Protein AF-A0A9P6R2A9-F1 (afdb_monomer)

Nearest PDB structures (foldseek):
  6p2r-assembly1_A  TM=7.981E-01  e=2.083E-37  Saccharomyces cerevisiae W303
  6p25-assembly1_B  TM=7.859E-01  e=9.606E-36  Saccharomyces cerevisiae W303
  6zqq-assembly4_D  TM=8.516E-01  e=1.144E-12  Saccharomyces cerevisiae
  6p28-assembly1_A  TM=8.627E-01  e=7.766E-12  Saccharomyces cerevisiae

Secondary structure (DSSP, 8-state):
---------------------------------------------------------------------------------------------------------------------S-TTS------------PPPP---------SHHHHHHHHHHHHHHHHHHHHHHHHHSS--HHHHHHHHHHHHHHHHHHTTTTTTS--B--HHHHHHHHHHHHHHHT-----SS-SHHHHHHHHHHHHHH---S-----STT-B-TTT--HHHHHHHHHHHHHHHHHHHHHHHHHTT--HHHHHHHHHHHHT-HHHHHHHTSS-THHHHHHHHHHHHHHHHHHHTTTTSTTSHHHHHHHHHHHHHHHHHHTT-GGGHHHHHHHHHHHHHHHHHHHT-TTS-----------------SS---HHHHTTS--TTTTTT----BSB-BTT-EEEEEESSSS--EEE--S-B-SSSS-SEE-EEESS--GGGEEEEEEP--GGGSS-----TT----SS-SS--B-BTT-EEEEEETTT-PEEEEEEEE-SSS---TTEEEEEEE-BTTTTB---GGG-EEEEEEETTTTEEPPTT-TT-B-BTTT--EEEEESSS--EEEEEEEEPPTTSTT-TT-EEEEEETT--S-GGG-EEEEEEE-TTS-TTPPBP------HHHHHHHHHHHHHH-TTTT--S-HHHHTT-----GGGGGS---GGGSEEEEEPPP--EETTTEE---EEEE---HHHHHHHHHHHHHHHHHHHHHHHHHHTT----HHHHHIIIIIIHHHHHHHHHHHHTTHHHHHHTT-TT----GGGGHHHHHHHHHHHHHHHHHHHHHTT--HHHHHHHHHHHHHHHHHHHHHHHHHHHT----HHHHHHHHHHH-TT-PPPS--S-PPTT----S----EE--

Foldseek 3Di:
DDDDDDDDDDDDDDDDDDDDDDDDDDDDDDDDDDDDDDDDDDDDDDDDDDDDDDDDDDDDDDDDDDDDDDDDDDDDDDDDDDYDDDDDDDDDDYDDDDDDDDDDDDDDDDDDDDDDDDDDPPDDDDDDDDDDDDDDDDDDDDDDDDDDCPVVVVVVVVVVVVVVVVVVLVVVLLDQDPVNVVLLVVLLVVLLCLLLPPLPPPDLWAWDVRLVLLQLLLCLLQLNDDFALFFCLLSVVLNVQQCVPQVQRSPDNSHDGFHGPPDRTVQSRLLSVLSSLLSVLLSLQLLLCSLLVFDNLLSSLLSLLSSLWLLSSQQSSGSHLLSQLSSLLSQLSSLVSQLVSCVVPPPDPSNVVSVVSNVVSLVSNCNRGVLSVLSVVLSVVVVVVVVVVVVPDPVDDPPDDDDDDDDDDDDDFDPDQWPLNVLLRDRPPPVPPDPFFFWWFWQFKKFWKWFRDVVIWTWFFPQAFWPDWPSATDIFTFNDDDLRRIKGWAADDPPPPDDDDDDDLPCPDDSDDPDTDTDAAFGKTWIARPPQRFTWFWDQIADPDPPGDSQWTAIHTDFDVVVVTNDDQRRIWTWFWADPVVLDTDDPPPPPHTATAQAIKTWIAGDPLRFTWFFPPDQDDPVTDVRPRTTGITGGHPDGSDSRRMIGTNHIDDPPDDPPGDTDGHDNDDPVNVVCSSVSNSVHQNPPPPPDPPLVVLQQPQDQLVCLLAFDFFSQKHWTHKHDFDDADPQQWTFMFTAISGTQNLLSVLLSVLVVVLCVLVVVVVVCVVVPPPDDPLNVCLVVRLSVQLVSLVSSLCSQRVVSNVVVPPPSDRHGSSSSVSSSSSSSSNSSSNVSSVCVSVVPDPVVVVVVSVVSSVSSVVSSVLCVCNSRRDDDAPVSLQVSNCVRYVPDRDDPDDPDDDRPDDDGPTDHTDHDD

Mean predicted aligned error: 18.13 Å

InterPro domains:
  IPR003342 ArnT-like, N-terminal domain [PF02366] (186-401)
  IPR016093 MIR motif [PF02815] (460-623)
  IPR016093 MIR motif [PS50919] (516-578)
  IPR027005 O-mannosyl-transferase-like [PTHR10050] (149-398)
  IPR032421 Protein O-mannosyl-transferase, C-terminal four TM domain [PF16192] (671-884)
  IPR036300 Mir domain superfamily [SSF82109] (440-638)

pLDDT: mean 70.04, std 25.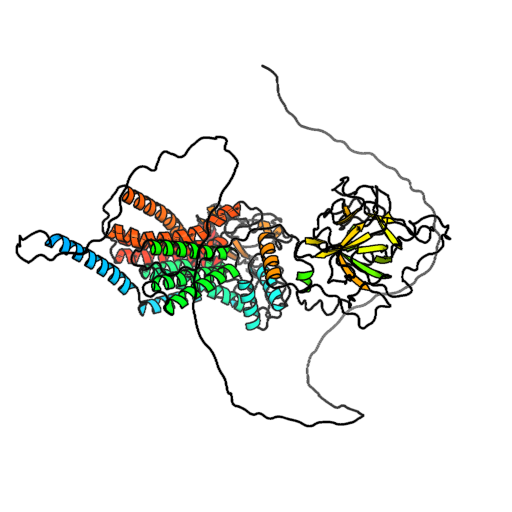09, range [23.3, 97.88]

Sequence (917 aa):
MTKKNNSSKKTKQKTGDNNHIVSVTNPALFSPKDNSAPPQIKTNENTSTDSMPRSTSSASSHASLSSLADLDHKPTPSPSAEVKHLPSSSEKNKKSSPGTIARQSRQFQSRETEGDDLWSWITATHTSVSPRSSLPPTVDPKHQQPGQDVNSTQEEEKMRAKSSWHETQRQDALRFRGRDWVTLSSLTVATMSVRLWRMDASPGEVVLDEAHVGKYVNGYLNNEFTYDIHPPLGKMLLAGISSLARDYDGSFAFDEVGDAYGDKVPFVAMRTAMAVMGALCAPMAYITLRNKGQSAPTAILASLLIALDSALVANNRFMSLEAPLMFFTALSFMSWTMFTKQSQRPFGLKWWLWLLMTGLAASGAMSTKLPGVLTVLTIGILAGWDLWGLITDQTVSTTNQPYYATSVQGDYDLTLLTPTFRHSLRSPYAEDQQEPIWSDIVYGSVIQLQSESQPPMYVHSPFKHWPKGSEQIQVAAYEYPDLSNHWIIVRANMSHTQEGKGVEENEVFSEIPERLQYLHHGDWIRLRHVAHRYCMHSHDVRTMGRINNKRHCEISAYGFAADDFDGDNDDWWRVEVVNTDTMRTVSKKVEGLRVKALDTAFRLRQYSQGCHLHLTGDLLDDSVSGGEGRVELSCLKDAAVLTSSIWRFSMNDHDYLPAETELASYPKVSFWKKFKEIHNLIRKEPRAFDMNNEAVDDRIKSSSPLGWLLLPTGSSTVLTWRSKVTEFDEGNKGHVRQISLVPNPASWVIRTVGLVLFFGFHFLSVLRYQRGYFDGQDVITFRQHHLSNAGMFFTAWALHFFPFIFLESFPSIRLNYRDYFPALYFSVLLSCTLLSGIMHLSTMPRLTRAGMYLSLTAITISAFILLSPLTYGTLMSPDQCTSLATRINPAKIPDPGYAGVAKGTYIPLIQPTLKLD

Radius of gyration: 40.99 Å; Cα contacts (8 Å, |Δi|>4): 1264; chains: 1; bounding box: 98×125×128 Å

Structure (mmCIF, N/CA/C/O backbone):
data_AF-A0A9P6R2A9-F1
#
_entry.id   AF-A0A9P6R2A9-F1
#
loop_
_atom_site.group_PDB
_atom_site.id
_atom_site.type_symbol
_atom_site.label_atom_id
_atom_site.label_alt_id
_atom_site.label_comp_id
_atom_site.label_asym_id
_atom_site.label_entity_id
_atom_site.label_seq_id
_atom_site.pdbx_PDB_ins_code
_atom_site.Cartn_x
_atom_site.Cartn_y
_atom_site.Cartn_z
_atom_site.occupancy
_atom_site.B_iso_or_equiv
_atom_site.auth_seq_id
_atom_site.auth_comp_id
_atom_site.auth_asym_id
_atom_site.auth_atom_id
_atom_site.pdbx_PDB_model_num
ATOM 1 N N . MET A 1 1 ? 45.514 38.338 24.040 1.00 31.12 1 MET A N 1
ATOM 2 C CA . MET A 1 1 ? 46.335 38.649 22.846 1.00 31.12 1 MET A CA 1
ATOM 3 C C . MET A 1 1 ? 45.426 38.470 21.628 1.00 31.12 1 MET A C 1
ATOM 5 O O . MET A 1 1 ? 44.896 37.387 21.469 1.00 31.12 1 MET A O 1
ATOM 9 N N . THR A 1 2 ? 44.897 39.556 21.041 1.00 33.00 2 THR A N 1
ATOM 10 C CA . THR A 1 2 ? 45.363 40.182 19.768 1.00 33.00 2 THR A CA 1
ATOM 11 C C . THR A 1 2 ? 45.194 39.263 18.545 1.00 33.00 2 THR A C 1
ATOM 13 O O . THR A 1 2 ? 45.832 38.222 18.517 1.00 33.00 2 THR A O 1
ATOM 16 N N . LYS A 1 3 ? 44.426 39.589 17.490 1.00 32.97 3 LYS A N 1
ATOM 17 C CA . LYS A 1 3 ? 43.924 40.887 16.956 1.00 32.97 3 LYS A CA 1
ATOM 18 C C . LYS A 1 3 ? 42.485 40.738 16.377 1.00 32.97 3 LYS A C 1
ATOM 20 O O . LYS A 1 3 ? 42.047 39.609 16.228 1.00 32.97 3 LYS A O 1
ATOM 25 N N . LYS A 1 4 ? 41.762 41.764 15.886 1.00 33.47 4 LYS A N 1
ATOM 26 C CA . LYS A 1 4 ? 41.495 43.159 16.337 1.00 33.47 4 LYS A CA 1
ATOM 27 C C . LYS A 1 4 ? 40.516 43.838 15.339 1.00 33.47 4 LYS A C 1
ATOM 29 O O . LYS A 1 4 ? 40.908 44.053 14.202 1.00 33.47 4 LYS A O 1
ATOM 34 N N . ASN A 1 5 ? 39.357 44.304 15.822 1.00 31.86 5 ASN A N 1
ATOM 35 C CA . ASN A 1 5 ? 38.430 45.286 15.207 1.00 31.86 5 ASN A CA 1
ATOM 36 C C . ASN A 1 5 ? 37.726 44.958 13.858 1.00 31.86 5 ASN A C 1
ATOM 38 O O . ASN A 1 5 ? 38.120 44.029 13.172 1.00 31.86 5 ASN A O 1
ATOM 42 N N . ASN A 1 6 ? 36.763 45.764 13.359 1.00 31.30 6 ASN A N 1
ATOM 43 C CA . ASN A 1 6 ? 35.536 46.365 13.955 1.00 31.30 6 ASN A CA 1
ATOM 44 C C . ASN A 1 6 ? 34.781 47.207 12.883 1.00 31.30 6 ASN A C 1
ATOM 46 O O . ASN A 1 6 ? 35.419 48.068 12.282 1.00 31.30 6 ASN A O 1
ATOM 50 N N . SER A 1 7 ? 33.440 47.120 12.788 1.00 28.56 7 SER A N 1
ATOM 51 C CA . SER A 1 7 ? 32.527 48.127 12.162 1.00 28.56 7 SER A CA 1
ATOM 52 C C . SER A 1 7 ? 32.688 48.428 10.638 1.00 28.56 7 SER A C 1
ATOM 54 O O . SER A 1 7 ? 33.669 48.017 10.041 1.00 28.56 7 SER A O 1
ATOM 56 N N . SER A 1 8 ? 31.823 49.184 9.929 1.00 26.77 8 SER A N 1
ATOM 57 C CA . SER A 1 8 ? 30.337 49.255 9.897 1.00 26.77 8 SER A CA 1
ATOM 58 C C . SER A 1 8 ? 29.821 50.148 8.731 1.00 26.77 8 SER A C 1
ATOM 60 O O . SER A 1 8 ? 30.559 51.009 8.269 1.00 26.77 8 SER A O 1
ATOM 62 N N . LYS A 1 9 ? 28.504 50.069 8.441 1.00 29.00 9 LYS A N 1
ATOM 63 C CA . LYS A 1 9 ? 27.590 51.167 7.997 1.00 29.00 9 LYS A CA 1
ATOM 64 C C . LYS A 1 9 ? 27.579 51.708 6.542 1.00 29.00 9 LYS A C 1
ATOM 66 O O . LYS A 1 9 ? 28.597 52.099 5.998 1.00 29.00 9 LYS A O 1
ATOM 71 N N . LYS A 1 10 ? 26.326 51.986 6.112 1.00 26.00 10 LYS A N 1
ATOM 72 C CA . LYS A 1 10 ? 25.819 52.942 5.083 1.00 26.00 10 LYS A CA 1
ATOM 73 C C . LYS A 1 10 ? 26.120 52.602 3.608 1.00 26.00 10 LYS A C 1
ATOM 75 O O . LYS A 1 10 ? 27.246 52.273 3.295 1.00 26.00 10 LYS A O 1
ATOM 80 N N . THR A 1 11 ? 25.194 52.569 2.634 1.00 26.08 11 THR A N 1
ATOM 81 C CA . THR A 1 11 ? 23.896 53.232 2.299 1.00 26.08 11 THR A CA 1
ATOM 82 C C . THR A 1 11 ? 23.955 54.575 1.553 1.00 26.08 11 THR A C 1
ATOM 84 O O . THR A 1 11 ? 24.485 55.539 2.099 1.00 26.08 11 THR A O 1
ATOM 87 N N . LYS A 1 12 ? 23.129 54.634 0.486 1.00 26.86 12 LYS A N 1
ATOM 88 C CA . LYS A 1 12 ? 22.332 55.761 -0.070 1.00 26.86 12 LYS A CA 1
ATOM 89 C C . LYS A 1 12 ? 22.904 56.681 -1.171 1.00 26.86 12 LYS A C 1
ATOM 91 O O . LYS A 1 12 ? 23.730 57.533 -0.882 1.00 26.86 12 LYS A O 1
ATOM 96 N N . GLN A 1 13 ? 22.144 56.691 -2.284 1.00 25.33 13 GLN A N 1
ATOM 97 C CA . GLN A 1 13 ? 21.761 57.858 -3.119 1.00 25.33 13 GLN A CA 1
ATOM 98 C C . GLN A 1 13 ? 22.903 58.512 -3.947 1.00 25.33 13 GLN A C 1
ATOM 100 O O . GLN A 1 13 ? 24.066 58.267 -3.671 1.00 25.33 13 GLN A O 1
ATOM 105 N N . LYS A 1 14 ? 22.658 59.300 -5.012 1.00 26.53 14 LYS A N 1
ATOM 106 C CA . LYS A 1 14 ? 21.436 59.950 -5.562 1.00 26.53 14 LYS A CA 1
ATOM 107 C C . LYS A 1 14 ? 21.652 60.287 -7.065 1.00 26.53 14 LYS A C 1
ATOM 109 O O . LYS A 1 14 ? 22.807 60.295 -7.463 1.00 26.53 14 LYS A O 1
ATOM 114 N N . THR A 1 15 ? 20.588 60.690 -7.793 1.00 26.58 15 THR A N 1
ATOM 115 C CA . THR A 1 15 ? 20.576 61.472 -9.080 1.00 26.58 15 THR A CA 1
ATOM 116 C C . THR A 1 15 ? 21.336 60.896 -10.303 1.00 26.58 15 THR A C 1
ATOM 118 O O . THR A 1 15 ? 22.387 60.299 -10.146 1.00 26.58 15 THR A O 1
ATOM 121 N N . GLY A 1 16 ? 20.908 61.026 -11.567 1.00 25.31 16 GLY A N 1
ATOM 122 C CA . GLY A 1 16 ? 19.682 61.591 -12.159 1.00 25.31 16 GLY A CA 1
ATOM 123 C C . GLY A 1 16 ? 19.934 62.816 -13.052 1.00 25.31 16 GLY A C 1
ATOM 124 O O . GLY A 1 16 ? 20.333 63.830 -12.499 1.00 25.31 16 GLY A O 1
ATOM 125 N N . ASP A 1 17 ? 19.674 62.709 -14.368 1.00 25.94 17 ASP A N 1
ATOM 126 C CA . ASP A 1 17 ? 19.247 63.792 -15.290 1.00 25.94 17 ASP A CA 1
ATOM 127 C C . ASP A 1 17 ? 18.932 63.249 -16.715 1.00 25.94 17 ASP A C 1
ATOM 129 O O . ASP A 1 17 ? 19.084 62.051 -16.962 1.00 25.94 17 ASP A O 1
ATOM 133 N N . ASN A 1 18 ? 18.425 64.103 -17.622 1.00 29.06 18 ASN A N 1
ATOM 134 C CA . ASN A 1 18 ? 17.776 63.751 -18.906 1.00 29.06 18 ASN A CA 1
ATOM 135 C C . ASN A 1 18 ? 18.459 64.336 -20.173 1.00 29.06 18 ASN A C 1
ATOM 137 O O . ASN A 1 18 ? 19.169 65.331 -20.093 1.00 29.06 18 ASN A O 1
ATOM 141 N N . ASN A 1 19 ? 18.049 63.810 -21.345 1.00 28.47 19 ASN A N 1
ATOM 142 C CA . ASN A 1 19 ? 18.082 64.398 -22.708 1.00 28.47 19 ASN A CA 1
ATOM 143 C C . ASN A 1 19 ? 19.424 64.570 -23.461 1.00 28.47 19 ASN A C 1
ATOM 145 O O . ASN A 1 19 ? 20.326 65.249 -22.991 1.00 28.47 19 ASN A O 1
ATOM 149 N N . HIS A 1 20 ? 19.474 64.073 -24.713 1.00 27.92 20 HIS A N 1
ATOM 150 C CA . HIS A 1 20 ? 19.604 64.841 -25.984 1.00 27.92 20 HIS A CA 1
ATOM 151 C C . HIS A 1 20 ? 19.729 63.856 -27.188 1.00 27.92 20 HIS A C 1
ATOM 153 O O . HIS A 1 20 ? 20.499 62.910 -27.123 1.00 27.92 20 HIS A O 1
ATOM 159 N N . ILE A 1 21 ? 18.800 63.840 -28.161 1.00 26.45 21 ILE A N 1
ATOM 160 C CA . ILE A 1 21 ? 18.721 64.590 -29.449 1.00 26.45 21 ILE A CA 1
ATOM 161 C C . ILE A 1 21 ? 19.431 63.937 -30.677 1.00 26.45 21 ILE A C 1
ATOM 163 O O . ILE A 1 21 ? 20.646 63.936 -30.789 1.00 26.45 21 ILE A O 1
ATOM 167 N N . VAL A 1 22 ? 18.589 63.479 -31.625 1.00 25.44 22 VAL A N 1
ATOM 168 C CA . VAL A 1 22 ? 18.665 63.500 -33.117 1.00 25.44 22 VAL A CA 1
ATOM 169 C C . VAL A 1 22 ? 19.915 63.008 -33.887 1.00 25.44 22 VAL A C 1
ATOM 171 O O . VAL A 1 22 ? 20.934 63.683 -33.972 1.00 25.44 22 VAL A O 1
ATOM 174 N N . SER A 1 23 ? 19.722 61.940 -34.675 1.00 23.83 23 SER A N 1
ATOM 175 C CA . SER A 1 23 ? 20.036 61.802 -36.128 1.00 23.83 23 SER A CA 1
ATOM 176 C C . SER A 1 23 ? 19.453 60.448 -36.604 1.00 23.83 23 SER A C 1
ATOM 178 O O . SER A 1 23 ? 19.370 59.527 -35.802 1.00 23.83 23 SER A O 1
ATOM 180 N N . VAL A 1 24 ? 18.865 60.222 -37.789 1.00 25.83 24 VAL A N 1
ATOM 181 C CA . VAL A 1 24 ? 18.961 60.793 -39.153 1.00 25.83 24 VAL A CA 1
ATOM 182 C C . VAL A 1 24 ? 20.201 60.344 -39.934 1.00 25.83 24 VAL A C 1
ATOM 184 O O . VAL A 1 24 ? 21.161 61.093 -40.070 1.00 25.83 24 VAL A O 1
ATOM 187 N N . THR A 1 25 ? 20.139 59.150 -40.535 1.00 26.45 25 THR A N 1
ATOM 188 C CA . THR A 1 25 ? 20.311 58.957 -41.995 1.00 26.45 25 THR A CA 1
ATOM 189 C C . THR A 1 25 ? 19.983 57.521 -42.418 1.00 26.45 25 THR A C 1
ATOM 191 O O . THR A 1 25 ? 20.245 56.569 -41.695 1.00 26.45 25 THR A O 1
ATOM 194 N N . ASN A 1 26 ? 19.424 57.388 -43.620 1.00 25.33 26 ASN A N 1
ATOM 195 C CA . ASN A 1 26 ? 19.392 56.150 -44.401 1.00 25.33 26 ASN A CA 1
ATOM 196 C C . ASN A 1 26 ? 20.402 56.332 -45.553 1.00 25.33 26 ASN A C 1
ATOM 198 O O . ASN A 1 26 ? 20.640 57.475 -45.959 1.00 25.33 26 ASN A O 1
ATOM 202 N N . PRO A 1 27 ? 20.924 55.254 -46.150 1.00 35.50 27 PRO A N 1
ATOM 203 C CA . PRO A 1 27 ? 20.837 55.207 -47.609 1.00 35.50 27 PRO A CA 1
ATOM 204 C C . PRO A 1 27 ? 20.276 53.880 -48.134 1.00 35.50 27 PRO A C 1
ATOM 206 O O . PRO A 1 27 ? 20.378 52.828 -47.511 1.00 35.50 27 PRO A O 1
ATOM 209 N N . ALA A 1 28 ? 19.676 53.961 -49.320 1.00 27.94 28 ALA A N 1
ATOM 210 C CA . ALA A 1 28 ? 19.261 52.816 -50.129 1.00 27.94 28 ALA A CA 1
ATOM 211 C C . ALA A 1 28 ? 20.505 52.208 -50.855 1.00 27.94 28 ALA A C 1
ATOM 213 O O . ALA A 1 28 ? 21.629 52.604 -50.561 1.00 27.94 28 ALA A O 1
ATOM 214 N N . LEU A 1 29 ? 20.442 51.277 -51.816 1.00 27.55 29 LEU A N 1
ATOM 215 C CA . LEU A 1 29 ? 19.436 51.055 -52.862 1.00 27.55 29 LEU A CA 1
ATOM 216 C C . LEU A 1 29 ? 19.760 49.734 -53.595 1.00 27.55 29 LEU A C 1
ATOM 218 O O . LEU A 1 29 ? 20.932 49.509 -53.874 1.00 27.55 29 LEU A O 1
ATOM 222 N N . PHE A 1 30 ? 18.760 48.898 -53.916 1.00 25.61 30 PHE A N 1
ATOM 223 C CA . PHE A 1 30 ? 18.490 48.320 -55.257 1.00 25.61 30 PHE A CA 1
ATOM 224 C C . PHE A 1 30 ? 17.587 47.073 -55.236 1.00 25.61 30 PHE A C 1
ATOM 226 O O . PHE A 1 30 ? 17.796 46.125 -54.488 1.00 25.61 30 PHE A O 1
ATOM 233 N N . SER A 1 31 ? 16.607 47.074 -56.143 1.00 30.36 31 SER A N 1
ATOM 234 C CA . SER A 1 31 ? 15.839 45.918 -56.616 1.00 30.36 31 SER A CA 1
ATOM 235 C C . SER A 1 31 ? 15.268 46.257 -58.000 1.00 30.36 31 SER A C 1
ATOM 237 O O . SER A 1 31 ? 14.933 47.420 -58.249 1.00 30.36 31 SER A O 1
ATOM 239 N N . PRO A 1 32 ? 15.179 45.274 -58.908 1.00 44.41 32 PRO A N 1
ATOM 240 C CA . PRO A 1 32 ? 14.058 45.201 -59.851 1.00 44.41 32 PRO A CA 1
ATOM 241 C C . PRO A 1 32 ? 13.393 43.799 -59.830 1.00 44.41 32 PRO A C 1
ATOM 243 O O . PRO A 1 32 ? 14.101 42.799 -59.819 1.00 44.41 32 PRO A O 1
ATOM 246 N N . LYS A 1 33 ? 12.062 43.686 -59.657 1.00 32.78 33 LYS A N 1
ATOM 247 C CA . LYS A 1 33 ? 10.997 43.683 -60.707 1.00 32.78 33 LYS A CA 1
ATOM 248 C C . LYS A 1 33 ? 10.873 42.347 -61.473 1.00 32.78 33 LYS A C 1
ATOM 250 O O . LYS A 1 33 ? 11.884 41.720 -61.742 1.00 32.78 33 LYS A O 1
ATOM 255 N N . ASP A 1 34 ? 9.707 41.869 -61.925 1.00 33.66 34 ASP A N 1
ATOM 256 C CA . ASP A 1 34 ? 8.277 42.233 -61.758 1.00 33.66 34 ASP A CA 1
ATOM 257 C C . ASP A 1 34 ? 7.417 41.021 -62.212 1.00 33.66 34 ASP A C 1
ATOM 259 O O . ASP A 1 34 ? 7.842 40.323 -63.134 1.00 33.66 34 ASP A O 1
ATOM 263 N N . ASN A 1 35 ? 6.196 40.820 -61.674 1.00 29.06 35 ASN A N 1
ATOM 264 C CA . ASN A 1 35 ? 4.926 40.923 -62.445 1.00 29.06 35 ASN A CA 1
ATOM 265 C C . ASN A 1 35 ? 3.652 40.325 -61.787 1.00 29.06 35 ASN A C 1
ATOM 267 O O . ASN A 1 35 ? 3.629 39.197 -61.309 1.00 29.06 35 ASN A O 1
ATOM 271 N N . SER A 1 36 ? 2.570 41.112 -61.878 1.00 27.84 36 SER A N 1
ATOM 272 C CA . SER A 1 36 ? 1.139 40.754 -62.028 1.00 27.84 36 SER A CA 1
ATOM 273 C C . SER A 1 36 ? 0.504 39.550 -61.289 1.00 27.84 36 SER A C 1
ATOM 275 O O . SER A 1 36 ? 0.571 38.411 -61.747 1.00 27.84 36 SER A O 1
ATOM 277 N N . ALA A 1 37 ? -0.351 39.862 -60.303 1.00 30.94 37 ALA A N 1
ATOM 278 C CA . ALA A 1 37 ? -1.688 39.239 -60.170 1.00 30.94 37 ALA A CA 1
ATOM 279 C C . ALA A 1 37 ? -2.667 39.885 -61.207 1.00 30.94 37 ALA A C 1
ATOM 281 O O . ALA A 1 37 ? -2.175 40.731 -61.967 1.00 30.94 37 ALA A O 1
ATOM 282 N N . PRO A 1 38 ? -4.004 39.607 -61.294 1.00 44.06 38 PRO A N 1
ATOM 283 C CA . PRO A 1 38 ? -4.987 39.932 -60.231 1.00 44.06 38 PRO A CA 1
ATOM 284 C C . PRO A 1 38 ? -6.254 38.974 -60.211 1.00 44.06 38 PRO A C 1
ATOM 286 O O . PRO A 1 38 ? -6.045 37.782 -60.402 1.00 44.06 38 PRO A O 1
ATOM 289 N N . PRO A 1 39 ? -7.530 39.372 -59.928 1.00 50.09 39 PRO A N 1
ATOM 290 C CA . PRO A 1 39 ? -8.124 39.441 -58.564 1.00 50.09 39 PRO A CA 1
ATOM 291 C C . PRO A 1 39 ? -9.632 38.997 -58.404 1.00 50.09 39 PRO A C 1
ATOM 293 O O . PRO A 1 39 ? -10.248 38.552 -59.363 1.00 50.09 39 PRO A O 1
ATOM 296 N N . GLN A 1 40 ? -10.244 39.308 -57.229 1.00 28.39 40 GLN A N 1
ATOM 297 C CA . GLN A 1 40 ? -11.702 39.553 -56.920 1.00 28.39 40 GLN A CA 1
ATOM 298 C C . GLN A 1 40 ? -12.608 38.371 -56.468 1.00 28.39 40 GLN A C 1
ATOM 300 O O . GLN A 1 40 ? -12.371 37.240 -56.865 1.00 28.39 40 GLN A O 1
ATOM 305 N N . ILE A 1 41 ? -13.711 38.566 -55.701 1.00 28.20 41 ILE A N 1
ATOM 306 C CA . ILE A 1 41 ? -13.978 39.448 -54.523 1.00 28.20 41 ILE A CA 1
ATOM 307 C C . ILE A 1 41 ? -15.185 38.914 -53.679 1.00 28.20 41 ILE A C 1
ATOM 309 O O . ILE A 1 41 ? -15.752 37.875 -53.994 1.00 28.20 41 ILE A O 1
ATOM 313 N N . LYS A 1 42 ? -15.508 39.606 -52.572 1.00 27.41 42 LYS A N 1
ATOM 314 C CA . LYS A 1 42 ? -16.464 39.328 -51.462 1.00 27.41 42 LYS A CA 1
ATOM 315 C C . LYS A 1 42 ? -17.989 39.273 -51.802 1.00 27.41 42 LYS A C 1
ATOM 317 O O . LYS A 1 42 ? -18.380 39.585 -52.917 1.00 27.41 42 LYS A O 1
ATOM 322 N N . THR A 1 43 ? -18.793 39.069 -50.730 1.00 28.56 43 THR A N 1
ATOM 323 C CA . THR A 1 43 ? -20.242 39.382 -50.477 1.00 28.56 43 THR A CA 1
ATOM 324 C C . THR A 1 43 ? -21.306 38.368 -50.961 1.00 28.56 43 THR A C 1
ATOM 326 O O . THR A 1 43 ? -21.096 37.760 -51.999 1.00 28.56 43 THR A O 1
ATOM 329 N N . ASN A 1 44 ? -22.464 38.145 -50.298 1.00 28.34 44 ASN A N 1
ATOM 330 C CA . ASN A 1 44 ? -22.995 38.665 -49.012 1.00 28.34 44 ASN A CA 1
ATOM 331 C C . ASN A 1 44 ? -24.098 37.761 -48.377 1.00 28.34 44 ASN A C 1
ATOM 333 O O . ASN A 1 44 ? -24.724 36.973 -49.071 1.00 28.34 44 ASN A O 1
ATOM 337 N N . GLU A 1 45 ? -24.334 37.965 -47.072 1.00 29.39 45 GLU A N 1
ATOM 338 C CA . GLU A 1 45 ? -25.627 38.027 -46.333 1.00 29.39 45 GLU A CA 1
ATOM 339 C C . GLU A 1 45 ? -26.788 36.988 -46.435 1.00 29.39 45 GLU A C 1
ATOM 341 O O . GLU A 1 45 ? -27.424 36.821 -47.465 1.00 29.39 45 GLU A O 1
ATOM 346 N N . ASN A 1 46 ? -27.211 36.555 -45.229 1.00 27.72 46 ASN A N 1
ATOM 347 C CA . ASN A 1 46 ? -28.584 36.553 -44.662 1.00 27.72 46 ASN A CA 1
ATOM 348 C C . ASN A 1 46 ? -29.696 35.548 -45.071 1.00 27.72 46 ASN A C 1
ATOM 350 O O . ASN A 1 46 ? -30.044 35.382 -46.232 1.00 27.72 46 ASN A O 1
ATOM 354 N N . THR A 1 47 ? -30.419 35.108 -44.016 1.00 27.58 47 THR A N 1
ATOM 355 C CA . THR A 1 47 ? -31.850 34.684 -43.944 1.00 27.58 47 THR A CA 1
ATOM 356 C C . THR A 1 47 ? -32.315 33.428 -44.716 1.00 27.58 47 THR A C 1
ATOM 358 O O . THR A 1 47 ? -31.840 33.157 -45.806 1.00 27.58 47 THR A O 1
ATOM 361 N N . SER A 1 48 ? -33.290 32.630 -44.247 1.00 26.38 48 SER A N 1
ATOM 362 C CA . SER A 1 48 ? -33.879 32.426 -42.899 1.00 26.38 48 SER A CA 1
ATOM 363 C C . SER A 1 48 ? -34.797 31.177 -42.886 1.00 26.38 48 SER A C 1
ATOM 365 O O . SER A 1 48 ? -35.095 30.626 -43.938 1.00 26.38 48 SER A O 1
ATOM 367 N N . THR A 1 49 ? -35.329 30.828 -41.702 1.00 26.72 49 THR A N 1
ATOM 368 C CA . THR A 1 49 ? -36.653 30.184 -41.468 1.00 26.72 49 THR A CA 1
ATOM 369 C C . THR A 1 49 ? -36.980 28.784 -42.037 1.00 26.72 49 THR A C 1
ATOM 371 O O . THR A 1 49 ? -37.228 28.611 -43.223 1.00 26.72 49 THR A O 1
ATOM 374 N N . ASP A 1 50 ? -37.215 27.873 -41.081 1.00 27.17 50 ASP A N 1
ATOM 375 C CA . ASP A 1 50 ? -38.432 27.044 -40.925 1.00 27.17 50 ASP A CA 1
ATOM 376 C C . ASP A 1 50 ? -38.553 25.573 -41.382 1.00 27.17 50 ASP A C 1
ATOM 378 O O . ASP A 1 50 ? -38.209 25.142 -42.477 1.00 27.17 50 ASP A O 1
ATOM 382 N N . SER A 1 51 ? -39.271 24.854 -40.504 1.00 26.81 51 SER A N 1
ATOM 383 C CA . SER A 1 51 ? -40.103 23.657 -40.721 1.00 26.81 51 SER A CA 1
ATOM 384 C C . SER A 1 51 ? -39.456 22.263 -40.884 1.00 26.81 51 SER A C 1
ATOM 386 O O . SER A 1 51 ? -39.165 21.766 -41.965 1.00 26.81 51 SER A O 1
ATOM 388 N N . MET A 1 52 ? -39.436 21.539 -39.755 1.00 27.89 52 MET A N 1
ATOM 389 C CA . MET A 1 52 ? -39.870 20.127 -39.675 1.00 27.89 52 MET A CA 1
ATOM 390 C C . MET A 1 52 ? -41.305 19.945 -40.260 1.00 27.89 52 MET A C 1
ATOM 392 O O . MET A 1 52 ? -42.012 20.953 -40.309 1.00 27.89 52 MET A O 1
ATOM 396 N N . PRO A 1 53 ? -41.831 18.723 -40.574 1.00 47.66 53 PRO A N 1
ATOM 397 C CA . PRO A 1 53 ? -41.433 17.419 -40.007 1.00 47.66 53 PRO A CA 1
ATOM 398 C C . PRO A 1 53 ? -41.501 16.159 -40.925 1.00 47.66 53 PRO A C 1
ATOM 400 O O . PRO A 1 53 ? -42.006 16.179 -42.037 1.00 47.66 53 PRO A O 1
ATOM 403 N N . ARG A 1 54 ? -41.168 15.006 -40.309 1.00 27.55 54 ARG A N 1
ATOM 404 C CA . ARG A 1 54 ? -41.800 13.669 -40.484 1.00 27.55 54 ARG A CA 1
ATOM 405 C C . ARG A 1 54 ? -41.586 12.846 -41.781 1.00 27.55 54 ARG A C 1
ATOM 407 O O . ARG A 1 54 ? -42.223 13.058 -42.800 1.00 27.55 54 ARG A O 1
ATOM 414 N N . SER A 1 55 ? -40.984 11.670 -41.553 1.00 26.22 55 SER A N 1
ATOM 415 C CA . SER A 1 55 ? -41.655 10.342 -41.546 1.00 26.22 55 SER A CA 1
ATOM 416 C C . SER A 1 55 ? -41.253 9.258 -42.568 1.00 26.22 55 SER A C 1
ATOM 418 O O . SER A 1 55 ? -41.344 9.420 -43.775 1.00 26.22 55 SER A O 1
ATOM 420 N N . THR A 1 56 ? -40.939 8.091 -41.982 1.00 26.06 56 THR A N 1
ATOM 421 C CA . THR A 1 56 ? -41.261 6.713 -42.418 1.00 26.06 56 THR A CA 1
ATOM 422 C C . THR A 1 56 ? -40.713 6.135 -43.732 1.00 26.06 56 THR A C 1
ATOM 424 O O . THR A 1 56 ? -41.263 6.334 -44.805 1.00 26.06 56 THR A O 1
ATOM 427 N N . SER A 1 57 ? -39.765 5.206 -43.542 1.00 27.14 57 SER A N 1
ATOM 428 C CA . SER A 1 57 ? -39.743 3.833 -44.089 1.00 27.14 57 SER A CA 1
ATOM 429 C C . SER A 1 57 ? -39.808 3.577 -45.602 1.00 27.14 57 SER A C 1
ATOM 431 O O . SER A 1 57 ? -40.848 3.722 -46.235 1.00 27.14 57 SER A O 1
ATOM 433 N N . SER A 1 58 ? -38.796 2.861 -46.091 1.00 27.16 58 SER A N 1
ATOM 434 C CA . SER A 1 58 ? -39.013 1.566 -46.757 1.00 27.16 58 SER A CA 1
ATOM 435 C C . SER A 1 58 ? -37.764 0.687 -46.604 1.00 27.16 58 SER A C 1
ATOM 437 O O . SER A 1 58 ? -36.671 1.201 -46.373 1.00 27.16 58 SER A O 1
ATOM 439 N N . ALA A 1 59 ? -37.930 -0.636 -46.665 1.00 31.17 59 ALA A N 1
ATOM 440 C CA . ALA A 1 59 ? -36.831 -1.598 -46.627 1.00 31.17 59 ALA A CA 1
ATOM 441 C C . ALA A 1 59 ? -37.003 -2.611 -47.762 1.00 31.17 59 ALA A C 1
ATOM 443 O O . ALA A 1 59 ? -38.045 -3.255 -47.867 1.00 31.17 59 ALA A O 1
ATOM 444 N N . SER A 1 60 ? -35.974 -2.738 -48.598 1.00 25.27 60 SER A N 1
ATOM 445 C CA . SER A 1 60 ? -35.899 -3.677 -49.721 1.00 25.27 60 SER A CA 1
ATOM 446 C C . SER A 1 60 ? -34.478 -3.664 -50.299 1.00 25.27 60 SER A C 1
ATOM 448 O O . SER A 1 60 ? -33.912 -2.580 -50.401 1.00 25.27 60 SER A O 1
ATOM 450 N N . SER A 1 61 ? -33.863 -4.729 -50.816 1.00 27.19 61 SER A N 1
ATOM 451 C CA . SER A 1 61 ? -33.937 -6.193 -50.613 1.00 27.19 61 SER A CA 1
ATOM 452 C C . SER A 1 61 ? -33.251 -6.830 -51.830 1.00 27.19 61 SER A C 1
ATOM 454 O O . SER A 1 61 ? -33.507 -6.378 -52.942 1.00 27.19 61 SER A O 1
ATOM 456 N N . HIS A 1 62 ? -32.512 -7.926 -51.636 1.00 28.80 62 HIS A N 1
ATOM 457 C CA . HIS A 1 62 ? -31.811 -8.706 -52.676 1.00 28.80 62 HIS A CA 1
ATOM 458 C C . HIS A 1 62 ? -30.621 -8.008 -53.384 1.00 28.80 62 HIS A C 1
ATOM 460 O O . HIS A 1 62 ? -30.581 -6.787 -53.474 1.00 28.80 62 HIS A O 1
ATOM 466 N N . ALA A 1 63 ? -29.676 -8.709 -54.029 1.00 26.83 63 ALA A N 1
ATOM 467 C CA . ALA A 1 63 ? -28.857 -9.893 -53.679 1.00 26.83 63 ALA A CA 1
ATOM 468 C C . ALA A 1 63 ? -28.303 -10.583 -54.953 1.00 26.83 63 ALA A C 1
ATOM 470 O O . ALA A 1 63 ? -28.986 -10.658 -55.967 1.00 26.83 63 ALA A O 1
ATOM 471 N N . SER A 1 64 ? -27.112 -11.184 -54.810 1.00 28.70 64 SER A N 1
ATOM 472 C CA . SER A 1 64 ? -26.626 -12.421 -55.467 1.00 28.70 64 SER A CA 1
ATOM 473 C C . SER A 1 64 ? -26.580 -12.575 -57.003 1.00 28.70 64 SER A C 1
ATOM 475 O O . SER A 1 64 ? -27.609 -12.788 -57.634 1.00 28.70 64 SER A O 1
ATOM 477 N N . LEU A 1 65 ? -25.354 -12.740 -57.526 1.00 24.67 65 LEU A N 1
ATOM 478 C CA . LEU A 1 65 ? -24.857 -13.903 -58.307 1.00 24.67 65 LEU A CA 1
ATOM 479 C C . LEU A 1 65 ? -23.355 -14.071 -57.919 1.00 24.67 65 LEU A C 1
ATOM 481 O O . LEU A 1 65 ? -22.709 -13.047 -57.720 1.00 24.67 65 LEU A O 1
ATOM 485 N N . SER A 1 66 ? -22.726 -15.222 -57.604 1.00 29.16 66 SER A N 1
ATOM 486 C CA . SER A 1 66 ? -22.726 -16.623 -58.108 1.00 29.16 66 SER A CA 1
ATOM 487 C C . SER A 1 66 ? -22.040 -16.791 -59.476 1.00 29.16 66 SER A C 1
ATOM 489 O O . SER A 1 66 ? -22.302 -15.977 -60.352 1.00 29.16 66 SER A O 1
ATOM 491 N N . SER A 1 67 ? -21.230 -17.816 -59.784 1.00 28.52 67 SER A N 1
ATOM 492 C CA . SER A 1 67 ? -20.794 -19.062 -59.086 1.00 28.52 67 SER A CA 1
ATOM 493 C C . SER A 1 67 ? -19.271 -19.280 -59.357 1.00 28.52 67 SER A C 1
ATOM 495 O O . SER A 1 67 ? -18.645 -18.312 -59.778 1.00 28.52 67 SER A O 1
ATOM 497 N N . LEU A 1 68 ? -18.527 -20.382 -59.143 1.00 27.00 68 LEU A N 1
ATOM 498 C CA . LEU A 1 68 ? -18.709 -21.844 -58.933 1.00 27.00 68 LEU A CA 1
ATOM 499 C C . LEU A 1 68 ? -18.089 -22.278 -57.564 1.00 27.00 68 LEU A C 1
ATOM 501 O O . LEU A 1 68 ? -17.590 -21.405 -56.859 1.00 27.00 68 LEU A O 1
ATOM 505 N N . ALA A 1 69 ? -18.151 -23.502 -57.002 1.00 31.09 69 ALA A N 1
ATOM 506 C CA . ALA A 1 69 ? -18.295 -24.916 -57.435 1.00 31.09 69 ALA A CA 1
ATOM 507 C C . ALA A 1 69 ? -16.993 -25.604 -57.947 1.00 31.09 69 ALA A C 1
ATOM 509 O O . ALA A 1 69 ? -16.272 -25.029 -58.756 1.00 31.09 69 ALA A O 1
ATOM 510 N N . ASP A 1 70 ? -16.617 -26.830 -57.544 1.00 30.62 70 ASP A N 1
ATOM 511 C CA . ASP A 1 70 ? -17.111 -27.735 -56.475 1.00 30.62 70 ASP A CA 1
ATOM 512 C C . ASP A 1 70 ? -16.063 -28.839 -56.170 1.00 30.62 70 ASP A C 1
ATOM 514 O O . ASP A 1 70 ? -15.236 -29.112 -57.042 1.00 30.62 70 ASP A O 1
ATOM 518 N N . LEU A 1 71 ? -16.120 -29.492 -54.988 1.00 28.42 71 LEU A N 1
ATOM 519 C CA . LEU A 1 71 ? -16.015 -30.967 -54.789 1.00 28.42 71 LEU A CA 1
ATOM 520 C C . LEU A 1 71 ? -15.886 -31.422 -53.312 1.00 28.42 71 LEU A C 1
ATOM 522 O O . LEU A 1 71 ? -15.292 -30.758 -52.464 1.00 28.42 71 LEU A O 1
ATOM 526 N N . ASP A 1 72 ? -16.456 -32.598 -53.034 1.00 30.64 72 ASP A N 1
ATOM 527 C CA . ASP A 1 72 ? -16.734 -33.186 -51.714 1.00 30.64 72 ASP A CA 1
ATOM 528 C C . ASP A 1 72 ? -15.539 -33.745 -50.909 1.00 30.64 72 ASP A C 1
ATOM 530 O O . ASP A 1 72 ? -14.647 -34.391 -51.454 1.00 30.64 72 ASP A O 1
ATOM 534 N N . HIS A 1 73 ? -15.640 -33.688 -49.567 1.00 29.55 73 HIS A N 1
ATOM 535 C CA . HIS A 1 73 ? -15.967 -34.902 -48.786 1.00 29.55 73 HIS A CA 1
ATOM 536 C C . HIS A 1 73 ? -16.348 -34.647 -47.310 1.00 29.55 73 HIS A C 1
ATOM 538 O O . HIS A 1 73 ? -15.779 -33.813 -46.607 1.00 29.55 73 HIS A O 1
ATOM 544 N N . LYS A 1 74 ? -17.298 -35.455 -46.817 1.00 30.02 74 LYS A N 1
ATOM 545 C CA . LYS A 1 74 ? -17.681 -35.656 -45.402 1.00 30.02 74 LYS A CA 1
ATOM 546 C C . LYS A 1 74 ? -18.078 -37.136 -45.223 1.00 30.02 74 LYS A C 1
ATOM 548 O O . LYS A 1 74 ? -18.452 -37.755 -46.222 1.00 30.02 74 LYS A O 1
ATOM 553 N N . PRO A 1 75 ? -17.977 -37.730 -44.015 1.00 39.22 75 PRO A N 1
ATOM 554 C CA . PRO A 1 75 ? -19.121 -37.706 -43.087 1.00 39.22 75 PRO A CA 1
ATOM 555 C C . PRO A 1 75 ? -18.727 -37.610 -41.588 1.00 39.22 75 PRO A C 1
ATOM 557 O O . PRO A 1 75 ? -17.629 -37.180 -41.248 1.00 39.22 75 PRO A O 1
ATOM 560 N N . THR A 1 76 ? -19.675 -37.911 -40.689 1.00 29.64 76 THR A N 1
ATOM 561 C CA . THR A 1 76 ? -19.650 -37.621 -39.237 1.00 29.64 76 THR A CA 1
ATOM 562 C C . THR A 1 76 ? -19.624 -38.917 -38.356 1.00 29.64 76 THR A C 1
ATOM 564 O O . THR A 1 76 ? -18.908 -39.833 -38.747 1.00 29.64 76 THR A O 1
ATOM 567 N N . PRO A 1 77 ? -20.205 -39.031 -37.131 1.00 45.38 77 PRO A N 1
ATOM 568 C CA . PRO A 1 77 ? -19.420 -38.903 -35.887 1.00 45.38 77 PRO A CA 1
ATOM 569 C C . PRO A 1 77 ? -19.600 -40.009 -34.802 1.00 45.38 77 PRO A C 1
ATOM 571 O O . PRO A 1 77 ? -20.649 -40.644 -34.719 1.00 45.38 77 PRO A O 1
ATOM 574 N N . SER A 1 78 ? -18.674 -40.059 -33.819 1.00 31.77 78 SER A N 1
ATOM 575 C CA . SER A 1 78 ? -18.810 -40.732 -32.485 1.00 31.77 78 SER A CA 1
ATOM 576 C C . SER A 1 78 ? -18.911 -42.292 -32.534 1.00 31.77 78 SER A C 1
ATOM 578 O O . SER A 1 78 ? -18.898 -42.800 -33.654 1.00 31.77 78 SER A O 1
ATOM 580 N N . PRO A 1 79 ? -18.946 -43.103 -31.431 1.00 43.59 79 PRO A N 1
ATOM 581 C CA . PRO A 1 79 ? -19.313 -42.840 -30.023 1.00 43.59 79 PRO A CA 1
ATOM 582 C C . PRO A 1 79 ? -18.311 -43.409 -28.964 1.00 43.59 79 PRO A C 1
ATOM 584 O O . PRO A 1 79 ? -17.104 -43.394 -29.179 1.00 43.59 79 PRO A O 1
ATOM 587 N N . SER A 1 80 ? -18.803 -43.853 -27.794 1.00 28.12 80 SER A N 1
ATOM 588 C CA . SER A 1 80 ? -18.064 -44.089 -26.531 1.00 28.12 80 SER A CA 1
ATOM 589 C C . SER A 1 80 ? -18.233 -45.491 -25.894 1.00 28.12 80 SER A C 1
ATOM 591 O O . SER A 1 80 ? -19.341 -46.020 -25.915 1.00 28.12 80 SER A O 1
ATOM 593 N N . ALA A 1 81 ? -17.187 -46.013 -25.226 1.00 27.47 81 ALA A N 1
ATOM 594 C CA . ALA A 1 81 ? -17.166 -47.065 -24.171 1.00 27.47 81 ALA A CA 1
ATOM 595 C C . ALA A 1 81 ? -15.741 -47.071 -23.537 1.00 27.47 81 ALA A C 1
ATOM 597 O O . ALA A 1 81 ? -14.784 -46.801 -24.255 1.00 27.47 81 ALA A O 1
ATOM 598 N N . GLU A 1 82 ? -15.464 -47.147 -22.228 1.00 28.03 82 GLU A N 1
ATOM 599 C CA . GLU A 1 82 ? -15.790 -48.099 -21.137 1.00 28.03 82 GLU A CA 1
ATOM 600 C C . GLU A 1 82 ? -14.909 -49.383 -21.019 1.00 28.03 82 GLU A C 1
ATOM 602 O O . GLU A 1 82 ? -15.177 -50.401 -21.642 1.00 28.03 82 GLU A O 1
ATOM 607 N N . VAL A 1 83 ? -13.971 -49.344 -20.045 1.00 29.48 83 VAL A N 1
ATOM 608 C CA . VAL A 1 83 ? -13.819 -50.322 -18.925 1.00 29.48 83 VAL A CA 1
ATOM 609 C C . VAL A 1 83 ? -12.995 -51.649 -19.073 1.00 29.48 83 VAL A C 1
ATOM 611 O O . VAL A 1 83 ? -13.302 -52.509 -19.886 1.00 29.48 83 VAL A O 1
ATOM 614 N N . LYS A 1 84 ? -12.078 -51.858 -18.082 1.00 27.27 84 LYS A N 1
ATOM 615 C CA . LYS A 1 84 ? -11.617 -53.105 -17.363 1.00 27.27 84 LYS A CA 1
ATOM 616 C C . LYS A 1 84 ? -10.217 -53.783 -17.549 1.00 27.27 84 LYS A C 1
ATOM 618 O O . LYS A 1 84 ? -9.821 -54.190 -18.628 1.00 27.27 84 LYS A O 1
ATOM 623 N N . HIS A 1 85 ? -9.633 -54.080 -16.366 1.00 27.89 85 HIS A N 1
ATOM 624 C CA . HIS A 1 85 ? -8.785 -55.222 -15.909 1.00 27.89 85 HIS A CA 1
ATOM 625 C C . HIS A 1 85 ? -7.237 -55.334 -16.107 1.00 27.89 85 HIS A C 1
ATOM 627 O O . HIS A 1 85 ? -6.734 -55.749 -17.141 1.00 27.89 85 HIS A O 1
ATOM 633 N N . LEU A 1 86 ? -6.523 -55.096 -14.984 1.00 28.00 86 LEU A N 1
ATOM 634 C CA . LEU A 1 86 ? -5.503 -55.921 -14.261 1.00 28.00 86 LEU A CA 1
ATOM 635 C C . LEU A 1 86 ? -5.203 -57.369 -14.752 1.00 28.00 86 LEU A C 1
ATOM 637 O O . LEU A 1 86 ? -6.142 -58.032 -15.194 1.00 28.00 86 LEU A O 1
ATOM 641 N N . PRO A 1 87 ? -3.967 -57.924 -14.563 1.00 40.66 87 PRO A N 1
ATOM 642 C CA . PRO A 1 87 ? -3.482 -58.380 -13.231 1.00 40.66 87 PRO A CA 1
ATOM 643 C C . PRO A 1 87 ? -1.954 -58.217 -12.930 1.00 40.66 87 PRO A C 1
ATOM 645 O O . PRO A 1 87 ? -1.295 -57.354 -13.499 1.00 40.66 87 PRO A O 1
ATOM 648 N N . SER A 1 88 ? -1.414 -58.975 -11.952 1.00 25.89 88 SER A N 1
ATOM 649 C CA . SER A 1 88 ? -0.220 -58.653 -11.126 1.00 25.89 88 SER A CA 1
ATOM 650 C C . SER A 1 88 ? 0.723 -59.830 -10.770 1.00 25.89 88 SER A C 1
ATOM 652 O O . SER A 1 88 ? 0.237 -60.942 -10.583 1.00 25.89 88 SER A O 1
ATOM 654 N N . SER A 1 89 ? 2.008 -59.550 -10.473 1.00 25.28 89 SER A N 1
ATOM 655 C CA . SER A 1 89 ? 2.969 -60.408 -9.714 1.00 25.28 89 SER A CA 1
ATOM 656 C C . SER A 1 89 ? 4.213 -59.573 -9.298 1.00 25.28 89 SER A C 1
ATOM 658 O O . SER A 1 89 ? 4.758 -58.905 -10.169 1.00 25.28 89 SER A O 1
ATOM 660 N N . SER A 1 90 ? 4.639 -59.369 -8.033 1.00 26.91 90 SER A N 1
ATOM 661 C CA . SER A 1 90 ? 5.153 -60.281 -6.969 1.00 26.91 90 SER A CA 1
ATOM 662 C C . SER A 1 90 ? 6.557 -60.854 -7.270 1.00 26.91 90 SER A C 1
ATOM 664 O O . SER A 1 90 ? 6.723 -61.434 -8.334 1.00 26.91 90 SER A O 1
ATOM 666 N N . GLU A 1 91 ? 7.603 -60.798 -6.425 1.00 28.66 91 GLU A N 1
ATOM 667 C CA . GLU A 1 91 ? 7.772 -60.488 -4.974 1.00 28.66 91 GLU A CA 1
ATOM 668 C C . GLU A 1 91 ? 8.999 -59.521 -4.729 1.00 28.66 91 GLU A C 1
ATOM 670 O O . GLU A 1 91 ? 9.250 -58.716 -5.615 1.00 28.66 91 GLU A O 1
ATOM 675 N N . LYS A 1 92 ? 9.821 -59.428 -3.644 1.00 27.03 92 LYS A N 1
ATOM 676 C CA . LYS A 1 92 ? 10.048 -60.202 -2.383 1.00 27.03 92 LYS A CA 1
ATOM 677 C C . LYS A 1 92 ? 10.566 -59.360 -1.178 1.00 27.03 92 LYS A C 1
ATOM 679 O O . LYS A 1 92 ? 10.106 -58.246 -0.976 1.00 27.03 92 LYS A O 1
ATOM 684 N N . ASN A 1 93 ? 11.380 -59.930 -0.274 1.00 28.12 93 ASN A N 1
ATOM 685 C CA . ASN A 1 93 ? 11.469 -59.596 1.168 1.00 28.12 93 ASN A CA 1
ATOM 686 C C . ASN A 1 93 ? 12.914 -59.544 1.765 1.00 28.12 93 ASN A C 1
ATOM 688 O O . ASN A 1 93 ? 13.719 -60.407 1.437 1.00 28.12 93 ASN A O 1
ATOM 692 N N . LYS A 1 94 ? 13.110 -58.701 2.810 1.00 27.59 94 LYS A N 1
ATOM 693 C CA . LYS A 1 94 ? 13.928 -58.886 4.063 1.00 27.59 94 LYS A CA 1
ATOM 694 C C . LYS A 1 94 ? 15.465 -58.612 4.187 1.00 27.59 94 LYS A C 1
ATOM 696 O O . LYS A 1 94 ? 16.282 -59.449 3.839 1.00 27.59 94 LYS A O 1
ATOM 701 N N . LYS A 1 95 ? 15.750 -57.613 5.058 1.00 27.47 95 LYS A N 1
ATOM 702 C CA . LYS A 1 95 ? 16.537 -57.634 6.340 1.00 27.47 95 LYS A CA 1
ATOM 703 C C . LYS A 1 95 ? 18.086 -57.458 6.442 1.00 27.47 95 LYS A C 1
ATOM 705 O O . LYS A 1 95 ? 18.868 -58.198 5.870 1.00 27.47 95 LYS A O 1
ATOM 710 N N . SER A 1 96 ? 18.424 -56.618 7.444 1.00 25.36 96 SER A N 1
ATOM 711 C CA . SER A 1 96 ? 19.497 -56.672 8.484 1.00 25.36 96 SER A CA 1
ATOM 712 C C . SER A 1 96 ? 20.979 -56.316 8.218 1.00 25.36 96 SER A C 1
ATOM 714 O O . SER A 1 96 ? 21.696 -57.005 7.506 1.00 25.36 96 SER A O 1
ATOM 716 N N . SER A 1 97 ? 21.428 -55.303 8.978 1.00 26.45 97 SER A N 1
ATOM 717 C CA . SER A 1 97 ? 22.795 -54.928 9.427 1.00 26.45 97 SER A CA 1
ATOM 718 C C . SER A 1 97 ? 23.321 -55.876 10.556 1.00 26.45 97 SER A C 1
ATOM 720 O O . SER A 1 97 ? 22.590 -56.830 10.841 1.00 26.45 97 SER A O 1
ATOM 722 N N . PRO A 1 98 ? 24.453 -55.644 11.297 1.00 44.41 98 PRO A N 1
ATOM 723 C CA . PRO A 1 98 ? 25.411 -54.504 11.302 1.00 44.41 98 PRO A CA 1
ATOM 724 C C . PRO A 1 98 ? 26.939 -54.807 11.486 1.00 44.41 98 PRO A C 1
ATOM 726 O O . PRO A 1 98 ? 27.325 -55.865 11.967 1.00 44.41 98 PRO A O 1
ATOM 729 N N . GLY A 1 99 ? 27.789 -53.771 11.322 1.00 25.56 99 GLY A N 1
ATOM 730 C CA . GLY A 1 99 ? 28.771 -53.393 12.371 1.00 25.56 99 GLY A CA 1
ATOM 731 C C . GLY A 1 99 ? 30.295 -53.367 12.086 1.00 25.56 99 GLY A C 1
ATOM 732 O O . GLY A 1 99 ? 30.815 -54.195 11.349 1.00 25.56 99 GLY A O 1
ATOM 733 N N . THR A 1 100 ? 30.989 -52.483 12.841 1.00 25.48 100 THR A N 1
ATOM 734 C CA . THR A 1 100 ? 32.278 -52.730 13.566 1.00 25.48 100 THR A CA 1
ATOM 735 C C . THR A 1 100 ? 33.581 -51.985 13.145 1.00 25.48 100 THR A C 1
ATOM 737 O O . THR A 1 100 ? 34.306 -52.422 12.266 1.00 25.48 100 THR A O 1
ATOM 740 N N . ILE A 1 101 ? 33.926 -50.947 13.941 1.00 26.77 101 ILE A N 1
ATOM 741 C CA . ILE A 1 101 ? 35.269 -50.462 14.399 1.00 26.77 101 ILE A CA 1
ATOM 742 C C . ILE A 1 101 ? 36.338 -49.945 13.396 1.00 26.77 101 ILE A C 1
ATOM 744 O O . ILE A 1 101 ? 36.960 -50.723 12.687 1.00 26.77 101 ILE A O 1
ATOM 748 N N . ALA A 1 102 ? 36.693 -48.651 13.540 1.00 25.36 102 ALA A N 1
ATOM 749 C CA . ALA A 1 102 ? 38.045 -48.059 13.768 1.00 25.36 102 ALA A CA 1
ATOM 750 C C . ALA A 1 102 ? 37.978 -46.541 13.443 1.00 25.36 102 ALA A C 1
ATOM 752 O O . ALA A 1 102 ? 37.492 -46.198 12.375 1.00 25.36 102 ALA A O 1
ATOM 753 N N . ARG A 1 103 ? 38.308 -45.516 14.249 1.00 24.17 103 ARG A N 1
ATOM 754 C CA . ARG A 1 103 ? 39.137 -45.226 15.447 1.00 24.17 103 ARG A CA 1
ATOM 755 C C . ARG A 1 103 ? 40.381 -44.379 15.099 1.00 24.17 103 ARG A C 1
ATOM 757 O O . ARG A 1 103 ? 41.242 -44.812 14.352 1.00 24.17 103 ARG A O 1
ATOM 764 N N . GLN A 1 104 ? 40.496 -43.263 15.833 1.00 24.59 104 GLN A N 1
ATOM 765 C CA . GLN A 1 104 ? 41.675 -42.412 16.081 1.00 24.59 104 GLN A CA 1
ATOM 766 C C . GLN A 1 104 ? 42.004 -41.256 15.119 1.00 24.59 104 GLN A C 1
ATOM 768 O O . GLN A 1 104 ? 41.581 -41.200 13.973 1.00 24.59 104 GLN A O 1
ATOM 773 N N . SER A 1 105 ? 42.651 -40.251 15.716 1.00 26.33 105 SER A N 1
ATOM 774 C CA . SER A 1 105 ? 42.741 -38.848 15.295 1.00 26.33 105 SER A CA 1
ATOM 775 C C . SER A 1 105 ? 44.046 -38.217 15.817 1.00 26.33 105 SER A C 1
ATOM 777 O O . SER A 1 105 ? 44.820 -38.908 16.485 1.00 26.33 105 SER A O 1
ATOM 779 N N . ARG A 1 106 ? 44.211 -36.893 15.610 1.00 27.72 106 ARG A N 1
ATOM 780 C CA . ARG A 1 106 ? 45.392 -36.029 15.885 1.00 27.72 106 ARG A CA 1
ATOM 781 C C . ARG A 1 106 ? 46.377 -35.972 14.684 1.00 27.72 106 ARG A C 1
ATOM 783 O O . ARG A 1 106 ? 46.366 -36.882 13.869 1.00 27.72 106 ARG A O 1
ATOM 790 N N . GLN A 1 107 ? 47.196 -34.924 14.490 1.00 25.27 107 GLN A N 1
ATOM 791 C CA . GLN A 1 107 ? 47.602 -33.856 15.426 1.00 25.27 107 GLN A CA 1
ATOM 792 C C . GLN A 1 107 ? 48.129 -32.564 14.731 1.00 25.27 107 GLN A C 1
ATOM 794 O O . GLN A 1 107 ? 48.459 -32.608 13.555 1.00 25.27 107 GLN A O 1
ATOM 799 N N . PHE A 1 108 ? 48.310 -31.491 15.528 1.00 23.30 108 PHE A N 1
ATOM 800 C CA . PHE A 1 108 ? 49.029 -30.213 15.273 1.00 23.30 108 PHE A CA 1
ATOM 801 C C . PHE A 1 108 ? 48.417 -29.203 14.264 1.00 23.30 108 PHE A C 1
ATOM 803 O O . PHE A 1 108 ? 47.769 -29.610 13.311 1.00 23.30 108 PHE A O 1
ATOM 810 N N . GLN A 1 109 ? 48.631 -27.874 14.363 1.00 24.52 109 GLN A N 1
ATOM 811 C CA . GLN A 1 109 ? 48.820 -26.944 15.513 1.00 24.52 109 GLN A CA 1
ATOM 812 C C . GLN A 1 109 ? 48.878 -25.480 15.010 1.00 24.52 109 GLN A C 1
ATOM 814 O O . GLN A 1 109 ? 49.571 -25.198 14.040 1.00 24.52 109 GLN A O 1
ATOM 819 N N . SER A 1 110 ? 48.286 -24.538 15.751 1.00 24.88 110 SER A N 1
ATOM 820 C CA . SER A 1 110 ? 48.726 -23.129 15.829 1.00 24.88 110 SER A CA 1
ATOM 821 C C . SER A 1 110 ? 48.442 -22.584 17.243 1.00 24.88 110 SER A C 1
ATOM 823 O O . SER A 1 110 ? 47.844 -23.299 18.049 1.00 24.88 110 SER A O 1
ATOM 825 N N . ARG A 1 111 ? 48.955 -21.396 17.597 1.00 24.97 111 ARG A N 1
ATOM 826 C CA . ARG A 1 111 ? 49.195 -20.966 18.996 1.00 24.97 111 ARG A CA 1
ATOM 827 C C . ARG A 1 111 ? 48.575 -19.595 19.319 1.00 24.97 111 ARG A C 1
ATOM 829 O O . ARG A 1 111 ? 48.307 -18.833 18.395 1.00 24.97 111 ARG A O 1
ATOM 836 N N . GLU A 1 112 ? 48.346 -19.308 20.602 1.00 28.31 112 GLU A N 1
ATOM 837 C CA . GLU A 1 112 ? 47.694 -18.077 21.089 1.00 28.31 112 GLU A CA 1
ATOM 838 C C . GLU A 1 112 ? 48.617 -16.845 21.172 1.00 28.31 112 GLU A C 1
ATOM 840 O O . GLU A 1 112 ? 49.832 -16.992 21.307 1.00 28.31 112 GLU A O 1
ATOM 845 N N . THR A 1 113 ? 48.000 -15.653 21.242 1.00 26.98 113 THR A N 1
ATOM 846 C CA . THR A 1 113 ? 48.470 -14.488 22.025 1.00 26.98 113 THR A CA 1
ATOM 847 C C . THR A 1 113 ? 47.271 -13.692 22.585 1.00 26.98 113 THR A C 1
ATOM 849 O O . THR A 1 113 ? 46.512 -13.128 21.804 1.00 26.98 113 THR A O 1
ATOM 852 N N . GLU A 1 114 ? 47.125 -13.729 23.916 1.00 29.59 114 GLU A N 1
ATOM 853 C CA . GLU A 1 114 ? 46.606 -12.760 24.925 1.00 29.59 114 GLU A CA 1
ATOM 854 C C . GLU A 1 114 ? 45.722 -11.540 24.526 1.00 29.59 114 GLU A C 1
ATOM 856 O O . GLU A 1 114 ? 45.937 -10.908 23.495 1.00 29.59 114 GLU A O 1
ATOM 861 N N . GLY A 1 115 ? 44.765 -11.143 25.398 1.00 26.86 115 GLY A N 1
ATOM 862 C CA . GLY A 1 115 ? 43.906 -9.956 25.161 1.00 26.86 115 GLY A CA 1
ATOM 863 C C . GLY A 1 115 ? 42.691 -9.670 26.084 1.00 26.86 115 GLY A C 1
ATOM 864 O O . GLY A 1 115 ? 41.701 -9.156 25.581 1.00 26.86 115 GLY A O 1
ATOM 865 N N . ASP A 1 116 ? 42.758 -10.010 27.376 1.00 31.45 116 ASP A N 1
ATOM 866 C CA . ASP A 1 116 ? 41.990 -9.530 28.558 1.00 31.45 116 ASP A CA 1
ATOM 867 C C . ASP A 1 116 ? 40.443 -9.296 28.594 1.00 31.45 116 ASP A C 1
ATOM 869 O O . ASP A 1 116 ? 39.819 -8.580 27.815 1.00 31.45 116 ASP A O 1
ATOM 873 N N . ASP A 1 117 ? 39.875 -9.855 29.674 1.00 33.06 117 ASP A N 1
ATOM 874 C CA . ASP A 1 117 ? 38.531 -9.797 30.286 1.00 33.06 117 ASP A CA 1
ATOM 875 C C . ASP A 1 117 ? 37.688 -8.496 30.274 1.00 33.06 117 ASP A C 1
ATOM 877 O O . ASP A 1 117 ? 38.193 -7.400 30.514 1.00 33.06 117 ASP A O 1
ATOM 881 N N . LEU A 1 118 ? 36.342 -8.663 30.274 1.00 26.64 118 LEU A N 1
ATOM 882 C CA . LEU A 1 118 ? 35.412 -7.735 30.970 1.00 26.64 118 LEU A CA 1
ATOM 883 C C . LEU A 1 118 ? 33.996 -8.277 31.357 1.00 26.64 118 LEU A C 1
ATOM 885 O O . LEU A 1 118 ? 33.047 -7.494 31.384 1.00 26.64 118 LEU A O 1
ATOM 889 N N . TRP A 1 119 ? 33.780 -9.573 31.658 1.00 30.11 119 TRP A N 1
ATOM 890 C CA . TRP A 1 119 ? 32.407 -10.085 31.956 1.00 30.11 119 TRP A CA 1
ATOM 891 C C . TRP A 1 119 ? 32.237 -11.084 33.124 1.00 30.11 119 TRP A C 1
ATOM 893 O O . TRP A 1 119 ? 31.137 -11.582 33.364 1.00 30.11 119 TRP A O 1
ATOM 903 N N . SER A 1 120 ? 33.277 -11.369 33.904 1.00 28.64 120 SER A N 1
ATOM 904 C CA . SER A 1 120 ? 33.350 -12.533 34.810 1.00 28.64 120 SER A CA 1
ATOM 905 C C . SER A 1 120 ? 32.667 -12.413 36.196 1.00 28.64 120 SER A C 1
ATOM 907 O O . SER A 1 120 ? 32.994 -13.189 37.090 1.00 28.64 120 SER A O 1
ATOM 909 N N . TRP A 1 121 ? 31.720 -11.483 36.419 1.00 28.91 121 TRP A N 1
ATOM 910 C CA . TRP A 1 121 ? 31.292 -11.089 37.787 1.00 28.91 121 TRP A CA 1
ATOM 911 C C . TRP A 1 121 ? 29.825 -11.316 38.225 1.00 28.91 121 TRP A C 1
ATOM 913 O O . TRP A 1 121 ? 29.504 -10.989 39.366 1.00 28.91 121 TRP A O 1
ATOM 923 N N . ILE A 1 122 ? 28.924 -11.904 37.415 1.00 29.45 122 ILE A N 1
ATOM 924 C CA . ILE A 1 122 ? 27.550 -12.253 37.879 1.00 29.45 122 ILE A CA 1
ATOM 925 C C . ILE A 1 122 ? 27.057 -13.631 37.380 1.00 29.45 122 ILE A C 1
ATOM 927 O O . ILE A 1 122 ? 26.077 -13.722 36.648 1.00 29.45 122 ILE A O 1
ATOM 931 N N . THR A 1 123 ? 27.691 -14.730 37.809 1.00 29.53 123 THR A N 1
ATOM 932 C CA . THR A 1 123 ? 27.090 -16.091 37.778 1.00 29.53 123 THR A CA 1
ATOM 933 C C . THR A 1 123 ? 27.612 -16.973 38.925 1.00 29.53 123 THR A C 1
ATOM 935 O O . THR A 1 123 ? 28.426 -17.868 38.726 1.00 29.53 123 THR A O 1
ATOM 938 N N . ALA A 1 124 ? 27.144 -16.738 40.159 1.00 26.27 124 ALA A N 1
ATOM 939 C CA . ALA A 1 124 ? 27.568 -17.535 41.318 1.00 26.27 124 ALA A CA 1
ATOM 940 C C . ALA A 1 124 ? 26.490 -17.683 42.412 1.00 26.27 124 ALA A C 1
ATOM 942 O O . ALA A 1 124 ? 26.622 -17.123 43.498 1.00 26.27 124 ALA A O 1
ATOM 943 N N . THR A 1 125 ? 25.428 -18.460 42.159 1.00 26.33 125 THR A N 1
ATOM 944 C CA . THR A 1 125 ? 24.721 -19.253 43.197 1.00 26.33 125 THR A CA 1
ATOM 945 C C . THR A 1 125 ? 23.702 -20.225 42.585 1.00 26.33 125 THR A C 1
ATOM 947 O O . THR A 1 125 ? 23.036 -19.888 41.615 1.00 26.33 125 THR A O 1
ATOM 950 N N . HIS A 1 126 ? 23.560 -21.393 43.231 1.00 28.88 126 HIS A N 1
ATOM 951 C CA . HIS A 1 126 ? 22.636 -22.524 42.995 1.00 28.88 126 HIS A CA 1
ATOM 952 C C . HIS A 1 126 ? 23.170 -23.738 42.218 1.00 28.88 126 HIS A C 1
ATOM 954 O O . HIS A 1 126 ? 22.944 -23.924 41.026 1.00 28.88 126 HIS A O 1
ATOM 960 N N . THR A 1 127 ? 23.793 -24.645 42.976 1.00 26.94 127 THR A N 1
ATOM 961 C CA . THR A 1 127 ? 24.128 -26.019 42.588 1.00 26.94 127 THR A CA 1
ATOM 962 C C . THR A 1 127 ? 23.153 -27.029 43.208 1.00 26.94 127 THR A C 1
ATOM 964 O O . THR A 1 127 ? 22.992 -27.097 44.422 1.00 26.94 127 THR A O 1
ATOM 967 N N . SER A 1 128 ? 22.537 -27.865 42.370 1.00 26.02 128 SER A N 1
ATOM 968 C CA . SER A 1 128 ? 21.909 -29.147 42.745 1.00 26.02 128 SER A CA 1
ATOM 969 C C . SER A 1 128 ? 21.906 -30.022 41.482 1.00 26.02 128 SER A C 1
ATOM 971 O O . SER A 1 128 ? 21.372 -29.610 40.460 1.00 26.02 128 SER A O 1
ATOM 973 N N . VAL A 1 129 ? 22.746 -31.056 41.366 1.00 29.20 129 VAL A N 1
ATOM 974 C CA . VAL A 1 129 ? 22.708 -32.360 42.065 1.00 29.20 129 VAL A CA 1
ATOM 975 C C . VAL A 1 129 ? 21.450 -33.149 41.691 1.00 29.20 129 VAL A C 1
ATOM 977 O O . VAL A 1 129 ? 20.333 -32.759 42.012 1.00 29.20 129 VAL A O 1
ATOM 980 N N . SER A 1 130 ? 21.657 -34.264 40.988 1.00 28.48 130 SER A N 1
ATOM 981 C CA . SER A 1 130 ? 20.616 -35.112 40.408 1.00 28.48 130 SER A CA 1
ATOM 982 C C . SER A 1 130 ? 20.171 -36.249 41.345 1.00 28.48 130 SER A C 1
ATOM 984 O O . SER A 1 130 ? 20.996 -36.810 42.069 1.00 28.48 130 SER A O 1
ATOM 986 N N . PRO A 1 131 ? 18.887 -36.656 41.307 1.00 32.53 131 PRO A N 1
ATOM 987 C CA . PRO A 1 131 ? 18.413 -37.849 41.999 1.00 32.53 131 PRO A CA 1
ATOM 988 C C . PRO A 1 131 ? 18.689 -39.124 41.185 1.00 32.53 131 PRO A C 1
ATOM 990 O O . PRO A 1 131 ? 18.651 -39.122 39.953 1.00 32.53 131 PRO A O 1
ATOM 993 N N . ARG A 1 132 ? 18.913 -40.244 41.883 1.00 25.78 132 ARG A N 1
ATOM 994 C CA . ARG A 1 132 ? 19.023 -41.594 41.303 1.00 25.78 132 ARG A CA 1
ATOM 995 C C . ARG A 1 132 ? 17.892 -42.477 41.842 1.00 25.78 132 ARG A C 1
ATOM 997 O O . ARG A 1 132 ? 17.400 -42.253 42.941 1.00 25.78 132 ARG A O 1
ATOM 1004 N N . SER A 1 133 ? 17.476 -43.464 41.056 1.00 30.50 133 SER A N 1
ATOM 1005 C CA . SER A 1 133 ? 16.303 -44.313 41.302 1.00 30.50 133 SER A CA 1
ATOM 1006 C C . SER A 1 133 ? 16.398 -45.223 42.535 1.00 30.50 133 SER A C 1
ATOM 1008 O O . SER A 1 133 ? 17.402 -45.917 42.706 1.00 30.50 133 SER A O 1
ATOM 1010 N N . SER A 1 134 ? 15.286 -45.372 43.257 1.00 28.83 134 SER A N 1
ATOM 1011 C CA . SER A 1 134 ? 14.966 -46.552 44.075 1.00 28.83 134 SER A CA 1
ATOM 1012 C C . SER A 1 134 ? 13.449 -46.814 44.086 1.00 28.83 134 SER A C 1
ATOM 1014 O O . SER A 1 134 ? 12.653 -45.909 43.837 1.00 28.83 134 SER A O 1
ATOM 1016 N N . LEU A 1 135 ? 13.055 -48.072 44.313 1.00 29.89 135 LEU A N 1
ATOM 1017 C CA . LEU A 1 135 ? 11.661 -48.531 44.440 1.00 29.89 135 LEU A CA 1
ATOM 1018 C C . LEU A 1 135 ? 11.304 -48.762 45.928 1.00 29.89 135 LEU A C 1
ATOM 1020 O O . LEU A 1 135 ? 12.218 -48.908 46.744 1.00 29.89 135 LEU A O 1
ATOM 1024 N N . PRO A 1 136 ? 10.010 -48.768 46.307 1.00 40.47 136 PRO A N 1
ATOM 1025 C CA . PRO A 1 136 ? 9.593 -48.644 47.705 1.00 40.47 136 PRO A CA 1
ATOM 1026 C C . PRO A 1 136 ? 9.466 -49.984 48.455 1.00 40.47 136 PRO A C 1
ATOM 1028 O O . PRO A 1 136 ? 9.092 -50.993 47.855 1.00 40.47 136 PRO A O 1
ATOM 1031 N N . PRO A 1 137 ? 9.645 -49.980 49.788 1.00 30.23 137 PRO A N 1
ATOM 1032 C CA . PRO A 1 137 ? 9.040 -50.944 50.700 1.00 30.23 137 PRO A CA 1
ATOM 1033 C C . PRO A 1 137 ? 7.718 -50.420 51.305 1.00 30.23 137 PRO A C 1
ATOM 1035 O O . PRO A 1 137 ? 7.497 -49.217 51.442 1.00 30.23 137 PRO A O 1
ATOM 1038 N N . THR A 1 138 ? 6.842 -51.347 51.684 1.00 37.69 138 THR A N 1
ATOM 1039 C CA . THR A 1 138 ? 5.533 -51.120 52.326 1.00 37.69 138 THR A CA 1
ATOM 1040 C C . THR A 1 138 ? 5.636 -50.754 53.812 1.00 37.69 138 THR A C 1
ATOM 1042 O O . THR A 1 138 ? 6.536 -51.238 54.494 1.00 37.69 138 THR A O 1
ATOM 1045 N N . VAL A 1 139 ? 4.655 -50.010 54.344 1.00 30.80 139 VAL A N 1
ATOM 1046 C CA . VAL A 1 139 ? 4.455 -49.801 55.795 1.00 30.80 139 VAL A CA 1
ATOM 1047 C C . VAL A 1 139 ? 2.968 -49.945 56.152 1.00 30.80 139 VAL A C 1
ATOM 1049 O O . VAL A 1 139 ? 2.106 -49.462 55.420 1.00 30.80 139 VAL A O 1
ATOM 1052 N N . ASP A 1 140 ? 2.683 -50.621 57.269 1.00 26.94 140 ASP A N 1
ATOM 1053 C CA . ASP A 1 140 ? 1.336 -50.900 57.791 1.00 26.94 140 ASP A CA 1
ATOM 1054 C C . ASP A 1 140 ? 0.640 -49.679 58.438 1.00 26.94 140 ASP A C 1
ATOM 1056 O O . ASP A 1 140 ? 1.302 -48.763 58.936 1.00 26.94 140 ASP A O 1
ATOM 1060 N N . PRO A 1 141 ? -0.707 -49.663 58.520 1.00 39.06 141 PRO A N 1
ATOM 1061 C CA . PRO A 1 141 ? -1.454 -48.550 59.093 1.00 39.06 141 PRO A CA 1
ATOM 1062 C C . PRO A 1 141 ? -1.634 -48.677 60.616 1.00 39.06 141 PRO A C 1
ATOM 1064 O O . PRO A 1 141 ? -2.474 -49.453 61.076 1.00 39.06 141 PRO A O 1
ATOM 1067 N N . LYS A 1 142 ? -0.926 -47.847 61.403 1.00 34.12 142 LYS A N 1
ATOM 1068 C CA . LYS A 1 142 ? -1.355 -47.387 62.750 1.00 34.12 142 LYS A CA 1
ATOM 1069 C C . LYS A 1 142 ? -0.463 -46.278 63.332 1.00 34.12 142 LYS A C 1
ATOM 1071 O O . LYS A 1 142 ? 0.475 -46.550 64.069 1.00 34.12 142 LYS A O 1
ATOM 1076 N N . HIS A 1 143 ? -0.835 -45.025 63.077 1.00 30.42 143 HIS A N 1
ATOM 1077 C CA . HIS A 1 143 ? -1.009 -44.010 64.128 1.00 30.42 143 HIS A CA 1
ATOM 1078 C C . HIS A 1 143 ? -1.672 -42.759 63.537 1.00 30.42 143 HIS A C 1
ATOM 1080 O O . HIS A 1 143 ? -1.090 -42.077 62.701 1.00 30.42 143 HIS A O 1
ATOM 1086 N N . GLN A 1 144 ? -2.886 -42.439 63.990 1.00 31.38 144 GLN A N 1
ATOM 1087 C CA . GLN A 1 144 ? -3.469 -41.113 63.786 1.00 31.38 144 GLN A CA 1
ATOM 1088 C C . GLN A 1 144 ? -3.071 -40.207 64.955 1.00 31.38 144 GLN A C 1
ATOM 1090 O O . GLN A 1 144 ? -3.255 -40.577 66.115 1.00 31.38 144 GLN A O 1
ATOM 1095 N N . GLN A 1 145 ? -2.612 -38.997 64.644 1.00 27.84 145 GLN A N 1
ATOM 1096 C CA . GLN A 1 145 ? -2.826 -37.821 65.485 1.00 27.84 145 GLN A CA 1
ATOM 1097 C C . GLN A 1 145 ? -3.606 -36.798 64.643 1.00 27.84 145 GLN A C 1
ATOM 1099 O O . GLN A 1 145 ? -3.250 -36.594 63.482 1.00 27.84 145 GLN A O 1
ATOM 1104 N N . PRO A 1 146 ? -4.704 -36.211 65.151 1.00 38.31 146 PRO A N 1
ATOM 1105 C CA . PRO A 1 146 ? -5.564 -35.351 64.346 1.00 38.31 146 PRO A CA 1
ATOM 1106 C C . PRO A 1 146 ? -5.120 -33.881 64.377 1.00 38.31 146 PRO A C 1
ATOM 1108 O O . PRO A 1 146 ? -4.864 -33.338 65.449 1.00 38.31 146 PRO A O 1
ATOM 1111 N N . GLY A 1 147 ? -5.164 -33.209 63.219 1.00 39.50 147 GLY A N 1
ATOM 1112 C CA . GLY A 1 147 ? -5.287 -31.745 63.161 1.00 39.50 147 GLY A CA 1
ATOM 1113 C C . GLY A 1 147 ? -4.187 -30.967 62.434 1.00 39.50 147 GLY A C 1
ATOM 1114 O O . GLY A 1 147 ? -3.572 -30.100 63.046 1.00 39.50 147 GLY A O 1
ATOM 1115 N N . GLN A 1 148 ? -4.009 -31.177 61.121 1.00 33.47 148 GLN A N 1
ATOM 1116 C CA . GLN A 1 148 ? -3.326 -30.184 60.266 1.00 33.47 148 GLN A CA 1
ATOM 1117 C C . GLN A 1 148 ? -3.892 -30.052 58.832 1.00 33.47 148 GLN A C 1
ATOM 1119 O O . GLN A 1 148 ? -3.928 -28.94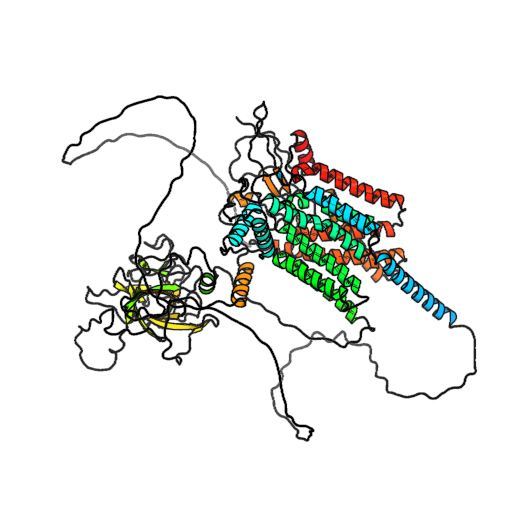2 58.305 1.00 33.47 148 GLN A O 1
ATOM 1124 N N . ASP A 1 149 ? -4.447 -31.114 58.234 1.00 40.62 149 ASP A N 1
ATOM 1125 C CA . ASP A 1 149 ? -4.831 -31.144 56.801 1.00 40.62 149 ASP A CA 1
ATOM 1126 C C . ASP A 1 149 ? -6.099 -30.354 56.402 1.00 40.62 149 ASP A C 1
ATOM 1128 O O . ASP A 1 149 ? -6.434 -30.244 55.220 1.00 40.62 149 ASP A O 1
ATOM 1132 N N . VAL A 1 150 ? -6.844 -29.798 57.363 1.00 45.09 150 VAL A N 1
ATOM 1133 C CA . VAL A 1 150 ? -8.123 -29.106 57.086 1.00 45.09 150 VAL A CA 1
ATOM 1134 C C . VAL A 1 150 ? -7.908 -27.740 56.419 1.00 45.09 150 VAL A C 1
ATOM 1136 O O . VAL A 1 150 ? -8.735 -27.302 55.620 1.00 45.09 150 VAL A O 1
ATOM 1139 N N . ASN A 1 151 ? -6.795 -27.057 56.707 1.00 43.16 151 ASN A N 1
ATOM 1140 C CA . ASN A 1 151 ? -6.528 -25.739 56.121 1.00 43.16 151 ASN A CA 1
ATOM 1141 C C . ASN A 1 151 ? -6.024 -25.836 54.677 1.00 43.16 151 ASN A C 1
ATOM 1143 O O . ASN A 1 151 ? -6.503 -25.086 53.830 1.00 43.16 151 ASN A O 1
ATOM 1147 N N . SER A 1 152 ? -5.122 -26.777 54.377 1.00 43.31 152 SER A N 1
ATOM 1148 C CA . SER A 1 152 ? -4.625 -27.009 53.013 1.00 43.31 152 SER A CA 1
ATOM 1149 C C . SER A 1 152 ? -5.757 -27.423 52.075 1.00 43.31 152 SER A C 1
ATOM 1151 O O . SER A 1 152 ? -5.927 -26.814 51.022 1.00 43.31 152 SER A O 1
ATOM 1153 N N . THR A 1 153 ? -6.604 -28.369 52.493 1.00 42.19 153 THR A N 1
ATOM 1154 C CA . THR A 1 153 ? -7.789 -28.769 51.716 1.00 42.19 153 THR A CA 1
ATOM 1155 C C . THR A 1 153 ? -8.777 -27.614 51.516 1.00 42.19 153 THR A C 1
ATOM 1157 O O . THR A 1 153 ? -9.274 -27.442 50.406 1.00 42.19 153 THR A O 1
ATOM 1160 N N . GLN A 1 154 ? -9.003 -26.747 52.513 1.00 44.16 154 GLN A N 1
ATOM 1161 C CA . GLN A 1 154 ? -9.820 -25.542 52.314 1.00 44.16 154 GLN A CA 1
ATOM 1162 C C . GLN A 1 154 ? -9.186 -24.496 51.386 1.00 44.16 154 GLN A C 1
ATOM 1164 O O . GLN A 1 154 ? -9.922 -23.773 50.713 1.00 44.16 154 GLN A O 1
ATOM 1169 N N . GLU A 1 155 ? -7.862 -24.343 51.360 1.00 47.84 155 GLU A N 1
ATOM 1170 C CA . GLU A 1 155 ? -7.198 -23.431 50.420 1.00 47.84 155 GLU A CA 1
ATOM 1171 C C . GLU A 1 155 ? -7.195 -23.994 48.997 1.00 47.84 155 GLU A C 1
ATOM 1173 O O . GLU A 1 155 ? -7.496 -23.251 48.062 1.00 47.84 155 GLU A O 1
ATOM 1178 N N . GLU A 1 156 ? -6.991 -25.301 48.822 1.00 46.19 156 GLU A N 1
ATOM 1179 C CA . GLU A 1 156 ? -7.178 -25.973 47.534 1.00 46.19 156 GLU A CA 1
ATOM 1180 C C . GLU A 1 156 ? -8.631 -25.889 47.053 1.00 46.19 156 GLU A C 1
ATOM 1182 O O . GLU A 1 156 ? -8.860 -25.534 45.898 1.00 46.19 156 GLU A O 1
ATOM 1187 N N . GLU A 1 157 ? -9.631 -26.114 47.913 1.00 48.97 157 GLU A N 1
ATOM 1188 C CA . GLU A 1 157 ? -11.040 -25.918 47.553 1.00 48.97 157 GLU A CA 1
ATOM 1189 C C . GLU A 1 157 ? -11.353 -24.458 47.214 1.00 48.97 157 GLU A C 1
ATOM 1191 O O . GLU A 1 157 ? -12.029 -24.209 46.218 1.00 48.97 157 GLU A O 1
ATOM 1196 N N . LYS A 1 158 ? -10.824 -23.473 47.953 1.00 48.31 158 LYS A N 1
ATOM 1197 C CA . LYS A 1 158 ? -10.987 -22.045 47.614 1.00 48.31 158 LYS A CA 1
ATOM 1198 C C . LYS A 1 158 ? -10.316 -21.702 46.284 1.00 48.31 158 LYS A C 1
ATOM 1200 O O . LYS A 1 158 ? -10.906 -20.974 45.488 1.00 48.31 158 LYS A O 1
ATOM 1205 N N . MET A 1 159 ? -9.132 -22.240 45.998 1.00 46.25 159 MET A N 1
ATOM 1206 C CA . MET A 1 159 ? -8.420 -22.036 44.731 1.00 46.25 159 MET A CA 1
ATOM 1207 C C . MET A 1 159 ? -9.120 -22.733 43.558 1.00 46.25 159 MET A C 1
ATOM 1209 O O . MET A 1 159 ? -9.242 -22.145 42.484 1.00 46.25 159 MET A O 1
ATOM 1213 N N . ARG A 1 160 ? -9.660 -23.938 43.770 1.00 42.97 160 ARG A N 1
ATOM 1214 C CA . ARG A 1 160 ? -10.427 -24.723 42.789 1.00 42.97 160 ARG A CA 1
ATOM 1215 C C . ARG A 1 160 ? -11.818 -24.139 42.541 1.00 42.97 160 ARG A C 1
ATOM 1217 O O . ARG A 1 160 ? -12.276 -24.115 41.403 1.00 42.97 160 ARG A O 1
ATOM 1224 N N . ALA A 1 161 ? -12.465 -23.595 43.569 1.00 40.91 161 ALA A N 1
ATOM 1225 C CA . ALA A 1 161 ? -13.689 -22.813 43.441 1.00 40.91 161 ALA A CA 1
ATOM 1226 C C . ALA A 1 161 ? -13.418 -21.486 42.721 1.00 40.91 161 ALA A C 1
ATOM 1228 O O . ALA A 1 161 ? -14.194 -21.100 41.853 1.00 40.91 161 ALA A O 1
ATOM 1229 N N . LYS A 1 162 ? -12.297 -20.809 43.005 1.00 40.88 162 LYS A N 1
ATOM 1230 C CA . LYS A 1 162 ? -11.906 -19.563 42.330 1.00 40.88 162 LYS A CA 1
ATOM 1231 C C . LYS A 1 162 ? -11.551 -19.791 40.858 1.00 40.88 162 LYS A C 1
ATOM 1233 O O . LYS A 1 162 ? -12.004 -19.020 40.014 1.00 40.88 162 LYS A O 1
ATOM 1238 N N . SER A 1 163 ? -10.820 -20.857 40.520 1.00 39.66 163 SER A N 1
ATOM 1239 C CA . SER A 1 163 ? -10.553 -21.225 39.123 1.00 39.66 163 SER A CA 1
ATOM 1240 C C . SER A 1 163 ? -11.829 -21.670 38.403 1.00 39.66 163 SER A C 1
ATOM 1242 O O . SER A 1 163 ? -12.095 -21.181 37.308 1.00 39.66 163 SER A O 1
ATOM 1244 N N . SER A 1 164 ? -12.683 -22.473 39.049 1.00 27.84 164 SER A N 1
ATOM 1245 C CA . SER A 1 164 ? -14.024 -22.823 38.556 1.00 27.84 164 SER A CA 1
ATOM 1246 C C . SER A 1 164 ? -14.894 -21.586 38.302 1.00 27.84 164 SER A C 1
ATOM 1248 O O . SER A 1 164 ? -15.549 -21.494 37.266 1.00 27.84 164 SER A O 1
ATOM 1250 N N . TRP A 1 165 ? -14.860 -20.581 39.183 1.00 36.81 165 TRP A N 1
ATOM 1251 C CA . TRP A 1 165 ? -15.625 -19.343 39.017 1.00 36.81 165 TRP A CA 1
ATOM 1252 C C . TRP A 1 165 ? -15.076 -18.474 37.878 1.00 36.81 165 TRP A C 1
ATOM 1254 O O . TRP A 1 165 ? -15.856 -17.948 37.087 1.00 36.81 165 TRP A O 1
ATOM 1264 N N . HIS A 1 166 ? -13.751 -18.374 37.722 1.00 42.84 166 HIS A N 1
ATOM 1265 C CA . HIS A 1 166 ? -13.131 -17.707 36.569 1.00 42.84 166 HIS A CA 1
ATOM 1266 C C . HIS A 1 166 ? -13.408 -18.438 35.241 1.00 42.84 166 HIS A C 1
ATOM 1268 O O . HIS A 1 166 ? -13.663 -17.785 34.227 1.00 42.84 166 HIS A O 1
ATOM 1274 N N . GLU A 1 167 ? -13.427 -19.772 35.233 1.00 39.53 167 GLU A N 1
ATOM 1275 C CA . GLU A 1 167 ? -13.760 -20.572 34.049 1.00 39.53 167 GLU A CA 1
ATOM 1276 C C . GLU A 1 167 ? -15.271 -20.536 33.739 1.00 39.53 167 GLU A C 1
ATOM 1278 O O . GLU A 1 167 ? -15.665 -20.472 32.577 1.00 39.53 167 GLU A O 1
ATOM 1283 N N . THR A 1 168 ? -16.132 -20.437 34.755 1.00 33.88 168 THR A N 1
ATOM 1284 C CA . THR A 1 168 ? -17.580 -20.218 34.587 1.00 33.88 168 THR A CA 1
ATOM 1285 C C . THR A 1 168 ? -17.864 -18.812 34.047 1.00 33.88 168 THR A C 1
ATOM 1287 O O . THR A 1 168 ? -18.606 -18.675 33.078 1.00 33.88 168 THR A O 1
ATOM 1290 N N . GLN A 1 169 ? -17.209 -17.767 34.574 1.00 44.09 169 GLN A N 1
ATOM 1291 C CA . GLN A 1 169 ? -17.276 -16.398 34.033 1.00 44.09 169 GLN A CA 1
ATOM 1292 C C . GLN A 1 169 ? -16.798 -16.327 32.573 1.00 44.09 169 GLN A C 1
ATOM 1294 O O . GLN A 1 169 ? -17.413 -15.637 31.757 1.00 44.09 169 GLN A O 1
ATOM 1299 N N . ARG A 1 170 ? -15.749 -17.084 32.207 1.00 45.91 170 ARG A N 1
ATOM 1300 C CA . ARG A 1 170 ? -15.382 -17.299 30.797 1.00 45.91 170 ARG A CA 1
ATOM 1301 C C . ARG A 1 170 ? -16.549 -17.925 30.027 1.00 45.91 170 ARG A C 1
ATOM 1303 O O . ARG A 1 170 ? -16.990 -17.353 29.033 1.00 45.91 170 ARG A O 1
ATOM 1310 N N . GLN A 1 171 ? -17.074 -19.069 30.465 1.00 39.34 171 GLN A N 1
ATOM 1311 C CA . GLN A 1 171 ? -18.091 -19.819 29.716 1.00 39.34 171 GLN A CA 1
ATOM 1312 C C . GLN A 1 171 ? -19.429 -19.076 29.551 1.00 39.34 171 GLN A C 1
ATOM 1314 O O . GLN A 1 171 ? -20.001 -19.117 28.457 1.00 39.34 171 GLN A O 1
ATOM 1319 N N . ASP A 1 172 ? -19.882 -18.311 30.545 1.00 40.81 172 ASP A N 1
ATOM 1320 C CA . ASP A 1 172 ? -21.112 -17.508 30.454 1.00 40.81 172 ASP A CA 1
ATOM 1321 C C . ASP A 1 172 ? -20.987 -16.312 29.484 1.00 40.81 172 ASP A C 1
ATOM 1323 O O . ASP A 1 172 ? -21.966 -15.906 28.843 1.00 40.81 172 ASP A O 1
ATOM 1327 N N . ALA A 1 173 ? -19.775 -15.774 29.312 1.00 46.06 173 ALA A N 1
ATOM 1328 C CA . ALA A 1 173 ? -19.474 -14.729 28.332 1.00 46.06 173 ALA A CA 1
ATOM 1329 C C . ALA A 1 173 ? -19.274 -15.266 26.896 1.00 46.06 173 ALA A C 1
ATOM 1331 O O . ALA A 1 173 ? -19.299 -14.494 25.934 1.00 46.06 173 ALA A O 1
ATOM 1332 N N . LEU A 1 174 ? -19.061 -16.576 26.715 1.00 50.56 174 LEU A N 1
ATOM 1333 C CA . LEU A 1 174 ? -18.501 -17.118 25.469 1.00 50.56 174 LEU A CA 1
ATOM 1334 C C . LEU A 1 174 ? -19.494 -17.291 24.302 1.00 50.56 174 LEU A C 1
ATOM 1336 O O . LEU A 1 174 ? -19.045 -17.366 23.152 1.00 50.56 174 LEU A O 1
ATOM 1340 N N . ARG A 1 175 ? -20.817 -17.293 24.531 1.00 59.09 175 ARG A N 1
ATOM 1341 C CA . ARG A 1 175 ? -21.838 -17.398 23.462 1.00 59.09 175 ARG A CA 1
ATOM 1342 C C . ARG A 1 175 ? -22.532 -16.059 23.188 1.00 59.09 175 ARG A C 1
ATOM 1344 O O . ARG A 1 175 ? -23.120 -15.477 24.095 1.00 59.09 175 ARG A O 1
ATOM 1351 N N . PHE A 1 176 ? -22.536 -15.628 21.921 1.00 69.50 176 PHE A N 1
ATOM 1352 C CA . PHE A 1 176 ? -23.412 -14.552 21.432 1.00 69.50 176 PHE A CA 1
ATOM 1353 C C . PHE A 1 176 ? -24.874 -14.939 21.705 1.00 69.50 176 PHE A C 1
ATOM 1355 O O . PHE A 1 176 ? -25.367 -15.931 21.165 1.00 69.50 176 PHE A O 1
ATOM 1362 N N . ARG A 1 177 ? -25.559 -14.179 22.563 1.00 76.75 177 ARG A N 1
ATOM 1363 C CA . ARG A 1 177 ? -26.975 -14.396 22.902 1.00 76.75 177 ARG A CA 1
ATOM 1364 C C . ARG A 1 177 ? -27.852 -13.769 21.807 1.00 76.75 177 ARG A C 1
ATOM 1366 O O . ARG A 1 177 ? -27.388 -12.903 21.073 1.00 76.75 177 ARG A O 1
ATOM 1373 N N . GLY A 1 178 ? -29.133 -14.139 21.695 1.00 83.56 178 GLY A N 1
ATOM 1374 C CA . GLY A 1 178 ? -30.023 -13.581 20.651 1.00 83.56 178 GLY A CA 1
ATOM 1375 C C . GLY A 1 178 ? -30.078 -12.042 20.643 1.00 83.56 178 GLY A C 1
ATOM 1376 O O . GLY A 1 178 ? -30.037 -11.416 19.590 1.00 83.56 178 GLY A O 1
ATOM 1377 N N . ARG A 1 179 ? -30.032 -11.422 21.831 1.00 87.44 179 ARG A N 1
ATOM 1378 C CA . ARG A 1 179 ? -29.919 -9.961 22.006 1.00 87.44 179 ARG A CA 1
ATOM 1379 C C . ARG A 1 179 ? -28.641 -9.367 21.405 1.00 87.44 179 ARG A C 1
ATOM 1381 O O . ARG A 1 179 ? -28.662 -8.222 20.966 1.00 87.44 179 ARG A O 1
ATOM 1388 N N . ASP A 1 180 ? -27.545 -10.120 21.384 1.00 89.38 180 ASP A N 1
ATOM 1389 C CA . ASP A 1 180 ? -26.261 -9.669 20.843 1.00 89.38 180 ASP A CA 1
ATOM 1390 C C . ASP A 1 180 ? -26.287 -9.652 19.314 1.00 89.38 180 ASP A C 1
ATOM 1392 O O . ASP A 1 180 ? -25.757 -8.717 18.722 1.00 89.38 180 ASP A O 1
ATOM 1396 N N . TRP A 1 181 ? -26.958 -10.633 18.697 1.00 91.12 181 TRP A N 1
ATOM 1397 C CA . TRP A 1 181 ? -27.235 -10.656 17.258 1.00 91.12 181 TRP A CA 1
ATOM 1398 C C . TRP A 1 181 ? -28.165 -9.517 16.840 1.00 91.12 181 TRP A C 1
ATOM 1400 O O . TRP A 1 181 ? -27.826 -8.791 15.916 1.00 91.12 181 TRP A O 1
ATOM 1410 N N . VAL A 1 182 ? -29.264 -9.281 17.568 1.00 93.69 182 VAL A N 1
ATOM 1411 C CA . VAL A 1 182 ? -30.145 -8.123 17.315 1.00 93.69 182 VAL A CA 1
ATOM 1412 C C . VAL A 1 182 ? -29.369 -6.806 17.432 1.00 93.69 182 VAL A C 1
ATOM 1414 O O . VAL A 1 182 ? -29.454 -5.967 16.544 1.00 93.69 182 VAL A O 1
ATOM 1417 N N . THR A 1 183 ? -28.554 -6.640 18.481 1.00 93.88 183 THR A N 1
ATOM 1418 C CA . THR A 1 183 ? -27.719 -5.43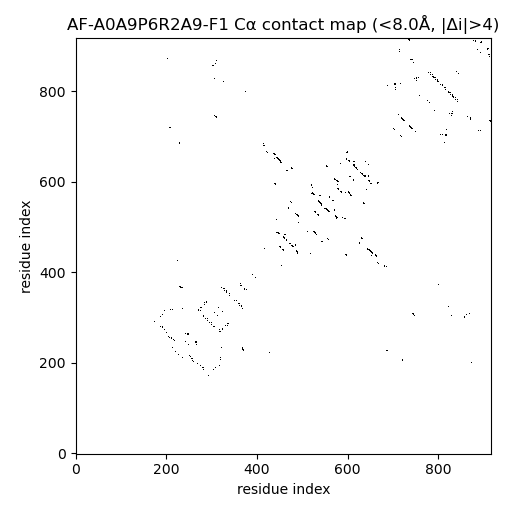6 18.666 1.00 93.88 183 THR A CA 1
ATOM 1419 C C . THR A 1 183 ? -26.736 -5.249 17.505 1.00 93.88 183 THR A C 1
ATOM 1421 O O . THR A 1 183 ? -26.613 -4.145 16.981 1.00 93.88 183 THR A O 1
ATOM 1424 N N . LEU A 1 184 ? -26.066 -6.324 17.074 1.00 94.75 184 LEU A N 1
ATOM 1425 C CA . LEU A 1 184 ? -25.140 -6.320 15.942 1.00 94.75 184 LEU A CA 1
ATOM 1426 C C . LEU A 1 184 ? -25.845 -5.952 14.626 1.00 94.75 184 LEU A C 1
ATOM 1428 O O . LEU A 1 184 ? -25.329 -5.129 13.870 1.00 94.75 184 LEU A O 1
ATOM 1432 N N . SER A 1 185 ? -27.032 -6.507 14.369 1.00 94.75 185 SER A N 1
ATOM 1433 C CA . SER A 1 185 ? -27.851 -6.179 13.199 1.00 94.75 185 SER A CA 1
ATOM 1434 C C . SER A 1 185 ? -28.275 -4.709 13.206 1.00 94.75 185 SER A C 1
ATOM 1436 O O . SER A 1 185 ? -28.051 -4.017 12.217 1.00 94.75 185 SER A O 1
ATOM 1438 N N . SER A 1 186 ? -28.792 -4.198 14.329 1.00 95.56 186 SER A N 1
ATOM 1439 C CA . SER A 1 186 ? -29.177 -2.786 14.468 1.00 95.56 186 SER A CA 1
ATOM 1440 C C . SER A 1 186 ? -27.994 -1.831 14.282 1.00 95.56 186 SER A C 1
ATOM 1442 O O . SER A 1 186 ? -28.134 -0.825 13.593 1.00 95.56 186 SER A O 1
ATOM 1444 N N . LEU A 1 187 ? -26.818 -2.148 14.842 1.00 95.94 187 LEU A N 1
ATOM 1445 C CA . LEU A 1 187 ? -25.591 -1.362 14.640 1.00 95.94 187 LEU A CA 1
ATOM 1446 C C . LEU A 1 187 ? -25.111 -1.401 13.183 1.00 95.94 187 LEU A C 1
ATOM 1448 O O . LEU A 1 187 ? -24.661 -0.381 12.664 1.00 95.94 187 LEU A O 1
ATOM 1452 N N . THR A 1 188 ? -25.230 -2.551 12.515 1.00 96.44 188 THR A N 1
ATOM 1453 C CA . THR A 1 188 ? -24.867 -2.699 11.097 1.00 96.44 188 THR A CA 1
ATOM 1454 C C . THR A 1 188 ? -25.788 -1.855 10.219 1.00 96.44 188 THR A C 1
ATOM 1456 O O . THR A 1 188 ? -25.294 -1.044 9.444 1.00 96.44 188 THR A O 1
ATOM 1459 N N . VAL A 1 189 ? -27.111 -1.964 10.393 1.00 96.56 189 VAL A N 1
ATOM 1460 C CA . VAL A 1 189 ? -28.097 -1.156 9.653 1.00 96.56 189 VAL A CA 1
ATOM 1461 C C . VAL A 1 189 ? -27.893 0.336 9.922 1.00 96.56 189 VAL A C 1
ATOM 1463 O O . VAL A 1 189 ? -27.794 1.107 8.975 1.00 96.56 189 VAL A O 1
ATOM 1466 N N . ALA A 1 190 ? -27.744 0.753 11.184 1.00 95.12 190 ALA A N 1
ATOM 1467 C CA . ALA A 1 190 ? -27.506 2.156 11.525 1.00 95.12 190 ALA A CA 1
ATOM 1468 C C . ALA A 1 190 ? -26.210 2.705 10.900 1.00 95.12 190 ALA A C 1
ATOM 1470 O O . ALA A 1 190 ? -26.206 3.818 10.378 1.00 95.12 190 ALA A O 1
ATOM 1471 N N . THR A 1 191 ? -25.125 1.921 10.901 1.00 96.19 191 THR A N 1
ATOM 1472 C CA . THR A 1 191 ? -23.859 2.339 10.280 1.00 96.19 191 THR A CA 1
ATOM 1473 C C . THR A 1 191 ? -23.982 2.407 8.758 1.00 96.19 191 THR A C 1
ATOM 1475 O O . THR A 1 191 ? -23.517 3.377 8.167 1.00 96.19 191 THR A O 1
ATOM 1478 N N . MET A 1 192 ? -24.650 1.442 8.117 1.00 95.50 192 MET A N 1
ATOM 1479 C CA . MET A 1 192 ? -24.914 1.479 6.673 1.00 95.50 192 MET A CA 1
ATOM 1480 C C . MET A 1 192 ? -25.750 2.705 6.288 1.00 95.50 192 MET A C 1
ATOM 1482 O O . MET A 1 192 ? -25.367 3.423 5.371 1.00 95.50 192 MET A O 1
ATOM 1486 N N . SER A 1 193 ? -26.819 3.017 7.028 1.00 94.19 193 SER A N 1
ATOM 1487 C CA . SER A 1 193 ? -27.654 4.202 6.777 1.00 94.19 193 SER A CA 1
ATOM 1488 C C . SER A 1 193 ? -26.898 5.527 6.914 1.00 94.19 193 SER A C 1
ATOM 1490 O O . SER A 1 193 ? -27.212 6.471 6.198 1.00 94.19 193 SER A O 1
ATOM 1492 N N . VAL A 1 194 ? -25.901 5.610 7.803 1.00 94.06 194 VAL A N 1
ATOM 1493 C CA . VAL A 1 194 ? -24.997 6.772 7.910 1.00 94.06 194 VAL A CA 1
ATOM 1494 C C . VAL A 1 194 ? -24.019 6.807 6.730 1.00 94.06 194 VAL A C 1
ATOM 1496 O O . VAL A 1 194 ? -23.857 7.832 6.078 1.00 94.06 194 VAL A O 1
ATOM 1499 N N . ARG A 1 195 ? -23.367 5.683 6.418 1.00 93.00 195 ARG A N 1
ATOM 1500 C CA . ARG A 1 195 ? -22.292 5.625 5.412 1.00 93.00 195 ARG A CA 1
ATOM 1501 C C . ARG A 1 195 ? -22.792 5.732 3.969 1.00 93.00 195 ARG A C 1
ATOM 1503 O O . ARG A 1 195 ? -22.072 6.268 3.136 1.00 93.00 195 ARG A O 1
ATOM 1510 N N . LEU A 1 196 ? -24.012 5.271 3.694 1.00 92.88 196 LEU A N 1
ATOM 1511 C CA . LEU A 1 196 ? -24.646 5.259 2.370 1.00 92.88 196 LEU A CA 1
ATOM 1512 C C . LEU A 1 196 ? -25.676 6.389 2.174 1.00 92.88 196 LEU A C 1
ATOM 1514 O O . LEU A 1 196 ? -26.470 6.356 1.234 1.00 92.88 196 LEU A O 1
ATOM 1518 N N . TRP A 1 197 ? -25.697 7.400 3.048 1.00 90.69 197 TRP A N 1
ATOM 1519 C CA . TRP A 1 197 ? -26.652 8.502 2.930 1.00 90.69 197 TRP A CA 1
ATOM 1520 C C . TRP A 1 197 ? -26.369 9.364 1.689 1.00 90.69 197 TRP A C 1
ATOM 1522 O O . TRP A 1 197 ? -25.312 9.990 1.588 1.00 90.69 197 TRP A O 1
ATOM 1532 N N . ARG A 1 198 ? -27.323 9.425 0.750 1.00 83.00 198 ARG A N 1
ATOM 1533 C CA . ARG A 1 198 ? -27.265 10.252 -0.474 1.00 83.00 198 ARG A CA 1
ATOM 1534 C C . ARG A 1 198 ? -26.021 10.027 -1.356 1.00 83.00 198 ARG A C 1
ATOM 1536 O O . ARG A 1 198 ? -25.399 10.996 -1.787 1.00 83.00 198 ARG A O 1
ATOM 1543 N N . MET A 1 199 ? -25.604 8.777 -1.584 1.00 81.38 199 MET A N 1
ATOM 1544 C CA . MET A 1 199 ? -24.443 8.443 -2.448 1.00 81.38 199 MET A CA 1
ATOM 1545 C C . MET A 1 199 ? -24.610 8.896 -3.910 1.00 81.38 199 MET A C 1
ATOM 1547 O O . MET A 1 199 ? -23.629 9.131 -4.610 1.00 81.38 199 MET A O 1
ATOM 1551 N N . ASP A 1 200 ? -25.862 9.002 -4.339 1.00 68.94 200 ASP A N 1
ATOM 1552 C CA . ASP A 1 200 ? -26.362 9.469 -5.628 1.00 68.94 200 ASP A CA 1
ATOM 1553 C C . ASP A 1 200 ? -26.259 10.994 -5.810 1.00 68.94 200 ASP A C 1
ATOM 1555 O O . ASP A 1 200 ? -25.969 11.467 -6.905 1.00 68.94 200 ASP A O 1
ATOM 1559 N N . ALA A 1 201 ? -26.495 11.767 -4.745 1.00 60.81 201 ALA A N 1
ATOM 1560 C CA . ALA A 1 201 ? -26.808 13.193 -4.857 1.00 60.81 201 ALA A CA 1
ATOM 1561 C C . ALA A 1 201 ? -25.685 14.169 -4.444 1.00 60.81 201 ALA A C 1
ATOM 1563 O O . ALA A 1 201 ? -25.880 15.381 -4.566 1.00 60.81 201 ALA A O 1
ATOM 1564 N N . SER A 1 202 ? -24.534 13.702 -3.935 1.00 59.97 202 SER A N 1
ATOM 1565 C CA . SER A 1 202 ? -23.371 14.580 -3.687 1.00 59.97 202 SER A CA 1
ATOM 1566 C C . SER A 1 202 ? -22.012 13.858 -3.559 1.00 59.97 202 SER A C 1
ATOM 1568 O O . SER A 1 202 ? -21.888 12.933 -2.748 1.00 59.97 202 SER A O 1
ATOM 1570 N N . PRO A 1 203 ? -20.940 14.332 -4.229 1.00 72.94 203 PRO A N 1
ATOM 1571 C CA . PRO A 1 203 ? -20.897 15.138 -5.456 1.00 72.94 203 PRO A CA 1
ATOM 1572 C C . PRO A 1 203 ? -20.931 14.244 -6.713 1.00 72.94 203 PRO A C 1
ATOM 1574 O O . PRO A 1 203 ? -20.398 13.136 -6.691 1.00 72.94 203 PRO A O 1
ATOM 1577 N N . GLY A 1 204 ? -21.483 14.728 -7.829 1.00 80.44 204 GLY A N 1
ATOM 1578 C CA . GLY A 1 204 ? -21.421 14.047 -9.142 1.00 80.44 204 GLY A CA 1
ATOM 1579 C C . GLY A 1 204 ? -20.068 14.190 -9.861 1.00 80.44 204 GLY A C 1
ATOM 1580 O O . GLY A 1 204 ? -19.985 14.022 -11.076 1.00 80.44 204 GLY A O 1
ATOM 1581 N N . GLU A 1 205 ? -19.029 14.549 -9.110 1.00 84.38 205 GLU A N 1
ATOM 1582 C CA . GLU A 1 205 ? -17.719 14.983 -9.591 1.00 84.38 205 GLU A CA 1
ATOM 1583 C C . GLU A 1 205 ? -16.596 14.132 -8.981 1.00 84.38 205 GLU A C 1
ATOM 1585 O O . GLU A 1 205 ? -16.764 13.563 -7.893 1.00 84.38 205 GLU A O 1
ATOM 1590 N N . VAL A 1 206 ? -15.447 14.096 -9.661 1.00 83.44 206 VAL A N 1
ATOM 1591 C CA . VAL A 1 206 ? -14.189 13.486 -9.211 1.00 83.44 206 VAL A CA 1
ATOM 1592 C C . VAL A 1 206 ? -13.667 14.187 -7.955 1.00 83.44 206 VAL A C 1
ATOM 1594 O O . VAL A 1 206 ? -13.548 15.413 -7.898 1.00 83.44 206 VAL A O 1
ATOM 1597 N N . VAL A 1 207 ? -13.328 13.392 -6.942 1.00 82.00 207 VAL A N 1
ATOM 1598 C CA . VAL A 1 207 ? -12.800 13.834 -5.640 1.00 82.00 207 VAL A CA 1
ATOM 1599 C C . VAL A 1 207 ? -11.300 13.505 -5.535 1.00 82.00 207 VAL A C 1
ATOM 1601 O O . VAL A 1 207 ? -10.819 12.634 -6.251 1.00 82.00 207 VAL A O 1
ATOM 1604 N N . LEU A 1 208 ? -10.549 14.196 -4.664 1.00 72.50 208 LEU A N 1
ATOM 1605 C CA . LEU A 1 208 ? -9.069 14.206 -4.606 1.00 72.50 208 LEU A CA 1
ATOM 1606 C C . LEU A 1 208 ? -8.356 12.855 -4.852 1.00 72.50 208 LEU A C 1
ATOM 1608 O O . LEU A 1 208 ? -7.451 12.772 -5.683 1.00 72.50 208 LEU A O 1
ATOM 1612 N N . ASP A 1 209 ? -8.751 11.799 -4.138 1.00 74.12 209 ASP A N 1
ATOM 1613 C CA . ASP A 1 209 ? -8.129 10.470 -4.267 1.00 74.12 209 ASP A CA 1
ATOM 1614 C C . ASP A 1 209 ? -8.661 9.693 -5.487 1.00 74.12 209 ASP A C 1
ATOM 1616 O O . ASP A 1 209 ? -7.982 8.815 -6.017 1.00 74.12 209 ASP A O 1
ATOM 1620 N N . GLU A 1 210 ? -9.878 10.007 -5.936 1.00 84.94 210 GLU A N 1
ATOM 1621 C CA . GLU A 1 210 ? -10.578 9.283 -7.000 1.00 84.94 210 GLU A CA 1
ATOM 1622 C C . GLU A 1 210 ? -9.973 9.545 -8.377 1.00 84.94 210 GLU A C 1
ATOM 1624 O O . GLU A 1 210 ? -9.999 8.643 -9.205 1.00 84.94 210 GLU A O 1
ATOM 1629 N N . ALA A 1 211 ? -9.378 10.723 -8.605 1.00 79.25 211 ALA A N 1
ATOM 1630 C CA . ALA A 1 211 ? -8.621 11.006 -9.827 1.00 79.25 211 ALA A CA 1
ATOM 1631 C C . ALA A 1 211 ? -7.500 9.963 -10.028 1.00 79.25 211 ALA A C 1
ATOM 1633 O O . ALA A 1 211 ? -7.427 9.268 -11.038 1.00 79.25 211 ALA A O 1
ATOM 1634 N N . HIS A 1 212 ? -6.683 9.771 -8.993 1.00 78.25 212 HIS A N 1
ATOM 1635 C CA . HIS A 1 212 ? -5.551 8.847 -9.001 1.00 78.25 212 HIS A CA 1
ATOM 1636 C C . HIS A 1 212 ? -6.001 7.379 -9.058 1.00 78.25 212 HIS A C 1
ATOM 1638 O O . HIS A 1 212 ? -5.517 6.601 -9.879 1.00 78.25 212 HIS A O 1
ATOM 1644 N N . VAL A 1 213 ? -6.964 6.989 -8.214 1.00 84.62 213 VAL A N 1
ATOM 1645 C CA . VAL A 1 213 ? -7.473 5.606 -8.180 1.00 84.62 213 VAL A CA 1
ATOM 1646 C C . VAL A 1 213 ? -8.233 5.249 -9.464 1.00 84.62 213 VAL A C 1
ATOM 1648 O O . VAL A 1 213 ? -8.160 4.106 -9.913 1.00 84.62 213 VAL A O 1
ATOM 1651 N N . GLY A 1 214 ? -8.907 6.216 -10.087 1.00 84.31 214 GLY A N 1
ATOM 1652 C CA . GLY A 1 214 ? -9.633 6.057 -11.342 1.00 84.31 214 GLY A CA 1
ATOM 1653 C C . GLY A 1 214 ? -8.741 5.733 -12.538 1.00 84.31 214 GLY A C 1
ATOM 1654 O O . GLY A 1 214 ? -9.024 4.771 -13.252 1.00 84.31 214 GLY A O 1
ATOM 1655 N N . LYS A 1 215 ? -7.612 6.439 -12.707 1.00 82.31 215 LYS A N 1
ATOM 1656 C CA . LYS A 1 215 ? -6.632 6.127 -13.769 1.00 82.31 215 LYS A CA 1
ATOM 1657 C C . LYS A 1 215 ? -6.121 4.688 -13.672 1.00 82.31 215 LYS A C 1
ATOM 1659 O O . LYS A 1 215 ? -6.056 3.984 -14.676 1.00 82.31 215 LYS A O 1
ATOM 1664 N N . TYR A 1 216 ? -5.855 4.207 -12.457 1.00 81.56 216 TYR A N 1
ATOM 1665 C CA . TYR A 1 216 ? -5.499 2.804 -12.245 1.00 81.56 216 TYR A CA 1
ATOM 1666 C C . TYR A 1 216 ? -6.653 1.839 -12.552 1.00 81.56 216 TYR A C 1
ATOM 1668 O O . TYR A 1 216 ? -6.415 0.789 -13.141 1.00 81.56 216 TYR A O 1
ATOM 1676 N N . VAL A 1 217 ? -7.896 2.171 -12.180 1.00 83.62 217 VAL A N 1
ATOM 1677 C CA . VAL A 1 217 ? -9.082 1.361 -12.523 1.00 83.62 217 VAL A CA 1
ATOM 1678 C C . VAL A 1 217 ? -9.232 1.211 -14.039 1.00 83.62 217 VAL A C 1
ATOM 1680 O O . VAL A 1 217 ? -9.461 0.092 -14.491 1.00 83.62 217 VAL A O 1
ATOM 1683 N N . ASN A 1 218 ? -9.030 2.279 -14.817 1.00 83.12 218 ASN A N 1
ATOM 1684 C CA . ASN 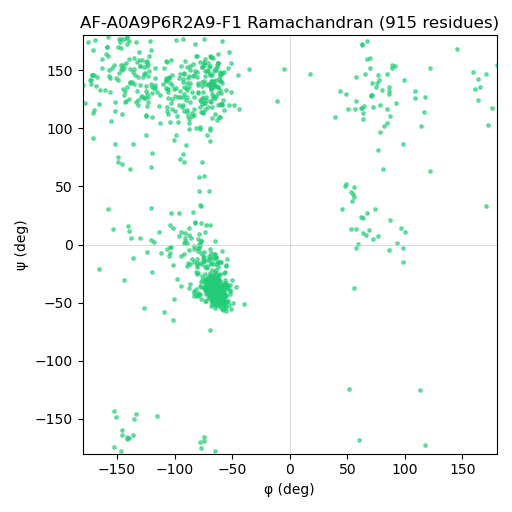A 1 218 ? -9.012 2.201 -16.281 1.00 83.12 218 ASN A CA 1
ATOM 1685 C C . ASN A 1 218 ? -7.905 1.263 -16.779 1.00 83.12 218 ASN A C 1
ATOM 1687 O O . ASN A 1 218 ? -8.181 0.383 -17.585 1.00 83.12 218 ASN A O 1
ATOM 1691 N N . GLY A 1 219 ? -6.683 1.371 -16.242 1.00 73.81 219 GLY A N 1
ATOM 1692 C CA . GLY A 1 219 ? -5.576 0.480 -16.608 1.00 73.81 219 GLY A CA 1
ATOM 1693 C C . GLY A 1 219 ? -5.907 -1.008 -16.428 1.00 73.81 219 GLY A C 1
ATOM 1694 O O . GLY A 1 219 ? -5.693 -1.809 -17.338 1.00 73.81 219 GLY A O 1
ATOM 1695 N N . TYR A 1 220 ? -6.533 -1.380 -15.303 1.00 80.75 220 TYR A N 1
ATOM 1696 C CA . TYR A 1 220 ? -6.992 -2.759 -15.070 1.00 80.75 220 TYR A CA 1
ATOM 1697 C C . TYR A 1 220 ? -8.117 -3.217 -16.015 1.00 80.75 220 TYR A C 1
ATOM 1699 O O . TYR A 1 220 ? -8.229 -4.419 -16.248 1.00 80.75 220 TYR A O 1
ATOM 1707 N N . LEU A 1 221 ? -8.939 -2.307 -16.547 1.00 79.00 221 LEU A N 1
ATOM 1708 C CA . LEU A 1 221 ? -9.999 -2.623 -17.517 1.00 79.00 221 LEU A CA 1
ATOM 1709 C C . LEU A 1 221 ? -9.432 -2.759 -18.939 1.00 79.00 221 LEU A C 1
ATOM 1711 O O . LEU A 1 221 ? -9.729 -3.729 -19.635 1.00 79.00 221 LEU A O 1
ATOM 1715 N N . ASN A 1 222 ? -8.552 -1.838 -19.332 1.00 73.88 222 ASN A N 1
ATOM 1716 C CA . ASN A 1 222 ? -7.905 -1.800 -20.645 1.00 73.88 222 ASN A CA 1
ATOM 1717 C C . ASN A 1 222 ? -6.804 -2.869 -20.805 1.00 73.88 222 ASN A C 1
ATOM 1719 O O . ASN A 1 222 ? -6.325 -3.103 -21.911 1.00 73.88 222 ASN A O 1
ATOM 1723 N N . ASN A 1 223 ? -6.412 -3.541 -19.713 1.00 69.38 223 ASN A N 1
ATOM 1724 C CA . ASN A 1 223 ? -5.237 -4.422 -19.608 1.00 69.38 223 ASN A CA 1
ATOM 1725 C C . ASN A 1 223 ? -3.891 -3.689 -19.804 1.00 69.38 223 ASN A C 1
ATOM 1727 O O . ASN A 1 223 ? -2.868 -4.305 -20.107 1.00 69.38 223 ASN A O 1
ATOM 1731 N N . GLU A 1 224 ? -3.875 -2.375 -19.580 1.00 63.97 224 GLU A N 1
ATOM 1732 C CA . GLU A 1 224 ? -2.675 -1.542 -19.616 1.00 63.97 224 GLU A CA 1
ATOM 1733 C C . GLU A 1 224 ? -1.880 -1.681 -18.307 1.00 63.97 224 GLU A C 1
ATOM 1735 O O . GLU A 1 224 ? -2.432 -1.689 -17.202 1.00 63.97 224 GLU A O 1
ATOM 1740 N N . PHE A 1 225 ? -0.552 -1.785 -18.403 1.00 67.50 225 PHE A N 1
ATOM 1741 C CA . PHE A 1 225 ? 0.298 -1.911 -17.219 1.00 67.50 225 PHE A CA 1
ATOM 1742 C C . PHE A 1 225 ? 0.500 -0.557 -16.529 1.00 67.50 225 PHE A C 1
ATOM 1744 O O . PHE A 1 225 ? 1.355 0.236 -16.919 1.00 67.50 225 PHE A O 1
ATOM 1751 N N . THR A 1 226 ? -0.243 -0.326 -15.448 1.00 64.06 226 THR A N 1
ATOM 1752 C CA . THR A 1 226 ? -0.026 0.813 -14.548 1.00 64.06 226 THR A CA 1
ATOM 1753 C C . THR A 1 226 ? 0.800 0.404 -13.328 1.00 64.06 226 THR A C 1
ATOM 1755 O O . THR A 1 226 ? 0.412 -0.516 -12.601 1.00 64.06 226 THR A O 1
ATOM 1758 N N . TYR A 1 227 ? 1.892 1.116 -13.045 1.00 72.19 227 TYR A N 1
ATOM 1759 C CA . TYR A 1 227 ? 2.583 1.019 -11.756 1.00 72.19 227 TYR A CA 1
ATOM 1760 C C . TYR A 1 227 ? 1.883 1.866 -10.679 1.00 72.19 227 TYR A C 1
ATOM 1762 O O . TYR A 1 227 ? 1.422 2.963 -10.971 1.00 72.19 227 TYR A O 1
ATOM 1770 N N . ASP A 1 228 ? 1.867 1.385 -9.431 1.00 71.81 228 ASP A N 1
ATOM 1771 C CA . ASP A 1 228 ? 1.587 2.197 -8.244 1.00 71.81 228 ASP A CA 1
ATOM 1772 C C . ASP A 1 228 ? 2.389 1.716 -7.019 1.00 71.81 228 ASP A C 1
ATOM 1774 O O . ASP A 1 228 ? 2.641 0.519 -6.858 1.00 71.81 228 ASP A O 1
ATOM 1778 N N . ILE A 1 229 ? 2.704 2.641 -6.106 1.00 74.38 229 ILE A N 1
ATOM 1779 C CA . ILE A 1 229 ? 3.347 2.361 -4.810 1.00 74.38 229 ILE A CA 1
ATOM 1780 C C . ILE A 1 229 ? 2.488 1.454 -3.909 1.00 74.38 229 ILE A C 1
ATOM 1782 O O . ILE A 1 229 ? 3.014 0.693 -3.091 1.00 74.38 229 ILE A O 1
ATOM 1786 N N . HIS A 1 230 ? 1.158 1.519 -3.995 1.00 82.50 230 HIS A N 1
ATOM 1787 C CA . HIS A 1 230 ? 0.286 0.665 -3.197 1.00 82.50 230 HIS A CA 1
ATOM 1788 C C . HIS A 1 230 ? -0.026 -0.650 -3.928 1.00 82.50 230 HIS A C 1
ATOM 1790 O O . HIS A 1 230 ? -0.403 -0.633 -5.104 1.00 82.50 230 HIS A O 1
ATOM 1796 N N . PRO A 1 231 ? 0.047 -1.800 -3.231 1.00 87.06 231 PRO A N 1
ATOM 1797 C CA . PRO A 1 231 ? -0.373 -3.088 -3.773 1.00 87.06 231 PRO A CA 1
ATOM 1798 C C . PRO A 1 231 ? -1.795 -3.088 -4.390 1.00 87.06 231 PRO A C 1
ATOM 1800 O O . PRO A 1 231 ? -2.627 -2.227 -4.083 1.00 87.06 231 PRO A O 1
ATOM 1803 N N . PRO A 1 232 ? -2.086 -4.015 -5.322 1.00 85.12 232 PRO A N 1
ATOM 1804 C CA . PRO A 1 232 ? -3.135 -3.798 -6.319 1.00 85.12 232 PRO A CA 1
ATOM 1805 C C . PRO A 1 232 ? -4.565 -4.123 -5.858 1.00 85.12 232 PRO A C 1
ATOM 1807 O O . PRO A 1 232 ? -5.508 -3.691 -6.518 1.00 85.12 232 PRO A O 1
ATOM 1810 N N . LEU A 1 233 ? -4.770 -4.851 -4.750 1.00 88.75 233 LEU A N 1
ATOM 1811 C CA . LEU A 1 233 ? -6.061 -5.484 -4.429 1.00 88.75 233 LEU A CA 1
ATOM 1812 C C . LEU A 1 233 ? -7.223 -4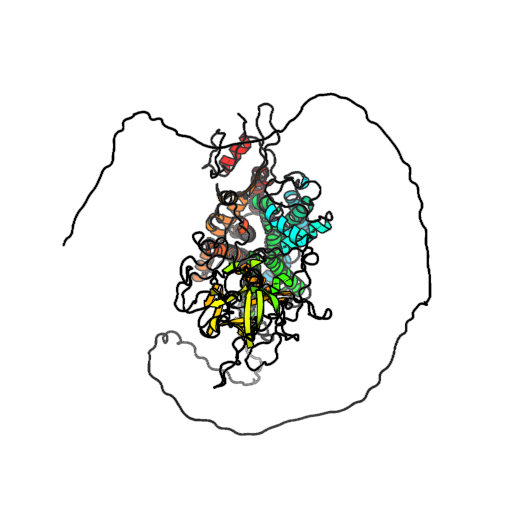.487 -4.355 1.00 88.75 233 LEU A C 1
ATOM 1814 O O . LEU A 1 233 ? -8.270 -4.739 -4.941 1.00 88.75 233 LEU A O 1
ATOM 1818 N N . GLY A 1 234 ? -7.046 -3.346 -3.683 1.00 87.44 234 GLY A N 1
ATOM 1819 C CA . GLY A 1 234 ? -8.107 -2.337 -3.569 1.00 87.44 234 GLY A CA 1
ATOM 1820 C C . GLY A 1 234 ? -8.514 -1.726 -4.917 1.00 87.44 234 GLY A C 1
ATOM 1821 O O . GLY A 1 234 ? -9.682 -1.406 -5.118 1.00 87.44 234 GLY A O 1
ATOM 1822 N N . LYS A 1 235 ? -7.573 -1.638 -5.866 1.00 87.88 235 LYS A N 1
ATOM 1823 C CA . LYS A 1 235 ? -7.800 -1.114 -7.221 1.00 87.88 235 LYS A CA 1
ATOM 1824 C C . LYS A 1 235 ? -8.447 -2.164 -8.124 1.00 87.88 235 LYS A C 1
ATOM 1826 O O . LYS A 1 235 ? -9.424 -1.871 -8.801 1.00 87.88 235 LYS A O 1
ATOM 1831 N N . MET A 1 236 ? -7.960 -3.406 -8.061 1.00 87.31 236 MET A N 1
ATOM 1832 C CA . MET A 1 236 ? -8.548 -4.549 -8.767 1.00 87.31 236 MET A CA 1
ATOM 1833 C C . MET A 1 236 ? -9.978 -4.844 -8.295 1.00 87.31 236 MET A C 1
ATOM 1835 O O . MET A 1 236 ? -10.826 -5.194 -9.110 1.00 87.31 236 MET A O 1
ATOM 1839 N N . LEU A 1 237 ? -10.274 -4.659 -7.001 1.00 89.69 237 LEU A N 1
ATOM 1840 C CA . LEU A 1 237 ? -11.642 -4.718 -6.482 1.00 89.69 237 LEU A CA 1
ATOM 1841 C C . LEU A 1 237 ? -12.522 -3.652 -7.147 1.00 89.69 237 LEU A C 1
ATOM 1843 O O . LEU A 1 237 ? -13.583 -3.990 -7.664 1.00 89.69 237 LEU A O 1
ATOM 1847 N N . LEU A 1 238 ? -12.076 -2.391 -7.187 1.00 88.81 238 LEU A N 1
ATOM 1848 C CA . LEU A 1 238 ? -12.815 -1.301 -7.836 1.00 88.81 238 LEU A CA 1
ATOM 1849 C C . LEU A 1 238 ? -13.029 -1.540 -9.341 1.00 88.81 238 LEU A C 1
ATOM 1851 O O . LEU A 1 238 ? -14.137 -1.311 -9.817 1.00 88.81 238 LEU A O 1
ATOM 1855 N N . ALA A 1 239 ? -12.032 -2.066 -10.060 1.00 85.62 239 ALA A N 1
ATOM 1856 C CA . ALA A 1 239 ? -12.153 -2.439 -11.473 1.00 85.62 239 ALA A CA 1
ATOM 1857 C C . ALA A 1 239 ? -13.126 -3.613 -11.705 1.00 85.62 239 ALA A C 1
ATOM 1859 O O . ALA A 1 239 ? -13.960 -3.569 -12.607 1.00 85.62 239 ALA A O 1
ATOM 1860 N N . GLY A 1 240 ? -13.099 -4.637 -10.845 1.00 86.25 240 GLY A N 1
ATOM 1861 C CA . GLY A 1 240 ? -14.089 -5.719 -10.884 1.00 86.25 240 GLY A CA 1
ATOM 1862 C C . GLY A 1 240 ? -15.514 -5.232 -10.591 1.00 86.25 240 GLY A C 1
ATOM 1863 O O . GLY A 1 240 ? -16.471 -5.724 -11.184 1.00 86.25 240 GLY A O 1
ATOM 1864 N N . ILE A 1 241 ? -15.664 -4.233 -9.715 1.00 87.50 241 ILE A N 1
ATOM 1865 C CA . ILE A 1 241 ? -16.954 -3.607 -9.393 1.00 87.50 241 ILE A CA 1
ATOM 1866 C C . ILE A 1 241 ? -17.456 -2.722 -10.543 1.00 87.50 241 ILE A C 1
ATOM 1868 O O . ILE A 1 241 ? -18.650 -2.751 -10.831 1.00 87.50 241 ILE A O 1
ATOM 1872 N N . SER A 1 242 ? -16.594 -1.942 -11.203 1.00 85.50 242 SER A N 1
ATOM 1873 C CA . SER A 1 242 ? -17.006 -1.073 -12.315 1.00 85.50 242 SER A CA 1
ATOM 1874 C C . SER A 1 242 ? -17.388 -1.863 -13.565 1.00 85.50 242 SER A C 1
ATOM 1876 O O . SER A 1 242 ? -18.418 -1.557 -14.169 1.00 85.50 242 SER A O 1
ATOM 1878 N N . SER A 1 243 ? -16.634 -2.921 -13.884 1.00 82.31 243 SER A N 1
ATOM 1879 C CA . SER A 1 243 ? -16.998 -3.904 -14.908 1.00 82.31 243 SER A CA 1
ATOM 1880 C C . SER A 1 243 ? -18.380 -4.508 -14.616 1.00 82.31 243 SER A C 1
ATOM 1882 O O . SER A 1 243 ? -19.303 -4.325 -15.404 1.00 82.31 243 SER A O 1
ATOM 1884 N N . LEU A 1 244 ? -18.574 -5.109 -13.434 1.00 83.44 244 LEU A N 1
ATOM 1885 C CA . LEU A 1 244 ? -19.830 -5.778 -13.063 1.00 83.44 244 LEU A CA 1
ATOM 1886 C C . LEU A 1 244 ? -21.054 -4.840 -12.977 1.00 83.44 244 LEU A C 1
ATOM 1888 O O . LEU A 1 244 ? -22.188 -5.307 -13.065 1.00 83.44 244 LEU A O 1
ATOM 1892 N N . ALA A 1 245 ? -20.857 -3.538 -12.748 1.00 79.00 245 ALA A N 1
ATOM 1893 C CA . ALA A 1 245 ? -21.956 -2.611 -12.474 1.00 79.00 245 ALA A CA 1
ATOM 1894 C C . ALA A 1 245 ? -22.614 -1.994 -13.720 1.00 79.00 245 ALA A C 1
ATOM 1896 O O . ALA A 1 245 ? -23.809 -1.695 -13.660 1.00 79.00 245 ALA A O 1
ATOM 1897 N N . ARG A 1 246 ? -21.853 -1.728 -14.796 1.00 67.75 246 ARG A N 1
ATOM 1898 C CA . ARG A 1 246 ? -22.338 -1.038 -16.017 1.00 67.75 246 ARG A CA 1
ATOM 1899 C C . ARG A 1 246 ? -21.567 -1.379 -17.308 1.00 67.75 246 ARG A C 1
ATOM 1901 O O . ARG A 1 246 ? -21.709 -0.634 -18.271 1.00 67.75 246 ARG A O 1
ATOM 1908 N N . ASP A 1 247 ? -20.739 -2.428 -17.330 1.00 68.81 247 ASP A N 1
ATOM 1909 C CA . ASP A 1 247 ? -19.824 -2.709 -18.454 1.00 68.81 247 ASP A CA 1
ATOM 1910 C C . ASP A 1 247 ? -18.942 -1.488 -18.803 1.00 68.81 247 ASP A C 1
ATOM 1912 O O . ASP A 1 247 ? -18.797 -1.094 -19.959 1.00 68.81 247 ASP A O 1
ATOM 1916 N N . TYR A 1 248 ? -18.386 -0.837 -17.771 1.00 81.50 248 TYR A N 1
ATOM 1917 C CA . TYR A 1 248 ? -17.563 0.362 -17.945 1.00 81.50 248 TYR A CA 1
ATOM 1918 C C . TYR A 1 248 ? -16.265 0.048 -18.705 1.00 81.50 248 TYR A C 1
ATOM 1920 O O . TYR A 1 248 ? -15.480 -0.809 -18.302 1.00 81.50 248 TYR A O 1
ATOM 1928 N N . ASP A 1 249 ? -16.051 0.800 -19.782 1.00 76.88 249 ASP A N 1
ATOM 1929 C CA . ASP A 1 249 ? -15.062 0.611 -20.849 1.00 76.88 249 ASP A CA 1
ATOM 1930 C C . ASP A 1 249 ? -13.717 1.318 -20.597 1.00 76.88 249 ASP A C 1
ATOM 1932 O O . ASP A 1 249 ? -12.900 1.430 -21.505 1.00 76.88 249 ASP A O 1
ATOM 1936 N N . GLY A 1 250 ? -13.493 1.852 -19.390 1.00 80.19 250 GLY A N 1
ATOM 1937 C CA . GLY A 1 250 ? -12.280 2.608 -19.063 1.00 80.19 250 GLY A CA 1
ATOM 1938 C C . GLY A 1 250 ? -12.196 4.002 -19.709 1.00 80.19 250 GLY A C 1
ATOM 1939 O O . GLY A 1 250 ? -11.182 4.676 -19.545 1.00 80.19 250 GLY A O 1
ATOM 1940 N N . SER A 1 251 ? -13.235 4.473 -20.420 1.00 81.25 251 SER A N 1
ATOM 1941 C CA . SER A 1 251 ? -13.122 5.626 -21.332 1.00 81.25 251 SER A CA 1
ATOM 1942 C C . SER A 1 251 ? -13.090 7.023 -20.684 1.00 81.25 251 SER A C 1
ATOM 1944 O O . SER A 1 251 ? -13.131 8.015 -21.412 1.00 81.25 251 SER A O 1
ATOM 1946 N N . PHE A 1 252 ? -13.110 7.152 -19.354 1.00 85.12 252 PHE A N 1
ATOM 1947 C CA . PHE A 1 252 ? -13.135 8.448 -18.656 1.00 85.12 252 PHE A CA 1
ATOM 1948 C C . PHE A 1 252 ? -11.774 8.740 -18.014 1.00 85.12 252 PHE A C 1
ATOM 1950 O O . PHE A 1 252 ? -11.335 7.993 -17.148 1.00 85.12 252 PHE A O 1
ATOM 1957 N N . ALA A 1 253 ? -11.103 9.822 -18.419 1.00 74.94 253 ALA A N 1
ATOM 1958 C CA . ALA A 1 253 ? -9.668 10.014 -18.176 1.00 74.94 253 ALA A CA 1
ATOM 1959 C C . ALA A 1 253 ? -9.247 10.330 -16.722 1.00 74.94 253 ALA A C 1
ATOM 1961 O O . ALA A 1 253 ? -8.082 10.122 -16.389 1.00 74.94 253 ALA A O 1
ATOM 1962 N N . PHE A 1 254 ? -10.164 10.775 -15.848 1.00 81.75 254 PHE A N 1
ATOM 1963 C CA . PHE A 1 254 ? -9.877 11.153 -14.447 1.00 81.75 254 PHE A CA 1
ATOM 1964 C C . PHE A 1 254 ? -8.771 12.229 -14.284 1.00 81.75 254 PHE A C 1
ATOM 1966 O O . PHE A 1 254 ? -7.913 12.111 -13.406 1.00 81.75 254 PHE A O 1
ATOM 1973 N N . ASP A 1 255 ? -8.743 13.263 -15.130 1.00 73.00 255 ASP A N 1
ATOM 1974 C CA . ASP A 1 255 ? -7.629 14.223 -15.165 1.00 73.00 255 ASP A CA 1
ATOM 1975 C C . ASP A 1 255 ? -7.625 15.254 -14.026 1.00 73.00 255 ASP A C 1
ATOM 1977 O O . ASP A 1 255 ? -6.581 15.426 -13.391 1.00 73.00 255 ASP A O 1
ATOM 1981 N N . GLU A 1 256 ? -8.754 15.903 -13.714 1.00 72.50 256 GLU A N 1
ATOM 1982 C CA . GLU A 1 256 ? -8.829 16.919 -12.658 1.00 72.50 256 GLU A CA 1
ATOM 1983 C C . GLU A 1 256 ? -9.868 16.628 -11.557 1.00 72.50 256 GLU A C 1
ATOM 1985 O O . GLU A 1 256 ? -10.882 15.944 -11.715 1.00 72.50 256 GLU A O 1
ATOM 1990 N N . VAL A 1 257 ? -9.616 17.200 -10.375 1.00 71.44 257 VAL A N 1
ATOM 1991 C CA . VAL A 1 257 ? -10.556 17.175 -9.247 1.00 71.44 257 VAL A CA 1
ATOM 1992 C C . VAL A 1 257 ? -11.668 18.190 -9.510 1.00 71.44 257 VAL A C 1
ATOM 1994 O O . VAL A 1 257 ? -11.408 19.389 -9.617 1.00 71.44 257 VAL A O 1
ATOM 1997 N N . GLY A 1 258 ? -12.916 17.723 -9.560 1.00 74.25 258 GLY A N 1
ATOM 1998 C CA . GLY A 1 258 ? -14.068 18.517 -9.993 1.00 74.25 258 GLY A CA 1
ATOM 1999 C C . GLY A 1 258 ? -14.510 18.263 -11.441 1.00 74.25 258 GLY A C 1
ATOM 2000 O O . GLY A 1 258 ? -15.326 19.032 -11.958 1.00 74.25 258 GLY A O 1
ATOM 2001 N N . ASP A 1 259 ? -13.990 17.229 -12.107 1.00 79.44 259 ASP A N 1
ATOM 2002 C CA . ASP A 1 259 ? -14.534 16.728 -13.377 1.00 79.44 259 ASP A CA 1
ATOM 2003 C C . ASP A 1 259 ? -15.844 15.967 -13.148 1.00 79.44 259 ASP A C 1
ATOM 2005 O O . ASP A 1 259 ? -15.963 15.200 -12.194 1.00 79.44 259 ASP A O 1
ATOM 2009 N N . ALA A 1 260 ? -16.845 16.168 -14.007 1.00 83.94 260 ALA A N 1
ATOM 2010 C CA . ALA A 1 260 ? -18.150 15.518 -13.881 1.00 83.94 260 ALA A CA 1
ATOM 2011 C C . ALA A 1 260 ? -18.146 14.122 -14.528 1.00 83.94 260 ALA A C 1
ATOM 2013 O O . ALA A 1 260 ? -17.752 13.974 -15.682 1.00 83.94 260 ALA A O 1
ATOM 2014 N N . TYR A 1 261 ? -18.641 13.107 -13.813 1.00 82.69 261 TYR A N 1
ATOM 2015 C CA . TYR A 1 261 ? -18.565 11.700 -14.244 1.00 82.69 261 TYR A CA 1
ATOM 2016 C C . TYR A 1 261 ? -19.403 11.335 -15.486 1.00 82.69 261 TYR A C 1
ATOM 2018 O O . TYR A 1 261 ? -19.137 10.318 -16.131 1.00 82.69 261 TYR A O 1
ATOM 2026 N N . GLY A 1 262 ? -20.435 12.124 -15.802 1.00 81.38 262 GLY A N 1
ATOM 2027 C CA . GLY A 1 262 ? -21.428 11.783 -16.826 1.00 81.38 262 GLY A CA 1
ATOM 2028 C C . GLY A 1 262 ? -22.198 10.487 -16.524 1.00 81.38 262 GLY A C 1
ATOM 2029 O O . GLY A 1 262 ? -22.134 9.938 -15.423 1.00 81.38 262 GLY A O 1
ATOM 2030 N N . ASP A 1 263 ? -22.935 9.983 -17.516 1.00 77.75 263 ASP A N 1
ATOM 2031 C CA . ASP A 1 263 ? -23.801 8.806 -17.341 1.00 77.75 263 ASP A CA 1
ATOM 2032 C C . ASP A 1 263 ? -23.063 7.460 -17.429 1.00 77.75 263 ASP A C 1
ATOM 2034 O O . ASP A 1 263 ? -23.538 6.457 -16.890 1.00 77.75 263 ASP A O 1
ATOM 2038 N N . LYS A 1 264 ? -21.904 7.409 -18.100 1.00 78.88 264 LYS A N 1
ATOM 2039 C CA . LYS A 1 264 ? -21.161 6.156 -18.326 1.00 78.88 264 LYS A CA 1
ATOM 2040 C C . LYS A 1 264 ? -20.548 5.579 -17.046 1.00 78.88 264 LYS A C 1
ATOM 2042 O O . LYS A 1 264 ? -20.638 4.375 -16.817 1.00 78.88 264 LYS A O 1
ATOM 2047 N N . VAL A 1 265 ? -19.905 6.407 -16.219 1.00 85.44 265 VAL A N 1
ATOM 2048 C CA . VAL A 1 265 ? -19.050 5.915 -15.125 1.00 85.44 265 VAL A CA 1
ATOM 2049 C C . VAL A 1 265 ? -19.901 5.419 -13.942 1.00 85.44 265 VAL A C 1
ATOM 2051 O O . VAL A 1 265 ? -20.662 6.198 -13.366 1.00 85.44 265 VAL A O 1
ATOM 2054 N N . PRO A 1 266 ? -19.761 4.157 -13.483 1.00 89.00 266 PRO A N 1
ATOM 2055 C CA . PRO A 1 266 ? -20.528 3.601 -12.364 1.00 89.00 266 PRO A CA 1
ATOM 2056 C C . PRO A 1 266 ? -19.995 4.055 -10.989 1.00 89.00 266 PRO A C 1
ATOM 2058 O O . PRO A 1 266 ? -19.849 3.252 -10.062 1.00 89.00 266 PRO A O 1
ATOM 2061 N N . PHE A 1 267 ? -19.708 5.352 -10.827 1.00 87.94 267 PHE A N 1
ATOM 2062 C CA . PHE A 1 267 ? -19.079 5.912 -9.625 1.00 87.94 267 PHE A CA 1
ATOM 2063 C C . PHE A 1 267 ? -19.878 5.608 -8.347 1.00 87.94 267 PHE A C 1
ATOM 2065 O O . PHE A 1 267 ? -19.290 5.301 -7.313 1.00 87.94 267 PHE A O 1
ATOM 2072 N N . VAL A 1 268 ? -21.215 5.594 -8.420 1.00 90.50 268 VAL A N 1
ATOM 2073 C CA . VAL A 1 268 ? -22.091 5.244 -7.286 1.00 90.50 268 VAL A CA 1
ATOM 2074 C C . VAL A 1 268 ? -21.860 3.805 -6.808 1.00 90.50 268 VAL A C 1
ATOM 2076 O O . VAL A 1 268 ? -21.839 3.567 -5.602 1.00 90.50 268 VAL A O 1
ATOM 2079 N N . ALA A 1 269 ? -21.650 2.843 -7.714 1.00 91.06 269 ALA A N 1
ATOM 2080 C CA . ALA A 1 269 ? -21.397 1.447 -7.347 1.00 91.06 269 ALA A CA 1
ATOM 2081 C C . ALA A 1 269 ? -20.006 1.279 -6.715 1.00 91.06 269 ALA A C 1
ATOM 2083 O O . ALA A 1 269 ? -19.879 0.681 -5.644 1.00 91.06 269 ALA A O 1
ATOM 2084 N N . MET A 1 270 ? -18.985 1.887 -7.331 1.00 90.94 270 MET A N 1
ATOM 2085 C CA . MET A 1 270 ? -17.610 1.911 -6.819 1.00 90.94 270 MET A CA 1
ATOM 2086 C C . MET A 1 270 ? -17.533 2.531 -5.412 1.00 90.94 270 MET A C 1
ATOM 2088 O O . MET A 1 270 ? -17.004 1.916 -4.483 1.00 90.94 270 MET A O 1
ATOM 2092 N N . ARG A 1 271 ? -18.141 3.709 -5.222 1.00 92.88 271 ARG A N 1
ATOM 2093 C CA . ARG A 1 271 ? -18.230 4.400 -3.926 1.00 92.88 271 ARG A CA 1
ATOM 2094 C C . ARG A 1 271 ? -19.037 3.618 -2.888 1.00 92.88 271 ARG A C 1
ATOM 2096 O O . ARG A 1 271 ? -18.595 3.492 -1.749 1.00 92.88 271 ARG A O 1
ATOM 2103 N N . THR A 1 272 ? -20.187 3.049 -3.260 1.00 92.88 272 THR A N 1
ATOM 2104 C CA . THR A 1 272 ? -21.001 2.216 -2.354 1.00 92.88 272 THR A CA 1
ATOM 2105 C C . THR A 1 272 ? -20.224 1.008 -1.838 1.00 92.88 272 THR A C 1
ATOM 2107 O O . THR A 1 272 ? -20.318 0.700 -0.652 1.00 92.88 272 THR A O 1
ATOM 2110 N N . ALA A 1 273 ? -19.412 0.348 -2.667 1.00 92.69 273 ALA A N 1
ATOM 2111 C CA . ALA A 1 273 ? -18.596 -0.775 -2.212 1.00 92.69 273 ALA A CA 1
ATOM 2112 C C . ALA A 1 273 ? -17.556 -0.358 -1.155 1.00 92.69 273 ALA A C 1
ATOM 2114 O O . ALA A 1 273 ? -17.446 -1.009 -0.112 1.00 92.69 273 ALA A O 1
ATOM 2115 N N . MET A 1 274 ? -16.847 0.758 -1.368 1.00 93.88 274 MET A N 1
ATOM 2116 C CA . MET A 1 274 ? -15.906 1.299 -0.376 1.00 93.88 274 MET A CA 1
ATOM 2117 C C . MET A 1 274 ? -16.634 1.708 0.913 1.00 93.88 274 MET A C 1
ATOM 2119 O O . MET A 1 274 ? -16.212 1.338 2.012 1.00 93.88 274 MET A O 1
ATOM 2123 N N . ALA A 1 275 ? -17.787 2.370 0.791 1.00 94.44 275 ALA A N 1
ATOM 2124 C CA . ALA A 1 275 ? -18.611 2.769 1.926 1.00 94.44 275 ALA A CA 1
ATOM 2125 C C . ALA A 1 275 ? -19.139 1.566 2.729 1.00 94.44 275 ALA A C 1
ATOM 2127 O O . ALA A 1 275 ? -19.142 1.620 3.958 1.00 94.44 275 ALA A O 1
ATOM 2128 N N . VAL A 1 276 ? -19.504 0.458 2.071 1.00 95.81 276 VAL A N 1
ATOM 2129 C CA . VAL A 1 276 ? -19.882 -0.817 2.710 1.00 95.81 276 VAL A CA 1
ATOM 2130 C C . VAL A 1 276 ? -18.701 -1.435 3.466 1.00 95.81 276 VAL A C 1
ATOM 2132 O O . VAL A 1 276 ? -18.855 -1.799 4.633 1.00 95.81 276 VAL A O 1
ATOM 2135 N N . MET A 1 277 ? -17.509 -1.508 2.862 1.00 95.69 277 MET A N 1
ATOM 2136 C CA . MET A 1 277 ? -16.305 -2.020 3.540 1.00 95.69 277 MET A CA 1
ATOM 2137 C C . MET A 1 277 ? -15.954 -1.164 4.771 1.00 95.69 277 MET A C 1
ATOM 2139 O O . MET A 1 277 ? -15.778 -1.689 5.874 1.00 95.69 277 MET A O 1
ATOM 2143 N N . GLY A 1 278 ? -15.966 0.164 4.622 1.00 94.56 278 GLY A N 1
ATOM 2144 C CA . GLY A 1 278 ? -15.756 1.110 5.719 1.00 94.56 278 GLY A CA 1
ATOM 2145 C C . GLY A 1 278 ? -16.842 1.061 6.804 1.00 94.56 278 GLY A C 1
ATOM 2146 O O . GLY A 1 278 ? -16.537 1.246 7.982 1.00 94.56 278 GLY A O 1
ATOM 2147 N N . ALA A 1 279 ? -18.097 0.772 6.444 1.00 96.25 279 ALA A N 1
ATOM 2148 C CA . ALA A 1 279 ? -19.203 0.618 7.389 1.00 96.25 279 ALA A CA 1
ATOM 2149 C C . ALA A 1 279 ? -19.062 -0.638 8.259 1.00 96.25 279 ALA A C 1
ATOM 2151 O O . ALA A 1 279 ? -19.350 -0.588 9.455 1.00 96.25 279 ALA A O 1
ATOM 2152 N N . LEU A 1 280 ? -18.586 -1.753 7.693 1.00 97.00 280 LEU A N 1
ATOM 2153 C CA . LEU A 1 280 ? -18.437 -3.028 8.410 1.00 97.00 280 LEU A CA 1
ATOM 2154 C C . LEU A 1 280 ? -17.383 -2.985 9.534 1.00 97.00 280 LEU A C 1
ATOM 2156 O O . LEU A 1 280 ? -17.440 -3.799 10.457 1.00 97.00 280 LEU A O 1
ATOM 2160 N N . CYS A 1 281 ? -16.494 -1.989 9.542 1.00 97.12 281 CYS A N 1
ATOM 2161 C CA . CYS A 1 281 ? -15.533 -1.770 10.626 1.00 97.12 281 CYS A CA 1
ATOM 2162 C C . CYS A 1 281 ? -16.213 -1.549 11.997 1.00 97.12 281 CYS A C 1
ATOM 2164 O O . CYS A 1 281 ? -15.713 -2.016 13.021 1.00 97.12 281 CYS A O 1
ATOM 2166 N N . ALA A 1 282 ? -17.376 -0.889 12.043 1.00 97.06 282 ALA A N 1
ATOM 2167 C CA . ALA A 1 282 ? -18.107 -0.636 13.289 1.00 97.06 282 ALA A CA 1
ATOM 2168 C C . ALA A 1 282 ? -18.691 -1.920 13.940 1.00 97.06 282 ALA A C 1
ATOM 2170 O O . ALA A 1 282 ? -18.374 -2.191 15.103 1.00 97.06 282 ALA A O 1
ATOM 2171 N N . PRO A 1 283 ? -19.463 -2.779 13.237 1.00 96.69 283 PRO A N 1
ATOM 2172 C CA . PRO A 1 283 ? -19.882 -4.068 13.787 1.00 96.69 283 PRO A CA 1
ATOM 2173 C C . PRO A 1 283 ? -18.703 -5.016 14.077 1.00 96.69 283 PRO A C 1
ATOM 2175 O O . PRO A 1 283 ? -18.773 -5.779 15.043 1.00 96.69 283 PRO A O 1
ATOM 2178 N N . MET A 1 284 ? -17.583 -4.937 13.343 1.00 96.94 284 MET A N 1
ATOM 2179 C CA . MET A 1 284 ? -16.356 -5.676 13.692 1.00 96.94 284 MET A CA 1
ATOM 2180 C C . MET A 1 284 ? -15.755 -5.226 15.034 1.00 96.94 284 MET A C 1
ATOM 2182 O O . MET A 1 284 ? -15.346 -6.080 15.827 1.00 96.94 284 MET A O 1
ATOM 2186 N N . ALA A 1 285 ? -15.771 -3.926 15.351 1.00 97.19 285 ALA A N 1
ATOM 2187 C CA . ALA A 1 285 ? -15.382 -3.416 16.670 1.00 97.19 285 ALA A CA 1
ATOM 2188 C C . ALA A 1 285 ? -16.283 -3.963 17.790 1.00 97.19 285 ALA A C 1
ATOM 2190 O O . ALA A 1 285 ? -15.783 -4.405 18.831 1.00 97.19 285 ALA A O 1
ATOM 2191 N N . TYR A 1 286 ? -17.603 -4.011 17.560 1.00 96.75 286 TYR A N 1
ATOM 2192 C CA . TYR A 1 286 ? -18.550 -4.623 18.497 1.00 96.75 286 TYR A CA 1
ATOM 2193 C C . TYR A 1 286 ? -18.206 -6.100 18.753 1.00 96.75 286 TYR A C 1
ATOM 2195 O O . TYR A 1 286 ? -18.045 -6.506 19.906 1.00 96.75 286 TYR A O 1
ATOM 2203 N N . ILE A 1 287 ? -18.033 -6.902 17.694 1.00 95.19 287 ILE A N 1
ATOM 2204 C CA . ILE A 1 287 ? -17.688 -8.331 17.800 1.00 95.19 287 ILE A CA 1
ATOM 2205 C C . ILE A 1 287 ? -16.356 -8.521 18.543 1.00 95.19 287 ILE A C 1
ATOM 2207 O O . ILE A 1 287 ? -16.278 -9.341 19.459 1.00 95.19 287 ILE A O 1
ATOM 2211 N N . THR A 1 288 ? -15.338 -7.729 18.202 1.00 95.31 288 THR A N 1
ATOM 2212 C CA . THR A 1 288 ? -13.996 -7.761 18.810 1.00 95.31 288 THR A CA 1
ATOM 2213 C C . THR A 1 288 ? -14.054 -7.552 20.327 1.00 95.31 288 THR A C 1
ATOM 2215 O O . THR A 1 288 ? -13.516 -8.356 21.093 1.00 95.31 288 THR A O 1
ATOM 2218 N N . LEU A 1 289 ? -14.763 -6.516 20.787 1.00 94.56 289 LEU A N 1
ATOM 2219 C CA . LEU A 1 289 ? -14.897 -6.212 22.216 1.00 94.56 289 LEU A CA 1
ATOM 2220 C C . LEU A 1 289 ? -15.748 -7.250 22.958 1.00 94.56 289 LEU A C 1
ATOM 2222 O O . LEU A 1 289 ? -15.402 -7.639 24.075 1.00 94.56 289 LEU A O 1
ATOM 2226 N N . ARG A 1 290 ? -16.820 -7.763 22.338 1.00 91.94 290 ARG A N 1
ATOM 2227 C CA . ARG A 1 290 ? -17.628 -8.847 22.922 1.00 91.94 290 ARG A CA 1
ATOM 2228 C C . ARG A 1 290 ? -16.858 -10.167 23.018 1.00 91.94 290 ARG A C 1
ATOM 2230 O O . ARG A 1 290 ? -17.031 -10.884 24.000 1.00 91.94 290 ARG A O 1
ATOM 2237 N N . ASN A 1 291 ? -15.971 -10.471 22.069 1.00 88.19 291 ASN A N 1
ATOM 2238 C CA . ASN A 1 291 ? -15.070 -11.625 22.152 1.00 88.19 291 ASN A CA 1
ATOM 2239 C C . ASN A 1 291 ? -14.032 -11.481 23.271 1.00 88.19 291 ASN A C 1
ATOM 2241 O O . ASN A 1 291 ? -13.765 -12.454 23.970 1.00 88.19 291 ASN A O 1
ATOM 2245 N N . LYS A 1 292 ? -13.505 -10.272 23.493 1.00 87.00 292 LYS A N 1
ATOM 2246 C CA . LYS A 1 292 ? -12.590 -9.944 24.603 1.00 87.00 292 LYS A CA 1
ATOM 2247 C C . LYS A 1 292 ? -13.334 -9.609 25.914 1.00 87.00 292 LYS A C 1
ATOM 2249 O O . LYS A 1 292 ? -12.843 -8.855 26.753 1.00 87.00 292 LYS A O 1
ATOM 2254 N N . GLY A 1 293 ? -14.532 -10.176 26.097 1.00 84.50 293 GLY A N 1
ATOM 2255 C CA . GLY A 1 293 ? -15.297 -10.162 27.350 1.00 84.50 293 GLY A CA 1
ATOM 2256 C C . GLY A 1 293 ? -15.719 -8.778 27.858 1.00 84.50 293 GLY A C 1
ATOM 2257 O O . GLY A 1 293 ? -15.923 -8.614 29.060 1.00 84.50 293 GLY A O 1
ATOM 2258 N N . GLN A 1 294 ? -15.819 -7.771 26.987 1.00 89.56 294 GLN A N 1
ATOM 2259 C CA . GLN A 1 294 ? -16.291 -6.437 27.367 1.00 89.56 294 GLN A CA 1
ATOM 2260 C C . GLN A 1 294 ? -17.824 -6.359 27.368 1.00 89.56 294 GLN A C 1
ATOM 2262 O O . GLN A 1 294 ? -18.515 -7.130 26.693 1.00 89.56 294 GLN A O 1
ATOM 2267 N N . SER A 1 295 ? -18.375 -5.422 28.146 1.00 90.12 295 SER A N 1
ATOM 2268 C CA . SER A 1 295 ? -19.827 -5.307 28.323 1.00 90.12 295 SER A CA 1
ATOM 2269 C C . SER A 1 295 ? -20.531 -4.825 27.046 1.00 90.12 295 SER A C 1
ATOM 2271 O O . SER A 1 295 ? -19.943 -4.111 26.232 1.00 90.12 295 SER A O 1
ATOM 2273 N N . ALA A 1 296 ? -21.808 -5.181 26.864 1.00 91.50 296 ALA A N 1
ATOM 2274 C CA . ALA A 1 296 ? -22.560 -4.774 25.672 1.00 91.50 296 ALA A CA 1
ATOM 2275 C C . ALA A 1 296 ? -22.605 -3.240 25.465 1.00 91.50 296 ALA A C 1
ATOM 2277 O O . ALA A 1 296 ? -22.315 -2.817 24.348 1.00 91.50 296 ALA A O 1
ATOM 2278 N N . PRO A 1 297 ? -22.839 -2.392 26.492 1.00 93.88 297 PRO A N 1
ATOM 2279 C CA . PRO A 1 297 ? -22.717 -0.936 26.349 1.00 93.88 297 PRO A CA 1
ATOM 2280 C C . PRO A 1 297 ? -21.323 -0.458 25.914 1.00 93.88 297 PRO A C 1
ATOM 2282 O O . PRO A 1 297 ? -21.224 0.472 25.120 1.00 93.88 297 PRO A O 1
ATOM 2285 N N . THR A 1 298 ? -20.248 -1.118 26.364 1.00 94.56 298 THR A N 1
ATOM 2286 C CA . THR A 1 298 ? -18.867 -0.819 25.936 1.00 94.56 298 THR A CA 1
ATOM 2287 C C . THR A 1 298 ? -18.680 -1.053 24.440 1.00 94.56 298 THR A C 1
ATOM 2289 O O . THR A 1 298 ? -18.114 -0.216 23.742 1.00 94.56 298 THR A O 1
ATOM 2292 N N . ALA A 1 299 ? -19.179 -2.189 23.951 1.00 95.81 299 ALA A N 1
ATOM 2293 C CA . ALA A 1 299 ? -19.095 -2.569 22.547 1.00 95.81 299 ALA A CA 1
ATOM 2294 C C . ALA A 1 299 ? -19.996 -1.695 21.652 1.00 95.81 299 ALA A C 1
ATOM 2296 O O . ALA A 1 299 ? -19.600 -1.354 20.540 1.00 95.81 299 ALA A O 1
ATOM 2297 N N . ILE A 1 300 ? -21.178 -1.294 22.145 1.00 96.75 300 ILE A N 1
ATOM 2298 C CA . ILE A 1 300 ? -22.065 -0.327 21.474 1.00 96.75 300 ILE A CA 1
ATOM 2299 C C . ILE A 1 300 ? -21.365 1.029 21.343 1.00 96.75 300 ILE A C 1
ATOM 2301 O O . ILE A 1 300 ? -21.295 1.556 20.237 1.00 96.75 300 ILE A O 1
ATOM 2305 N N . LEU A 1 301 ? -20.804 1.571 22.433 1.00 97.00 301 LEU A N 1
ATOM 2306 C CA . LEU A 1 301 ? -20.124 2.869 22.408 1.00 97.00 301 LEU A CA 1
ATOM 2307 C C . LEU A 1 301 ? -18.965 2.871 21.401 1.00 97.00 301 LEU A C 1
ATOM 2309 O O . LEU A 1 301 ? -18.913 3.753 20.552 1.00 97.00 301 LEU A O 1
ATOM 2313 N N . ALA A 1 302 ? -18.090 1.862 21.426 1.00 97.12 302 ALA A N 1
ATOM 2314 C CA . ALA A 1 302 ? -16.988 1.755 20.467 1.00 97.12 302 ALA A CA 1
ATOM 2315 C C . ALA A 1 302 ? -17.471 1.675 19.007 1.00 97.12 302 ALA A C 1
ATOM 2317 O O . ALA A 1 302 ? -16.937 2.365 18.141 1.00 97.12 302 ALA A O 1
ATOM 2318 N N . SER A 1 303 ? -18.514 0.879 18.739 1.00 97.06 303 SER A N 1
ATOM 2319 C CA . SER A 1 303 ? -19.132 0.792 17.411 1.00 97.06 303 SER A CA 1
ATOM 2320 C C . SER A 1 303 ? -19.688 2.143 16.954 1.00 97.06 303 SER A C 1
ATOM 2322 O O . SER A 1 303 ? -19.520 2.499 15.792 1.00 97.06 303 SER A O 1
ATOM 2324 N N . LEU A 1 304 ? -20.330 2.908 17.842 1.00 96.81 304 LEU A N 1
ATOM 2325 C CA . LEU A 1 304 ? -20.898 4.219 17.513 1.00 96.81 304 LEU A CA 1
ATOM 2326 C C . LEU A 1 304 ? -19.820 5.298 17.333 1.00 96.81 304 LEU A C 1
ATOM 2328 O O . LEU A 1 304 ? -19.944 6.115 16.428 1.00 96.81 304 LEU A O 1
ATOM 2332 N N . LEU A 1 305 ? -18.737 5.264 18.116 1.00 96.56 305 LEU A N 1
ATOM 2333 C CA . LEU A 1 305 ? -17.582 6.162 17.963 1.00 96.56 305 LEU A CA 1
ATOM 2334 C C . LEU A 1 305 ? -16.854 5.976 16.620 1.00 96.56 305 LEU A C 1
ATOM 2336 O O . LEU A 1 305 ? -16.306 6.941 16.094 1.00 96.56 305 LEU A O 1
ATOM 2340 N N . ILE A 1 306 ? -16.866 4.761 16.059 1.00 96.69 306 ILE A N 1
ATOM 2341 C CA . ILE A 1 306 ? -16.328 4.457 14.720 1.00 96.69 306 ILE A CA 1
ATOM 2342 C C . ILE A 1 306 ? -17.358 4.777 13.625 1.00 96.69 306 ILE A C 1
ATOM 2344 O O . ILE A 1 306 ? -17.008 5.349 12.592 1.00 96.69 306 ILE A O 1
ATOM 2348 N N . ALA A 1 307 ? -18.636 4.445 13.836 1.00 96.44 307 ALA A N 1
ATOM 2349 C CA . ALA A 1 307 ? -19.701 4.719 12.871 1.00 96.44 307 ALA A CA 1
ATOM 2350 C C . ALA A 1 307 ? -19.882 6.225 12.610 1.00 96.44 307 ALA A C 1
ATOM 2352 O O . ALA A 1 307 ? -20.034 6.616 11.453 1.00 96.44 307 ALA A O 1
ATOM 2353 N N . LEU A 1 308 ? -19.817 7.037 13.673 1.00 96.06 308 LEU A N 1
ATOM 2354 C CA . LEU A 1 308 ? -20.116 8.474 13.705 1.00 96.06 308 LEU A CA 1
ATOM 2355 C C . LEU A 1 308 ? -18.863 9.372 13.758 1.00 96.06 308 LEU A C 1
ATOM 2357 O O . LEU A 1 308 ? -18.969 10.548 14.118 1.00 96.06 308 LEU A O 1
ATOM 2361 N N . ASP A 1 309 ? -17.675 8.857 13.428 1.00 94.44 309 ASP A N 1
ATOM 2362 C CA . ASP A 1 309 ? -16.534 9.737 13.162 1.00 94.44 309 ASP A CA 1
ATOM 2363 C C . ASP A 1 309 ? -16.655 10.350 11.760 1.00 94.44 309 ASP A C 1
ATOM 2365 O O . ASP A 1 309 ? -16.665 9.643 10.752 1.00 94.44 309 ASP A O 1
ATOM 2369 N N . SER A 1 310 ? -16.757 11.676 11.698 1.00 91.75 310 SER A N 1
ATOM 2370 C CA . SER A 1 310 ? -16.999 12.429 10.466 1.00 91.75 310 SER A CA 1
ATOM 2371 C C . SER A 1 310 ? -15.841 12.367 9.466 1.00 91.75 310 SER A C 1
ATOM 2373 O O . SER A 1 310 ? -16.104 12.354 8.265 1.00 91.75 310 SER A O 1
ATOM 2375 N N . ALA A 1 311 ? -14.585 12.233 9.909 1.00 90.12 311 ALA A N 1
ATOM 2376 C CA . ALA A 1 311 ? -13.459 12.045 8.992 1.00 90.12 311 ALA A CA 1
ATOM 2377 C C . ALA A 1 311 ? -13.496 10.647 8.364 1.00 90.12 311 ALA A C 1
ATOM 2379 O O . ALA A 1 311 ? -13.333 10.515 7.151 1.00 90.12 311 ALA A O 1
ATOM 2380 N N . LEU A 1 312 ? -13.794 9.613 9.162 1.00 92.25 312 LEU A N 1
ATOM 2381 C CA . LEU A 1 312 ? -13.988 8.257 8.645 1.00 92.25 312 LEU A CA 1
ATOM 2382 C C . LEU A 1 312 ? -15.188 8.157 7.696 1.00 92.25 312 LEU A C 1
ATOM 2384 O O . LEU A 1 312 ? -15.110 7.411 6.720 1.00 92.25 312 LEU A O 1
ATOM 2388 N N . VAL A 1 313 ? -16.306 8.836 7.984 1.00 93.19 313 VAL A N 1
ATOM 2389 C CA . VAL A 1 313 ? -17.490 8.854 7.101 1.00 93.19 313 VAL A CA 1
ATOM 2390 C C . VAL A 1 313 ? -17.158 9.559 5.787 1.00 93.19 313 VAL A C 1
ATOM 2392 O O . VAL A 1 313 ? -17.406 8.980 4.733 1.00 93.19 313 VAL A O 1
ATOM 2395 N N . ALA A 1 314 ? -16.563 10.755 5.843 1.00 89.81 314 ALA A N 1
ATOM 2396 C CA . ALA A 1 314 ? -16.214 11.528 4.654 1.00 89.81 314 ALA A CA 1
ATOM 2397 C C . ALA A 1 314 ? -15.203 10.790 3.765 1.00 89.81 314 ALA A C 1
ATOM 2399 O O . ALA A 1 314 ? -15.422 10.683 2.565 1.00 89.81 314 ALA A O 1
ATOM 2400 N N . ASN A 1 315 ? -14.133 10.221 4.333 1.00 90.19 315 ASN A N 1
ATOM 2401 C CA . ASN A 1 315 ? -13.104 9.540 3.545 1.00 90.19 315 ASN A CA 1
ATOM 2402 C C . ASN A 1 315 ? -13.634 8.261 2.872 1.00 90.19 315 ASN A C 1
ATOM 2404 O O . ASN A 1 315 ? -13.469 8.066 1.670 1.00 90.19 315 ASN A O 1
ATOM 2408 N N . ASN A 1 316 ? -14.312 7.396 3.634 1.00 90.62 316 ASN A N 1
ATOM 2409 C CA . ASN A 1 316 ? -14.705 6.066 3.151 1.00 90.62 316 ASN A CA 1
ATOM 2410 C C . ASN A 1 316 ? -15.953 6.092 2.245 1.00 90.62 316 ASN A C 1
ATOM 2412 O O . ASN A 1 316 ? -16.391 5.040 1.790 1.00 90.62 316 ASN A O 1
ATOM 2416 N N . ARG A 1 317 ? -16.528 7.276 1.993 1.00 89.75 317 ARG A N 1
ATOM 2417 C CA . ARG A 1 317 ? -17.587 7.531 1.002 1.00 89.75 317 ARG A CA 1
ATOM 2418 C C . ARG A 1 317 ? -17.064 7.503 -0.441 1.00 89.75 317 ARG A C 1
ATOM 2420 O O . ARG A 1 317 ? -17.840 7.267 -1.360 1.00 89.75 317 ARG A O 1
ATOM 2427 N N . PHE A 1 318 ? -15.779 7.784 -0.637 1.00 89.56 318 PHE A N 1
ATOM 2428 C CA . PHE A 1 318 ? -15.149 7.930 -1.951 1.00 89.56 318 PHE A CA 1
ATOM 2429 C C . PHE A 1 318 ? -14.408 6.658 -2.375 1.00 89.56 318 PHE A C 1
ATOM 2431 O O . PHE A 1 318 ? -14.299 5.705 -1.601 1.00 89.56 318 PHE A O 1
ATOM 2438 N N . MET A 1 319 ? -13.860 6.641 -3.591 1.00 89.00 319 MET A N 1
ATOM 2439 C CA . MET A 1 319 ? -12.980 5.575 -4.103 1.00 89.00 319 MET A CA 1
ATOM 2440 C C . MET A 1 319 ? -11.588 5.569 -3.420 1.00 89.00 319 MET A C 1
ATOM 2442 O O . MET A 1 319 ? -10.558 5.499 -4.081 1.00 89.00 319 MET A O 1
ATOM 2446 N N . SER A 1 320 ? -11.545 5.670 -2.086 1.00 88.25 320 SER A N 1
ATOM 2447 C CA . SER A 1 320 ? -10.322 5.759 -1.277 1.00 88.25 320 SER A CA 1
ATOM 2448 C C . SER A 1 320 ? -9.891 4.388 -0.742 1.00 88.25 320 SER A C 1
ATOM 2450 O O . SER A 1 320 ? -10.683 3.655 -0.143 1.00 88.25 320 SER A O 1
ATOM 2452 N N . LEU A 1 321 ? -8.604 4.058 -0.902 1.00 91.19 321 LEU A N 1
ATOM 2453 C CA . LEU A 1 321 ? -8.015 2.771 -0.498 1.00 91.19 321 LEU A CA 1
ATOM 2454 C C . LEU A 1 321 ? -7.953 2.561 1.031 1.00 91.19 321 LEU A C 1
ATOM 2456 O O . LEU A 1 321 ? -7.733 1.436 1.485 1.00 91.19 321 LEU A O 1
ATOM 2460 N N . GLU A 1 322 ? -8.211 3.598 1.835 1.00 92.06 322 GLU A N 1
ATOM 2461 C CA . GLU A 1 322 ? -8.331 3.470 3.295 1.00 92.06 322 GLU A CA 1
ATOM 2462 C C . GLU A 1 322 ? -9.511 2.588 3.715 1.00 92.06 322 GLU A C 1
ATOM 2464 O O . GLU A 1 322 ? -9.419 1.861 4.702 1.00 92.06 322 GLU A O 1
ATOM 2469 N N . ALA A 1 323 ? -10.623 2.614 2.975 1.00 93.75 323 ALA A N 1
ATOM 2470 C CA . ALA A 1 323 ? -11.811 1.840 3.324 1.00 93.75 323 ALA A CA 1
ATOM 2471 C C . ALA A 1 323 ? -11.570 0.312 3.272 1.00 93.75 323 ALA A C 1
ATOM 2473 O O . ALA A 1 323 ? -11.857 -0.358 4.273 1.00 93.75 323 ALA A O 1
ATOM 2474 N N . PRO A 1 324 ? -11.003 -0.266 2.188 1.00 95.62 324 PRO A N 1
ATOM 2475 C CA . PRO A 1 324 ? -10.615 -1.673 2.172 1.00 95.62 324 PRO A CA 1
ATOM 2476 C C . PRO A 1 324 ? -9.452 -1.981 3.129 1.00 95.62 324 PRO A C 1
ATOM 2478 O O . PRO A 1 324 ? -9.475 -3.039 3.757 1.00 95.62 324 PRO A O 1
ATOM 2481 N N . LEU A 1 325 ? -8.487 -1.067 3.324 1.00 95.88 325 LEU A N 1
ATOM 2482 C CA . LEU A 1 325 ? -7.409 -1.248 4.309 1.00 95.88 325 LEU A CA 1
ATOM 2483 C C . LEU A 1 325 ? -7.980 -1.421 5.726 1.00 95.88 325 LEU A C 1
ATOM 2485 O O . LEU A 1 325 ? -7.735 -2.442 6.367 1.00 95.88 325 LEU A O 1
ATOM 2489 N N . MET A 1 326 ? -8.796 -0.466 6.187 1.00 95.88 326 MET A N 1
ATOM 2490 C CA . MET A 1 326 ? -9.471 -0.524 7.487 1.00 95.88 326 MET A CA 1
ATOM 2491 C C . MET A 1 326 ? -10.315 -1.789 7.639 1.00 95.88 326 MET A C 1
ATOM 2493 O O . MET A 1 326 ? -10.261 -2.428 8.689 1.00 95.88 326 MET A O 1
ATOM 2497 N N . PHE A 1 327 ? -11.076 -2.159 6.604 1.00 97.31 327 PHE A N 1
ATOM 2498 C CA . PHE A 1 327 ? -11.901 -3.365 6.603 1.00 97.31 327 PHE A CA 1
ATOM 2499 C C . PHE A 1 327 ? -11.062 -4.620 6.841 1.00 97.31 327 PHE A C 1
ATOM 2501 O O . PHE A 1 327 ? -11.378 -5.408 7.732 1.00 97.31 327 PHE A O 1
ATOM 2508 N N . PHE A 1 328 ? -9.968 -4.796 6.098 1.00 97.88 328 PHE A N 1
ATOM 2509 C CA . PHE A 1 328 ? -9.107 -5.964 6.247 1.00 97.88 328 PHE A CA 1
ATOM 2510 C C . PHE A 1 328 ? -8.339 -5.963 7.581 1.00 97.88 328 PHE A C 1
ATOM 2512 O O . PHE A 1 328 ? -8.236 -7.013 8.217 1.00 97.88 328 PHE A O 1
ATOM 2519 N N . THR A 1 329 ? -7.888 -4.805 8.077 1.00 97.56 329 THR A N 1
ATOM 2520 C CA . THR A 1 329 ? -7.288 -4.670 9.418 1.00 97.56 329 THR A CA 1
ATOM 2521 C C . THR A 1 329 ? -8.281 -5.021 10.534 1.00 97.56 329 THR A C 1
ATOM 2523 O O . THR A 1 329 ? -7.953 -5.804 11.432 1.00 97.56 329 THR A O 1
ATOM 2526 N N . ALA A 1 330 ? -9.515 -4.510 10.470 1.00 97.69 330 ALA A N 1
ATOM 2527 C CA . ALA A 1 330 ? -10.572 -4.808 11.435 1.00 97.69 330 ALA A CA 1
ATOM 2528 C C . ALA A 1 330 ? -11.009 -6.283 11.373 1.00 97.69 330 ALA A C 1
ATOM 2530 O O . ALA A 1 330 ? -11.144 -6.923 12.418 1.00 97.69 330 ALA A O 1
ATOM 2531 N N . LEU A 1 331 ? -11.161 -6.847 10.168 1.00 97.62 331 LEU A N 1
ATOM 2532 C CA . LEU A 1 331 ? -11.509 -8.253 9.937 1.00 97.62 331 LEU A CA 1
ATOM 2533 C C . LEU A 1 331 ? -10.412 -9.201 10.431 1.00 97.62 331 LEU A C 1
ATOM 2535 O O . LEU A 1 331 ? -10.725 -10.222 11.046 1.00 97.62 331 LEU A O 1
ATOM 2539 N N . SER A 1 332 ? -9.143 -8.858 10.199 1.00 96.81 332 SER A N 1
ATOM 2540 C CA . SER A 1 332 ? -7.982 -9.610 10.680 1.00 96.81 332 SER A CA 1
ATOM 2541 C C . SER A 1 332 ? -7.965 -9.659 12.205 1.00 96.81 332 SER A C 1
ATOM 2543 O O . SER A 1 332 ? -7.995 -10.740 12.794 1.00 96.81 332 SER A O 1
ATOM 2545 N N . PHE A 1 333 ? -8.057 -8.501 12.867 1.00 96.25 333 PHE A N 1
ATOM 2546 C CA . PHE A 1 333 ? -8.065 -8.452 14.328 1.00 96.25 333 PHE A CA 1
ATOM 2547 C C . PHE A 1 333 ? -9.309 -9.128 14.932 1.00 96.25 333 PHE A C 1
ATOM 2549 O O . PHE A 1 333 ? -9.206 -9.868 15.913 1.00 96.25 333 PHE A O 1
ATOM 2556 N N . MET A 1 334 ? -10.490 -8.945 14.332 1.00 95.56 334 MET A N 1
ATOM 2557 C CA . MET A 1 334 ? -11.714 -9.631 14.756 1.00 95.56 334 MET A CA 1
ATOM 2558 C C . MET A 1 334 ? -11.558 -11.156 14.640 1.00 95.56 334 MET A C 1
ATOM 2560 O O . MET A 1 334 ? -11.879 -11.874 15.593 1.00 95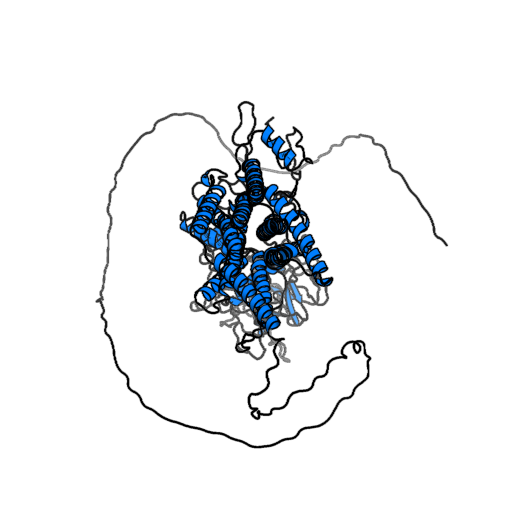.56 334 MET A O 1
ATOM 2564 N N . SER A 1 335 ? -11.020 -11.648 13.519 1.00 93.81 335 SER A N 1
ATOM 2565 C CA . SER A 1 335 ? -10.754 -13.074 13.285 1.00 93.81 335 SER A CA 1
ATOM 2566 C C . SER A 1 335 ? -9.731 -13.624 14.279 1.00 93.81 335 SER A C 1
ATOM 2568 O O . SER A 1 335 ? -9.966 -14.687 14.851 1.00 93.81 335 SER A O 1
ATOM 2570 N N . TRP A 1 336 ? -8.691 -12.856 14.617 1.00 92.19 336 TRP A N 1
ATOM 2571 C CA . TRP A 1 336 ? -7.737 -13.198 15.674 1.00 92.19 336 TRP A CA 1
ATOM 2572 C C . TRP A 1 336 ? -8.413 -13.335 17.051 1.00 92.19 336 TRP A C 1
ATOM 2574 O O . TRP A 1 336 ? -8.142 -14.283 17.794 1.00 92.19 336 TRP A O 1
ATOM 2584 N N . THR A 1 337 ? -9.376 -12.465 17.395 1.00 90.94 337 THR A N 1
ATOM 2585 C CA . THR A 1 337 ? -10.162 -12.636 18.638 1.00 90.94 337 THR A CA 1
ATOM 2586 C C . THR A 1 337 ? -11.101 -13.846 18.617 1.00 90.94 337 THR A C 1
ATOM 2588 O O . THR A 1 337 ? -11.391 -14.402 19.675 1.00 90.94 337 THR A O 1
ATOM 2591 N N . MET A 1 338 ? -11.562 -14.286 17.441 1.00 89.75 338 MET A N 1
ATOM 2592 C CA . MET A 1 338 ? -12.343 -15.520 17.291 1.00 89.75 338 MET A CA 1
ATOM 2593 C C . MET A 1 338 ? -11.463 -16.780 17.343 1.00 89.75 338 MET A C 1
ATOM 2595 O O . MET A 1 338 ? -11.878 -17.787 17.925 1.00 89.75 338 MET A O 1
ATOM 2599 N N . PHE A 1 339 ? -10.254 -16.707 16.779 1.00 85.50 339 PHE A N 1
ATOM 2600 C CA . PHE A 1 339 ? -9.226 -17.749 16.782 1.00 85.50 339 PHE A CA 1
ATOM 2601 C C . PHE A 1 339 ? -8.708 -18.025 18.196 1.00 85.50 339 PHE A C 1
ATOM 2603 O O . PHE A 1 339 ? -8.828 -19.147 18.683 1.00 85.50 339 PHE A O 1
ATOM 2610 N N . THR A 1 340 ? -8.240 -16.992 18.904 1.00 82.38 340 THR A N 1
ATOM 2611 C CA . THR A 1 340 ? -7.764 -17.102 20.300 1.00 82.38 340 THR A CA 1
ATOM 2612 C C . THR A 1 340 ? -8.861 -17.595 21.254 1.00 82.38 340 THR A C 1
ATOM 2614 O O . THR A 1 340 ? -8.584 -18.261 22.250 1.00 82.38 340 THR A O 1
ATOM 2617 N N . LYS A 1 341 ? -10.135 -17.377 20.905 1.00 80.56 341 LYS A N 1
ATOM 2618 C CA . LYS A 1 341 ? -11.323 -17.929 21.578 1.00 80.56 341 LYS A CA 1
ATOM 2619 C C . LYS A 1 341 ? -11.587 -19.423 21.294 1.00 80.56 341 LYS A C 1
ATOM 2621 O O . LYS A 1 341 ? -12.358 -20.039 22.025 1.00 80.56 341 LYS A O 1
ATOM 2626 N N . GLN A 1 342 ? -10.944 -20.028 20.290 1.00 78.31 342 GLN A N 1
ATOM 2627 C CA . GLN A 1 342 ? -10.918 -21.486 20.079 1.00 78.31 342 GLN A CA 1
ATOM 2628 C C . GLN A 1 342 ? -9.734 -22.183 20.783 1.00 78.31 342 GLN A C 1
ATOM 2630 O O . GLN A 1 342 ? -9.563 -23.385 20.604 1.00 78.31 342 GLN A O 1
ATOM 2635 N N . SER A 1 343 ? -8.932 -21.479 21.592 1.00 67.31 343 SER A N 1
ATOM 2636 C CA . SER A 1 343 ? -7.792 -22.047 22.347 1.00 67.31 343 SER A CA 1
ATOM 2637 C C . SER A 1 343 ? -8.144 -23.287 23.179 1.00 67.31 343 SER A C 1
ATOM 2639 O O . SER A 1 343 ? -7.355 -24.220 23.229 1.00 67.31 343 SER A O 1
ATOM 2641 N N . GLN A 1 344 ? -9.358 -23.355 23.741 1.00 64.25 344 GLN A N 1
ATOM 2642 C CA . GLN A 1 344 ? -9.866 -24.524 24.482 1.00 64.25 344 GLN A CA 1
ATOM 2643 C C . GLN A 1 344 ? -10.132 -25.774 23.605 1.00 64.25 344 GLN A C 1
ATOM 2645 O O . GLN A 1 344 ? -10.487 -26.830 24.128 1.00 64.25 344 GLN A O 1
ATOM 2650 N N . ARG A 1 345 ? -10.042 -25.668 22.269 1.00 71.50 345 ARG A N 1
ATOM 2651 C CA . ARG A 1 345 ? -10.193 -26.769 21.294 1.00 71.50 345 ARG A CA 1
ATOM 2652 C C . ARG A 1 345 ? -9.260 -26.547 20.086 1.00 71.50 345 ARG A C 1
ATOM 2654 O O . ARG A 1 345 ? -9.751 -26.246 18.990 1.00 71.50 345 ARG A O 1
ATOM 2661 N N . PRO A 1 346 ? -7.931 -26.667 20.271 1.00 72.00 346 PRO A N 1
ATOM 2662 C CA . PRO A 1 346 ? -6.961 -26.451 19.202 1.00 72.00 346 PRO A CA 1
ATOM 2663 C C . PRO A 1 346 ? -7.149 -27.466 18.065 1.00 72.00 346 PRO A C 1
ATOM 2665 O O . PRO A 1 346 ? -7.721 -28.538 18.261 1.00 72.00 346 PRO A O 1
ATOM 2668 N N . PHE A 1 347 ? -6.702 -27.107 16.859 1.00 77.00 347 PHE A N 1
ATOM 2669 C CA . PHE A 1 347 ? -6.777 -27.918 15.630 1.00 77.00 347 PHE A CA 1
ATOM 2670 C C . PHE A 1 347 ? -8.183 -28.352 15.158 1.00 77.00 347 PHE A C 1
ATOM 2672 O O . PHE A 1 347 ? -8.305 -28.995 14.117 1.00 77.00 347 PHE A O 1
ATOM 2679 N N . GLY A 1 348 ? -9.265 -27.981 15.852 1.00 74.56 348 GLY A N 1
ATOM 2680 C CA . GLY A 1 348 ? -10.633 -28.220 15.382 1.00 74.56 348 GLY A CA 1
ATOM 2681 C C . GLY A 1 348 ? -11.000 -27.375 14.152 1.00 74.56 348 GLY A C 1
ATOM 2682 O O . GLY A 1 348 ? -10.408 -26.328 13.904 1.00 74.56 348 GLY A O 1
ATOM 2683 N N . LEU A 1 349 ? -12.044 -27.765 13.408 1.00 84.69 349 LEU A N 1
ATOM 2684 C CA . LEU A 1 349 ? -12.471 -27.065 12.179 1.00 84.69 349 LEU A CA 1
ATOM 2685 C C . LEU A 1 349 ? -12.673 -25.548 12.372 1.00 84.69 349 LEU A C 1
ATOM 2687 O O . LEU A 1 349 ? -12.279 -24.756 11.524 1.00 84.69 349 LEU A O 1
ATOM 2691 N N . LYS A 1 350 ? -13.242 -25.124 13.511 1.00 83.69 350 LYS A N 1
ATOM 2692 C CA . LYS A 1 350 ? -13.427 -23.696 13.834 1.00 83.69 350 LYS A CA 1
ATOM 2693 C C . LYS A 1 350 ? -12.115 -22.976 14.155 1.00 83.69 350 LYS A C 1
ATOM 2695 O O . LYS A 1 350 ? -12.016 -21.784 13.893 1.00 83.69 350 LYS A O 1
ATOM 2700 N N . TRP A 1 351 ? -11.130 -23.677 14.713 1.00 82.19 351 TRP A N 1
ATOM 2701 C CA . TRP A 1 351 ? -9.796 -23.139 14.985 1.00 82.19 351 TRP A CA 1
ATOM 2702 C C . TRP A 1 351 ? -9.076 -22.860 13.659 1.00 82.19 351 TRP A C 1
ATOM 2704 O O . TRP A 1 351 ? -8.668 -21.727 13.417 1.00 82.19 351 TRP A O 1
ATOM 2714 N N . TRP A 1 352 ? -9.060 -23.838 12.745 1.00 82.19 352 TRP A N 1
ATOM 2715 C CA . TRP A 1 352 ? -8.506 -23.670 11.395 1.00 82.19 352 TRP A CA 1
ATOM 2716 C C . TRP A 1 352 ? -9.240 -22.611 10.567 1.00 82.19 352 TRP A C 1
ATOM 2718 O O . TRP A 1 352 ? -8.585 -21.799 9.921 1.00 82.19 352 TRP A O 1
ATOM 2728 N N . LEU A 1 353 ? -10.576 -22.562 10.625 1.00 91.19 353 LEU A N 1
ATOM 2729 C CA . LEU A 1 353 ? -11.369 -21.546 9.926 1.00 91.19 353 LEU A CA 1
ATOM 2730 C C . LEU A 1 353 ? -10.989 -20.124 10.363 1.00 91.19 353 LEU A C 1
ATOM 2732 O O . LEU A 1 353 ? -10.734 -19.274 9.515 1.00 91.19 353 LEU A O 1
ATOM 2736 N N . TRP A 1 354 ? -10.923 -19.854 11.670 1.00 88.19 354 TRP A N 1
ATOM 2737 C CA . TRP A 1 354 ? -10.567 -18.515 12.152 1.00 88.19 354 TRP A CA 1
ATOM 2738 C C . TRP A 1 354 ? -9.084 -18.181 11.961 1.00 88.19 354 TRP A C 1
ATOM 2740 O O . TRP A 1 354 ? -8.766 -17.015 11.731 1.00 88.19 354 TRP A O 1
ATOM 2750 N N . LEU A 1 355 ? -8.187 -19.174 11.978 1.00 86.38 355 LEU A N 1
ATOM 2751 C CA . LEU A 1 355 ? -6.782 -18.983 11.608 1.00 86.38 355 LEU A CA 1
ATOM 2752 C C . LEU A 1 355 ? -6.648 -18.583 10.131 1.00 86.38 355 LEU A C 1
ATOM 2754 O O . LEU A 1 355 ? -6.022 -17.570 9.825 1.00 86.38 355 LEU A O 1
ATOM 2758 N N . LEU A 1 356 ? -7.304 -19.322 9.230 1.00 90.38 356 LEU A N 1
ATOM 2759 C CA . LEU A 1 356 ? -7.328 -19.038 7.794 1.00 90.38 356 LEU A CA 1
ATOM 2760 C C . LEU A 1 356 ? -7.946 -17.664 7.503 1.00 90.38 356 LEU A C 1
ATOM 2762 O O . LEU A 1 356 ? -7.359 -16.887 6.759 1.00 90.38 356 LEU A O 1
ATOM 2766 N N . MET A 1 357 ? -9.075 -17.322 8.134 1.00 93.56 357 MET A N 1
ATOM 2767 C CA . MET A 1 357 ? -9.689 -15.993 7.999 1.00 93.56 357 MET A CA 1
ATOM 2768 C C . MET A 1 357 ? -8.788 -14.866 8.518 1.00 93.56 357 MET A C 1
ATOM 2770 O O . MET A 1 357 ? -8.760 -13.794 7.918 1.00 93.56 357 MET A O 1
ATOM 2774 N N . THR A 1 358 ? -8.017 -15.100 9.588 1.00 92.12 358 THR A N 1
ATOM 2775 C CA . THR A 1 358 ? -7.025 -14.126 10.074 1.00 92.12 358 THR A CA 1
ATOM 2776 C C . THR A 1 358 ? -5.903 -13.941 9.050 1.00 92.12 358 THR A C 1
ATOM 2778 O O . THR A 1 358 ? -5.570 -12.806 8.721 1.00 92.12 358 THR A O 1
ATOM 2781 N N . GLY A 1 359 ? -5.366 -15.035 8.496 1.00 87.69 359 GLY A N 1
ATOM 2782 C CA . GLY A 1 359 ? -4.341 -14.995 7.449 1.00 87.69 359 GLY A CA 1
ATOM 2783 C C . GLY A 1 359 ? -4.821 -14.268 6.191 1.00 87.69 359 GLY A C 1
ATOM 2784 O O . GLY A 1 359 ? -4.208 -13.287 5.783 1.00 87.69 359 GLY A O 1
ATOM 2785 N N . LEU A 1 360 ? -5.963 -14.682 5.629 1.00 93.31 360 LEU A N 1
ATOM 2786 C CA . LEU A 1 360 ? -6.560 -14.069 4.437 1.00 93.31 360 LEU A CA 1
ATOM 2787 C C . LEU A 1 360 ? -6.851 -12.575 4.630 1.00 93.31 360 LEU A C 1
ATOM 2789 O O . LEU A 1 360 ? -6.587 -11.784 3.729 1.00 93.31 360 LEU A O 1
ATOM 2793 N N . ALA A 1 361 ? -7.347 -12.164 5.800 1.00 95.94 361 ALA A N 1
ATOM 2794 C CA . ALA A 1 361 ? -7.597 -10.754 6.086 1.00 95.94 361 ALA A CA 1
ATOM 2795 C C . ALA A 1 361 ? -6.302 -9.951 6.306 1.00 95.94 361 ALA A C 1
ATOM 2797 O O . ALA A 1 361 ? -6.196 -8.828 5.821 1.00 95.94 361 ALA A O 1
ATOM 2798 N N . ALA A 1 362 ? -5.290 -10.512 6.977 1.00 93.44 362 ALA A N 1
ATOM 2799 C CA . ALA A 1 362 ? -3.989 -9.860 7.131 1.00 93.44 362 ALA A CA 1
ATOM 2800 C C . ALA A 1 362 ? -3.276 -9.684 5.774 1.00 93.44 362 ALA A C 1
ATOM 2802 O O . ALA A 1 362 ? -2.771 -8.600 5.479 1.00 93.44 362 ALA A O 1
ATOM 2803 N N . SER A 1 363 ? -3.309 -10.710 4.916 1.00 89.44 363 SER A N 1
ATOM 2804 C CA . SER A 1 363 ? -2.845 -10.620 3.529 1.00 89.44 363 SER A CA 1
ATOM 2805 C C . SER A 1 363 ? -3.666 -9.617 2.717 1.00 89.44 363 SER A C 1
ATOM 2807 O O . SER A 1 363 ? -3.078 -8.813 2.007 1.00 89.44 363 SER A O 1
ATOM 2809 N N . GLY A 1 364 ? -4.995 -9.582 2.868 1.00 93.25 364 GLY A N 1
ATOM 2810 C CA . GLY A 1 364 ? -5.861 -8.600 2.206 1.00 93.25 364 GLY A CA 1
ATOM 2811 C C . GLY A 1 364 ? -5.505 -7.149 2.550 1.00 93.25 364 GLY A C 1
ATOM 2812 O O . GLY A 1 364 ? -5.438 -6.307 1.655 1.00 93.25 364 GLY A O 1
ATOM 2813 N N . ALA A 1 365 ? -5.184 -6.861 3.817 1.00 94.75 365 ALA A N 1
ATOM 2814 C CA . ALA A 1 365 ? -4.708 -5.542 4.237 1.00 94.75 365 ALA A CA 1
ATOM 2815 C C . ALA A 1 365 ? -3.379 -5.195 3.546 1.00 94.75 365 ALA A C 1
ATOM 2817 O O . ALA A 1 365 ? -3.269 -4.157 2.893 1.00 94.75 365 ALA A O 1
ATOM 2818 N N . MET A 1 366 ? -2.394 -6.097 3.635 1.00 92.19 366 MET A N 1
ATOM 2819 C CA . MET A 1 366 ? -1.073 -5.946 3.010 1.00 92.19 366 MET A CA 1
ATOM 2820 C C . MET A 1 366 ? -1.149 -5.776 1.484 1.00 92.19 366 MET A C 1
ATOM 2822 O O . MET A 1 366 ? -0.411 -4.976 0.918 1.00 92.19 366 MET A O 1
ATOM 2826 N N . SER A 1 367 ? -2.065 -6.481 0.818 1.00 91.44 367 SER A N 1
ATOM 2827 C CA . SER A 1 367 ? -2.290 -6.392 -0.628 1.00 91.44 367 SER A CA 1
ATOM 2828 C C . SER A 1 367 ? -3.133 -5.183 -1.060 1.00 91.44 367 SER A C 1
ATOM 2830 O O . SER A 1 367 ? -3.295 -4.990 -2.262 1.00 91.44 367 SER A O 1
ATOM 2832 N N . THR A 1 368 ? -3.635 -4.362 -0.128 1.00 91.12 368 THR A N 1
ATOM 2833 C CA . THR A 1 368 ? -4.455 -3.168 -0.418 1.00 91.12 368 THR A CA 1
ATOM 2834 C C . THR A 1 368 ? -3.668 -1.856 -0.344 1.00 91.12 368 THR A C 1
ATOM 2836 O O . THR A 1 368 ? -3.789 -1.019 -1.235 1.00 91.12 368 THR A O 1
ATOM 2839 N N . LYS A 1 369 ? -2.870 -1.656 0.713 1.00 89.50 369 LYS A N 1
ATOM 2840 C CA . LYS A 1 369 ? -2.002 -0.479 0.901 1.00 89.50 36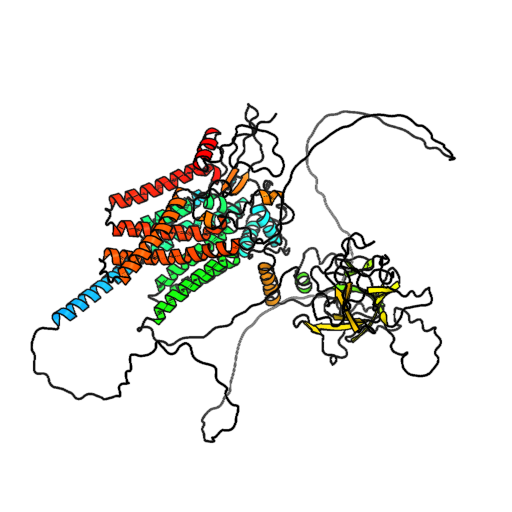9 LYS A CA 1
ATOM 2841 C C . LYS A 1 369 ? -0.762 -0.913 1.679 1.00 89.50 369 LYS A C 1
ATOM 2843 O O . LYS A 1 369 ? -0.865 -1.771 2.553 1.00 89.50 369 LYS A O 1
ATOM 2848 N N . LEU A 1 370 ? 0.395 -0.299 1.424 1.00 85.50 370 LEU A N 1
ATOM 2849 C CA . LEU A 1 370 ? 1.661 -0.685 2.069 1.00 85.50 370 LEU A CA 1
ATOM 2850 C C . LEU A 1 370 ? 1.618 -0.685 3.624 1.00 85.50 370 LEU A C 1
ATOM 2852 O O . LEU A 1 370 ? 2.153 -1.624 4.217 1.00 85.50 370 LEU A O 1
ATOM 2856 N N . PRO A 1 371 ? 0.914 0.242 4.318 1.00 88.81 371 PRO A N 1
ATOM 2857 C CA . PRO A 1 371 ? 0.705 0.163 5.771 1.00 88.81 371 PRO A CA 1
ATOM 2858 C C . PRO A 1 371 ? -0.020 -1.102 6.263 1.00 88.81 371 PRO A C 1
ATOM 2860 O O . PRO A 1 371 ? 0.053 -1.421 7.446 1.00 88.81 371 PRO A O 1
ATOM 2863 N N . GLY A 1 372 ? -0.669 -1.879 5.389 1.00 89.56 372 GLY A N 1
ATOM 2864 C CA . GLY A 1 372 ? -1.255 -3.178 5.731 1.00 89.56 372 GLY A CA 1
ATOM 2865 C C . GLY A 1 372 ? -0.234 -4.227 6.194 1.00 89.56 372 GLY A C 1
ATOM 2866 O O . GLY A 1 372 ? -0.596 -5.153 6.920 1.00 89.56 372 GLY A O 1
ATOM 2867 N N . VAL A 1 373 ? 1.059 -4.048 5.887 1.00 91.38 373 VAL A N 1
ATOM 2868 C CA . VAL A 1 373 ? 2.157 -4.829 6.495 1.00 91.38 373 VAL A CA 1
ATOM 2869 C C . VAL A 1 373 ? 2.134 -4.719 8.029 1.00 91.38 373 VAL A C 1
ATOM 2871 O O . VAL A 1 373 ? 2.405 -5.698 8.725 1.00 91.38 373 VAL A O 1
ATOM 2874 N N . LEU A 1 374 ? 1.731 -3.567 8.579 1.00 94.38 374 LEU A N 1
ATOM 2875 C CA . LEU A 1 374 ? 1.638 -3.334 10.027 1.00 94.38 374 LEU A CA 1
ATOM 2876 C C . LEU A 1 374 ? 0.538 -4.189 10.679 1.00 94.38 374 LEU A C 1
ATOM 2878 O O . LEU A 1 374 ? 0.671 -4.591 11.836 1.00 94.38 374 LEU A O 1
ATOM 2882 N N . THR A 1 375 ? -0.507 -4.556 9.928 1.00 94.69 375 THR A N 1
ATOM 2883 C CA . THR A 1 375 ? -1.528 -5.520 10.370 1.00 94.69 375 THR A CA 1
ATOM 2884 C C . THR A 1 375 ? -0.951 -6.932 10.453 1.00 94.69 375 THR A C 1
ATOM 2886 O O . THR A 1 375 ? -1.146 -7.599 11.469 1.00 94.69 375 THR A O 1
ATOM 2889 N N . VAL A 1 376 ? -0.193 -7.377 9.442 1.00 92.31 376 VAL A N 1
ATOM 2890 C CA . VAL A 1 376 ? 0.498 -8.684 9.468 1.00 92.31 376 VAL A CA 1
ATOM 2891 C C . VAL A 1 376 ? 1.466 -8.753 10.652 1.00 92.31 376 VAL A C 1
ATOM 2893 O O . VAL A 1 376 ? 1.428 -9.705 11.430 1.00 92.31 376 VAL A O 1
ATOM 2896 N N . LEU A 1 377 ? 2.275 -7.708 10.843 1.00 94.19 377 LEU A N 1
ATOM 2897 C CA . LEU A 1 377 ? 3.239 -7.599 11.938 1.00 94.19 377 LEU A CA 1
ATOM 2898 C C . LEU A 1 377 ? 2.555 -7.539 13.318 1.00 94.19 377 LEU A C 1
ATOM 2900 O O . LEU A 1 377 ? 3.038 -8.151 14.269 1.00 94.19 377 LEU A O 1
ATOM 2904 N N . THR A 1 378 ? 1.390 -6.889 13.426 1.00 95.12 378 THR A N 1
ATOM 2905 C CA . THR A 1 378 ? 0.568 -6.890 14.651 1.00 95.12 378 THR A CA 1
ATOM 2906 C C . THR A 1 378 ? 0.070 -8.289 15.004 1.00 95.12 378 THR A C 1
ATOM 2908 O O . THR A 1 378 ? 0.215 -8.708 16.151 1.00 95.12 378 THR A O 1
ATOM 2911 N N . ILE A 1 379 ? -0.475 -9.042 14.040 1.00 93.25 379 ILE A N 1
ATOM 2912 C CA . ILE A 1 379 ? -0.884 -10.434 14.286 1.00 93.25 379 ILE A CA 1
ATOM 2913 C C . ILE A 1 379 ? 0.331 -11.307 14.623 1.00 93.25 379 ILE A C 1
ATOM 2915 O O . ILE A 1 379 ? 0.253 -12.104 15.552 1.00 93.25 379 ILE A O 1
ATOM 2919 N N . GLY A 1 380 ? 1.469 -11.118 13.947 1.00 89.62 380 GLY A N 1
ATOM 2920 C CA . GLY A 1 380 ? 2.713 -11.839 14.236 1.00 89.62 380 GLY A CA 1
ATOM 2921 C C . GLY A 1 380 ? 3.222 -11.628 15.667 1.00 89.62 380 GLY A C 1
ATOM 2922 O O . GLY A 1 380 ? 3.565 -12.596 16.342 1.00 89.62 380 GLY A O 1
ATOM 2923 N N . ILE A 1 381 ? 3.206 -10.389 16.170 1.00 91.56 381 ILE A N 1
ATOM 2924 C CA . ILE A 1 381 ? 3.611 -10.076 17.551 1.00 91.56 381 ILE A CA 1
ATOM 2925 C C . ILE A 1 381 ? 2.621 -10.650 18.575 1.00 91.56 381 ILE A C 1
ATOM 2927 O O . ILE A 1 381 ? 3.049 -11.194 19.592 1.00 91.56 381 ILE A O 1
ATOM 2931 N N . LEU A 1 382 ? 1.312 -10.601 18.306 1.00 89.06 382 LEU A N 1
ATOM 2932 C CA . LEU A 1 382 ? 0.311 -11.220 19.184 1.00 89.06 382 LEU A CA 1
ATOM 2933 C C . LEU A 1 382 ? 0.408 -12.755 19.186 1.00 89.06 382 LEU A C 1
ATOM 2935 O O . LEU A 1 382 ? 0.285 -13.368 20.243 1.00 89.06 382 LEU A O 1
ATOM 2939 N N . ALA A 1 383 ? 0.695 -13.377 18.041 1.00 84.81 383 ALA A N 1
ATOM 2940 C CA . ALA A 1 383 ? 0.946 -14.812 17.948 1.00 84.81 383 ALA A CA 1
ATOM 2941 C C . ALA A 1 383 ? 2.247 -15.222 18.657 1.00 84.81 383 ALA A C 1
ATOM 2943 O O . ALA A 1 383 ? 2.278 -16.257 19.317 1.00 84.81 383 ALA A O 1
ATOM 2944 N N . GLY A 1 384 ? 3.297 -14.396 18.583 1.00 82.88 384 GLY A N 1
ATOM 2945 C CA . GLY A 1 384 ? 4.530 -14.585 19.350 1.00 82.88 384 GLY A CA 1
ATOM 2946 C C . GLY A 1 384 ? 4.309 -14.488 20.863 1.00 82.88 384 GLY A C 1
ATOM 2947 O O . GLY A 1 384 ? 4.874 -15.279 21.613 1.00 82.88 384 GLY A O 1
ATOM 2948 N N . TRP A 1 385 ? 3.439 -13.577 21.312 1.00 84.06 385 TRP A N 1
ATOM 2949 C CA . TRP A 1 385 ? 3.047 -13.457 22.720 1.00 84.06 385 TRP A CA 1
ATOM 2950 C C . TRP A 1 385 ? 2.248 -14.675 23.212 1.00 84.06 385 TRP A C 1
ATOM 2952 O O . TRP A 1 385 ? 2.561 -15.234 24.264 1.00 84.06 385 TRP A O 1
ATOM 2962 N N . ASP A 1 386 ? 1.256 -15.130 22.441 1.00 78.69 386 ASP A N 1
ATOM 2963 C CA . ASP A 1 386 ? 0.477 -16.328 22.780 1.00 78.69 386 ASP A CA 1
ATOM 2964 C C . ASP A 1 386 ? 1.358 -17.597 22.756 1.00 78.69 386 ASP A C 1
ATOM 2966 O O . ASP A 1 386 ? 1.242 -18.445 23.641 1.00 78.69 386 ASP A O 1
ATOM 2970 N N . LEU A 1 387 ? 2.303 -17.706 21.810 1.00 76.00 387 LEU A N 1
ATOM 2971 C CA . LEU A 1 387 ? 3.294 -18.788 21.763 1.00 76.00 387 LEU A CA 1
ATOM 2972 C C . LEU A 1 387 ? 4.245 -18.759 22.969 1.00 76.00 387 LEU A C 1
ATOM 2974 O O . LEU A 1 387 ? 4.538 -19.811 23.532 1.00 76.00 387 LEU A O 1
ATOM 2978 N N . TRP A 1 388 ? 4.696 -17.578 23.400 1.00 77.38 388 TRP A N 1
ATOM 2979 C CA . TRP A 1 388 ? 5.504 -17.428 24.613 1.00 77.38 388 TRP A CA 1
ATOM 2980 C C . TRP A 1 388 ? 4.750 -17.910 25.861 1.00 77.38 388 TRP A C 1
ATOM 2982 O O . TRP A 1 388 ? 5.327 -18.597 26.701 1.00 77.38 388 TRP A O 1
ATOM 2992 N N . GLY A 1 389 ? 3.446 -17.625 25.950 1.00 72.69 389 GLY A N 1
ATOM 2993 C CA . GLY A 1 389 ? 2.576 -18.170 26.997 1.00 72.69 389 GLY A CA 1
ATOM 2994 C C . GLY A 1 389 ? 2.435 -19.696 26.944 1.00 72.69 389 GLY A C 1
ATOM 2995 O O . GLY A 1 389 ? 2.452 -20.343 27.984 1.00 72.69 389 GLY A O 1
ATOM 2996 N N . LEU A 1 390 ? 2.346 -20.291 25.750 1.00 69.44 390 LEU A N 1
ATOM 2997 C CA . LEU A 1 390 ? 2.295 -21.751 25.591 1.00 69.44 390 LEU A CA 1
ATOM 2998 C C . LEU A 1 390 ? 3.621 -22.438 25.959 1.00 69.44 390 LEU A C 1
ATOM 3000 O O . LEU A 1 390 ? 3.600 -23.545 26.485 1.00 69.44 390 LEU A O 1
ATOM 3004 N N . ILE A 1 391 ? 4.767 -21.791 25.723 1.00 69.94 391 ILE A N 1
ATOM 3005 C CA . ILE A 1 391 ? 6.092 -22.314 26.105 1.00 69.94 391 ILE A CA 1
ATOM 3006 C C . ILE A 1 391 ? 6.256 -22.388 27.635 1.00 69.94 391 ILE A C 1
ATOM 3008 O O . ILE A 1 391 ? 6.998 -23.239 28.124 1.00 69.94 391 ILE A O 1
ATOM 3012 N N . THR A 1 392 ? 5.566 -21.537 28.403 1.00 70.19 392 THR A N 1
ATOM 3013 C CA . THR A 1 392 ? 5.604 -21.575 29.875 1.00 70.19 392 THR A CA 1
ATOM 3014 C C . THR A 1 392 ? 4.570 -22.516 30.507 1.00 70.19 392 THR A C 1
ATOM 3016 O O . THR A 1 392 ? 4.608 -22.716 31.723 1.00 70.19 392 THR A O 1
ATOM 3019 N N . ASP A 1 393 ? 3.683 -23.137 29.720 1.00 66.00 393 ASP A N 1
ATOM 3020 C CA . ASP A 1 393 ? 2.675 -24.080 30.214 1.00 66.00 393 ASP A CA 1
ATOM 3021 C C . ASP A 1 393 ? 3.224 -25.517 30.281 1.00 66.00 393 ASP A C 1
ATOM 3023 O O . ASP A 1 393 ? 3.331 -26.232 29.283 1.00 66.00 393 ASP A O 1
ATOM 3027 N N . GLN A 1 394 ? 3.529 -25.969 31.500 1.00 61.66 394 GLN A N 1
ATOM 3028 C CA . GLN A 1 394 ? 4.060 -27.310 31.775 1.00 61.66 394 GLN A CA 1
ATOM 3029 C C . GLN A 1 394 ? 3.082 -28.458 31.452 1.00 61.66 394 GLN A C 1
ATOM 3031 O O . GLN A 1 394 ? 3.481 -29.621 31.503 1.00 61.66 394 GLN A O 1
ATOM 3036 N N . THR A 1 395 ? 1.817 -28.173 31.121 1.00 58.75 395 THR A N 1
ATOM 3037 C CA . THR A 1 395 ? 0.839 -29.195 30.709 1.00 58.75 395 THR A CA 1
ATOM 3038 C C . THR A 1 395 ? 0.911 -29.540 29.216 1.00 58.75 395 THR A C 1
ATOM 3040 O O . THR A 1 395 ? 0.349 -30.554 28.792 1.00 58.75 395 THR A O 1
ATOM 3043 N N . VAL A 1 396 ? 1.622 -28.744 28.408 1.00 57.44 396 VAL A N 1
ATOM 3044 C CA . VAL A 1 396 ? 1.719 -28.928 26.953 1.00 57.44 396 VAL A CA 1
ATOM 3045 C C . VAL A 1 396 ? 2.896 -29.844 26.599 1.00 57.44 396 VAL A C 1
ATOM 3047 O O . VAL A 1 396 ? 4.062 -29.497 26.774 1.00 57.44 396 VAL A O 1
ATOM 3050 N N . SER A 1 397 ? 2.601 -31.030 26.054 1.00 42.59 397 SER A N 1
ATOM 3051 C CA . SER A 1 397 ? 3.638 -31.980 25.627 1.00 42.59 397 SER A CA 1
ATOM 3052 C C . SER A 1 397 ? 4.494 -31.410 24.490 1.00 42.59 397 SER A C 1
ATOM 3054 O O . SER A 1 397 ? 3.979 -30.999 23.450 1.00 42.59 397 SER A O 1
ATOM 3056 N N . THR A 1 398 ? 5.816 -31.438 24.663 1.00 48.53 398 THR A N 1
ATOM 3057 C CA . THR A 1 398 ? 6.812 -30.751 23.821 1.00 48.53 398 THR A CA 1
ATOM 3058 C C . THR A 1 398 ? 7.096 -31.448 22.476 1.00 48.53 398 THR A C 1
ATOM 3060 O O . THR A 1 398 ? 8.218 -31.422 21.975 1.00 48.53 398 THR A O 1
ATOM 3063 N N . THR A 1 399 ? 6.091 -32.093 21.873 1.00 47.56 399 THR A N 1
ATOM 3064 C CA . THR A 1 399 ? 6.248 -32.950 20.685 1.00 47.56 399 THR A CA 1
ATOM 3065 C C . THR A 1 399 ? 5.422 -32.440 19.504 1.00 47.56 399 THR A C 1
ATOM 3067 O O . THR A 1 399 ? 4.341 -32.959 19.241 1.00 47.56 399 THR A O 1
ATOM 3070 N N . ASN A 1 400 ? 5.930 -31.409 18.813 1.00 34.84 400 ASN A N 1
ATOM 3071 C CA . ASN A 1 400 ? 5.817 -31.182 17.357 1.00 34.84 400 ASN A CA 1
ATOM 3072 C C . ASN A 1 400 ? 6.376 -29.792 16.984 1.00 34.84 400 ASN A C 1
ATOM 3074 O O . ASN A 1 400 ? 5.697 -28.781 17.146 1.00 34.84 400 ASN A O 1
ATOM 3078 N N . GLN A 1 401 ? 7.594 -29.743 16.436 1.00 27.77 401 GLN A N 1
ATOM 3079 C CA . GLN A 1 401 ? 8.185 -28.539 15.837 1.00 27.77 401 GLN A CA 1
ATOM 3080 C C . GLN A 1 401 ? 8.786 -28.856 14.458 1.00 27.77 401 GLN A C 1
ATOM 3082 O O . GLN A 1 401 ? 9.728 -29.644 14.378 1.00 27.77 401 GLN A O 1
ATOM 3087 N N . PRO A 1 402 ? 8.317 -28.204 13.382 1.00 32.62 402 PRO A N 1
ATOM 3088 C CA . PRO A 1 402 ? 9.111 -27.965 12.187 1.00 32.62 402 PRO A CA 1
ATOM 3089 C C . PRO A 1 402 ? 9.797 -26.590 12.280 1.00 32.62 402 PRO A C 1
ATOM 3091 O O . PRO A 1 402 ? 9.143 -25.569 12.490 1.00 32.62 402 PRO A O 1
ATOM 3094 N N . TYR A 1 403 ? 11.118 -26.553 12.100 1.00 30.38 403 TYR A N 1
ATOM 3095 C CA . TYR A 1 403 ? 11.863 -25.301 11.937 1.00 30.38 403 TYR A CA 1
ATOM 3096 C C . TYR A 1 403 ? 11.557 -24.663 10.579 1.00 30.38 403 TYR A C 1
ATOM 3098 O O . TYR A 1 403 ? 11.648 -25.346 9.562 1.00 30.38 403 TYR A O 1
ATOM 3106 N N . TYR A 1 404 ? 11.369 -23.341 10.547 1.00 28.66 404 TYR A N 1
ATOM 3107 C CA . TYR A 1 404 ? 11.679 -22.536 9.364 1.00 28.66 404 TYR A CA 1
ATOM 3108 C C . TYR A 1 404 ? 12.330 -21.213 9.760 1.00 28.66 404 TYR A C 1
ATOM 3110 O O . TYR A 1 404 ? 11.781 -20.436 10.537 1.00 28.66 404 TYR A O 1
ATOM 3118 N N . ALA A 1 405 ? 13.501 -20.958 9.181 1.00 26.45 405 ALA A N 1
ATOM 3119 C CA . ALA A 1 405 ? 14.178 -19.673 9.205 1.00 26.45 405 ALA A CA 1
ATOM 3120 C C . ALA A 1 405 ? 14.851 -19.454 7.847 1.00 26.45 405 ALA A C 1
ATOM 3122 O O . ALA A 1 405 ? 15.534 -20.343 7.337 1.00 26.45 405 ALA A O 1
ATOM 3123 N N . THR A 1 406 ? 14.663 -18.279 7.254 1.00 25.53 406 THR A N 1
ATOM 3124 C CA . THR A 1 406 ? 15.542 -17.728 6.211 1.00 25.53 406 THR A CA 1
ATOM 3125 C C . THR A 1 406 ? 15.239 -16.242 6.057 1.00 25.53 406 THR A C 1
ATOM 3127 O O . THR A 1 406 ? 14.079 -15.841 6.004 1.00 25.53 406 THR A O 1
ATOM 3130 N N . SER A 1 407 ? 16.283 -15.422 6.015 1.00 28.34 407 SER A N 1
ATOM 3131 C CA . SER A 1 407 ? 16.207 -13.997 5.698 1.00 28.34 407 SER A CA 1
ATOM 3132 C C . SER A 1 407 ? 16.383 -13.766 4.194 1.00 28.34 407 SER A C 1
ATOM 3134 O O . SER A 1 407 ? 16.982 -14.584 3.497 1.00 28.34 407 SER A O 1
ATOM 3136 N N . VAL A 1 408 ? 15.902 -12.623 3.697 1.00 24.25 408 VAL A N 1
ATOM 3137 C CA . VAL A 1 408 ? 16.270 -12.068 2.384 1.00 24.25 408 VAL A CA 1
ATOM 3138 C C . VAL A 1 408 ? 16.443 -10.553 2.537 1.00 24.25 408 VAL A C 1
ATOM 3140 O O . VAL A 1 408 ? 15.681 -9.916 3.262 1.00 24.25 408 VAL A O 1
ATOM 3143 N N . GLN A 1 409 ? 17.460 -9.987 1.886 1.00 28.50 409 GLN A N 1
ATOM 3144 C CA . GLN A 1 409 ? 17.914 -8.597 2.021 1.00 28.50 409 GLN A CA 1
ATOM 3145 C C . GLN A 1 409 ? 18.539 -8.150 0.679 1.00 28.50 409 GLN A C 1
ATOM 3147 O O . GLN A 1 409 ? 19.175 -8.980 0.028 1.00 28.50 409 GLN A O 1
ATOM 3152 N N . GLY A 1 410 ? 18.367 -6.893 0.240 1.00 25.30 410 GLY A N 1
ATOM 3153 C CA . GLY A 1 410 ? 19.044 -6.348 -0.956 1.00 25.30 410 GLY A CA 1
ATOM 3154 C C . GLY A 1 410 ? 18.257 -5.333 -1.810 1.00 25.30 410 GLY A C 1
ATOM 3155 O O . GLY A 1 410 ? 17.049 -5.161 -1.651 1.00 25.30 410 GLY A O 1
ATOM 3156 N N . ASP A 1 411 ? 18.978 -4.673 -2.731 1.00 32.53 411 ASP A N 1
ATOM 3157 C CA . ASP A 1 411 ? 18.688 -3.324 -3.272 1.00 32.53 411 ASP A CA 1
ATOM 3158 C C . ASP A 1 411 ? 18.987 -3.221 -4.803 1.00 32.53 411 ASP A C 1
ATOM 3160 O O . ASP A 1 411 ? 19.053 -4.265 -5.450 1.00 32.53 411 ASP A O 1
ATOM 3164 N N . TYR A 1 412 ? 19.090 -2.099 -5.546 1.00 28.06 412 TYR A N 1
ATOM 3165 C CA . TYR A 1 412 ? 19.206 -0.630 -5.322 1.00 28.06 412 TYR A CA 1
ATOM 3166 C C . TYR A 1 412 ? 18.340 0.157 -6.349 1.00 28.06 412 TYR A C 1
ATOM 3168 O O . TYR A 1 412 ? 17.724 -0.491 -7.186 1.00 28.06 412 TYR A O 1
ATOM 3176 N N . ASP A 1 413 ? 18.233 1.493 -6.259 1.00 33.31 413 ASP A N 1
ATOM 3177 C CA . ASP A 1 413 ? 17.122 2.342 -6.776 1.00 33.31 413 ASP A CA 1
ATOM 3178 C C . ASP A 1 413 ? 16.756 2.344 -8.289 1.00 33.31 413 ASP A C 1
ATOM 3180 O O . ASP A 1 413 ? 17.351 1.612 -9.077 1.00 33.31 413 ASP A O 1
ATOM 3184 N N . LEU A 1 414 ? 15.680 3.053 -8.675 1.00 37.53 414 LEU A N 1
ATOM 3185 C CA . LEU A 1 414 ? 15.035 2.930 -10.000 1.00 37.53 414 LEU A CA 1
ATOM 3186 C C . LEU A 1 414 ? 15.704 3.697 -11.150 1.00 37.53 414 LEU A C 1
ATOM 3188 O O . LEU A 1 414 ? 16.278 4.764 -10.950 1.00 37.53 414 LEU A O 1
ATOM 3192 N N . THR A 1 415 ? 15.618 3.173 -12.386 1.00 42.25 415 THR A N 1
ATOM 3193 C CA . THR A 1 415 ? 14.610 3.745 -13.310 1.00 42.25 415 THR A CA 1
ATOM 3194 C C . THR A 1 415 ? 13.767 2.827 -14.241 1.00 42.25 415 THR A C 1
ATOM 3196 O O . THR A 1 415 ? 13.060 3.352 -15.089 1.00 42.25 415 THR A O 1
ATOM 3199 N N . LEU A 1 416 ? 13.629 1.488 -14.225 1.00 48.88 416 LEU A N 1
ATOM 3200 C CA . LEU A 1 416 ? 14.442 0.305 -13.862 1.00 48.88 416 LEU A CA 1
ATOM 3201 C C . LEU A 1 416 ? 13.791 -0.986 -14.433 1.00 48.88 416 LEU A C 1
ATOM 3203 O O . LEU A 1 416 ? 14.466 -2.007 -14.531 1.00 48.88 416 LEU A O 1
ATOM 3207 N N . LEU A 1 417 ? 12.485 -0.983 -14.759 1.00 57.31 417 LEU A N 1
ATOM 3208 C CA . LEU A 1 417 ? 11.793 -2.170 -15.291 1.00 57.31 417 LEU A CA 1
ATOM 3209 C C . LEU A 1 417 ? 12.399 -2.608 -16.629 1.00 57.31 417 LEU A C 1
ATOM 3211 O O . LEU A 1 417 ? 12.376 -1.858 -17.603 1.00 57.31 417 LEU A O 1
ATOM 3215 N N . THR A 1 418 ? 12.909 -3.836 -16.669 1.00 58.84 418 THR A N 1
ATOM 3216 C CA . THR A 1 418 ? 13.727 -4.355 -17.770 1.00 58.84 418 THR A CA 1
ATOM 3217 C C . THR A 1 418 ? 12.961 -4.414 -19.097 1.00 58.84 418 THR A C 1
ATOM 3219 O O . THR A 1 418 ? 11.745 -4.643 -19.096 1.00 58.84 418 THR A O 1
ATOM 3222 N N . PRO A 1 419 ? 13.645 -4.320 -20.257 1.00 59.22 419 PRO A N 1
ATOM 3223 C CA . PRO A 1 419 ? 13.007 -4.508 -21.563 1.00 59.22 419 PRO A CA 1
ATOM 3224 C C . PRO A 1 419 ? 12.277 -5.859 -21.657 1.00 59.22 419 PRO A C 1
ATOM 3226 O O . PRO A 1 419 ? 11.144 -5.937 -22.134 1.00 59.22 419 PRO A O 1
ATOM 3229 N N . THR A 1 420 ? 12.876 -6.908 -21.073 1.00 58.31 420 THR A N 1
ATOM 3230 C CA . THR A 1 420 ? 12.278 -8.251 -20.989 1.00 58.31 420 THR A CA 1
ATOM 3231 C C . THR A 1 420 ? 10.954 -8.269 -20.221 1.00 58.31 420 THR A C 1
ATOM 3233 O O . THR A 1 420 ? 10.026 -8.976 -20.616 1.00 58.31 420 THR A O 1
ATOM 3236 N N . PHE A 1 421 ? 10.816 -7.469 -19.154 1.00 56.28 421 PHE A N 1
ATOM 3237 C CA . PHE A 1 421 ? 9.548 -7.331 -18.441 1.00 56.28 421 PHE A CA 1
ATOM 3238 C C . PHE A 1 421 ? 8.514 -6.639 -19.330 1.00 56.28 421 PHE A C 1
ATOM 3240 O O . PHE A 1 421 ? 7.402 -7.154 -19.451 1.00 56.28 421 PHE A O 1
ATOM 3247 N N . ARG A 1 422 ? 8.874 -5.525 -19.984 1.00 60.09 422 ARG A N 1
ATOM 3248 C CA . ARG A 1 422 ? 7.958 -4.736 -20.830 1.00 60.09 422 ARG A CA 1
ATOM 3249 C C . ARG A 1 422 ? 7.339 -5.587 -21.947 1.00 60.09 422 ARG A C 1
ATOM 3251 O O . ARG A 1 422 ? 6.122 -5.687 -22.018 1.00 60.09 422 ARG A O 1
ATOM 3258 N N . HIS A 1 423 ? 8.153 -6.309 -22.720 1.00 58.41 423 HIS A N 1
ATOM 3259 C CA . HIS A 1 423 ? 7.680 -7.214 -23.784 1.00 58.41 423 HIS A CA 1
ATOM 3260 C C . HIS A 1 423 ? 6.969 -8.482 -23.252 1.00 58.41 423 HIS A C 1
ATOM 3262 O O . HIS A 1 423 ? 6.351 -9.240 -23.997 1.00 58.41 423 HIS A O 1
ATOM 3268 N N . SER A 1 424 ? 7.023 -8.752 -21.945 1.00 54.00 424 SER A N 1
ATOM 3269 C CA . SER A 1 424 ? 6.240 -9.829 -21.319 1.00 54.00 424 SER A CA 1
ATOM 3270 C C . SER A 1 424 ? 4.829 -9.391 -20.885 1.00 54.00 424 SER A C 1
ATOM 3272 O O . SER A 1 424 ? 4.142 -10.144 -20.183 1.00 54.00 424 SER A O 1
ATOM 3274 N N . LEU A 1 425 ? 4.420 -8.177 -21.262 1.00 50.72 425 LEU A N 1
ATOM 3275 C CA . LEU A 1 425 ? 3.065 -7.638 -21.181 1.00 50.72 425 LEU A CA 1
ATOM 3276 C C . LEU A 1 425 ? 2.443 -7.700 -22.583 1.00 50.72 425 LEU A C 1
ATOM 3278 O O . LEU A 1 425 ? 3.097 -7.341 -23.558 1.00 50.72 425 LEU A O 1
ATOM 3282 N N . ARG A 1 426 ? 1.177 -8.113 -22.692 1.00 46.88 426 ARG A N 1
ATOM 3283 C CA . ARG A 1 426 ? 0.403 -7.917 -23.926 1.00 46.88 426 ARG A CA 1
ATOM 3284 C C . ARG A 1 426 ? -0.210 -6.525 -23.880 1.00 46.88 426 ARG A C 1
ATOM 3286 O O . ARG A 1 426 ? -1.097 -6.300 -23.064 1.00 46.88 426 ARG A O 1
ATOM 3293 N N . SER A 1 427 ? 0.268 -5.616 -24.722 1.00 39.78 427 SER A N 1
ATOM 3294 C CA . SER A 1 427 ? -0.406 -4.339 -24.964 1.00 39.78 427 SER A CA 1
ATOM 3295 C C . SER A 1 427 ? -1.358 -4.501 -26.151 1.00 39.78 427 SER A C 1
ATOM 3297 O O . SER A 1 427 ? -0.894 -4.952 -27.201 1.00 39.78 427 SER A O 1
ATOM 3299 N N . PRO A 1 428 ? -2.640 -4.100 -26.043 1.00 38.53 428 PRO A N 1
ATOM 3300 C CA . PRO A 1 428 ? -3.573 -4.128 -27.172 1.00 38.53 428 PRO A CA 1
ATOM 3301 C C . PRO A 1 428 ? -3.176 -3.172 -28.312 1.00 38.53 428 PRO A C 1
ATOM 3303 O O . PRO A 1 428 ? -3.743 -3.260 -29.392 1.00 38.53 428 PRO A O 1
ATOM 3306 N N . TYR A 1 429 ? -2.194 -2.289 -28.092 1.00 39.47 429 TYR A N 1
ATOM 3307 C CA . TYR A 1 429 ? -1.670 -1.352 -29.090 1.00 39.47 429 TYR A CA 1
ATOM 3308 C C . TYR A 1 429 ? -0.312 -1.768 -29.692 1.00 39.47 429 TYR A C 1
ATOM 3310 O O . TYR A 1 429 ? 0.208 -1.053 -30.540 1.00 39.47 429 TYR A O 1
ATOM 3318 N N . ALA A 1 430 ? 0.298 -2.878 -29.248 1.00 41.91 430 ALA A N 1
ATOM 3319 C CA . ALA A 1 430 ? 1.644 -3.274 -29.696 1.00 41.91 430 ALA A CA 1
ATOM 3320 C C . ALA A 1 430 ? 1.658 -4.321 -30.824 1.00 41.91 430 ALA A C 1
ATOM 3322 O O . ALA A 1 430 ? 2.587 -4.321 -31.626 1.00 41.91 430 ALA A O 1
ATOM 3323 N N . GLU A 1 431 ? 0.649 -5.197 -30.909 1.00 38.75 431 GLU A N 1
ATOM 3324 C CA . GLU A 1 431 ? 0.602 -6.258 -31.936 1.00 38.75 431 GLU A CA 1
ATOM 3325 C C . GLU A 1 431 ? 0.256 -5.723 -33.350 1.00 38.75 431 GLU A C 1
ATOM 3327 O O . GLU A 1 431 ? 0.504 -6.423 -34.325 1.00 38.75 431 GLU A O 1
ATOM 3332 N N . ASP A 1 432 ? -0.237 -4.480 -33.471 1.00 38.62 432 ASP A N 1
ATOM 3333 C CA . ASP A 1 432 ? -0.763 -3.887 -34.723 1.00 38.62 432 ASP A CA 1
ATOM 3334 C C . ASP A 1 432 ? 0.177 -2.865 -35.414 1.00 38.62 432 ASP A C 1
ATOM 3336 O O . ASP A 1 432 ? -0.170 -2.330 -36.467 1.00 38.62 432 ASP A O 1
ATOM 3340 N N . GLN A 1 433 ? 1.348 -2.543 -34.838 1.00 42.44 433 GLN A N 1
ATOM 3341 C CA . GLN A 1 433 ? 2.262 -1.515 -35.388 1.00 42.44 433 GLN A CA 1
ATOM 3342 C C . GLN A 1 433 ? 3.756 -1.869 -35.411 1.00 42.44 433 GLN A C 1
ATOM 3344 O O . GLN A 1 433 ? 4.526 -1.138 -36.033 1.00 42.44 433 GLN A O 1
ATOM 3349 N N . GLN A 1 434 ? 4.203 -2.943 -34.753 1.00 53.81 434 GLN A N 1
ATOM 3350 C CA . GLN A 1 434 ? 5.626 -3.290 -34.746 1.00 53.81 434 GLN A CA 1
ATOM 3351 C C . GLN A 1 434 ? 5.961 -4.256 -35.890 1.00 53.81 434 GLN A C 1
ATOM 3353 O O . GLN A 1 434 ? 5.485 -5.389 -35.915 1.00 53.81 434 GLN A O 1
ATOM 3358 N N . GLU A 1 435 ? 6.783 -3.797 -36.838 1.00 61.12 435 GLU A N 1
ATOM 3359 C CA . GLU A 1 435 ? 7.220 -4.593 -37.991 1.00 61.12 435 GLU A CA 1
ATOM 3360 C C . GLU A 1 435 ? 7.952 -5.886 -37.561 1.00 61.12 435 GLU A C 1
ATOM 3362 O O . GLU A 1 435 ? 8.618 -5.907 -36.518 1.00 61.12 435 GLU A O 1
ATOM 3367 N N . PRO A 1 436 ? 7.833 -6.985 -38.333 1.00 72.94 436 PRO A N 1
ATOM 3368 C CA . PRO A 1 436 ? 8.381 -8.288 -37.963 1.00 72.94 436 PRO A CA 1
ATOM 3369 C C . PRO A 1 436 ? 9.918 -8.303 -37.994 1.00 72.94 436 PRO A C 1
ATOM 3371 O O . PRO A 1 436 ? 10.538 -8.508 -39.032 1.00 72.94 436 PRO A O 1
ATOM 3374 N N . ILE A 1 437 ? 10.539 -8.138 -36.825 1.00 84.31 437 ILE A N 1
ATOM 3375 C CA . ILE A 1 437 ? 11.996 -8.220 -36.655 1.00 84.31 437 ILE A CA 1
ATOM 3376 C C . ILE A 1 437 ? 12.451 -9.682 -36.777 1.00 84.31 437 ILE A C 1
ATOM 3378 O O . ILE A 1 437 ? 12.008 -10.542 -36.012 1.00 84.31 437 ILE A O 1
ATOM 3382 N N . TRP A 1 438 ? 13.386 -9.972 -37.682 1.00 87.94 438 TRP A N 1
ATOM 3383 C CA . TRP A 1 438 ? 13.959 -11.313 -37.850 1.00 87.94 438 TRP A CA 1
ATOM 3384 C C . TRP A 1 438 ? 14.940 -11.662 -36.724 1.00 87.94 438 TRP A C 1
ATOM 3386 O O . TRP A 1 438 ? 15.731 -10.818 -36.299 1.00 87.94 438 TRP A O 1
ATOM 3396 N N . SER A 1 439 ? 14.943 -12.909 -36.239 1.00 90.56 439 SER A N 1
ATOM 3397 C CA . SER A 1 439 ? 15.782 -13.288 -35.094 1.00 90.56 439 SER A CA 1
ATOM 3398 C C . SER A 1 439 ? 17.265 -13.387 -35.422 1.00 90.56 439 SER A C 1
ATOM 3400 O O . SER A 1 439 ? 18.086 -12.991 -34.602 1.00 90.56 439 SER A O 1
ATOM 3402 N N . ASP A 1 440 ? 17.623 -13.969 -36.567 1.00 92.25 440 ASP A N 1
ATOM 3403 C CA . ASP A 1 440 ? 19.014 -14.297 -36.885 1.00 92.25 440 ASP A CA 1
ATOM 3404 C C . ASP A 1 440 ? 19.698 -13.126 -37.597 1.00 92.25 440 ASP A C 1
ATOM 3406 O O . ASP A 1 440 ? 19.210 -12.613 -38.601 1.00 92.25 440 ASP A O 1
ATOM 3410 N N . ILE A 1 441 ? 20.845 -12.714 -37.059 1.00 92.38 441 ILE A N 1
ATOM 3411 C CA . ILE A 1 441 ? 21.601 -11.550 -37.522 1.00 92.38 441 ILE A CA 1
ATOM 3412 C C . ILE A 1 441 ? 22.760 -12.017 -38.400 1.00 92.38 441 ILE A C 1
ATOM 3414 O O . ILE A 1 441 ? 23.497 -12.939 -38.032 1.00 92.38 441 ILE A O 1
ATOM 3418 N N . VAL A 1 442 ? 22.942 -11.362 -39.545 1.00 92.81 442 VAL A N 1
ATOM 3419 C CA . VAL A 1 442 ? 24.010 -11.650 -40.514 1.00 92.81 442 VAL A CA 1
ATOM 3420 C C . VAL A 1 442 ? 24.869 -10.417 -40.803 1.00 92.81 442 VAL A C 1
ATOM 3422 O O . VAL A 1 442 ? 24.434 -9.280 -40.613 1.00 92.81 442 VAL A O 1
ATOM 3425 N N . TYR A 1 443 ? 26.094 -10.621 -41.283 1.00 91.81 443 TYR A N 1
ATOM 3426 C CA . TYR A 1 443 ? 26.894 -9.528 -41.845 1.00 91.81 443 TYR A CA 1
ATOM 3427 C C . TYR A 1 443 ? 26.176 -8.902 -43.050 1.00 91.81 443 TYR A C 1
ATOM 3429 O O . TYR A 1 443 ? 25.687 -9.628 -43.913 1.00 91.81 443 TYR A O 1
ATOM 3437 N N . GLY A 1 444 ? 26.115 -7.571 -43.078 1.00 89.50 444 GLY A N 1
ATOM 3438 C CA . GLY A 1 444 ? 25.279 -6.777 -43.981 1.00 89.50 444 GLY A CA 1
ATOM 3439 C C . GLY A 1 444 ? 23.962 -6.288 -43.359 1.00 89.50 444 GLY A C 1
ATOM 3440 O O . GLY A 1 444 ? 23.353 -5.381 -43.916 1.00 89.50 444 GLY A O 1
ATOM 3441 N N . SER A 1 445 ? 23.515 -6.835 -42.216 1.00 92.88 445 SER A N 1
ATOM 3442 C CA . SER A 1 445 ? 22.219 -6.449 -41.616 1.00 92.88 445 SER A CA 1
ATOM 3443 C C . SER A 1 445 ? 22.201 -4.997 -41.144 1.00 92.88 445 SER A C 1
ATOM 3445 O O . SER A 1 445 ? 23.148 -4.541 -40.491 1.00 92.88 445 SER A O 1
ATOM 3447 N N . VAL A 1 446 ? 21.084 -4.315 -41.404 1.00 93.88 446 VAL A N 1
ATOM 3448 C CA . VAL A 1 446 ? 20.716 -3.042 -40.781 1.00 93.88 446 VAL A CA 1
ATOM 3449 C C . VAL A 1 446 ? 20.135 -3.327 -39.399 1.00 93.88 446 VAL A C 1
ATOM 3451 O O . VAL A 1 446 ? 19.271 -4.185 -39.226 1.00 93.88 446 VAL A O 1
ATOM 3454 N N . ILE A 1 447 ? 20.627 -2.612 -38.395 1.00 94.50 447 ILE A N 1
ATOM 3455 C CA . ILE A 1 447 ? 20.330 -2.850 -36.984 1.00 94.50 447 ILE A CA 1
ATOM 3456 C C . ILE A 1 447 ? 20.136 -1.547 -36.208 1.00 94.50 447 ILE A C 1
ATOM 3458 O O . ILE A 1 447 ? 20.661 -0.492 -36.567 1.00 94.50 447 ILE A O 1
ATOM 3462 N N . GLN A 1 448 ? 19.467 -1.666 -35.064 1.00 94.00 448 GLN A N 1
ATOM 3463 C CA . GLN A 1 448 ? 19.474 -0.664 -33.999 1.00 94.00 448 GLN A CA 1
ATOM 3464 C C . GLN A 1 448 ? 20.095 -1.269 -32.734 1.00 94.00 448 GLN A C 1
ATOM 3466 O O . GLN A 1 448 ? 19.769 -2.396 -32.353 1.00 94.00 448 GLN A O 1
ATOM 3471 N N . LEU A 1 449 ? 20.983 -0.522 -32.076 1.00 94.25 449 LEU A N 1
ATOM 3472 C CA . LEU A 1 449 ? 21.635 -0.908 -30.820 1.00 94.25 449 LEU A CA 1
ATOM 3473 C C . LEU A 1 449 ? 20.912 -0.263 -29.635 1.00 94.25 449 LEU A C 1
ATOM 3475 O O . LEU A 1 449 ? 21.017 0.946 -29.461 1.00 94.25 449 LEU A O 1
ATOM 3479 N N . GLN A 1 450 ? 20.229 -1.065 -28.816 1.00 92.44 450 GLN A N 1
ATOM 3480 C CA . GLN A 1 450 ? 19.507 -0.636 -27.610 1.00 92.44 450 GLN A CA 1
ATOM 3481 C C . GLN A 1 450 ? 20.260 -1.080 -26.349 1.00 92.44 450 GLN A C 1
ATOM 3483 O O . GLN A 1 450 ? 20.681 -2.233 -26.250 1.00 92.44 450 GLN A O 1
ATOM 3488 N N . SER A 1 451 ? 20.409 -0.201 -25.361 1.00 91.31 451 SER A N 1
ATOM 3489 C CA . SER A 1 451 ? 20.982 -0.541 -24.054 1.00 91.31 451 SER A CA 1
ATOM 3490 C C . SER A 1 451 ? 20.000 -1.304 -23.149 1.00 91.31 451 SER A C 1
ATOM 3492 O O . SER A 1 451 ? 18.786 -1.107 -23.190 1.00 91.31 451 SER A O 1
ATOM 3494 N N . GLU A 1 452 ? 20.531 -2.114 -22.230 1.00 84.88 452 GLU A N 1
ATOM 3495 C CA . GLU A 1 452 ? 19.778 -2.645 -21.076 1.00 84.88 452 GLU A CA 1
ATOM 3496 C C . GLU A 1 452 ? 19.643 -1.612 -19.932 1.00 84.88 452 GLU A C 1
ATOM 3498 O O . GLU A 1 452 ? 19.116 -1.929 -18.862 1.00 84.88 452 GLU A O 1
ATOM 3503 N N . SER A 1 453 ? 20.104 -0.367 -20.126 1.00 77.62 453 SER A N 1
ATOM 3504 C CA . SER A 1 453 ? 19.827 0.738 -19.199 1.00 77.62 453 SER A CA 1
ATOM 3505 C C . SER A 1 453 ? 18.330 1.018 -19.116 1.00 77.62 453 SER A C 1
ATOM 3507 O O . SER A 1 453 ? 17.548 0.579 -19.957 1.00 77.62 453 SER A O 1
ATOM 3509 N N . GLN A 1 454 ? 17.922 1.760 -18.091 1.00 69.75 454 GLN A N 1
ATOM 3510 C CA . GLN A 1 454 ? 16.549 2.218 -17.931 1.00 69.75 454 GLN A CA 1
ATOM 3511 C C . GLN A 1 454 ? 16.571 3.709 -17.564 1.00 69.75 454 GLN A C 1
ATOM 3513 O O . GLN A 1 454 ? 17.223 4.026 -16.571 1.00 69.75 454 GLN A O 1
ATOM 3518 N N . PRO A 1 455 ? 15.920 4.600 -18.342 1.00 70.69 455 PRO A N 1
ATOM 3519 C CA . PRO A 1 455 ? 15.301 4.332 -19.649 1.00 70.69 455 PRO A CA 1
ATOM 3520 C C . PRO A 1 455 ? 16.269 3.679 -20.668 1.00 70.69 455 PRO A C 1
ATOM 3522 O O . PRO A 1 455 ? 17.495 3.809 -20.537 1.00 70.69 455 PRO A O 1
ATOM 3525 N N . PRO A 1 456 ? 15.741 2.885 -21.621 1.00 82.56 456 PRO A N 1
ATOM 3526 C CA . PRO A 1 456 ? 16.542 2.314 -22.697 1.00 82.56 456 PRO A CA 1
ATOM 3527 C C . PRO A 1 456 ? 17.023 3.433 -23.625 1.00 82.56 456 PRO A C 1
ATOM 3529 O O . PRO A 1 456 ? 16.317 4.415 -23.837 1.00 82.56 456 PRO A O 1
ATOM 3532 N N . MET A 1 457 ? 18.224 3.278 -24.169 1.00 88.75 457 MET A N 1
ATOM 3533 C CA . MET A 1 457 ? 18.866 4.263 -25.036 1.00 88.75 457 MET A CA 1
ATOM 3534 C C . MET A 1 457 ? 19.378 3.585 -26.301 1.00 88.75 457 MET A C 1
ATOM 3536 O O . MET A 1 457 ? 19.978 2.510 -26.237 1.00 88.75 457 MET A O 1
ATOM 3540 N N . TYR A 1 458 ? 19.166 4.232 -27.439 1.00 92.88 458 TYR A N 1
ATOM 3541 C CA . TYR A 1 458 ? 19.655 3.802 -28.741 1.00 92.88 458 TYR A CA 1
ATOM 3542 C C . TYR A 1 458 ? 20.964 4.513 -29.092 1.00 92.88 458 TYR A C 1
ATOM 3544 O O . TYR A 1 458 ? 21.135 5.688 -28.763 1.00 92.88 458 TYR A O 1
ATOM 3552 N N . VAL A 1 459 ? 21.893 3.817 -29.753 1.00 95.00 459 VAL A N 1
ATOM 3553 C CA . VAL A 1 459 ? 23.147 4.427 -30.232 1.00 95.00 459 VAL A CA 1
ATOM 3554 C C . VAL A 1 459 ? 22.867 5.284 -31.469 1.00 95.00 459 VAL A C 1
ATOM 3556 O O . VAL A 1 459 ? 22.542 4.753 -32.528 1.00 95.00 459 VAL A O 1
ATOM 3559 N N . HIS A 1 460 ? 23.033 6.596 -31.325 1.00 93.31 460 HIS A N 1
ATOM 3560 C CA . HIS A 1 460 ? 22.569 7.653 -32.222 1.00 93.31 460 HIS A CA 1
ATOM 3561 C C . HIS A 1 460 ? 23.749 8.487 -32.749 1.00 93.31 460 HIS A C 1
ATOM 3563 O O . HIS A 1 460 ? 24.596 8.915 -31.962 1.00 93.31 460 HIS A O 1
ATOM 3569 N N . SER A 1 461 ? 23.772 8.849 -34.038 1.00 92.62 461 SER A N 1
ATOM 3570 C CA . SER A 1 461 ? 24.695 9.881 -34.560 1.00 92.62 461 SER A CA 1
ATOM 3571 C C . SER A 1 461 ? 23.940 11.067 -35.187 1.00 92.62 461 SER A C 1
ATOM 3573 O O . SER A 1 461 ? 23.342 10.903 -36.245 1.00 92.62 461 SER A O 1
ATOM 3575 N N . PRO A 1 462 ? 23.943 12.272 -34.571 1.00 87.62 462 PRO A N 1
ATOM 3576 C CA . PRO A 1 462 ? 23.189 13.440 -35.056 1.00 87.62 462 PRO A CA 1
ATOM 3577 C C . PRO A 1 462 ? 23.848 14.190 -36.229 1.00 87.62 462 PRO A C 1
ATOM 3579 O O . PRO A 1 462 ? 23.424 15.302 -36.553 1.00 87.62 462 PRO A O 1
ATOM 3582 N N . PHE A 1 463 ? 24.916 13.639 -36.817 1.00 87.50 463 PHE A N 1
ATOM 3583 C CA . PHE A 1 463 ? 25.735 14.288 -37.849 1.00 87.50 463 PHE A CA 1
ATOM 3584 C C . PHE A 1 463 ? 26.141 15.732 -37.479 1.00 87.50 463 PHE A C 1
ATOM 3586 O O . PHE A 1 463 ? 25.956 16.702 -38.222 1.00 87.50 463 PHE A O 1
ATOM 3593 N N . LYS A 1 464 ? 26.674 15.866 -36.259 1.00 89.81 464 LYS A N 1
ATOM 3594 C CA . LYS A 1 464 ? 27.345 17.059 -35.724 1.00 89.81 464 LYS A CA 1
ATOM 3595 C C . LYS A 1 464 ? 28.753 16.675 -35.304 1.00 89.81 464 LYS A C 1
ATOM 3597 O O . LYS A 1 464 ? 28.968 15.539 -34.901 1.00 89.81 464 LYS A O 1
ATOM 3602 N N . HIS A 1 465 ? 29.694 17.605 -35.388 1.00 90.06 465 HIS A N 1
ATOM 3603 C CA . HIS A 1 465 ? 31.051 17.396 -34.890 1.00 90.06 465 HIS A CA 1
ATOM 3604 C C . HIS A 1 465 ? 31.115 17.668 -33.385 1.00 90.06 465 HIS A C 1
ATOM 3606 O O . HIS A 1 465 ? 30.435 18.572 -32.890 1.00 90.06 465 HIS A O 1
ATOM 3612 N N . TRP A 1 466 ? 31.951 16.923 -32.661 1.00 88.38 466 TRP A N 1
ATOM 3613 C CA . TRP A 1 466 ? 32.298 17.274 -31.285 1.00 88.38 466 TRP A CA 1
ATOM 3614 C C . TRP A 1 466 ? 32.955 18.672 -31.262 1.00 88.38 466 TRP A C 1
ATOM 3616 O O . TRP A 1 466 ? 33.871 18.921 -32.042 1.00 88.38 466 TRP A O 1
ATOM 3626 N N . PRO A 1 467 ? 32.528 19.613 -30.394 1.00 85.69 467 PRO A N 1
ATOM 3627 C CA . PRO A 1 467 ? 32.993 21.008 -30.445 1.00 85.69 467 PRO A CA 1
ATOM 3628 C C . PRO A 1 467 ? 34.420 21.214 -29.903 1.00 85.69 467 PRO A C 1
ATOM 3630 O O . PRO A 1 467 ? 34.947 22.322 -29.975 1.00 85.69 467 PRO A O 1
ATOM 3633 N N . LYS A 1 468 ? 34.982 20.173 -29.276 1.00 83.50 468 LYS A N 1
ATOM 3634 C CA . LYS A 1 468 ? 36.359 19.970 -28.793 1.00 83.50 468 LYS A CA 1
ATOM 3635 C C . LYS A 1 468 ? 36.540 18.453 -28.645 1.00 83.50 468 LYS A C 1
ATOM 3637 O O . LYS A 1 468 ? 35.536 17.751 -28.548 1.00 83.50 468 LYS A O 1
ATOM 3642 N N . GLY A 1 469 ? 37.772 17.964 -28.534 1.00 86.19 469 GLY A N 1
ATOM 3643 C CA . GLY A 1 469 ? 38.057 16.528 -28.420 1.00 86.19 469 GLY A CA 1
ATOM 3644 C C . GLY A 1 469 ? 38.797 16.064 -29.664 1.00 86.19 469 GLY A C 1
ATOM 3645 O O . GLY A 1 469 ? 39.815 16.667 -30.004 1.00 86.19 469 GLY A O 1
ATOM 3646 N N . SER A 1 470 ? 38.286 15.044 -30.353 1.00 88.62 470 SER A N 1
ATOM 3647 C CA . SER A 1 470 ? 38.780 14.669 -31.689 1.00 88.62 470 SER A CA 1
ATOM 3648 C C . SER A 1 470 ? 38.272 15.568 -32.825 1.00 88.62 470 SER A C 1
ATOM 3650 O O . SER A 1 470 ? 38.798 15.502 -33.932 1.00 88.62 470 SER A O 1
ATOM 3652 N N . GLU A 1 471 ? 37.223 16.360 -32.570 1.00 89.94 471 GLU A N 1
ATOM 3653 C CA . GLU A 1 471 ? 36.455 17.126 -33.573 1.00 89.94 471 GLU A CA 1
ATOM 3654 C C . GLU A 1 471 ? 35.832 16.251 -34.692 1.00 89.94 471 GLU A C 1
ATOM 3656 O O . GLU A 1 471 ? 35.314 16.758 -35.689 1.00 89.94 471 GLU A O 1
ATOM 3661 N N . GLN A 1 472 ? 35.799 14.924 -34.506 1.00 90.94 472 GLN A N 1
ATOM 3662 C CA . GLN A 1 472 ? 35.084 13.973 -35.364 1.00 90.94 472 GLN A CA 1
ATOM 3663 C C . GLN A 1 472 ? 33.561 14.027 -35.126 1.00 90.94 472 GLN A C 1
ATOM 3665 O O . GLN A 1 472 ? 33.063 14.767 -34.272 1.00 90.94 472 GLN A O 1
ATOM 3670 N N . ILE A 1 473 ? 32.800 13.242 -35.894 1.00 91.44 473 ILE A N 1
ATOM 3671 C CA . ILE A 1 473 ? 31.337 13.207 -35.800 1.00 91.44 473 ILE A CA 1
ATOM 3672 C C . ILE A 1 473 ? 30.911 12.578 -34.466 1.00 91.44 473 ILE A C 1
ATOM 3674 O O . ILE A 1 473 ? 31.429 11.547 -34.044 1.00 91.44 473 ILE A O 1
ATOM 3678 N N . GLN A 1 474 ? 29.936 13.198 -33.812 1.00 91.25 474 GLN A N 1
ATOM 3679 C CA . GLN A 1 474 ? 29.367 12.793 -32.537 1.00 91.25 474 GLN A CA 1
ATOM 3680 C C . GLN A 1 474 ? 28.624 11.454 -32.634 1.00 91.25 474 GLN A C 1
ATOM 3682 O O . GLN A 1 474 ? 27.812 11.227 -33.537 1.00 91.25 474 GLN A O 1
ATOM 3687 N N . VAL A 1 475 ? 28.835 10.604 -31.629 1.00 93.50 475 VAL A N 1
ATOM 3688 C CA . VAL A 1 475 ? 28.012 9.424 -31.345 1.00 93.50 475 VAL A CA 1
ATOM 3689 C C . VAL A 1 475 ? 27.568 9.503 -29.887 1.00 93.50 475 VAL A C 1
ATOM 3691 O O . VAL A 1 475 ? 28.377 9.694 -28.982 1.00 93.50 475 VAL A O 1
ATOM 3694 N N . ALA A 1 476 ? 26.261 9.414 -29.668 1.00 92.06 476 ALA A N 1
ATOM 3695 C CA . ALA A 1 476 ? 25.602 9.633 -28.386 1.00 92.06 476 ALA A CA 1
ATOM 3696 C C . ALA A 1 476 ? 24.458 8.625 -28.198 1.00 92.06 476 ALA A C 1
ATOM 3698 O O . ALA A 1 476 ? 24.182 7.808 -29.074 1.00 92.06 476 ALA A O 1
ATOM 3699 N N . ALA A 1 477 ? 23.791 8.671 -27.051 1.00 92.31 477 ALA A N 1
ATOM 3700 C CA . ALA A 1 477 ? 22.608 7.874 -26.759 1.00 92.31 477 ALA A CA 1
ATOM 3701 C C . ALA A 1 477 ? 21.339 8.732 -26.847 1.00 92.31 477 ALA A C 1
ATOM 3703 O O . ALA A 1 477 ? 21.332 9.869 -26.371 1.00 92.31 477 ALA A O 1
ATOM 3704 N N . TYR A 1 478 ? 20.264 8.189 -27.418 1.00 90.38 478 TYR A N 1
ATOM 3705 C CA . TYR A 1 478 ? 18.965 8.863 -27.525 1.00 90.38 478 TYR A CA 1
ATOM 3706 C C . TYR A 1 478 ? 17.813 7.929 -27.131 1.00 90.38 478 TYR A C 1
ATOM 3708 O O . TYR A 1 478 ? 17.882 6.724 -27.361 1.00 90.38 478 TYR A O 1
ATOM 3716 N N . GLU A 1 479 ? 16.756 8.469 -26.521 1.00 86.00 479 GLU A N 1
ATOM 3717 C CA . GLU A 1 479 ? 15.647 7.670 -25.969 1.00 86.00 479 GLU A CA 1
ATOM 3718 C C . GLU A 1 479 ? 14.686 7.134 -27.048 1.00 86.00 479 GLU A C 1
ATOM 3720 O O . GLU A 1 479 ? 14.067 6.086 -26.862 1.00 86.00 479 GLU A O 1
ATOM 3725 N N . TYR A 1 480 ? 14.576 7.818 -28.192 1.00 82.19 480 TYR A N 1
ATOM 3726 C CA . TYR A 1 480 ? 13.575 7.527 -29.224 1.00 82.19 480 TYR A CA 1
ATOM 3727 C C . TYR A 1 480 ? 14.204 6.839 -30.449 1.00 82.19 480 TYR A C 1
ATOM 3729 O O . TYR A 1 480 ? 15.327 7.182 -30.829 1.00 82.19 480 TYR A O 1
ATOM 3737 N N . PRO A 1 481 ? 13.506 5.877 -31.085 1.00 82.31 481 PRO A N 1
ATOM 3738 C CA . PRO A 1 481 ? 13.960 5.254 -32.324 1.00 82.31 481 PRO A CA 1
ATOM 3739 C C . PRO A 1 481 ? 13.824 6.223 -33.508 1.00 82.31 481 PRO A C 1
ATOM 3741 O O . PRO A 1 481 ? 12.742 6.750 -33.761 1.00 82.31 481 PRO A O 1
ATOM 3744 N N . ASP A 1 482 ? 14.908 6.436 -34.252 1.00 86.38 482 ASP A N 1
ATOM 3745 C CA . ASP A 1 482 ? 14.934 7.235 -35.477 1.00 86.38 482 ASP A CA 1
ATOM 3746 C C . ASP A 1 482 ? 15.955 6.674 -36.494 1.00 86.38 482 ASP A C 1
ATOM 3748 O O . ASP A 1 482 ? 16.689 5.725 -36.208 1.00 86.38 482 ASP A O 1
ATOM 3752 N N . LEU A 1 483 ? 16.034 7.284 -37.683 1.00 87.75 483 LEU A N 1
ATOM 3753 C CA . LEU A 1 483 ? 16.992 6.894 -38.728 1.00 87.75 483 LEU A CA 1
ATOM 3754 C C . LEU A 1 483 ? 18.461 7.135 -38.321 1.00 87.75 483 LEU A C 1
ATOM 3756 O O . LEU A 1 483 ? 19.358 6.461 -38.830 1.00 87.75 483 LEU A O 1
ATOM 3760 N N . SER A 1 484 ? 18.724 8.051 -37.383 1.00 90.56 484 SER A N 1
ATOM 3761 C CA . SER A 1 484 ? 20.061 8.306 -36.828 1.00 90.56 484 SER A CA 1
ATOM 3762 C C . SER A 1 484 ? 20.573 7.165 -35.941 1.00 90.56 484 SER A C 1
ATOM 3764 O O . SER A 1 484 ? 21.773 7.129 -35.653 1.00 90.56 484 SER A O 1
ATOM 3766 N N . ASN A 1 485 ? 19.704 6.224 -35.551 1.00 92.75 485 ASN A N 1
ATOM 3767 C CA . ASN A 1 485 ? 20.042 5.026 -34.777 1.00 92.75 485 ASN A CA 1
ATOM 3768 C C . ASN A 1 485 ? 20.379 3.792 -35.637 1.00 92.75 485 ASN A C 1
ATOM 3770 O O . ASN A 1 485 ? 20.592 2.710 -35.083 1.00 92.75 485 ASN A O 1
ATOM 3774 N N . HIS A 1 486 ? 20.368 3.908 -36.970 1.00 94.56 486 HIS A N 1
ATOM 3775 C CA . HIS A 1 486 ? 20.532 2.770 -37.880 1.00 94.56 486 HIS A CA 1
ATOM 3776 C C . HIS A 1 486 ? 22.010 2.535 -38.237 1.00 94.56 486 HIS A C 1
ATOM 3778 O O . HIS A 1 486 ? 22.692 3.417 -38.771 1.00 94.56 486 HIS A O 1
ATOM 3784 N N . TRP A 1 487 ? 22.493 1.314 -37.996 1.00 94.62 487 TRP A N 1
ATOM 3785 C CA . TRP A 1 487 ? 23.869 0.881 -38.269 1.00 94.62 487 TRP A CA 1
ATOM 3786 C C . TRP A 1 487 ? 23.887 -0.389 -39.129 1.00 94.62 487 TRP A C 1
ATOM 3788 O O . TRP A 1 487 ? 22.959 -1.185 -39.068 1.00 94.62 487 TRP A O 1
ATOM 3798 N N . ILE A 1 488 ? 24.948 -0.597 -39.907 1.00 93.00 488 ILE A N 1
ATOM 3799 C CA . ILE A 1 488 ? 25.203 -1.801 -40.709 1.00 93.00 488 ILE A CA 1
ATOM 3800 C C . ILE A 1 488 ? 26.300 -2.617 -40.021 1.00 93.00 488 ILE A C 1
ATOM 3802 O O . ILE A 1 488 ? 27.352 -2.065 -39.678 1.00 93.00 488 ILE A O 1
ATOM 3806 N N . ILE A 1 489 ? 26.087 -3.925 -39.843 1.00 92.75 489 ILE A N 1
ATOM 3807 C CA . ILE A 1 489 ? 27.129 -4.833 -39.336 1.00 92.75 489 ILE A CA 1
ATOM 3808 C C . ILE A 1 489 ? 28.068 -5.241 -40.476 1.00 92.75 489 ILE A C 1
ATOM 3810 O O . ILE A 1 489 ? 27.779 -6.164 -41.237 1.00 92.75 489 ILE A O 1
ATOM 3814 N N . VAL A 1 490 ? 29.232 -4.599 -40.553 1.00 89.19 490 VAL A N 1
ATOM 3815 C CA . VAL A 1 490 ? 30.301 -4.932 -41.505 1.00 89.19 490 VAL A CA 1
ATOM 3816 C C . VAL A 1 490 ? 31.323 -5.855 -40.828 1.00 89.19 490 VAL A C 1
ATOM 3818 O O . VAL A 1 490 ? 31.567 -5.770 -39.623 1.00 89.19 490 VAL A O 1
ATOM 3821 N N . ARG A 1 491 ? 31.940 -6.771 -41.581 1.00 87.12 491 ARG A N 1
ATOM 3822 C CA . ARG A 1 491 ? 32.964 -7.678 -41.040 1.00 87.12 491 ARG A CA 1
ATOM 3823 C C . ARG A 1 491 ? 34.303 -6.953 -40.854 1.00 87.12 491 ARG A C 1
ATOM 3825 O O . ARG A 1 491 ? 34.731 -6.201 -41.726 1.00 87.12 491 ARG A O 1
ATOM 3832 N N . ALA A 1 492 ? 34.972 -7.179 -39.722 1.00 81.12 492 ALA A N 1
ATOM 3833 C CA . ALA A 1 492 ? 36.353 -6.735 -39.512 1.00 81.12 492 ALA A CA 1
ATOM 3834 C C . ALA A 1 492 ? 37.332 -7.803 -40.036 1.00 81.12 492 ALA A C 1
ATOM 3836 O O . ALA A 1 492 ? 37.130 -8.996 -39.781 1.00 81.12 492 ALA A O 1
ATOM 3837 N N . ASN A 1 493 ? 38.383 -7.399 -40.759 1.00 70.12 493 ASN A N 1
ATOM 3838 C CA . ASN A 1 493 ? 39.346 -8.330 -41.351 1.00 70.12 493 ASN A CA 1
ATOM 3839 C C . ASN A 1 493 ? 40.690 -8.347 -40.601 1.00 70.12 493 ASN A C 1
ATOM 3841 O O . ASN A 1 493 ? 41.470 -7.404 -40.677 1.00 70.12 493 ASN A O 1
ATOM 3845 N N . MET A 1 494 ? 40.998 -9.464 -39.937 1.00 58.56 494 MET A N 1
ATOM 3846 C CA . MET A 1 494 ? 42.260 -9.664 -39.211 1.00 58.56 494 MET A CA 1
ATOM 3847 C C . MET A 1 494 ? 43.406 -10.258 -40.057 1.00 58.56 494 MET A C 1
ATOM 3849 O O . MET A 1 494 ? 44.496 -10.470 -39.524 1.00 58.56 494 MET A O 1
ATOM 3853 N N . SER A 1 495 ? 43.215 -10.534 -41.356 1.00 48.12 495 SER A N 1
ATOM 3854 C CA . SER A 1 495 ? 44.204 -11.268 -42.174 1.00 48.12 495 SER A CA 1
ATOM 3855 C C . SER A 1 495 ? 45.532 -10.536 -42.429 1.00 48.12 495 SER A C 1
ATOM 3857 O O . SER A 1 495 ? 46.491 -11.168 -42.859 1.00 48.12 495 SER A O 1
ATOM 3859 N N . HIS A 1 496 ? 45.627 -9.233 -42.146 1.00 47.09 496 HIS A N 1
ATOM 3860 C CA . HIS A 1 496 ? 46.773 -8.385 -42.518 1.00 47.09 496 HIS A CA 1
ATOM 3861 C C . HIS A 1 496 ? 47.935 -8.357 -41.504 1.00 47.09 496 HIS A C 1
ATOM 3863 O O . HIS A 1 496 ? 48.811 -7.501 -41.592 1.00 47.09 496 HIS A O 1
ATOM 3869 N N . THR A 1 497 ? 47.982 -9.286 -40.540 1.00 42.41 497 THR A N 1
ATOM 3870 C CA . THR A 1 497 ? 49.046 -9.338 -39.508 1.00 42.41 497 THR A CA 1
ATOM 3871 C C . THR A 1 497 ? 49.854 -10.642 -39.483 1.00 42.41 497 THR A C 1
ATOM 3873 O O . THR A 1 497 ? 50.382 -11.031 -38.442 1.00 42.41 497 THR A O 1
ATOM 3876 N N . GLN A 1 498 ? 50.028 -11.295 -40.641 1.00 35.72 498 GLN A N 1
ATOM 3877 C CA . GLN A 1 498 ? 51.121 -12.255 -40.844 1.00 35.72 498 GLN A CA 1
ATOM 3878 C C . GLN A 1 498 ? 51.978 -11.917 -42.074 1.00 35.72 498 GLN A C 1
ATOM 3880 O O . GLN A 1 498 ? 51.490 -11.727 -43.181 1.00 35.72 498 GLN A O 1
ATOM 3885 N N . GLU A 1 499 ? 53.275 -11.827 -41.794 1.00 38.47 499 GLU A N 1
ATOM 3886 C CA . GLU A 1 499 ? 54.453 -11.559 -42.624 1.00 38.47 499 GLU A CA 1
ATOM 3887 C C . GLU A 1 499 ? 54.329 -11.570 -44.166 1.00 38.47 499 GLU A C 1
ATOM 3889 O O . GLU A 1 499 ? 54.160 -12.601 -44.815 1.00 38.47 499 GLU A O 1
ATOM 3894 N N . GLY A 1 500 ? 54.715 -10.438 -44.764 1.00 41.44 500 GLY A N 1
ATOM 3895 C CA . GLY A 1 500 ? 55.785 -10.484 -45.770 1.00 41.44 500 GLY A CA 1
ATOM 3896 C C . GLY A 1 500 ? 55.405 -10.776 -47.222 1.00 41.44 500 GLY A C 1
ATOM 3897 O O . GLY A 1 500 ? 56.285 -11.147 -48.000 1.00 41.44 500 GLY A O 1
ATOM 3898 N N . LYS A 1 501 ? 54.149 -10.569 -47.630 1.00 33.59 501 LYS A N 1
ATOM 3899 C CA . LYS A 1 501 ? 53.786 -10.446 -49.052 1.00 33.59 501 LYS A CA 1
ATOM 3900 C C . LYS A 1 501 ? 53.039 -9.143 -49.302 1.00 33.59 501 LYS A C 1
ATOM 3902 O O . LYS A 1 501 ? 52.107 -8.823 -48.574 1.00 33.59 501 LYS A O 1
ATOM 3907 N N . GLY A 1 502 ? 53.461 -8.410 -50.332 1.00 40.84 502 GLY A N 1
ATOM 3908 C CA . GLY A 1 502 ? 52.707 -7.266 -50.837 1.00 40.84 502 GLY A CA 1
ATOM 3909 C C . GLY A 1 502 ? 51.383 -7.737 -51.437 1.00 40.84 502 GLY A C 1
ATOM 3910 O O . GLY A 1 502 ? 51.350 -8.754 -52.130 1.00 40.84 502 GLY A O 1
ATOM 3911 N N . VAL A 1 503 ? 50.319 -7.000 -51.142 1.00 35.47 503 VAL A N 1
ATOM 3912 C CA . VAL A 1 503 ? 48.958 -7.203 -51.649 1.00 35.47 503 VAL A CA 1
ATOM 3913 C C . VAL A 1 503 ? 48.504 -5.865 -52.228 1.00 35.47 503 VAL A C 1
ATOM 3915 O O . VAL A 1 503 ? 48.898 -4.817 -51.720 1.00 35.47 503 VAL A O 1
ATOM 3918 N N . GLU A 1 504 ? 47.733 -5.898 -53.310 1.00 34.94 504 GLU A N 1
ATOM 3919 C CA . GLU A 1 504 ? 47.172 -4.695 -53.927 1.00 34.94 504 GLU A CA 1
ATOM 3920 C C . GLU A 1 504 ? 46.119 -4.079 -52.989 1.00 34.94 504 GLU A C 1
ATOM 3922 O O . GLU A 1 504 ? 45.280 -4.793 -52.445 1.00 34.94 504 GLU A O 1
ATOM 3927 N N . GLU A 1 505 ? 46.141 -2.759 -52.795 1.00 38.41 505 GLU A N 1
ATOM 3928 C CA . GLU A 1 505 ? 45.342 -2.046 -51.774 1.00 38.41 505 GLU A CA 1
ATOM 3929 C C . GLU A 1 505 ? 43.827 -1.957 -52.099 1.00 38.41 505 GLU A C 1
ATOM 3931 O O . GLU A 1 505 ? 43.103 -1.170 -51.502 1.00 38.41 505 GLU A O 1
ATOM 3936 N N . ASN A 1 506 ? 43.332 -2.782 -53.031 1.00 36.69 506 ASN A N 1
ATOM 3937 C CA . ASN A 1 506 ? 42.045 -2.618 -53.718 1.00 36.69 506 ASN A CA 1
ATOM 3938 C C . ASN A 1 506 ? 40.980 -3.699 -53.420 1.00 36.69 506 ASN A C 1
ATOM 3940 O O . ASN A 1 506 ? 39.943 -3.716 -54.086 1.00 36.69 506 ASN A O 1
ATOM 3944 N N . GLU A 1 507 ? 41.164 -4.586 -52.432 1.00 41.59 507 GLU A N 1
ATOM 3945 C CA . GLU A 1 507 ? 40.062 -5.445 -51.946 1.00 41.59 507 GLU A CA 1
ATOM 3946 C C . GLU A 1 507 ? 39.084 -4.648 -51.058 1.00 41.59 507 GLU A C 1
ATOM 3948 O O . GLU A 1 507 ? 38.993 -4.830 -49.842 1.00 41.59 507 GLU A O 1
ATOM 3953 N N . VAL A 1 508 ? 38.315 -3.757 -51.693 1.00 47.88 508 VAL A N 1
ATOM 3954 C CA . VAL A 1 508 ? 37.155 -3.090 -51.084 1.00 47.88 508 VAL A CA 1
ATOM 3955 C C . VAL A 1 508 ? 36.048 -4.129 -50.890 1.00 47.88 508 VAL A C 1
ATOM 3957 O O . VAL A 1 508 ? 35.211 -4.353 -51.765 1.00 47.88 508 VAL A O 1
ATOM 3960 N N . PHE A 1 509 ? 36.061 -4.802 -49.738 1.00 52.09 509 PHE A N 1
ATOM 3961 C CA . PHE A 1 509 ? 35.034 -5.776 -49.370 1.00 52.09 509 PHE A CA 1
ATOM 3962 C C . PHE A 1 509 ? 33.644 -5.130 -49.375 1.00 52.09 509 PHE A C 1
ATOM 3964 O O . PHE A 1 509 ? 33.396 -4.151 -48.668 1.00 52.09 509 PHE A O 1
ATOM 3971 N N . SER A 1 510 ? 32.720 -5.714 -50.140 1.00 59.53 510 SER A N 1
ATOM 3972 C CA . SER A 1 510 ? 31.322 -5.294 -50.162 1.00 59.53 510 SER A CA 1
ATOM 3973 C C . SER A 1 510 ? 30.696 -5.399 -48.767 1.00 59.53 510 SER A C 1
ATOM 3975 O O . SER A 1 510 ? 30.906 -6.377 -48.048 1.00 59.53 510 SER A O 1
ATOM 3977 N N . GLU A 1 511 ? 29.890 -4.400 -48.385 1.00 66.94 511 GLU A N 1
ATOM 3978 C CA . GLU A 1 511 ? 29.213 -4.360 -47.075 1.00 66.94 511 GLU A CA 1
ATOM 3979 C C . GLU A 1 511 ? 28.348 -5.609 -46.822 1.00 66.94 511 GLU A C 1
ATOM 3981 O O . GLU A 1 511 ? 28.215 -6.057 -45.683 1.00 66.94 511 GLU A O 1
ATOM 3986 N N . ILE A 1 512 ? 27.806 -6.179 -47.903 1.00 70.94 512 ILE A N 1
ATOM 3987 C CA . ILE A 1 512 ? 27.076 -7.445 -47.946 1.00 70.94 512 ILE A CA 1
ATOM 3988 C C . ILE A 1 512 ? 28.018 -8.519 -48.527 1.00 70.94 512 ILE A C 1
ATOM 3990 O O . ILE A 1 512 ? 28.488 -8.352 -49.659 1.00 70.94 512 ILE A O 1
ATOM 3994 N N . PRO A 1 513 ? 28.313 -9.621 -47.813 1.00 74.31 513 PRO A N 1
ATOM 3995 C CA . PRO A 1 513 ? 29.128 -10.714 -48.350 1.00 74.31 513 PRO A CA 1
ATOM 3996 C C . PRO A 1 513 ? 28.375 -11.578 -49.377 1.00 74.31 513 PRO A C 1
ATOM 3998 O O . PRO A 1 513 ? 27.170 -11.776 -49.254 1.00 74.31 513 PRO A O 1
ATOM 4001 N N . GLU A 1 514 ? 29.096 -12.232 -50.299 1.00 71.94 514 GLU A N 1
ATOM 4002 C CA . GLU A 1 514 ? 28.528 -13.157 -51.313 1.00 71.94 514 GLU A CA 1
ATOM 4003 C C . GLU A 1 514 ? 27.684 -14.320 -50.749 1.00 71.94 514 GLU A C 1
ATOM 4005 O O . GLU A 1 514 ? 26.966 -15.003 -51.482 1.00 71.94 514 GLU A O 1
ATOM 4010 N N . ARG A 1 515 ? 27.821 -14.618 -49.453 1.00 79.44 515 ARG A N 1
ATOM 4011 C CA . ARG A 1 515 ? 27.090 -15.675 -48.748 1.00 79.44 515 ARG A CA 1
ATOM 4012 C C . ARG A 1 515 ? 26.722 -15.203 -47.352 1.00 79.44 515 ARG A C 1
ATOM 4014 O O . ARG A 1 515 ? 27.593 -14.699 -46.637 1.00 79.44 515 ARG A O 1
ATOM 4021 N N . LEU A 1 516 ? 25.475 -15.473 -46.956 1.00 84.88 516 LEU A N 1
ATOM 4022 C CA . LEU A 1 516 ? 24.961 -15.247 -45.605 1.00 84.88 516 LEU A CA 1
ATOM 4023 C C . LEU A 1 516 ? 25.923 -15.818 -44.555 1.00 84.88 516 LEU A C 1
ATOM 4025 O O . LEU A 1 516 ? 26.206 -17.017 -44.526 1.00 84.88 516 LEU A O 1
ATOM 4029 N N . GLN A 1 517 ? 26.417 -14.940 -43.688 1.00 88.75 517 GLN A N 1
ATOM 4030 C CA . GLN A 1 517 ? 27.309 -15.273 -42.583 1.00 88.75 517 GLN A CA 1
ATOM 4031 C C . GLN A 1 517 ? 26.672 -14.754 -41.299 1.00 88.75 517 GLN A C 1
ATOM 4033 O O . GLN A 1 517 ? 26.556 -13.546 -41.109 1.00 88.75 517 GLN A O 1
ATOM 4038 N N . TYR A 1 518 ? 26.232 -15.678 -40.447 1.00 91.19 518 TYR A N 1
ATOM 4039 C CA . TYR A 1 518 ? 25.614 -15.365 -39.160 1.00 91.19 518 TYR A CA 1
ATOM 4040 C C . TYR A 1 518 ? 26.632 -14.784 -38.175 1.00 91.19 518 TYR A C 1
ATOM 4042 O O . TYR A 1 518 ? 27.794 -15.195 -38.166 1.00 91.19 518 TYR A O 1
ATOM 4050 N N . LEU A 1 519 ? 26.171 -13.873 -37.321 1.00 93.06 519 LEU A N 1
ATOM 4051 C CA . LEU A 1 519 ? 26.957 -13.291 -36.239 1.00 93.06 519 LEU A CA 1
ATOM 4052 C C . LEU A 1 519 ? 27.026 -14.245 -35.034 1.00 93.06 519 LEU A C 1
ATOM 4054 O O . LEU A 1 519 ? 25.997 -14.729 -34.554 1.00 93.06 519 LEU A O 1
ATOM 4058 N N . HIS A 1 520 ? 28.228 -14.487 -34.510 1.00 92.81 520 HIS A N 1
ATOM 4059 C CA . HIS A 1 520 ? 28.476 -15.372 -33.372 1.00 92.81 520 HIS A CA 1
ATOM 4060 C C . HIS A 1 520 ? 29.178 -14.659 -32.206 1.00 92.81 520 HIS A C 1
ATOM 4062 O O . HIS A 1 520 ? 29.777 -13.587 -32.326 1.00 92.81 520 HIS A O 1
ATOM 4068 N N . HIS A 1 521 ? 29.113 -15.277 -31.026 1.00 92.12 521 HIS A N 1
ATOM 4069 C CA . HIS A 1 521 ? 29.824 -14.801 -29.852 1.00 92.12 521 HIS A CA 1
ATOM 4070 C C . HIS A 1 521 ? 31.339 -14.791 -30.083 1.00 92.12 521 HIS A C 1
ATOM 4072 O O . HIS A 1 521 ? 31.979 -15.830 -30.240 1.00 92.12 521 HIS A O 1
ATOM 4078 N N . GLY A 1 522 ? 31.924 -13.603 -29.955 1.00 89.69 522 GLY A N 1
ATOM 4079 C CA . GLY A 1 522 ? 33.363 -13.401 -29.970 1.00 89.69 522 GLY A CA 1
ATOM 4080 C C . GLY A 1 522 ? 33.927 -12.945 -31.309 1.00 89.69 522 GLY A C 1
ATOM 4081 O O . GLY A 1 522 ? 35.129 -12.662 -31.342 1.00 89.69 522 GLY A O 1
ATOM 4082 N N . ASP A 1 523 ? 33.074 -12.835 -32.329 1.00 91.56 523 ASP A N 1
ATOM 4083 C CA . ASP A 1 523 ? 33.366 -12.227 -33.625 1.00 91.56 523 ASP A CA 1
ATOM 4084 C C . ASP A 1 523 ? 33.721 -10.740 -33.487 1.00 91.56 523 ASP A C 1
ATOM 4086 O O . ASP A 1 523 ? 33.320 -10.068 -32.527 1.00 91.56 523 ASP A O 1
ATOM 4090 N N . TRP A 1 524 ? 34.459 -10.236 -34.478 1.00 91.75 524 TRP A N 1
ATOM 4091 C CA . TRP A 1 524 ? 34.794 -8.823 -34.639 1.00 91.75 524 TRP A CA 1
ATOM 4092 C C . TRP A 1 524 ? 33.972 -8.203 -35.773 1.00 91.75 524 TRP A C 1
ATOM 4094 O O . TRP A 1 524 ? 33.845 -8.774 -36.862 1.00 91.75 524 TRP A O 1
ATOM 4104 N N . ILE A 1 525 ? 33.415 -7.027 -35.500 1.00 92.81 525 ILE A N 1
ATOM 4105 C CA . ILE A 1 525 ? 32.542 -6.264 -36.390 1.00 92.81 525 ILE A CA 1
ATOM 4106 C C . ILE A 1 525 ? 33.025 -4.814 -36.486 1.00 92.81 525 ILE A C 1
ATOM 4108 O O . ILE A 1 525 ? 33.628 -4.290 -35.549 1.00 92.81 525 ILE A O 1
ATOM 4112 N N . ARG A 1 526 ? 32.708 -4.161 -37.601 1.00 91.88 526 ARG A N 1
ATOM 4113 C CA . ARG A 1 526 ? 32.662 -2.702 -37.732 1.00 91.88 526 ARG A CA 1
ATOM 4114 C C . ARG A 1 526 ? 31.191 -2.296 -37.816 1.00 91.88 526 ARG A C 1
ATOM 4116 O O . ARG A 1 526 ? 30.382 -3.026 -38.388 1.00 91.88 526 ARG A O 1
ATOM 4123 N N . LEU A 1 527 ? 30.837 -1.161 -37.225 1.00 93.38 527 LEU A N 1
ATOM 4124 C CA . LEU A 1 527 ? 29.462 -0.658 -37.186 1.00 93.38 527 LEU A CA 1
ATOM 4125 C C . LEU A 1 527 ? 29.389 0.616 -38.018 1.00 93.38 527 LEU A C 1
ATOM 4127 O O . LEU A 1 527 ? 29.873 1.653 -37.574 1.00 93.38 527 LEU A O 1
ATOM 4131 N N . ARG A 1 528 ? 28.817 0.540 -39.222 1.00 91.31 528 ARG A N 1
ATOM 4132 C CA . ARG A 1 528 ? 28.774 1.674 -40.158 1.00 91.31 528 ARG A CA 1
ATOM 4133 C C . ARG A 1 528 ? 27.419 2.378 -40.105 1.00 91.31 528 ARG A C 1
ATOM 4135 O O . ARG A 1 528 ? 26.394 1.722 -40.231 1.00 91.31 528 ARG A O 1
ATOM 4142 N N . HIS A 1 529 ? 27.386 3.694 -39.925 1.00 92.44 529 HIS A N 1
ATOM 4143 C CA . HIS A 1 529 ? 26.140 4.465 -39.856 1.00 92.44 529 HIS A CA 1
ATOM 4144 C C . HIS A 1 529 ? 25.416 4.473 -41.207 1.00 92.44 529 HIS A C 1
ATOM 4146 O O . HIS A 1 529 ? 26.033 4.792 -42.223 1.00 92.44 529 HIS A O 1
ATOM 4152 N N . VAL A 1 530 ? 24.119 4.149 -41.251 1.00 91.06 530 VAL A N 1
ATOM 4153 C CA . VAL A 1 530 ? 23.389 3.975 -42.526 1.00 91.06 530 VAL A CA 1
ATOM 4154 C C . VAL A 1 530 ? 23.317 5.269 -43.344 1.00 91.06 530 VAL A C 1
ATOM 4156 O O . VAL A 1 530 ? 23.529 5.232 -44.559 1.00 91.06 530 VAL A O 1
ATOM 4159 N N . ALA A 1 531 ? 23.042 6.404 -42.692 1.00 87.75 531 ALA A N 1
ATOM 4160 C CA . ALA A 1 531 ? 22.793 7.674 -43.376 1.00 87.75 531 ALA A CA 1
ATOM 4161 C C . ALA A 1 531 ? 24.074 8.357 -43.887 1.00 87.75 531 ALA A C 1
ATOM 4163 O O . ALA A 1 531 ? 24.037 9.021 -44.921 1.00 87.75 531 ALA A O 1
ATOM 4164 N N . HIS A 1 532 ? 25.199 8.191 -43.180 1.00 84.31 532 HIS A N 1
ATOM 4165 C CA . HIS A 1 532 ? 26.436 8.939 -43.458 1.00 84.31 532 HIS A CA 1
ATOM 4166 C C . HIS A 1 532 ? 27.673 8.068 -43.733 1.00 84.31 532 HIS A C 1
ATOM 4168 O O . HIS A 1 532 ? 28.705 8.595 -44.123 1.00 84.31 532 HIS A O 1
ATOM 4174 N N . ARG A 1 533 ? 27.581 6.741 -43.581 1.00 86.88 533 ARG A N 1
ATOM 4175 C CA . ARG A 1 533 ? 28.610 5.737 -43.938 1.00 86.88 533 ARG A CA 1
ATOM 4176 C C . ARG A 1 533 ? 29.952 5.792 -43.189 1.00 86.88 533 ARG A C 1
ATOM 4178 O O . ARG A 1 533 ? 30.845 5.001 -43.497 1.00 86.88 533 ARG A O 1
ATOM 4185 N N . TYR A 1 534 ? 30.033 6.599 -42.136 1.00 89.12 534 TYR A N 1
ATOM 4186 C CA . TYR A 1 534 ? 31.115 6.570 -41.149 1.00 89.12 534 TYR A CA 1
ATOM 4187 C C . TYR A 1 534 ? 31.020 5.350 -40.216 1.00 89.12 534 TYR A C 1
ATOM 4189 O O . TYR A 1 534 ? 29.922 4.918 -39.855 1.00 89.12 534 TYR A O 1
ATOM 4197 N N . CYS A 1 535 ? 32.163 4.802 -39.812 1.00 90.62 535 CYS A N 1
ATOM 4198 C CA . CYS A 1 535 ? 32.294 3.715 -38.841 1.00 90.62 535 CYS A CA 1
ATOM 4199 C C . CYS A 1 535 ? 32.284 4.242 -37.396 1.00 90.62 535 CYS A C 1
ATOM 4201 O O . CYS A 1 535 ? 32.808 5.315 -37.116 1.00 90.62 535 CYS A O 1
ATOM 4203 N N . MET A 1 536 ? 31.698 3.486 -36.463 1.00 94.00 536 MET A N 1
ATOM 4204 C CA . MET A 1 536 ? 31.733 3.783 -35.027 1.00 94.00 536 MET A CA 1
ATOM 4205 C C . MET A 1 536 ? 33.139 3.546 -34.465 1.00 94.00 536 MET A C 1
ATOM 4207 O O . MET A 1 536 ? 33.622 2.412 -34.446 1.00 94.00 536 MET A O 1
ATOM 4211 N N . HIS A 1 537 ? 33.750 4.607 -33.955 1.00 93.38 537 HIS A N 1
ATOM 4212 C CA . HIS A 1 537 ? 35.178 4.711 -33.670 1.00 93.38 537 HIS A CA 1
ATOM 4213 C C . HIS A 1 537 ? 35.426 5.073 -32.194 1.00 93.38 537 HIS A C 1
ATOM 4215 O O . HIS A 1 537 ? 34.576 5.690 -31.546 1.00 93.38 537 HIS A O 1
ATOM 4221 N N . SER A 1 538 ? 36.580 4.694 -31.630 1.00 94.00 538 SER A N 1
ATOM 4222 C CA . SER A 1 538 ? 36.998 5.150 -30.293 1.00 94.00 538 SER A CA 1
ATOM 4223 C C . SER A 1 538 ? 38.516 5.089 -30.103 1.00 94.00 538 SER A C 1
ATOM 4225 O O . SER A 1 538 ? 39.142 4.063 -30.344 1.00 94.00 538 SER A O 1
ATOM 4227 N N . HIS A 1 539 ? 39.090 6.181 -29.603 1.00 91.44 539 HIS A N 1
ATOM 4228 C CA . HIS A 1 539 ? 40.533 6.439 -29.499 1.00 91.44 539 HIS A CA 1
ATOM 4229 C C . HIS A 1 539 ? 40.901 6.988 -28.100 1.00 91.44 539 HIS A C 1
ATOM 4231 O O . HIS A 1 539 ? 40.020 7.300 -27.302 1.00 91.44 539 HIS A O 1
ATOM 4237 N N . ASP A 1 540 ? 42.187 7.171 -27.766 1.00 90.69 540 ASP A N 1
ATOM 4238 C CA . ASP A 1 540 ? 42.616 7.653 -26.426 1.00 90.69 540 ASP A CA 1
ATOM 4239 C C . ASP A 1 540 ? 42.462 9.181 -26.195 1.00 90.69 540 ASP A C 1
ATOM 4241 O O . ASP A 1 540 ? 43.240 9.810 -25.473 1.00 90.69 540 ASP A O 1
ATOM 4245 N N . VAL A 1 541 ? 41.430 9.787 -26.790 1.00 90.50 541 VAL A N 1
ATOM 4246 C CA . VAL A 1 541 ? 40.903 11.114 -26.416 1.00 90.50 541 VAL A CA 1
ATOM 4247 C C . VAL A 1 541 ? 39.874 10.924 -25.297 1.00 90.50 541 VAL A C 1
ATOM 4249 O O . VAL A 1 541 ? 39.290 9.850 -25.153 1.00 90.50 541 VAL A O 1
ATOM 4252 N N . ARG A 1 542 ? 39.672 11.936 -24.448 1.00 86.06 542 ARG A N 1
ATOM 4253 C CA . ARG A 1 542 ? 38.735 11.848 -23.317 1.00 86.06 542 ARG A CA 1
ATOM 4254 C C . ARG A 1 542 ? 37.346 12.343 -23.686 1.00 86.06 542 ARG A C 1
ATOM 4256 O O . ARG A 1 542 ? 37.223 13.351 -24.369 1.00 86.06 542 ARG A O 1
ATOM 4263 N N . THR A 1 543 ? 36.349 11.724 -23.064 1.00 84.12 543 THR A N 1
ATOM 4264 C CA . THR A 1 543 ? 34.965 12.207 -22.975 1.00 84.12 543 THR A CA 1
ATOM 4265 C C . THR A 1 543 ? 34.844 13.693 -22.621 1.00 84.12 543 THR A C 1
ATOM 4267 O O . THR A 1 543 ? 35.632 14.254 -21.845 1.00 84.12 543 THR A O 1
ATOM 4270 N N . MET A 1 544 ? 33.813 14.314 -23.189 1.00 72.75 544 MET A N 1
ATOM 4271 C CA . MET A 1 544 ? 33.545 15.752 -23.147 1.00 72.75 544 MET A CA 1
ATOM 4272 C C . MET A 1 544 ? 32.465 16.134 -22.128 1.00 72.75 544 MET A C 1
ATOM 4274 O O . MET A 1 544 ? 32.381 17.300 -21.739 1.00 72.75 544 MET A O 1
ATOM 4278 N N . GLY A 1 545 ? 31.666 15.165 -21.680 1.00 67.38 545 GLY A N 1
ATOM 4279 C CA . GLY A 1 545 ? 30.690 15.316 -20.613 1.00 67.38 545 GLY A CA 1
ATOM 4280 C C . GLY A 1 545 ? 31.309 15.383 -19.214 1.00 67.38 545 GLY A C 1
ATOM 4281 O O . GLY A 1 545 ? 32.509 15.590 -19.004 1.00 67.38 545 GLY A O 1
ATOM 4282 N N . ARG A 1 546 ? 30.448 15.227 -18.207 1.00 64.00 546 ARG A N 1
ATOM 4283 C CA . ARG A 1 546 ? 30.775 15.490 -16.797 1.00 64.00 546 ARG A CA 1
ATOM 4284 C C . ARG A 1 546 ? 31.814 14.521 -16.218 1.00 64.00 546 ARG A C 1
ATOM 4286 O O . ARG A 1 546 ? 32.562 14.895 -15.311 1.00 64.00 546 ARG A O 1
ATOM 4293 N N . ILE A 1 547 ? 31.895 13.298 -16.748 1.00 64.50 547 ILE A N 1
ATOM 4294 C CA . ILE A 1 547 ? 32.869 12.270 -16.354 1.00 64.50 547 ILE A CA 1
ATOM 4295 C C . ILE A 1 547 ? 34.106 12.357 -17.266 1.00 64.50 547 ILE A C 1
ATOM 4297 O O . ILE A 1 547 ? 34.313 11.545 -18.165 1.00 64.50 547 ILE A O 1
ATOM 4301 N N . ASN A 1 548 ? 34.982 13.333 -17.004 1.00 66.75 548 ASN A N 1
ATOM 4302 C CA . ASN A 1 548 ? 36.285 13.446 -17.673 1.00 66.75 548 ASN A CA 1
ATOM 4303 C C . ASN A 1 548 ? 37.372 12.682 -16.887 1.00 66.75 548 ASN A C 1
ATOM 4305 O O . ASN A 1 548 ? 38.082 13.240 -16.047 1.00 66.75 548 ASN A O 1
ATOM 4309 N N . ASN A 1 549 ? 37.502 11.378 -17.138 1.00 77.62 549 ASN A N 1
ATOM 4310 C CA . ASN A 1 549 ? 38.478 10.504 -16.476 1.00 77.62 549 ASN A CA 1
ATOM 4311 C C . ASN A 1 549 ? 39.232 9.659 -17.514 1.00 77.62 549 ASN A C 1
ATOM 4313 O O . ASN A 1 549 ? 38.625 9.173 -18.458 1.00 77.62 549 ASN A O 1
ATOM 4317 N N . LYS A 1 550 ? 40.529 9.388 -17.301 1.00 80.38 550 LYS A N 1
ATOM 4318 C CA . LYS A 1 550 ? 41.401 8.591 -18.199 1.00 80.38 550 LYS A CA 1
ATOM 4319 C C . LYS A 1 550 ? 40.932 7.146 -18.466 1.00 80.38 550 LYS A C 1
ATOM 4321 O O . LYS A 1 550 ? 41.572 6.428 -19.224 1.00 80.38 550 LYS A O 1
ATOM 4326 N N . ARG A 1 551 ? 39.871 6.687 -17.796 1.00 87.44 551 ARG A N 1
ATOM 4327 C CA . ARG A 1 551 ? 39.228 5.391 -18.054 1.00 87.44 551 ARG A CA 1
ATOM 4328 C C . ARG A 1 551 ? 38.133 5.452 -19.121 1.00 87.44 551 ARG A C 1
ATOM 4330 O O . ARG A 1 551 ? 37.745 4.391 -19.590 1.00 87.44 551 ARG A O 1
ATOM 4337 N N . HIS A 1 552 ? 37.643 6.638 -19.475 1.00 90.12 552 HIS A N 1
ATOM 4338 C CA . HIS A 1 552 ? 36.625 6.841 -20.502 1.00 90.12 552 HIS A CA 1
ATOM 4339 C C . HIS A 1 552 ? 37.284 7.443 -21.742 1.00 90.12 552 HIS A C 1
ATOM 4341 O O . HIS A 1 552 ? 37.797 8.564 -21.700 1.00 90.12 552 HIS A O 1
ATOM 4347 N N . CYS A 1 553 ? 37.275 6.676 -22.825 1.00 92.56 553 CYS A N 1
ATOM 4348 C CA . CYS A 1 553 ? 37.652 7.136 -24.152 1.00 92.56 553 CYS A CA 1
ATOM 4349 C C . CYS A 1 553 ? 36.431 7.733 -24.868 1.00 92.56 553 CYS A C 1
ATOM 4351 O O . CYS A 1 553 ? 35.307 7.255 -24.676 1.00 92.56 553 CYS A O 1
ATOM 4353 N N . GLU A 1 554 ? 36.661 8.773 -25.669 1.00 92.75 554 GLU A N 1
ATOM 4354 C CA . GLU A 1 554 ? 35.666 9.385 -26.559 1.00 92.75 554 GLU A CA 1
ATOM 4355 C C . GLU A 1 554 ? 35.136 8.346 -27.565 1.00 92.75 554 GLU A C 1
ATOM 4357 O O . GLU A 1 554 ? 35.860 7.429 -27.963 1.00 92.75 554 GLU A O 1
ATOM 4362 N N . ILE A 1 555 ? 33.863 8.463 -27.951 1.00 94.00 555 ILE A N 1
ATOM 4363 C CA . ILE A 1 555 ? 33.272 7.694 -29.052 1.00 94.00 555 ILE A CA 1
ATOM 4364 C C . ILE A 1 555 ? 32.782 8.676 -30.113 1.00 94.00 555 ILE A C 1
ATOM 4366 O O . ILE A 1 555 ? 32.163 9.702 -29.814 1.00 94.00 555 ILE A O 1
ATOM 4370 N N . SER A 1 556 ? 33.079 8.347 -31.360 1.00 93.50 556 SER A N 1
ATOM 4371 C CA . SER A 1 556 ? 32.815 9.167 -32.534 1.00 93.50 556 SER A CA 1
ATOM 4372 C C . SER A 1 556 ? 32.376 8.293 -33.711 1.00 93.50 556 SER A C 1
ATOM 4374 O O . SER A 1 556 ? 32.293 7.065 -33.604 1.00 93.50 556 SER A O 1
ATOM 4376 N N . ALA A 1 557 ? 32.080 8.927 -34.843 1.00 91.81 557 ALA A N 1
ATOM 4377 C CA . ALA A 1 557 ? 32.016 8.269 -36.137 1.00 91.81 557 ALA A CA 1
ATOM 4378 C C . ALA A 1 557 ? 33.115 8.826 -37.061 1.00 91.81 557 ALA A C 1
ATOM 4380 O O . ALA A 1 557 ? 33.293 10.045 -37.158 1.00 91.81 557 ALA A O 1
ATOM 4381 N N . TYR A 1 558 ? 33.867 7.932 -37.707 1.00 88.06 558 TYR A N 1
ATOM 4382 C CA . TYR A 1 558 ? 35.044 8.250 -38.521 1.00 88.06 558 TYR A CA 1
ATOM 4383 C C . TYR A 1 558 ? 35.240 7.246 -39.679 1.00 88.06 558 TYR A C 1
ATOM 4385 O O . TYR A 1 558 ? 34.538 6.241 -39.748 1.00 88.06 558 TYR A O 1
ATOM 4393 N N . GLY A 1 559 ? 36.149 7.542 -40.616 1.00 76.88 559 GLY A N 1
ATOM 4394 C CA . GLY A 1 559 ? 36.362 6.774 -41.854 1.00 76.88 559 GLY A CA 1
ATOM 4395 C C . GLY A 1 559 ? 35.275 7.009 -42.912 1.00 76.88 559 GLY A C 1
ATOM 4396 O O . GLY A 1 559 ? 34.092 7.036 -42.591 1.00 76.88 559 GLY A O 1
ATOM 4397 N N . PHE A 1 560 ? 35.646 7.192 -44.181 1.00 66.81 560 PHE A N 1
ATOM 4398 C CA . PHE A 1 560 ? 34.688 7.401 -45.272 1.00 66.81 560 PHE A CA 1
ATOM 4399 C C . PHE A 1 560 ? 35.245 6.895 -46.606 1.00 66.81 560 PHE A C 1
ATOM 4401 O O . PHE A 1 560 ? 36.281 7.347 -47.087 1.00 66.81 560 PHE A O 1
ATOM 4408 N N . ALA A 1 561 ? 34.521 5.969 -47.236 1.00 53.81 561 ALA A N 1
ATOM 4409 C CA . ALA A 1 561 ? 35.000 5.226 -48.403 1.00 53.81 561 ALA A CA 1
ATOM 4410 C C . ALA A 1 561 ? 35.147 6.051 -49.703 1.00 53.81 561 ALA A C 1
ATOM 4412 O O . ALA A 1 561 ? 35.589 5.500 -50.705 1.00 53.81 561 ALA A O 1
ATOM 4413 N N . ALA A 1 562 ? 34.775 7.339 -49.716 1.00 54.47 562 ALA A N 1
ATOM 4414 C CA . ALA A 1 562 ? 35.011 8.229 -50.861 1.00 54.47 562 ALA A CA 1
ATOM 4415 C C . ALA A 1 562 ? 36.313 9.051 -50.752 1.00 54.47 562 ALA A C 1
ATOM 4417 O O . ALA A 1 562 ? 36.705 9.672 -51.735 1.00 54.47 562 ALA A O 1
ATOM 4418 N N . ASP A 1 563 ? 36.971 9.040 -49.587 1.00 53.66 563 ASP A N 1
ATOM 4419 C CA . ASP A 1 563 ? 38.276 9.676 -49.343 1.00 53.66 563 ASP A CA 1
ATOM 4420 C C . ASP A 1 563 ? 39.412 8.621 -49.310 1.00 53.66 563 ASP A C 1
ATOM 4422 O O . ASP A 1 563 ? 40.405 8.784 -48.602 1.00 53.66 563 ASP A O 1
ATOM 4426 N N . ASP A 1 564 ? 39.220 7.491 -50.007 1.00 59.72 564 ASP A N 1
ATOM 4427 C CA . ASP A 1 564 ? 40.083 6.292 -50.047 1.00 59.72 564 ASP A CA 1
ATOM 4428 C C . ASP A 1 564 ? 40.451 5.676 -48.671 1.00 59.72 564 ASP A C 1
ATOM 4430 O O . ASP A 1 564 ? 41.313 4.802 -48.573 1.00 59.72 564 ASP A O 1
ATOM 4434 N N . PHE A 1 565 ? 39.766 6.072 -47.589 1.00 69.31 565 PHE A N 1
ATOM 4435 C CA . PHE A 1 565 ? 40.036 5.619 -46.221 1.00 69.31 565 PHE A CA 1
ATOM 4436 C C . PHE A 1 565 ? 38.788 5.009 -45.559 1.00 69.31 565 PHE A C 1
ATOM 4438 O O . PHE A 1 565 ? 37.973 5.699 -44.943 1.00 69.31 565 PHE A O 1
ATOM 4445 N N . ASP A 1 566 ? 38.650 3.681 -45.645 1.00 68.81 566 ASP A N 1
ATOM 4446 C CA . ASP A 1 566 ? 37.498 2.940 -45.097 1.00 68.81 566 ASP A CA 1
ATOM 4447 C C . ASP A 1 566 ? 37.529 2.734 -43.562 1.00 68.81 566 ASP A C 1
ATOM 4449 O O . ASP A 1 566 ? 36.645 2.080 -43.002 1.00 68.81 566 ASP A O 1
ATOM 4453 N N . GLY A 1 567 ? 38.531 3.282 -42.869 1.00 73.50 567 GLY A N 1
ATOM 4454 C CA . GLY A 1 567 ? 38.702 3.162 -41.420 1.00 73.50 567 GLY A CA 1
ATOM 4455 C C . GLY A 1 567 ? 39.980 2.434 -41.001 1.00 73.50 567 GLY A C 1
ATOM 4456 O O . GLY A 1 567 ? 40.841 2.122 -41.824 1.00 73.50 567 GLY A O 1
ATOM 4457 N N . ASP A 1 568 ? 40.104 2.162 -39.704 1.00 82.94 568 ASP A N 1
ATOM 4458 C CA . ASP A 1 568 ? 41.292 1.556 -39.095 1.00 82.94 568 ASP A CA 1
ATOM 4459 C C . ASP A 1 568 ? 40.952 0.449 -38.071 1.00 82.94 568 ASP A C 1
ATOM 4461 O O . ASP A 1 568 ? 39.860 -0.127 -38.066 1.00 82.94 568 ASP A O 1
ATOM 4465 N N . ASN A 1 569 ? 41.929 0.084 -37.233 1.00 86.69 569 ASN A N 1
ATOM 4466 C CA . ASN A 1 569 ? 41.771 -0.933 -36.191 1.00 86.69 569 ASN A CA 1
ATOM 4467 C C . ASN A 1 569 ? 40.989 -0.428 -34.963 1.00 86.69 569 ASN A C 1
ATOM 4469 O O . ASN A 1 569 ? 40.544 -1.249 -34.160 1.00 86.69 569 ASN A O 1
ATOM 4473 N N . ASP A 1 570 ? 40.832 0.887 -34.778 1.00 89.19 570 ASP A N 1
ATOM 4474 C CA . ASP A 1 570 ? 40.079 1.468 -33.663 1.00 89.19 570 ASP A CA 1
ATOM 4475 C C . ASP A 1 570 ? 38.553 1.456 -33.901 1.00 89.19 570 ASP A C 1
ATOM 4477 O O . ASP A 1 570 ? 37.784 1.572 -32.941 1.00 89.19 570 ASP A O 1
ATOM 4481 N N . ASP A 1 571 ? 38.117 1.175 -35.136 1.00 90.25 571 ASP A N 1
ATOM 4482 C CA . ASP A 1 571 ? 36.721 0.904 -35.529 1.00 90.25 571 ASP A CA 1
ATOM 4483 C C . ASP A 1 571 ? 36.241 -0.527 -35.198 1.00 90.25 571 ASP A C 1
ATOM 4485 O O . ASP 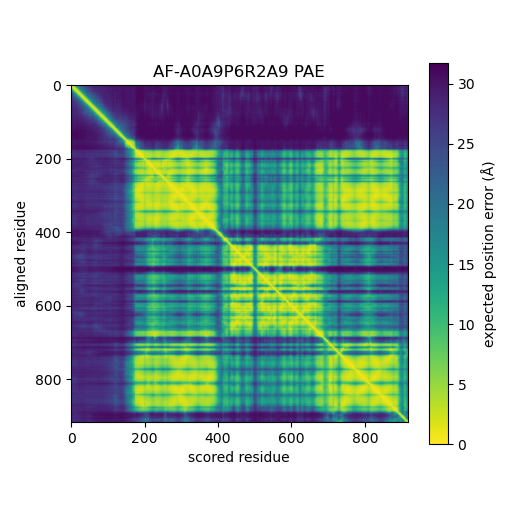A 1 571 ? 35.103 -0.904 -35.498 1.00 90.25 571 ASP A O 1
ATOM 4489 N N . TRP A 1 572 ? 37.119 -1.385 -34.661 1.00 92.38 572 TRP A N 1
ATOM 4490 C CA . TRP A 1 572 ? 36.850 -2.817 -34.501 1.00 92.38 572 TRP A CA 1
ATOM 4491 C C . TRP A 1 572 ? 36.261 -3.140 -33.124 1.00 92.38 572 TRP A C 1
ATOM 4493 O O . TRP A 1 572 ? 36.912 -2.981 -32.086 1.00 92.38 572 TRP A O 1
ATOM 4503 N N . TRP A 1 573 ? 35.053 -3.707 -33.118 1.00 94.88 573 TRP A N 1
ATOM 4504 C CA . TRP A 1 573 ? 34.308 -4.070 -31.912 1.00 94.88 573 TRP A CA 1
ATOM 4505 C C . TRP A 1 573 ? 34.047 -5.577 -31.837 1.00 94.88 573 TRP A C 1
ATOM 4507 O O . TRP A 1 573 ? 33.613 -6.199 -32.802 1.00 94.88 573 TRP A O 1
ATOM 4517 N N . ARG A 1 574 ? 34.274 -6.182 -30.670 1.00 94.38 574 ARG A N 1
ATOM 4518 C CA . ARG A 1 574 ? 34.036 -7.606 -30.404 1.00 94.38 574 ARG A CA 1
ATOM 4519 C C . ARG A 1 574 ? 32.707 -7.842 -29.702 1.00 94.38 574 ARG A C 1
ATOM 4521 O O . ARG A 1 574 ? 32.438 -7.194 -28.690 1.00 94.38 574 ARG A O 1
ATOM 4528 N N . VAL A 1 575 ? 31.934 -8.831 -30.153 1.00 94.75 575 VAL A N 1
ATOM 4529 C CA . VAL A 1 575 ? 30.613 -9.154 -29.581 1.00 94.75 575 VAL A CA 1
ATOM 4530 C C . VAL A 1 575 ? 30.724 -10.136 -28.402 1.00 94.75 575 VAL A C 1
ATOM 4532 O O . VAL A 1 575 ? 30.845 -11.356 -28.559 1.00 94.75 575 VAL A O 1
ATOM 4535 N N . GLU A 1 576 ? 30.682 -9.615 -27.175 1.00 94.12 576 GLU A N 1
ATOM 4536 C CA . GLU A 1 576 ? 30.788 -10.393 -25.935 1.00 94.12 576 GLU A CA 1
ATOM 4537 C C . GLU A 1 576 ? 29.410 -10.673 -25.307 1.00 94.12 576 GLU A C 1
ATOM 4539 O O . GLU A 1 576 ? 28.905 -9.855 -24.543 1.00 94.12 576 GLU A O 1
ATOM 4544 N N . VAL A 1 577 ? 28.803 -11.831 -25.599 1.00 93.81 577 VAL A N 1
ATOM 4545 C CA . VAL A 1 577 ? 27.480 -12.234 -25.075 1.00 93.81 577 VAL A CA 1
ATOM 4546 C C . VAL A 1 577 ? 27.484 -12.326 -23.540 1.00 93.81 577 VAL A C 1
ATOM 4548 O O . VAL A 1 577 ? 28.453 -12.790 -22.936 1.00 93.81 577 VAL A O 1
ATOM 4551 N N . VAL A 1 578 ? 26.398 -11.889 -22.897 1.00 90.62 578 VAL A N 1
ATOM 4552 C CA . VAL A 1 578 ? 26.226 -11.793 -21.438 1.00 90.62 578 VAL A CA 1
ATOM 4553 C C . VAL A 1 578 ? 24.981 -12.548 -20.982 1.00 90.62 578 VAL A C 1
ATOM 4555 O O . VAL A 1 578 ? 23.897 -12.397 -21.536 1.00 90.62 578 VAL A O 1
ATOM 4558 N N . ASN A 1 579 ? 25.115 -13.305 -19.893 1.00 87.19 579 ASN A N 1
ATOM 4559 C CA . ASN A 1 579 ? 23.975 -13.822 -19.148 1.00 87.19 579 ASN A CA 1
ATOM 4560 C C . ASN A 1 579 ? 23.458 -12.741 -18.178 1.00 87.19 579 ASN A C 1
ATOM 4562 O O . ASN A 1 579 ? 24.126 -12.401 -17.197 1.00 87.19 579 ASN A O 1
ATOM 4566 N N . THR A 1 580 ? 22.261 -12.211 -18.444 1.00 79.56 580 THR A N 1
ATOM 4567 C CA . THR A 1 580 ? 21.661 -11.087 -17.698 1.00 79.56 580 THR A CA 1
ATOM 4568 C C . THR A 1 580 ? 21.250 -11.429 -16.266 1.00 79.56 580 THR A C 1
ATOM 4570 O O . THR A 1 580 ? 21.223 -10.545 -15.418 1.00 79.56 580 THR A O 1
ATOM 4573 N N . ASP A 1 581 ? 20.945 -12.696 -15.965 1.00 76.75 581 ASP A N 1
ATOM 4574 C CA . ASP A 1 581 ? 20.509 -13.107 -14.619 1.00 76.75 581 ASP A CA 1
ATOM 4575 C C . ASP A 1 581 ? 21.682 -13.270 -13.636 1.00 76.75 581 ASP A C 1
ATOM 4577 O O . ASP A 1 581 ? 21.504 -13.129 -12.426 1.00 76.75 581 ASP A O 1
ATOM 4581 N N . THR A 1 582 ? 22.890 -13.537 -14.144 1.00 80.12 582 THR A N 1
ATOM 4582 C CA . THR A 1 582 ? 24.127 -13.627 -13.344 1.00 80.12 582 THR A CA 1
ATOM 4583 C C . THR A 1 582 ? 25.038 -12.405 -13.477 1.00 80.12 582 THR A C 1
ATOM 4585 O O . THR A 1 582 ? 26.028 -12.325 -12.748 1.00 80.12 582 THR A O 1
ATOM 4588 N N . MET A 1 583 ? 24.720 -11.469 -14.384 1.00 82.56 583 MET A N 1
ATOM 4589 C CA . MET A 1 583 ? 25.553 -10.319 -14.769 1.00 82.56 583 MET A CA 1
ATOM 4590 C C . MET A 1 583 ? 27.000 -10.726 -15.086 1.00 82.56 583 MET A C 1
ATOM 4592 O O . MET A 1 583 ? 27.965 -10.196 -14.533 1.00 82.56 583 MET A O 1
ATOM 4596 N N . ARG A 1 584 ? 27.160 -11.720 -15.970 1.00 85.94 584 ARG A N 1
ATOM 4597 C CA . ARG A 1 584 ? 28.471 -12.246 -16.389 1.00 85.94 584 ARG A CA 1
ATOM 4598 C C . ARG A 1 584 ? 28.522 -12.513 -17.887 1.00 85.94 584 ARG A C 1
ATOM 4600 O O . ARG A 1 584 ? 27.588 -13.069 -18.460 1.00 85.94 584 ARG A O 1
ATOM 4607 N N . THR A 1 585 ? 29.650 -12.168 -18.501 1.00 83.31 585 THR A N 1
ATOM 4608 C CA . THR A 1 585 ? 29.991 -12.574 -19.870 1.00 83.31 585 THR A CA 1
ATOM 4609 C C . THR A 1 585 ? 30.033 -14.099 -19.976 1.00 83.31 585 THR A C 1
ATOM 4611 O O . THR A 1 585 ? 30.524 -14.778 -19.068 1.00 83.31 585 THR A O 1
ATOM 4614 N N . VAL A 1 586 ? 29.534 -14.637 -21.087 1.00 84.25 586 VAL A N 1
ATOM 4615 C CA . VAL A 1 586 ? 29.626 -16.061 -21.427 1.00 84.25 586 VAL A CA 1
ATOM 4616 C C . VAL A 1 586 ? 31.102 -16.473 -21.541 1.00 84.25 586 VAL A C 1
ATOM 4618 O O . VAL A 1 586 ? 31.981 -15.671 -21.863 1.00 84.25 586 VAL A O 1
ATOM 4621 N N . SER A 1 587 ? 31.408 -17.729 -21.206 1.00 75.81 587 SER A N 1
ATOM 4622 C CA . SER A 1 587 ? 32.784 -18.228 -21.262 1.00 75.81 587 SER A CA 1
ATOM 4623 C C . SER A 1 587 ? 33.272 -18.330 -22.707 1.00 75.81 587 SER A C 1
ATOM 4625 O O . SER A 1 587 ? 32.569 -18.874 -23.553 1.00 75.81 587 SER A O 1
ATOM 4627 N N . LYS A 1 588 ? 34.530 -17.935 -22.959 1.00 62.59 588 LYS A N 1
ATOM 4628 C CA . LYS A 1 588 ? 35.199 -18.044 -24.274 1.00 62.59 588 LYS A CA 1
ATOM 4629 C C . LYS A 1 588 ? 35.201 -19.457 -24.887 1.00 62.59 588 LYS A C 1
ATOM 4631 O O . LYS A 1 588 ? 35.557 -19.590 -26.045 1.00 62.59 588 LYS A O 1
ATOM 4636 N N . LYS A 1 589 ? 34.853 -20.496 -24.117 1.00 61.28 589 LYS A N 1
ATOM 4637 C CA . LYS A 1 589 ? 34.736 -21.892 -24.574 1.00 61.28 589 LYS A CA 1
ATOM 4638 C C . LYS A 1 589 ? 33.388 -22.235 -25.230 1.00 61.28 589 LYS A C 1
ATOM 4640 O O . LYS A 1 589 ? 33.210 -23.373 -25.646 1.00 61.28 589 LYS A O 1
ATOM 4645 N N . VAL A 1 590 ? 32.428 -21.307 -25.274 1.00 71.88 590 VAL A N 1
ATOM 4646 C CA . VAL A 1 590 ? 31.140 -21.505 -25.963 1.00 71.88 590 VAL A CA 1
ATOM 4647 C C . VAL A 1 590 ? 31.263 -20.998 -27.402 1.00 71.88 590 VAL A C 1
ATOM 4649 O O . VAL A 1 590 ? 30.745 -19.942 -27.761 1.00 71.88 590 VAL A O 1
ATOM 4652 N N . GLU A 1 591 ? 32.022 -21.739 -28.204 1.00 69.06 591 GLU A N 1
ATOM 4653 C CA . GLU A 1 591 ? 32.199 -21.482 -29.635 1.00 69.06 591 GLU A CA 1
ATOM 4654 C C . GLU A 1 591 ? 30.895 -21.782 -30.400 1.00 69.06 591 GLU A C 1
ATOM 4656 O O . GLU A 1 591 ? 30.134 -22.676 -30.025 1.00 69.06 591 GLU A O 1
ATOM 4661 N N . GLY A 1 592 ? 30.606 -21.018 -31.460 1.00 78.06 592 GLY A N 1
ATOM 4662 C CA . GLY A 1 592 ? 29.416 -21.220 -32.302 1.00 78.06 592 GLY A CA 1
ATOM 4663 C C . GLY A 1 592 ? 28.077 -20.734 -31.722 1.00 78.06 592 GLY A C 1
ATOM 4664 O O . GLY A 1 592 ? 27.036 -20.972 -32.332 1.00 78.06 592 GLY A O 1
ATOM 4665 N N . LEU A 1 593 ? 28.061 -20.031 -30.582 1.00 87.75 593 LEU A N 1
ATOM 4666 C CA . LEU A 1 593 ? 26.842 -19.393 -30.066 1.00 87.75 593 LEU A CA 1
ATOM 4667 C C . LEU A 1 593 ? 26.411 -18.239 -30.987 1.00 87.75 593 LEU A C 1
ATOM 4669 O O . LEU A 1 593 ? 27.075 -17.204 -31.010 1.00 87.75 593 LEU A O 1
ATOM 4673 N N . ARG A 1 594 ? 25.307 -18.407 -31.726 1.00 90.94 594 ARG A N 1
ATOM 4674 C CA . ARG A 1 594 ? 24.705 -17.346 -32.556 1.00 90.94 594 ARG A CA 1
ATOM 4675 C C . ARG A 1 594 ? 24.199 -16.178 -31.711 1.00 90.94 594 ARG A C 1
ATOM 4677 O O . ARG A 1 594 ? 23.752 -16.363 -30.579 1.00 90.94 594 ARG A O 1
ATOM 4684 N N . VAL A 1 595 ? 24.221 -14.988 -32.300 1.00 92.56 595 VAL A N 1
ATOM 4685 C CA . VAL A 1 595 ? 23.682 -13.753 -31.728 1.00 92.56 595 VAL A CA 1
ATOM 4686 C C . VAL A 1 595 ? 22.335 -13.465 -32.397 1.00 92.56 595 VAL A C 1
ATOM 4688 O O . VAL A 1 595 ? 22.275 -13.277 -33.611 1.00 92.56 595 VAL A O 1
ATOM 4691 N N . LYS A 1 596 ? 21.250 -13.480 -31.612 1.00 92.94 596 LYS A N 1
ATOM 4692 C CA . LYS A 1 596 ? 19.872 -13.230 -32.071 1.00 92.94 596 LYS A CA 1
ATOM 4693 C C . LYS A 1 596 ? 19.347 -11.872 -31.600 1.00 92.94 596 LYS A C 1
ATOM 4695 O O . LYS A 1 596 ? 19.570 -11.494 -30.443 1.00 92.94 596 LYS A O 1
ATOM 4700 N N . ALA A 1 597 ? 18.606 -11.179 -32.464 1.00 91.62 597 ALA A N 1
ATOM 4701 C CA . ALA A 1 597 ? 17.887 -9.950 -32.134 1.00 91.62 597 ALA A CA 1
ATOM 4702 C C . ALA A 1 597 ? 16.852 -10.195 -31.023 1.00 91.62 597 ALA A C 1
ATOM 4704 O O . ALA A 1 597 ? 16.260 -11.274 -30.948 1.00 91.62 597 ALA A O 1
ATOM 4705 N N . LEU A 1 598 ? 16.661 -9.197 -30.153 1.00 87.81 598 LEU A N 1
ATOM 4706 C CA . LEU A 1 598 ? 15.861 -9.208 -28.912 1.00 87.81 598 LEU A CA 1
ATOM 4707 C C . LEU A 1 598 ? 16.208 -10.285 -27.858 1.00 87.81 598 LEU A C 1
ATOM 4709 O O . LEU A 1 598 ? 16.197 -9.971 -26.668 1.00 87.81 598 LEU A O 1
ATOM 4713 N N . ASP A 1 599 ? 16.559 -11.515 -28.234 1.00 88.69 599 ASP A N 1
ATOM 4714 C CA . ASP A 1 599 ? 16.823 -12.629 -27.311 1.00 88.69 599 ASP A CA 1
ATOM 4715 C C . ASP A 1 599 ? 18.216 -12.563 -26.661 1.00 88.69 599 ASP A C 1
ATOM 4717 O O . ASP A 1 599 ? 18.352 -12.705 -25.439 1.00 88.69 599 ASP A O 1
ATOM 4721 N N . THR A 1 600 ? 19.258 -12.253 -27.441 1.00 91.38 600 THR A N 1
ATOM 4722 C CA . THR A 1 600 ? 20.635 -12.216 -26.923 1.00 91.38 600 THR A CA 1
ATOM 4723 C C . THR A 1 600 ? 21.047 -10.827 -26.437 1.00 91.38 600 THR A C 1
ATOM 4725 O O . THR A 1 600 ? 20.821 -9.815 -27.097 1.00 91.38 600 THR A O 1
ATOM 4728 N N . ALA A 1 601 ? 21.685 -10.790 -25.265 1.00 92.88 601 ALA A N 1
ATOM 4729 C CA . ALA A 1 601 ? 22.322 -9.604 -24.701 1.00 92.88 601 ALA A CA 1
ATOM 4730 C C . ALA A 1 601 ? 23.845 -9.743 -24.783 1.00 92.88 601 ALA A C 1
ATOM 4732 O O . ALA A 1 601 ? 24.387 -10.829 -24.567 1.00 92.88 601 ALA A O 1
ATOM 4733 N N . PHE A 1 602 ? 24.550 -8.655 -25.070 1.00 94.88 602 PHE A N 1
ATOM 4734 C CA . PHE A 1 602 ? 26.000 -8.652 -25.269 1.00 94.88 602 PHE A CA 1
ATOM 4735 C C . PHE A 1 602 ? 26.628 -7.330 -24.824 1.00 94.88 602 PHE A C 1
ATOM 4737 O O . PHE A 1 602 ? 25.945 -6.399 -24.414 1.00 94.88 602 PHE A O 1
ATOM 4744 N N . ARG A 1 603 ? 27.953 -7.243 -24.901 1.00 95.12 603 ARG A N 1
ATOM 4745 C CA . ARG A 1 603 ? 28.723 -6.000 -24.800 1.00 95.12 603 ARG A CA 1
ATOM 4746 C C . ARG A 1 603 ? 29.607 -5.885 -26.029 1.00 95.12 603 ARG A C 1
ATOM 4748 O O . ARG A 1 603 ? 30.088 -6.905 -26.522 1.00 95.12 603 ARG A O 1
ATOM 4755 N N . LEU A 1 604 ? 29.864 -4.665 -26.477 1.00 95.94 604 LEU A N 1
ATOM 4756 C CA . LEU A 1 604 ? 30.849 -4.400 -27.521 1.00 95.94 604 LEU A CA 1
ATOM 4757 C C . LEU A 1 604 ? 32.179 -4.033 -26.865 1.00 95.94 604 LEU A C 1
ATOM 4759 O O . LEU A 1 604 ? 32.213 -3.160 -25.995 1.00 95.94 604 LEU A O 1
ATOM 4763 N N . ARG A 1 605 ? 33.259 -4.724 -27.246 1.00 95.00 605 ARG A N 1
ATOM 4764 C CA . ARG A 1 605 ? 34.622 -4.461 -26.760 1.00 95.00 605 ARG A CA 1
ATOM 4765 C C . ARG A 1 605 ? 35.509 -3.952 -27.889 1.00 95.00 605 ARG A C 1
ATOM 4767 O O . ARG A 1 605 ? 35.718 -4.683 -28.849 1.00 95.00 605 ARG A O 1
ATOM 4774 N N . GLN A 1 606 ? 36.048 -2.752 -27.755 1.00 95.25 606 GLN A N 1
ATOM 4775 C CA . GLN A 1 606 ? 36.924 -2.139 -28.748 1.00 95.25 606 GLN A CA 1
ATOM 4776 C C . GLN A 1 606 ? 38.302 -2.834 -28.782 1.00 95.25 606 GLN A C 1
ATOM 4778 O O . GLN A 1 606 ? 38.746 -3.385 -27.766 1.00 95.25 606 GLN A O 1
ATOM 4783 N N . TYR A 1 607 ? 38.949 -2.862 -29.950 1.00 92.06 607 TYR A N 1
ATOM 4784 C CA . TYR A 1 607 ? 40.195 -3.595 -30.195 1.00 92.06 607 TYR A CA 1
ATOM 4785 C C . TYR A 1 607 ? 41.427 -3.015 -29.475 1.00 92.06 607 TYR A C 1
ATOM 4787 O O . TYR A 1 607 ? 41.890 -3.620 -28.503 1.00 92.06 607 TYR A O 1
ATOM 4795 N N . SER A 1 608 ? 41.972 -1.876 -29.920 1.00 90.38 608 SER A N 1
ATOM 4796 C CA . SER A 1 608 ? 43.292 -1.386 -29.477 1.00 90.38 608 SER A CA 1
ATOM 4797 C C . SER A 1 608 ? 43.298 -0.853 -28.040 1.00 90.38 608 SER A C 1
ATOM 4799 O O . SER A 1 608 ? 44.238 -1.097 -27.285 1.00 90.38 608 SER A O 1
ATOM 4801 N N . GLN A 1 609 ? 42.235 -0.152 -27.638 1.00 89.38 609 GLN A N 1
ATOM 4802 C CA . GLN A 1 609 ? 42.039 0.380 -26.285 1.00 89.38 609 GLN A CA 1
ATOM 4803 C C . GLN A 1 609 ? 41.526 -0.690 -25.309 1.00 89.38 609 GLN A C 1
ATOM 4805 O O . GLN A 1 609 ? 41.610 -0.517 -24.089 1.00 89.38 609 GLN A O 1
ATOM 4810 N N . GLY A 1 610 ? 40.958 -1.788 -25.824 1.00 90.94 610 GLY A N 1
ATOM 4811 C CA . GLY A 1 610 ? 40.473 -2.926 -25.042 1.00 90.94 610 GLY A CA 1
ATOM 4812 C C . GLY A 1 610 ? 39.267 -2.643 -24.133 1.00 90.94 610 GLY A C 1
ATOM 4813 O O . GLY A 1 610 ? 38.932 -3.509 -23.315 1.00 90.94 610 GLY A O 1
ATOM 4814 N N . CYS A 1 611 ? 38.659 -1.459 -24.248 1.00 94.12 611 CYS A N 1
ATOM 4815 C CA . CYS A 1 611 ? 37.536 -0.949 -23.456 1.00 94.12 611 CYS A CA 1
ATOM 4816 C C . CYS A 1 611 ? 36.171 -1.455 -23.954 1.00 94.12 611 CYS A C 1
ATOM 4818 O O . CYS A 1 611 ? 36.086 -2.100 -24.998 1.00 94.12 611 CYS A O 1
ATOM 4820 N N . HIS A 1 612 ? 35.092 -1.178 -23.214 1.00 95.81 612 HIS A N 1
ATOM 4821 C CA . HIS A 1 612 ? 33.723 -1.564 -23.593 1.00 95.81 612 HIS A CA 1
ATOM 4822 C C . HIS A 1 612 ? 32.813 -0.356 -23.823 1.00 95.81 612 HIS A C 1
ATOM 4824 O O . HIS A 1 612 ? 32.882 0.608 -23.062 1.00 95.81 612 HIS A O 1
ATOM 4830 N N . LEU A 1 613 ? 31.914 -0.452 -24.809 1.00 95.56 613 LEU A N 1
ATOM 4831 C CA . LEU A 1 613 ? 30.867 0.545 -25.069 1.00 95.56 613 LEU A CA 1
ATOM 4832 C C . LEU A 1 613 ? 29.969 0.720 -23.834 1.00 95.56 613 LEU A C 1
ATOM 4834 O O . LEU A 1 613 ? 29.334 -0.236 -23.372 1.00 95.56 613 LEU A O 1
ATOM 4838 N N . HIS A 1 614 ? 29.913 1.945 -23.316 1.00 93.31 614 HIS A N 1
ATOM 4839 C CA . HIS A 1 614 ? 29.328 2.262 -22.021 1.00 93.31 614 HIS A CA 1
ATOM 4840 C C . HIS A 1 614 ? 28.568 3.596 -22.026 1.00 93.31 614 HIS A C 1
ATOM 4842 O O . HIS A 1 614 ? 29.130 4.656 -22.314 1.00 93.31 614 HIS A O 1
ATOM 4848 N N . LEU A 1 615 ? 27.294 3.530 -21.641 1.00 90.69 615 LEU A N 1
ATOM 4849 C CA . LEU A 1 615 ? 26.435 4.681 -21.376 1.00 90.69 615 LEU A CA 1
ATOM 4850 C C . LEU A 1 615 ? 26.839 5.337 -20.049 1.00 90.69 615 LEU A C 1
ATOM 4852 O O . LEU A 1 615 ? 26.802 4.672 -19.012 1.00 90.69 615 LEU A O 1
ATOM 4856 N N . THR A 1 616 ? 27.196 6.624 -20.060 1.00 84.81 616 THR A N 1
ATOM 4857 C CA . THR A 1 616 ? 27.618 7.330 -18.833 1.00 84.81 616 THR A CA 1
ATOM 4858 C C . THR A 1 616 ? 26.444 7.606 -17.891 1.00 84.81 616 THR A C 1
ATOM 4860 O O . THR A 1 616 ? 26.593 7.516 -16.673 1.00 84.81 616 THR A O 1
ATOM 4863 N N . GLY A 1 617 ? 25.273 7.916 -18.457 1.00 80.69 617 GLY A N 1
ATOM 4864 C CA . GLY A 1 617 ? 24.098 8.402 -17.730 1.00 80.69 617 GLY A CA 1
ATOM 4865 C C . GLY A 1 617 ? 24.071 9.922 -17.521 1.00 80.69 617 GLY A C 1
ATOM 4866 O O . GLY A 1 617 ? 23.064 10.434 -17.039 1.00 80.69 617 GLY A O 1
ATOM 4867 N N . ASP A 1 618 ? 25.124 10.650 -17.907 1.00 80.19 618 ASP A N 1
ATOM 4868 C CA . ASP A 1 618 ? 25.104 12.115 -17.963 1.00 80.19 618 ASP A CA 1
ATOM 4869 C C . ASP A 1 618 ? 24.476 12.576 -19.289 1.00 80.19 618 ASP A C 1
ATOM 4871 O O . ASP A 1 618 ? 24.922 12.185 -20.373 1.00 80.19 618 ASP A O 1
ATOM 4875 N N . LEU A 1 619 ? 23.459 13.438 -19.198 1.00 83.00 619 LEU A N 1
ATOM 4876 C CA . LEU A 1 619 ? 22.965 14.204 -20.343 1.00 83.00 619 LEU A CA 1
ATOM 4877 C C . LEU A 1 619 ? 24.079 15.112 -20.883 1.00 83.00 619 LEU A C 1
ATOM 4879 O O . LEU A 1 619 ? 24.864 15.679 -20.116 1.00 83.00 619 LEU A O 1
ATOM 4883 N N . LEU A 1 620 ? 24.126 15.257 -22.204 1.00 83.88 620 LEU A N 1
ATOM 4884 C CA . LEU A 1 620 ? 24.946 16.263 -22.865 1.00 83.88 620 LEU A CA 1
ATOM 4885 C C . LEU A 1 620 ? 24.389 17.657 -22.545 1.00 83.88 620 LEU A C 1
ATOM 4887 O O . LEU A 1 620 ? 23.180 17.854 -22.468 1.00 83.88 620 LEU A O 1
ATOM 4891 N N . ASP A 1 621 ? 25.289 18.614 -22.332 1.00 78.31 621 ASP A N 1
ATOM 4892 C CA . ASP A 1 621 ? 24.935 20.008 -22.058 1.00 78.31 621 ASP A CA 1
ATOM 4893 C C . ASP A 1 621 ? 24.325 20.665 -23.307 1.00 78.31 621 ASP A C 1
ATOM 4895 O O . ASP A 1 621 ? 24.829 20.467 -24.415 1.00 78.31 621 ASP A O 1
ATOM 4899 N N . ASP A 1 622 ? 23.294 21.496 -23.132 1.00 75.06 622 ASP A N 1
ATOM 4900 C CA . ASP A 1 622 ? 22.599 22.197 -24.225 1.00 75.06 622 ASP A CA 1
ATOM 4901 C C . ASP A 1 622 ? 23.533 23.171 -24.980 1.00 75.06 622 ASP A C 1
ATOM 4903 O O . ASP A 1 622 ? 23.241 23.597 -26.096 1.00 75.06 622 ASP A O 1
ATOM 4907 N N . SER A 1 623 ? 24.698 23.507 -24.405 1.00 70.69 623 SER A N 1
ATOM 4908 C CA . SER A 1 623 ? 25.758 24.255 -25.100 1.00 70.69 623 SER A CA 1
ATOM 4909 C C . SER A 1 623 ? 26.496 23.447 -26.186 1.00 70.69 623 SER A C 1
ATOM 4911 O O . SER A 1 623 ? 27.217 24.027 -27.004 1.00 70.69 623 SER A O 1
ATOM 4913 N N . VAL A 1 624 ? 26.323 22.121 -26.227 1.00 77.31 624 VAL A N 1
ATOM 4914 C CA . VAL A 1 624 ? 26.874 21.233 -27.260 1.00 77.31 624 VAL A CA 1
ATOM 4915 C C . VAL A 1 624 ? 25.913 21.181 -28.448 1.00 77.31 624 VAL A C 1
ATOM 4917 O O . VAL A 1 624 ? 24.763 20.772 -28.316 1.00 77.31 624 VAL A O 1
ATOM 4920 N N . SER A 1 625 ? 26.394 21.533 -29.643 1.00 74.38 625 SER A N 1
ATOM 4921 C CA . SER A 1 625 ? 25.595 21.475 -30.876 1.00 74.38 625 SER A CA 1
ATOM 4922 C C . SER A 1 625 ? 25.118 20.043 -31.161 1.00 74.38 625 SER A C 1
ATOM 4924 O O . SER A 1 625 ? 25.922 19.180 -31.503 1.00 74.38 625 SER A O 1
ATOM 4926 N N . GLY A 1 626 ? 23.812 19.792 -31.005 1.00 73.38 626 GLY A N 1
ATOM 4927 C CA . GLY A 1 626 ? 23.205 18.455 -31.103 1.00 73.38 626 GLY A CA 1
ATOM 4928 C C . GLY A 1 626 ? 23.062 17.690 -29.776 1.00 73.38 626 GLY A C 1
ATOM 4929 O O . GLY A 1 626 ? 22.548 16.571 -29.790 1.00 73.38 626 GLY A O 1
ATOM 4930 N N . GLY A 1 627 ? 23.465 18.272 -28.641 1.00 73.62 627 GLY A N 1
ATOM 4931 C CA . GLY A 1 627 ? 23.394 17.648 -27.314 1.00 73.62 627 GLY A CA 1
ATOM 4932 C C . GLY A 1 627 ? 21.982 17.507 -26.733 1.00 73.62 627 GLY A C 1
ATOM 4933 O O . GLY A 1 627 ? 21.743 16.562 -25.985 1.00 73.62 627 GLY A O 1
ATOM 4934 N N . GLU A 1 628 ? 21.051 18.388 -27.117 1.00 78.56 628 GLU A N 1
ATOM 4935 C CA . GLU A 1 628 ? 19.674 18.460 -26.594 1.00 78.56 628 GLU A CA 1
ATOM 4936 C C . GLU A 1 628 ? 19.007 17.074 -26.472 1.00 78.56 628 GLU A C 1
ATOM 4938 O O . GLU A 1 628 ? 18.795 16.371 -27.466 1.00 78.56 628 GLU A O 1
ATOM 4943 N N . GLY A 1 629 ? 18.678 16.675 -25.238 1.00 77.19 629 GLY A N 1
ATOM 4944 C CA . GLY A 1 629 ? 17.978 15.419 -24.937 1.00 77.19 629 GLY A CA 1
ATOM 4945 C C . GLY A 1 629 ? 18.775 14.124 -25.170 1.00 77.19 629 GLY A C 1
ATOM 4946 O O . GLY A 1 629 ? 18.175 13.049 -25.176 1.00 77.19 629 GLY A O 1
ATOM 4947 N N . ARG A 1 630 ? 20.099 14.192 -25.371 1.00 87.31 630 ARG A N 1
ATOM 4948 C CA . ARG A 1 630 ? 20.976 13.024 -25.591 1.00 87.31 630 ARG A CA 1
ATOM 4949 C C . ARG A 1 630 ? 21.901 12.761 -24.401 1.00 87.31 630 ARG A C 1
ATOM 4951 O O . ARG A 1 630 ? 22.287 13.675 -23.679 1.00 87.31 630 ARG A O 1
ATOM 4958 N N . VAL A 1 631 ? 22.281 11.500 -24.209 1.00 88.81 631 VAL A N 1
ATOM 4959 C CA . VAL A 1 631 ? 23.187 11.025 -23.143 1.00 88.81 631 VAL A CA 1
ATOM 4960 C C . VAL A 1 631 ? 24.567 10.719 -23.736 1.00 88.81 631 VAL A C 1
ATOM 4962 O O . VAL A 1 631 ? 24.662 10.231 -24.862 1.00 88.81 631 VAL A O 1
ATOM 4965 N N . GLU A 1 632 ? 25.651 10.983 -23.006 1.00 89.88 632 GLU A N 1
ATOM 4966 C CA . GLU A 1 632 ? 27.008 10.685 -23.490 1.00 89.88 632 GLU A CA 1
ATOM 4967 C C . GLU A 1 632 ? 27.287 9.165 -23.565 1.00 89.88 632 GLU A C 1
ATOM 4969 O O . GLU A 1 632 ? 26.954 8.385 -22.663 1.00 89.88 632 GLU A O 1
ATOM 4974 N N . LEU A 1 633 ? 27.948 8.744 -24.650 1.00 92.50 633 LEU A N 1
ATOM 4975 C CA . LEU A 1 633 ? 28.533 7.410 -24.803 1.00 92.50 633 LEU A CA 1
ATOM 4976 C C . LEU A 1 633 ? 30.054 7.478 -24.654 1.00 92.50 633 LEU A C 1
ATOM 4978 O O . LEU A 1 633 ? 30.700 8.428 -25.084 1.00 92.50 633 LEU A O 1
ATOM 4982 N N . SER A 1 634 ? 30.628 6.447 -24.039 1.00 93.25 634 SER A N 1
ATOM 4983 C CA . SER A 1 634 ? 32.059 6.364 -23.745 1.00 93.25 634 SER A CA 1
ATOM 4984 C C . SER A 1 634 ? 32.572 4.936 -23.894 1.00 93.25 634 SER A C 1
ATOM 4986 O O . SER A 1 634 ? 31.821 3.984 -23.678 1.00 93.25 634 SER A O 1
ATOM 4988 N N . CYS A 1 635 ? 33.850 4.757 -24.224 1.00 94.44 635 CYS A N 1
ATOM 4989 C CA . CYS A 1 635 ? 34.479 3.439 -24.180 1.00 94.44 635 CYS A CA 1
ATOM 4990 C C . CYS A 1 635 ? 35.236 3.287 -22.853 1.00 94.44 635 CYS A C 1
ATOM 4992 O O . CYS A 1 635 ? 36.279 3.904 -22.629 1.00 94.44 635 CYS A O 1
ATOM 4994 N N . LEU A 1 636 ? 34.676 2.498 -21.930 1.00 93.56 636 LEU A N 1
ATOM 4995 C CA . LEU A 1 636 ? 35.158 2.367 -20.553 1.00 93.56 636 LEU A CA 1
ATOM 4996 C C . LEU A 1 636 ? 36.205 1.250 -20.419 1.00 93.56 636 LEU A C 1
ATOM 4998 O O . LEU A 1 636 ? 35.909 0.063 -20.583 1.00 93.56 636 LEU A O 1
ATOM 5002 N N . LYS A 1 637 ? 37.436 1.632 -20.071 1.00 91.50 637 LYS A N 1
ATOM 5003 C CA . LYS A 1 637 ? 38.542 0.732 -19.707 1.00 91.50 637 LYS A CA 1
ATOM 5004 C C . LYS A 1 637 ? 38.212 0.025 -18.382 1.00 91.50 637 LYS A C 1
ATOM 5006 O O . LYS A 1 637 ? 37.853 0.678 -17.398 1.00 91.50 637 LYS A O 1
ATOM 5011 N N . ASP A 1 638 ? 38.301 -1.307 -18.369 1.00 87.06 638 ASP A N 1
ATOM 5012 C CA . ASP A 1 638 ? 37.880 -2.214 -17.281 1.00 87.06 638 ASP A CA 1
ATOM 5013 C C . ASP A 1 638 ? 36.405 -2.062 -16.842 1.00 87.06 638 ASP A C 1
ATOM 5015 O O . ASP A 1 638 ? 36.093 -1.929 -15.653 1.00 87.06 638 ASP A O 1
ATOM 5019 N N . ALA A 1 639 ? 35.476 -2.057 -17.804 1.00 83.50 639 ALA A N 1
ATOM 5020 C CA . ALA A 1 639 ? 34.043 -1.969 -17.529 1.00 83.50 639 ALA A CA 1
ATOM 5021 C C . ALA A 1 639 ? 33.489 -3.217 -16.814 1.00 83.50 639 ALA A C 1
ATOM 5023 O O . ALA A 1 639 ? 33.573 -4.348 -17.314 1.00 83.50 639 ALA A O 1
ATOM 5024 N N . ALA A 1 640 ? 32.825 -2.992 -15.677 1.00 86.00 640 ALA A N 1
ATOM 5025 C CA . ALA A 1 640 ? 31.988 -3.999 -15.033 1.00 86.00 640 ALA A CA 1
ATOM 5026 C C . ALA A 1 640 ? 30.801 -4.393 -15.935 1.00 86.00 640 ALA A C 1
ATOM 5028 O O . ALA A 1 640 ? 30.353 -3.614 -16.781 1.00 86.00 640 ALA A O 1
ATOM 5029 N N . VAL A 1 641 ? 30.280 -5.608 -15.750 1.00 85.50 641 VAL A N 1
ATOM 5030 C CA . VAL A 1 641 ? 29.062 -6.077 -16.430 1.00 85.50 641 VAL A CA 1
ATOM 5031 C C . VAL A 1 641 ? 27.857 -5.463 -15.712 1.00 85.50 641 VAL A C 1
ATOM 5033 O O . VAL A 1 641 ? 27.471 -5.913 -14.637 1.00 85.50 641 VAL A O 1
ATOM 5036 N N . LEU A 1 642 ? 27.324 -4.386 -16.287 1.00 85.69 642 LEU A N 1
ATOM 5037 C CA . LEU A 1 642 ? 26.232 -3.566 -15.759 1.00 85.69 642 LEU A CA 1
ATOM 5038 C C . LEU A 1 642 ? 25.249 -3.271 -16.894 1.00 85.69 642 LEU A C 1
ATOM 5040 O O . LEU A 1 642 ? 25.620 -3.327 -18.061 1.00 85.69 642 LEU A O 1
ATOM 5044 N N . THR A 1 643 ? 24.013 -2.895 -16.576 1.00 83.56 643 THR A N 1
ATOM 5045 C CA . THR A 1 643 ? 22.992 -2.533 -17.579 1.00 83.56 643 THR A CA 1
ATOM 5046 C C . THR A 1 643 ? 23.446 -1.428 -18.541 1.00 83.56 643 THR A C 1
ATOM 5048 O O . THR A 1 643 ? 23.126 -1.477 -19.721 1.00 83.56 643 THR A O 1
ATOM 5051 N N . SER A 1 644 ? 24.266 -0.483 -18.075 1.00 87.19 644 SER A N 1
ATOM 5052 C CA . SER A 1 644 ? 24.884 0.577 -18.886 1.00 87.19 644 SER A CA 1
ATOM 5053 C C . SER A 1 644 ? 26.095 0.139 -19.727 1.00 87.19 644 SER A C 1
ATOM 5055 O O . SER A 1 644 ? 26.674 0.967 -20.424 1.00 87.19 644 SER A O 1
ATOM 5057 N N . SER A 1 645 ? 26.521 -1.127 -19.672 1.00 90.81 645 SER A N 1
ATOM 5058 C CA . SER A 1 645 ? 27.531 -1.714 -20.575 1.00 90.81 645 SER A CA 1
ATOM 5059 C C . SER A 1 645 ? 27.000 -2.907 -21.380 1.00 90.81 645 SER A C 1
ATOM 5061 O O . SER A 1 645 ? 27.763 -3.528 -22.122 1.00 90.81 645 SER A O 1
ATOM 5063 N N . ILE A 1 646 ? 25.708 -3.232 -21.241 1.00 93.25 646 ILE A N 1
ATOM 5064 C CA . ILE A 1 646 ? 25.025 -4.333 -21.927 1.00 93.25 646 ILE A CA 1
ATOM 5065 C C . ILE A 1 646 ? 24.047 -3.762 -22.958 1.00 93.25 646 ILE A C 1
ATOM 5067 O O . ILE A 1 646 ? 23.317 -2.808 -22.689 1.00 93.25 646 ILE A O 1
ATOM 5071 N N . TRP A 1 647 ? 24.026 -4.394 -24.124 1.00 94.12 647 TRP A N 1
ATOM 5072 C CA . TRP A 1 647 ? 23.309 -3.985 -25.320 1.00 94.12 647 TRP A CA 1
ATOM 5073 C C . TRP A 1 647 ? 22.548 -5.173 -25.923 1.00 94.12 647 TRP A C 1
ATOM 5075 O O . TRP A 1 647 ? 22.898 -6.338 -25.699 1.00 94.12 647 TRP A O 1
ATOM 5085 N N . ARG A 1 648 ? 21.515 -4.865 -26.705 1.00 93.50 648 ARG A N 1
ATOM 5086 C CA . ARG A 1 648 ? 20.790 -5.776 -27.596 1.00 93.50 648 ARG A CA 1
ATOM 5087 C C . ARG A 1 648 ? 20.662 -5.145 -28.974 1.00 93.50 648 ARG A C 1
ATOM 5089 O O . ARG A 1 648 ? 20.685 -3.924 -29.111 1.00 93.50 648 ARG A O 1
ATOM 5096 N N . PHE A 1 649 ? 20.431 -5.985 -29.974 1.00 93.94 649 PHE A N 1
ATOM 5097 C CA . PHE A 1 649 ? 19.903 -5.529 -31.253 1.00 93.94 649 PHE A CA 1
ATOM 5098 C C . PHE A 1 649 ? 18.374 -5.461 -31.145 1.00 93.94 649 PHE A C 1
ATOM 5100 O O . PHE A 1 649 ? 17.729 -6.491 -30.924 1.00 93.94 649 PHE A O 1
ATOM 5107 N N . SER A 1 650 ? 17.817 -4.246 -31.209 1.00 89.12 650 SER A N 1
ATOM 5108 C CA . SER A 1 650 ? 16.372 -3.969 -31.098 1.00 89.12 650 SER A CA 1
ATOM 5109 C C . SER A 1 650 ? 15.637 -4.003 -32.435 1.00 89.12 650 SER A C 1
ATOM 5111 O O . SER A 1 650 ? 14.422 -4.158 -32.457 1.00 89.12 650 SER A O 1
ATOM 5113 N N . MET A 1 651 ? 16.382 -3.885 -33.530 1.00 90.25 651 MET A N 1
ATOM 5114 C CA . MET A 1 651 ? 15.939 -4.044 -34.912 1.00 90.25 651 MET A CA 1
ATOM 5115 C C . MET A 1 651 ? 16.999 -4.870 -35.647 1.00 90.25 651 MET A C 1
ATOM 5117 O O . MET A 1 651 ? 18.182 -4.789 -35.300 1.00 90.25 651 MET A O 1
ATOM 5121 N N . ASN A 1 652 ? 16.568 -5.660 -36.627 1.00 92.44 652 ASN A N 1
ATOM 5122 C CA . ASN A 1 652 ? 17.400 -6.457 -37.523 1.00 92.44 652 ASN A CA 1
ATOM 5123 C C . ASN A 1 652 ? 16.644 -6.626 -38.846 1.00 92.44 652 ASN A C 1
ATOM 5125 O O . ASN A 1 652 ? 15.583 -7.252 -38.859 1.00 92.44 652 ASN A O 1
ATOM 5129 N N . ASP A 1 653 ? 17.187 -6.057 -39.917 1.00 90.06 653 ASP A N 1
ATOM 5130 C CA . ASP A 1 653 ? 16.626 -6.082 -41.267 1.00 90.06 653 ASP A CA 1
ATOM 5131 C C . ASP A 1 653 ? 17.727 -6.362 -42.306 1.00 90.06 653 ASP A C 1
ATOM 5133 O O . ASP A 1 653 ? 18.862 -5.896 -42.161 1.00 90.06 653 ASP A O 1
ATOM 5137 N N . HIS A 1 654 ? 17.414 -7.183 -43.313 1.00 89.62 654 HIS A N 1
ATOM 5138 C CA . HIS A 1 654 ? 18.363 -7.659 -44.323 1.00 89.62 654 HIS A CA 1
ATOM 5139 C C . HIS A 1 654 ? 17.659 -8.413 -45.470 1.00 89.62 654 HIS A C 1
ATOM 5141 O O . HIS A 1 654 ? 17.199 -9.543 -45.278 1.00 89.62 654 HIS A O 1
ATOM 5147 N N . ASP A 1 655 ? 17.679 -7.844 -46.682 1.00 85.62 655 ASP A N 1
ATOM 5148 C CA . ASP A 1 655 ? 16.952 -8.318 -47.879 1.00 85.62 655 ASP A CA 1
ATOM 5149 C C . ASP A 1 655 ? 17.064 -9.826 -48.173 1.00 85.62 655 ASP A C 1
ATOM 5151 O O . ASP A 1 655 ? 16.113 -10.453 -48.639 1.00 85.62 655 ASP A O 1
ATOM 5155 N N . TYR A 1 656 ? 18.235 -10.425 -47.928 1.00 86.50 656 TYR A N 1
ATOM 5156 C CA . TYR A 1 656 ? 18.521 -11.822 -48.283 1.00 86.50 656 TYR A CA 1
ATOM 5157 C C . TYR A 1 656 ? 18.279 -12.828 -47.142 1.00 86.50 656 TYR A C 1
ATOM 5159 O O . TYR A 1 656 ? 18.711 -13.978 -47.252 1.00 86.50 656 TYR A O 1
ATOM 5167 N N . LEU A 1 657 ? 17.647 -12.438 -46.026 1.00 87.06 657 LEU A N 1
ATOM 5168 C CA . LEU A 1 657 ? 17.272 -13.407 -44.987 1.00 87.06 657 LEU A CA 1
ATOM 5169 C C . LEU A 1 657 ? 16.173 -14.368 -45.497 1.00 87.06 657 LEU A C 1
ATOM 5171 O O . LEU A 1 657 ? 15.219 -13.928 -46.138 1.00 87.06 657 LEU A O 1
ATOM 5175 N N . PRO A 1 658 ? 16.254 -15.685 -45.214 1.00 87.25 658 PRO A N 1
ATOM 5176 C CA . PRO A 1 658 ? 15.195 -16.619 -45.587 1.00 87.25 658 PRO A CA 1
ATOM 5177 C C . PRO A 1 658 ? 13.875 -16.277 -44.887 1.00 87.25 658 PRO A C 1
ATOM 5179 O O . PRO A 1 658 ? 13.857 -16.102 -43.670 1.00 87.25 658 PRO A O 1
ATOM 5182 N N . ALA A 1 659 ? 12.758 -16.294 -45.618 1.00 82.12 659 ALA A N 1
ATOM 5183 C CA . ALA A 1 659 ? 11.422 -16.025 -45.068 1.00 82.12 659 ALA A CA 1
ATOM 5184 C C . ALA A 1 659 ? 10.942 -17.053 -44.013 1.00 82.12 659 ALA A C 1
ATOM 5186 O O . ALA A 1 659 ? 9.942 -16.827 -43.340 1.00 82.12 659 ALA A O 1
ATOM 5187 N N . GLU A 1 660 ? 11.654 -18.175 -43.857 1.00 85.12 660 GLU A N 1
ATOM 5188 C CA . GLU A 1 660 ? 11.452 -19.174 -42.793 1.00 85.12 660 GLU A CA 1
ATOM 5189 C C . GLU A 1 660 ? 12.152 -18.807 -41.465 1.00 85.12 660 GLU A C 1
ATOM 5191 O O . GLU A 1 660 ? 12.071 -19.562 -40.496 1.00 85.12 660 GLU A O 1
ATOM 5196 N N . THR A 1 661 ? 12.875 -17.681 -41.403 1.00 85.81 661 THR A N 1
ATOM 5197 C CA . THR A 1 661 ? 13.605 -17.249 -40.199 1.00 85.81 661 THR A CA 1
ATOM 5198 C C . THR A 1 661 ? 12.633 -16.957 -39.051 1.00 85.81 661 THR A C 1
ATOM 5200 O O . THR A 1 661 ? 11.601 -16.318 -39.240 1.00 85.81 661 THR A O 1
ATOM 5203 N N . GLU A 1 662 ? 12.959 -17.409 -37.836 1.00 86.56 662 GLU A N 1
ATOM 5204 C CA . GLU A 1 662 ? 12.139 -17.133 -36.649 1.00 86.56 662 GLU A CA 1
ATOM 5205 C C . GLU A 1 662 ? 12.029 -15.619 -36.392 1.00 86.56 662 GLU A C 1
ATOM 5207 O O . GLU A 1 662 ? 12.983 -14.871 -36.612 1.00 86.56 662 GLU A O 1
ATOM 5212 N N . LEU A 1 663 ? 10.889 -15.156 -35.872 1.00 86.00 663 LEU A N 1
ATOM 5213 C CA . LEU A 1 663 ? 10.755 -13.770 -35.420 1.00 86.00 663 LEU A CA 1
ATOM 5214 C C . LEU A 1 663 ? 11.450 -13.568 -34.068 1.00 86.00 663 LEU A C 1
ATOM 5216 O O . LEU A 1 663 ? 11.382 -14.410 -33.167 1.00 86.00 663 LEU A O 1
ATOM 5220 N N . ALA A 1 664 ? 12.115 -12.427 -33.923 1.00 84.31 664 ALA A N 1
ATOM 5221 C CA . ALA A 1 664 ? 12.757 -12.008 -32.691 1.00 84.31 664 ALA A CA 1
ATOM 5222 C C . ALA A 1 664 ? 11.721 -11.791 -31.576 1.00 84.31 664 ALA A C 1
ATOM 5224 O O . ALA A 1 664 ? 10.641 -11.249 -31.796 1.00 84.31 664 ALA A O 1
ATOM 5225 N N . SER A 1 665 ? 12.062 -12.172 -30.345 1.00 78.56 665 SER A N 1
ATOM 5226 C CA . SER A 1 665 ? 11.280 -11.818 -29.155 1.00 78.56 665 SER A CA 1
ATOM 5227 C C . SER A 1 665 ? 12.167 -11.814 -27.912 1.00 78.56 665 SER A C 1
ATOM 5229 O O . SER A 1 665 ? 13.169 -12.526 -27.853 1.00 78.56 665 SER A O 1
ATOM 5231 N N . TYR A 1 666 ? 11.823 -11.007 -26.905 1.00 79.50 666 TYR A N 1
ATOM 5232 C CA . TYR A 1 666 ? 12.564 -11.010 -25.639 1.00 79.50 666 TYR A CA 1
ATOM 5233 C C . TYR A 1 666 ? 12.284 -12.294 -24.826 1.00 79.50 666 TYR A C 1
ATOM 5235 O O . TYR A 1 666 ? 11.159 -12.811 -24.842 1.00 79.50 666 TYR A O 1
ATOM 5243 N N . PRO A 1 667 ? 13.256 -12.781 -24.028 1.00 79.31 667 PRO A N 1
ATOM 5244 C CA . PRO A 1 667 ? 13.103 -13.998 -23.235 1.00 79.31 667 PRO A CA 1
ATOM 5245 C C . PRO A 1 667 ? 11.979 -13.888 -22.192 1.00 79.31 667 PRO A C 1
ATOM 5247 O O . PRO A 1 667 ? 11.857 -12.904 -21.458 1.00 79.31 667 PRO A O 1
ATOM 5250 N N . LYS A 1 668 ? 11.158 -14.942 -22.094 1.00 72.00 668 LYS A N 1
ATOM 5251 C CA . LYS A 1 668 ? 9.938 -14.979 -21.267 1.00 72.00 668 LYS A CA 1
ATOM 5252 C C . LYS A 1 668 ? 10.249 -14.877 -19.766 1.00 72.00 668 LYS A C 1
ATOM 5254 O O . LYS A 1 668 ? 10.787 -15.801 -19.158 1.00 72.00 668 LYS A O 1
ATOM 5259 N N . VAL A 1 669 ? 9.845 -13.765 -19.148 1.00 73.25 669 VAL A N 1
ATOM 5260 C CA . VAL A 1 669 ? 10.099 -13.464 -17.728 1.00 73.25 669 VAL A CA 1
ATOM 5261 C C . VAL A 1 669 ? 9.181 -14.264 -16.794 1.00 73.25 669 VAL A C 1
ATOM 5263 O O . VAL A 1 669 ? 7.955 -14.197 -16.893 1.00 73.25 669 VAL A O 1
ATOM 5266 N N . SER A 1 670 ? 9.773 -14.989 -15.838 1.00 76.94 670 SER A N 1
ATOM 5267 C CA . SER A 1 670 ? 9.038 -15.787 -14.847 1.00 76.94 670 SER A CA 1
ATOM 5268 C C . SER A 1 670 ? 8.293 -14.925 -13.818 1.00 76.94 670 SER A C 1
ATOM 5270 O O . SER A 1 670 ? 8.729 -13.822 -13.482 1.00 76.94 670 SER A O 1
ATOM 5272 N N . PHE A 1 671 ? 7.197 -15.450 -13.250 1.00 78.12 671 PHE A N 1
ATOM 5273 C CA . PHE A 1 671 ? 6.398 -14.744 -12.235 1.00 78.12 671 PHE A CA 1
ATOM 5274 C C . PHE A 1 671 ? 7.245 -14.215 -11.068 1.00 78.12 671 PHE A C 1
ATOM 5276 O O . PHE A 1 671 ? 7.067 -13.075 -10.658 1.00 78.12 671 PHE A O 1
ATOM 5283 N N . TRP A 1 672 ? 8.197 -15.001 -10.557 1.00 80.38 672 TRP A N 1
ATOM 5284 C CA . TRP A 1 672 ? 9.040 -14.578 -9.434 1.00 80.38 672 TRP A CA 1
ATOM 5285 C C . TRP A 1 672 ? 10.037 -13.478 -9.805 1.00 80.38 672 TRP A C 1
ATOM 5287 O O . TRP A 1 672 ? 10.300 -12.609 -8.973 1.00 80.38 672 TRP A O 1
ATOM 5297 N N . LYS A 1 673 ? 10.541 -13.462 -11.049 1.00 75.94 673 LYS A N 1
ATOM 5298 C CA . LYS A 1 673 ? 11.338 -12.340 -11.564 1.00 75.94 673 LYS A CA 1
ATOM 5299 C C . LYS A 1 673 ? 10.458 -11.089 -11.649 1.00 75.94 673 LYS A C 1
ATOM 5301 O O . LYS A 1 673 ? 10.783 -10.117 -10.975 1.00 75.94 673 LYS A O 1
ATOM 5306 N N . LYS A 1 674 ? 9.276 -11.170 -12.285 1.00 70.31 674 LYS A N 1
ATOM 5307 C CA . LYS A 1 674 ? 8.287 -10.069 -12.332 1.00 70.31 674 LYS A CA 1
ATOM 5308 C C . LYS A 1 674 ? 7.917 -9.531 -10.941 1.00 70.31 674 LYS A C 1
ATOM 5310 O O . LYS A 1 674 ? 7.949 -8.328 -10.709 1.00 70.31 674 LYS A O 1
ATOM 5315 N N . PHE A 1 675 ? 7.591 -10.420 -10.002 1.00 80.44 675 PHE A N 1
ATOM 5316 C CA . PHE A 1 675 ? 7.208 -10.078 -8.630 1.00 80.44 675 PHE A CA 1
ATOM 5317 C C . PHE A 1 675 ? 8.335 -9.342 -7.899 1.00 80.44 675 PHE A C 1
ATOM 5319 O O . PHE A 1 675 ? 8.085 -8.304 -7.284 1.00 80.44 675 PHE A O 1
ATOM 5326 N N . LYS A 1 676 ? 9.572 -9.855 -7.989 1.00 79.75 676 LYS A N 1
ATOM 5327 C CA . LYS A 1 676 ? 10.756 -9.217 -7.403 1.00 79.75 676 LYS A CA 1
ATOM 5328 C C . LYS A 1 676 ? 11.028 -7.857 -8.044 1.00 79.75 676 LYS A C 1
ATOM 5330 O O . LYS A 1 676 ? 11.390 -6.939 -7.322 1.00 79.75 676 LYS A O 1
ATOM 5335 N N . GLU A 1 677 ? 10.836 -7.720 -9.355 1.00 73.75 677 GLU A N 1
ATOM 5336 C CA . GLU A 1 677 ? 10.996 -6.465 -10.103 1.00 73.75 677 GLU A CA 1
ATOM 5337 C C . GLU A 1 677 ? 10.016 -5.389 -9.613 1.00 73.75 677 GLU A C 1
ATOM 5339 O O . GLU A 1 677 ? 10.457 -4.315 -9.213 1.00 73.75 677 GLU A O 1
ATOM 5344 N N . ILE A 1 678 ? 8.719 -5.712 -9.515 1.00 73.31 678 ILE A N 1
ATOM 5345 C CA . ILE A 1 678 ? 7.675 -4.798 -9.016 1.00 73.31 678 ILE A CA 1
ATOM 5346 C C . ILE A 1 678 ? 7.901 -4.419 -7.543 1.00 73.31 678 ILE A C 1
ATOM 5348 O O . ILE A 1 678 ? 7.800 -3.248 -7.192 1.00 73.31 678 ILE A O 1
ATOM 5352 N N . HIS A 1 679 ? 8.224 -5.375 -6.663 1.00 79.50 679 HIS A N 1
ATOM 5353 C CA . HIS A 1 679 ? 8.413 -5.080 -5.232 1.00 79.50 679 HIS A CA 1
ATOM 5354 C C . HIS A 1 679 ? 9.714 -4.332 -4.950 1.00 79.50 679 HIS A C 1
ATOM 5356 O O . HIS A 1 679 ? 9.752 -3.476 -4.067 1.00 79.50 679 HIS A O 1
ATOM 5362 N N . ASN A 1 680 ? 10.760 -4.605 -5.735 1.00 74.56 680 ASN A N 1
ATOM 5363 C CA . ASN A 1 680 ? 11.910 -3.719 -5.814 1.00 74.56 680 ASN A CA 1
ATOM 5364 C C . ASN A 1 680 ? 11.448 -2.311 -6.179 1.00 74.56 680 ASN A C 1
ATOM 5366 O O . ASN A 1 680 ? 11.843 -1.372 -5.504 1.00 74.56 680 ASN A O 1
ATOM 5370 N N . LEU A 1 681 ? 10.611 -2.167 -7.206 1.00 70.19 681 LEU A N 1
ATOM 5371 C CA . LEU A 1 681 ? 10.158 -0.868 -7.685 1.00 70.19 681 LEU A CA 1
ATOM 5372 C C . LEU A 1 681 ? 9.379 -0.077 -6.608 1.00 70.19 681 LEU A C 1
ATOM 5374 O O . LEU A 1 681 ? 9.769 1.046 -6.293 1.00 70.19 681 LEU A O 1
ATOM 5378 N N . ILE A 1 682 ? 8.428 -0.712 -5.910 1.00 74.56 682 ILE A N 1
ATOM 5379 C CA . ILE A 1 682 ? 7.692 -0.127 -4.765 1.00 74.56 682 ILE A CA 1
ATOM 5380 C C . ILE A 1 682 ? 8.621 0.388 -3.649 1.00 74.56 682 ILE A C 1
ATOM 5382 O O . ILE A 1 682 ? 8.340 1.410 -3.024 1.00 74.56 682 ILE A O 1
ATOM 5386 N N . ARG A 1 683 ? 9.735 -0.304 -3.375 1.00 72.50 683 ARG A N 1
ATOM 5387 C CA . ARG A 1 683 ? 10.691 0.081 -2.317 1.00 72.50 683 ARG A CA 1
ATOM 5388 C C . ARG A 1 683 ? 11.538 1.309 -2.687 1.00 72.50 683 ARG A C 1
ATOM 5390 O O . ARG A 1 683 ? 12.190 1.867 -1.807 1.00 72.50 683 ARG A O 1
ATOM 5397 N N . LYS A 1 684 ? 11.631 1.632 -3.974 1.00 64.25 684 LYS A N 1
ATOM 5398 C CA . LYS A 1 684 ? 12.672 2.472 -4.583 1.00 64.25 684 LYS A CA 1
ATOM 5399 C C . LYS A 1 684 ? 12.105 3.831 -5.004 1.00 64.25 684 LYS A C 1
ATOM 5401 O O . LYS A 1 684 ? 12.460 4.845 -4.412 1.00 64.25 684 LYS A O 1
ATOM 5406 N N . GLU A 1 685 ? 11.088 3.831 -5.873 1.00 60.81 685 GLU A N 1
ATOM 5407 C CA . GLU A 1 685 ? 10.264 5.014 -6.162 1.00 60.81 685 GLU A CA 1
ATOM 5408 C C . GLU A 1 685 ? 8.928 4.944 -5.410 1.00 60.81 685 GLU A C 1
ATOM 5410 O O . GLU A 1 685 ? 7.905 4.524 -5.966 1.00 60.81 685 GLU A O 1
ATOM 5415 N N . PRO A 1 686 ? 8.861 5.478 -4.179 1.00 57.41 686 PRO A N 1
ATOM 5416 C CA . PRO A 1 686 ? 7.593 5.829 -3.554 1.00 57.41 686 PRO A CA 1
ATOM 5417 C C . PRO A 1 686 ? 6.970 7.106 -4.166 1.00 57.41 686 PRO A C 1
ATOM 5419 O O . PRO A 1 686 ? 6.043 7.660 -3.585 1.00 57.41 686 PRO A O 1
ATOM 5422 N N . ARG A 1 687 ? 7.501 7.618 -5.292 1.00 54.31 687 ARG A N 1
ATOM 5423 C CA . ARG A 1 687 ? 7.174 8.937 -5.872 1.00 54.31 687 ARG A CA 1
ATOM 5424 C C . ARG A 1 687 ? 6.822 8.954 -7.368 1.00 54.31 687 ARG A C 1
ATOM 5426 O O . ARG A 1 687 ? 6.609 10.038 -7.898 1.00 54.31 687 ARG A O 1
ATOM 5433 N N . ALA A 1 688 ? 6.713 7.809 -8.045 1.00 37.41 688 ALA A N 1
ATOM 5434 C CA . ALA A 1 688 ? 6.632 7.750 -9.515 1.00 37.41 688 ALA A CA 1
ATOM 5435 C C . ALA A 1 688 ? 5.381 8.377 -10.184 1.00 37.41 688 ALA A C 1
ATOM 5437 O O . ALA A 1 688 ? 5.248 8.262 -11.397 1.00 37.41 688 ALA A O 1
ATOM 5438 N N . PHE A 1 689 ? 4.456 9.004 -9.442 1.00 42.31 689 PHE A N 1
ATOM 5439 C CA . PHE A 1 689 ? 3.292 9.680 -10.036 1.00 42.31 689 PHE A CA 1
ATOM 5440 C C . PHE A 1 689 ? 2.875 11.019 -9.395 1.00 42.31 689 PHE A C 1
ATOM 5442 O O . PHE A 1 689 ? 1.808 11.539 -9.712 1.00 42.31 689 PHE A O 1
ATOM 5449 N N . ASP A 1 690 ? 3.737 11.645 -8.583 1.00 40.28 690 ASP A N 1
ATOM 5450 C CA . ASP A 1 690 ? 3.595 13.067 -8.200 1.00 40.28 690 ASP A CA 1
ATOM 5451 C C . ASP A 1 690 ? 4.098 13.958 -9.371 1.00 40.28 690 ASP A C 1
ATOM 5453 O O . ASP A 1 690 ? 5.066 14.711 -9.254 1.00 40.28 690 ASP A O 1
ATOM 5457 N N . MET A 1 691 ? 3.503 13.808 -10.564 1.00 35.12 691 MET A N 1
ATOM 5458 C CA . MET A 1 691 ? 3.977 14.477 -11.785 1.00 35.12 691 MET A CA 1
ATOM 5459 C C . MET A 1 691 ? 3.581 15.961 -11.836 1.00 35.12 691 MET A C 1
ATOM 5461 O O . MET A 1 691 ? 2.411 16.304 -12.003 1.00 35.12 691 MET A O 1
ATOM 5465 N N . ASN A 1 692 ? 4.598 16.827 -11.785 1.00 36.53 692 ASN A N 1
ATOM 5466 C CA . ASN A 1 692 ? 4.657 18.220 -12.266 1.00 36.53 692 ASN A CA 1
ATOM 5467 C C . ASN A 1 692 ? 3.639 19.248 -11.726 1.00 36.53 692 ASN A C 1
ATOM 5469 O O . ASN A 1 692 ? 3.746 20.431 -12.046 1.00 36.53 692 ASN A O 1
ATOM 5473 N N . ASN A 1 693 ? 2.680 18.860 -10.888 1.00 41.00 693 ASN A N 1
ATOM 5474 C CA . ASN A 1 693 ? 1.628 19.748 -10.394 1.00 41.00 693 ASN A CA 1
ATOM 5475 C C . ASN A 1 693 ? 1.965 20.369 -9.022 1.00 41.00 693 ASN A C 1
ATOM 5477 O O . ASN A 1 693 ? 1.331 20.067 -8.009 1.00 41.00 693 ASN A O 1
ATOM 5481 N N . GLU A 1 694 ? 2.895 21.333 -8.997 1.00 37.25 694 GLU A N 1
ATOM 5482 C CA . GLU A 1 694 ? 3.167 22.191 -7.819 1.00 37.25 694 GLU A CA 1
ATOM 5483 C C . GLU A 1 694 ? 1.877 22.824 -7.247 1.00 37.25 694 GLU A C 1
ATOM 5485 O O . GLU A 1 694 ? 1.723 23.016 -6.042 1.00 37.25 694 GLU A O 1
ATOM 5490 N N . ALA A 1 695 ? 0.886 23.082 -8.108 1.00 36.75 695 ALA A N 1
ATOM 5491 C CA . ALA A 1 695 ? -0.423 23.601 -7.720 1.00 36.75 695 ALA A CA 1
ATOM 5492 C C . ALA A 1 695 ? -1.289 22.608 -6.909 1.00 36.75 695 ALA A C 1
ATOM 5494 O O . ALA A 1 695 ? -2.294 23.015 -6.321 1.00 36.75 695 ALA A O 1
ATOM 5495 N N . VAL A 1 696 ? -0.977 21.309 -6.885 1.00 43.38 696 VAL A N 1
ATOM 5496 C CA . VAL A 1 696 ? -1.596 20.324 -5.971 1.00 43.38 696 VAL A CA 1
ATOM 5497 C C . VAL A 1 696 ? -0.839 20.280 -4.640 1.00 43.38 696 VAL A C 1
ATOM 5499 O O . VAL A 1 696 ? -1.481 20.210 -3.592 1.00 43.38 696 VAL A O 1
ATOM 5502 N N . ASP A 1 697 ? 0.488 20.409 -4.676 1.00 42.88 697 ASP A N 1
ATOM 5503 C CA . ASP A 1 697 ? 1.397 20.326 -3.523 1.00 42.88 697 ASP A CA 1
ATOM 5504 C C . ASP A 1 697 ? 0.989 21.276 -2.375 1.00 42.88 697 ASP A C 1
ATOM 5506 O O . ASP A 1 697 ? 0.704 20.842 -1.254 1.00 42.88 697 ASP A O 1
ATOM 5510 N N . ASP A 1 698 ? 0.790 22.560 -2.693 1.00 41.97 698 ASP A N 1
ATOM 5511 C CA . ASP A 1 698 ? 0.383 23.618 -1.749 1.00 41.97 698 ASP A CA 1
ATOM 5512 C C . ASP A 1 698 ? -0.926 23.313 -0.981 1.00 41.97 698 ASP A C 1
ATOM 5514 O O . ASP A 1 698 ? -1.176 23.849 0.107 1.00 41.97 698 ASP A O 1
ATOM 5518 N N . ARG A 1 699 ? -1.788 22.446 -1.537 1.00 47.47 699 ARG A N 1
ATOM 5519 C CA . ARG A 1 699 ? -3.086 22.067 -0.955 1.00 47.47 699 ARG A CA 1
ATOM 5520 C C . ARG A 1 699 ? -2.987 20.900 0.034 1.00 47.47 699 ARG A C 1
ATOM 5522 O O . ARG A 1 699 ? -3.910 20.726 0.831 1.00 47.47 699 ARG A O 1
ATOM 5529 N N . ILE A 1 700 ? -1.890 20.134 0.041 1.00 51.59 700 ILE A N 1
ATOM 5530 C CA . ILE A 1 700 ? -1.703 18.950 0.899 1.00 51.59 700 ILE A CA 1
ATOM 5531 C C . ILE A 1 700 ? -0.480 19.132 1.807 1.00 51.59 700 ILE A C 1
ATOM 5533 O O . ILE A 1 700 ? 0.507 18.398 1.739 1.00 51.59 700 ILE A O 1
ATOM 5537 N N . LYS A 1 701 ? -0.565 20.094 2.735 1.00 52.06 701 LYS A N 1
ATOM 5538 C CA . LYS A 1 701 ? 0.435 20.215 3.804 1.00 52.06 701 LYS A CA 1
ATOM 5539 C C . LYS A 1 701 ? 0.498 18.937 4.638 1.00 52.06 701 LYS A C 1
ATOM 5541 O O . LYS A 1 701 ? -0.477 18.563 5.290 1.00 52.06 701 LYS A O 1
ATOM 5546 N N . SER A 1 702 ? 1.671 18.310 4.656 1.00 54.78 702 SER A N 1
ATOM 5547 C CA . SER A 1 702 ? 1.964 17.136 5.475 1.00 54.78 702 SER A CA 1
ATOM 5548 C C . SER A 1 702 ? 1.811 17.471 6.959 1.00 54.78 702 SER A C 1
ATOM 5550 O O . SER A 1 702 ? 2.596 18.216 7.548 1.00 54.78 702 SER A O 1
ATOM 5552 N N . SER A 1 703 ? 0.767 16.922 7.568 1.00 65.62 703 SER A N 1
ATOM 5553 C CA . SER A 1 703 ? 0.516 17.006 9.004 1.00 65.62 703 SER A CA 1
ATOM 5554 C C . SER A 1 703 ? 1.472 16.076 9.755 1.00 65.62 703 SER A C 1
ATOM 5556 O O . SER A 1 703 ? 1.420 14.870 9.520 1.00 65.62 703 SER A O 1
ATOM 5558 N N . SER A 1 704 ? 2.281 16.608 10.677 1.00 77.19 704 SER A N 1
ATOM 5559 C CA . SER A 1 704 ? 3.186 15.793 11.504 1.00 77.19 704 SER A CA 1
ATOM 5560 C C . SER A 1 704 ? 2.428 14.687 12.264 1.00 77.19 704 SER A C 1
ATOM 5562 O O . SER A 1 704 ? 1.416 15.003 12.907 1.00 77.19 704 SER A O 1
ATOM 5564 N N . PRO A 1 705 ? 2.903 13.423 12.266 1.00 84.75 705 PRO A N 1
ATOM 5565 C CA . PRO A 1 705 ? 2.271 12.311 12.973 1.00 84.75 705 PRO A CA 1
ATOM 5566 C C . PRO A 1 705 ? 2.036 12.547 14.465 1.00 84.75 705 PRO A C 1
ATOM 5568 O O . PRO A 1 705 ? 1.005 12.138 15.001 1.00 84.75 705 PRO A O 1
ATOM 5571 N N . LEU A 1 706 ? 2.932 13.268 15.146 1.00 85.50 706 LEU A N 1
ATOM 5572 C CA . LEU A 1 706 ? 2.731 13.644 16.551 1.00 85.50 706 LEU A CA 1
ATOM 5573 C C . LEU A 1 706 ? 1.512 14.565 16.735 1.00 85.50 706 LEU A C 1
ATOM 5575 O O . LEU A 1 706 ? 0.798 14.456 17.733 1.00 85.50 706 LEU A O 1
ATOM 5579 N N . GLY A 1 707 ? 1.217 15.412 15.745 1.00 81.06 707 GLY A N 1
ATOM 5580 C CA . GLY A 1 707 ? 0.021 16.255 15.718 1.00 81.06 707 GLY A CA 1
ATOM 5581 C C . GLY A 1 707 ? -1.285 15.456 15.673 1.00 81.06 707 GLY A C 1
ATOM 5582 O O . GLY A 1 707 ? -2.285 15.906 16.228 1.00 81.06 707 GLY A O 1
ATOM 5583 N N . TRP A 1 708 ? -1.281 14.243 15.104 1.00 84.88 708 TRP A N 1
ATOM 5584 C CA . TRP A 1 708 ? -2.466 13.374 15.043 1.00 84.88 708 TRP A CA 1
ATOM 5585 C C . TRP A 1 708 ? -2.895 12.849 16.418 1.00 84.88 708 TRP A C 1
ATOM 5587 O O . TRP A 1 708 ? -4.020 12.376 16.573 1.00 84.88 708 TRP A O 1
ATOM 5597 N N . LEU A 1 709 ? -2.031 12.907 17.437 1.00 84.75 709 LEU A N 1
ATOM 5598 C CA . LEU A 1 709 ? -2.387 12.508 18.803 1.00 84.75 709 LEU A CA 1
ATOM 5599 C C . LEU A 1 709 ? -3.380 13.481 19.447 1.00 84.75 709 LEU A C 1
ATOM 5601 O O . LEU A 1 709 ? -4.240 13.054 20.221 1.00 84.75 709 LEU A O 1
ATOM 5605 N N . LEU A 1 710 ? -3.292 14.761 19.090 1.00 82.31 710 LEU A N 1
ATOM 5606 C CA . LEU A 1 710 ? -4.236 15.811 19.464 1.00 82.31 710 LEU A CA 1
ATOM 5607 C C . LEU A 1 710 ? -5.321 15.956 18.385 1.00 82.31 710 LEU A C 1
ATOM 5609 O O . LEU A 1 710 ? -5.304 15.250 17.379 1.00 82.31 710 LEU A O 1
ATOM 5613 N N . LEU A 1 711 ? -6.299 16.838 18.603 1.00 72.94 711 LEU A N 1
ATOM 5614 C CA . LEU A 1 711 ? -7.327 17.149 17.603 1.00 72.94 711 LEU A CA 1
ATOM 5615 C C . LEU A 1 711 ? -6.702 17.919 16.419 1.00 72.94 711 LEU A C 1
ATOM 5617 O O . LEU A 1 711 ? -6.135 18.989 16.659 1.00 72.94 711 LEU A O 1
ATOM 5621 N N . PRO A 1 712 ? -6.822 17.436 15.163 1.00 64.25 712 PRO A N 1
ATOM 5622 C CA . PRO A 1 712 ? -6.462 18.200 13.977 1.00 64.25 712 PRO A CA 1
ATOM 5623 C C . PRO A 1 712 ? -7.163 19.556 13.974 1.00 64.25 712 PRO A C 1
ATOM 5625 O O . PRO A 1 712 ? -8.390 19.645 13.994 1.00 64.25 712 PRO A O 1
ATOM 5628 N N . THR A 1 713 ? -6.363 20.614 13.968 1.00 60.22 713 THR A N 1
ATOM 5629 C CA . THR A 1 713 ? -6.809 22.007 13.941 1.00 60.22 713 THR A CA 1
ATOM 5630 C C . THR A 1 713 ? -6.204 22.719 12.736 1.00 60.22 713 THR A C 1
ATOM 5632 O O . THR A 1 713 ? -5.076 22.437 12.316 1.00 60.22 713 THR A O 1
ATOM 5635 N N . GLY A 1 714 ? -6.970 23.642 12.149 1.00 60.19 714 GLY A N 1
ATOM 5636 C CA . GLY A 1 714 ? -6.525 24.472 11.030 1.00 60.19 714 GLY A CA 1
ATOM 5637 C C . GLY A 1 714 ? -5.926 23.669 9.870 1.00 60.19 714 GLY A C 1
ATOM 5638 O O . GLY A 1 714 ? -6.556 22.768 9.333 1.00 60.19 714 GLY A O 1
ATOM 5639 N N . SER A 1 715 ? -4.691 23.988 9.483 1.00 50.31 715 SER A N 1
ATOM 5640 C CA . SER A 1 715 ? -3.996 23.447 8.301 1.00 50.31 715 SER A CA 1
ATOM 5641 C C . SER A 1 715 ? -3.590 21.965 8.375 1.00 50.31 715 SER A C 1
ATOM 5643 O O . SER A 1 715 ? -2.733 21.542 7.609 1.00 50.31 715 SER A O 1
ATOM 5645 N N . SER A 1 716 ? -4.170 21.189 9.294 1.00 56.50 716 SER A N 1
ATOM 5646 C CA . SER A 1 716 ? -4.050 19.725 9.352 1.00 56.50 716 SER A CA 1
ATOM 5647 C C . SER A 1 716 ? -5.314 18.990 8.880 1.00 56.50 716 SER A C 1
ATOM 5649 O O . SER A 1 716 ? -5.272 17.778 8.691 1.00 56.50 716 SER A O 1
ATOM 5651 N N . THR A 1 717 ? -6.433 19.693 8.659 1.00 67.06 717 THR A N 1
ATOM 5652 C CA . THR A 1 717 ? -7.648 19.111 8.061 1.00 67.06 717 THR A CA 1
ATOM 5653 C C . THR A 1 717 ? -7.591 19.166 6.534 1.00 67.06 717 THR A C 1
ATOM 5655 O O . THR A 1 717 ? -7.193 20.184 5.968 1.00 67.06 717 THR A O 1
ATOM 5658 N N . VAL A 1 718 ? -8.025 18.094 5.868 1.00 71.94 718 VAL A N 1
ATOM 5659 C CA . VAL A 1 718 ? -7.896 17.912 4.412 1.00 71.94 718 VAL A CA 1
ATOM 5660 C C . VAL A 1 718 ? -9.176 18.343 3.703 1.00 71.94 718 VAL A C 1
ATOM 5662 O O . VAL A 1 718 ? -10.226 17.745 3.930 1.00 71.94 718 VAL A O 1
ATOM 5665 N N . LEU A 1 719 ? -9.088 19.327 2.807 1.00 74.81 719 LEU A N 1
ATOM 5666 C CA . LEU A 1 719 ? -10.149 19.614 1.839 1.00 74.81 719 LEU A CA 1
ATOM 5667 C C . LEU A 1 719 ? -10.138 18.514 0.768 1.00 74.81 719 LEU A C 1
ATOM 5669 O O . LEU A 1 719 ? -9.146 18.354 0.064 1.00 74.81 719 LEU A O 1
ATOM 5673 N N . THR A 1 720 ? -11.216 17.737 0.666 1.00 75.00 720 THR A N 1
ATOM 5674 C CA . THR A 1 720 ? -11.308 16.590 -0.255 1.00 75.00 720 THR A CA 1
ATOM 5675 C C . THR A 1 720 ? -11.970 16.979 -1.577 1.00 75.00 720 THR A C 1
ATOM 5677 O O . THR A 1 720 ? -11.579 16.488 -2.633 1.00 75.00 720 THR A O 1
ATOM 5680 N N . TRP A 1 721 ? -12.962 17.874 -1.521 1.00 77.06 721 TRP A N 1
ATOM 5681 C CA . TRP A 1 721 ? -13.674 18.413 -2.682 1.00 77.06 721 TRP A CA 1
ATOM 5682 C C . TRP A 1 721 ? -14.308 19.774 -2.358 1.00 77.06 721 TRP A C 1
ATOM 5684 O O . TRP A 1 721 ? -14.693 20.032 -1.215 1.00 77.06 721 TRP A O 1
ATOM 5694 N N . ARG A 1 722 ? -14.444 20.637 -3.368 1.00 77.00 722 ARG A N 1
ATOM 5695 C CA . ARG A 1 722 ? -15.142 21.929 -3.309 1.00 77.00 722 ARG A CA 1
ATOM 5696 C C . ARG A 1 722 ? -15.834 22.156 -4.649 1.00 77.00 722 ARG A C 1
ATOM 5698 O O . ARG A 1 722 ? -15.177 22.047 -5.679 1.00 77.00 722 ARG A O 1
ATOM 5705 N N . SER A 1 723 ? -17.126 22.471 -4.632 1.00 69.06 723 SER A N 1
ATOM 5706 C CA . SER A 1 723 ? -17.895 22.680 -5.856 1.00 69.06 723 SER A CA 1
ATOM 5707 C C . SER A 1 723 ? -17.408 23.909 -6.619 1.00 69.06 723 SER A C 1
ATOM 5709 O O . SER A 1 723 ? -17.019 24.925 -6.029 1.00 69.06 723 SER A O 1
ATOM 5711 N N . LYS A 1 724 ? -17.538 23.849 -7.945 1.00 66.94 724 LYS A N 1
ATOM 5712 C CA . LYS A 1 724 ? -17.641 25.047 -8.786 1.00 66.94 724 LYS A CA 1
ATOM 5713 C C . LYS A 1 724 ? -18.921 25.817 -8.379 1.00 66.94 724 LYS A C 1
ATOM 5715 O O . LYS A 1 724 ? -19.826 25.246 -7.763 1.00 66.94 724 LYS A O 1
ATOM 5720 N N . VAL A 1 725 ? -18.985 27.124 -8.640 1.00 63.94 725 VAL A N 1
ATOM 5721 C CA . VAL A 1 725 ? -20.189 27.932 -8.353 1.00 63.94 725 VAL A CA 1
ATOM 5722 C C . VAL A 1 725 ? -21.168 27.762 -9.511 1.00 63.94 725 VAL A C 1
ATOM 5724 O O . VAL A 1 725 ? -20.845 28.133 -10.635 1.00 63.94 725 VAL A O 1
ATOM 5727 N N . THR A 1 726 ? -22.345 27.197 -9.237 1.00 52.75 726 THR A N 1
ATOM 5728 C CA . THR A 1 726 ? -23.369 26.888 -10.256 1.00 52.75 726 THR A CA 1
ATOM 5729 C C . THR A 1 726 ? -24.704 27.595 -10.025 1.00 52.75 726 THR A C 1
ATOM 5731 O O . THR A 1 726 ? -25.468 27.774 -10.965 1.00 52.75 726 THR A O 1
ATOM 5734 N N . GLU A 1 727 ? -24.994 27.991 -8.784 1.00 53.50 727 GLU A N 1
ATOM 5735 C CA . GLU A 1 727 ? -26.252 28.615 -8.365 1.00 53.50 727 GLU A CA 1
ATOM 5736 C C . GLU A 1 727 ? -25.939 29.976 -7.723 1.00 53.50 727 GLU A C 1
ATOM 5738 O O . GLU A 1 727 ? -25.120 30.056 -6.798 1.00 53.50 727 GLU A O 1
ATOM 5743 N N . PHE A 1 728 ? -26.593 31.031 -8.217 1.00 58.34 728 PHE A N 1
ATOM 5744 C CA . PHE A 1 728 ? -26.528 32.386 -7.669 1.00 58.34 728 PHE A CA 1
ATOM 5745 C C . PHE A 1 728 ? -27.890 32.775 -7.085 1.00 58.34 728 PHE A C 1
ATOM 5747 O O . PHE A 1 728 ? -28.913 32.655 -7.755 1.00 58.34 728 PHE A O 1
ATOM 5754 N N . ASP A 1 729 ? -27.882 33.242 -5.839 1.00 58.06 729 ASP A N 1
ATOM 5755 C CA . ASP A 1 729 ? -29.028 33.860 -5.158 1.00 58.06 729 ASP A CA 1
ATOM 5756 C C . ASP A 1 729 ? -29.381 35.226 -5.792 1.00 58.06 729 ASP A C 1
ATOM 5758 O O . ASP A 1 729 ? -28.521 35.842 -6.428 1.00 58.06 729 ASP A O 1
ATOM 5762 N N . GLU A 1 730 ? -30.596 35.748 -5.5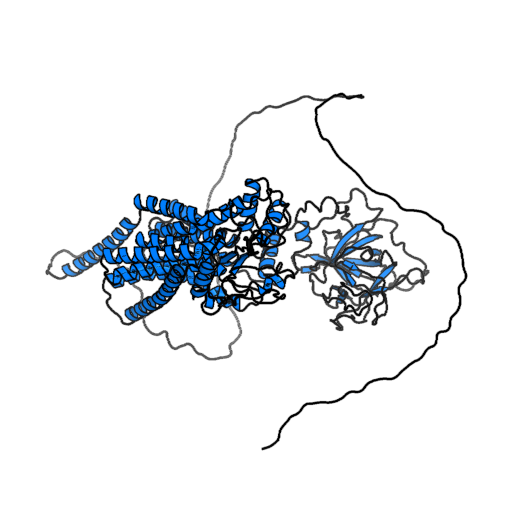67 1.00 53.78 730 GLU A N 1
ATOM 5763 C CA . GLU A 1 730 ? -31.124 36.985 -6.195 1.00 53.78 730 GLU A CA 1
ATOM 5764 C C . GLU A 1 730 ? -30.228 38.228 -5.980 1.00 53.78 730 GLU A C 1
ATOM 5766 O O . GLU A 1 730 ? -30.310 39.207 -6.718 1.00 53.78 730 GLU A O 1
ATOM 5771 N N . GLY A 1 731 ? -29.335 38.188 -4.985 1.00 56.88 731 GLY A N 1
ATOM 5772 C CA . GLY A 1 731 ? -28.312 39.203 -4.715 1.00 56.88 731 GLY A CA 1
ATOM 5773 C C . GLY A 1 731 ? -26.912 38.923 -5.291 1.00 56.88 731 GLY A C 1
ATOM 5774 O O . GLY A 1 731 ? -25.939 39.365 -4.677 1.00 56.88 731 GLY A O 1
ATOM 5775 N N . ASN A 1 732 ? -26.778 38.166 -6.390 1.00 54.72 732 ASN A N 1
ATOM 5776 C CA . ASN A 1 732 ? -25.501 37.752 -7.010 1.00 54.72 732 ASN A CA 1
ATOM 5777 C C . ASN A 1 732 ? -24.524 37.043 -6.042 1.00 54.72 732 ASN A C 1
ATOM 5779 O O . ASN A 1 732 ? -23.304 37.220 -6.113 1.00 54.72 732 ASN A O 1
ATOM 5783 N N . LYS A 1 733 ? -25.047 36.221 -5.121 1.00 56.34 733 LYS A N 1
ATOM 5784 C CA . LYS A 1 733 ? -24.225 35.425 -4.190 1.00 56.34 733 LYS A CA 1
ATOM 5785 C C . LYS A 1 733 ? -24.112 33.992 -4.686 1.00 56.34 733 LYS A C 1
ATOM 5787 O O . LYS A 1 733 ? -25.104 33.272 -4.717 1.00 56.34 733 LYS A O 1
ATOM 5792 N N . GLY A 1 734 ? -22.899 33.579 -5.035 1.00 59.69 734 GLY A N 1
ATOM 5793 C CA . GLY A 1 734 ? -22.606 32.212 -5.448 1.00 59.69 734 GLY A CA 1
ATOM 5794 C C . GLY A 1 734 ? -22.505 31.268 -4.252 1.00 59.69 734 GLY A C 1
ATOM 5795 O O . GLY A 1 734 ? -21.692 31.498 -3.348 1.00 59.69 734 GLY A O 1
ATOM 5796 N N . HIS A 1 735 ? -23.291 30.190 -4.257 1.00 64.81 735 HIS A N 1
ATOM 5797 C CA . HIS A 1 735 ? -23.175 29.128 -3.257 1.00 64.81 735 HIS A CA 1
ATOM 5798 C C . HIS A 1 735 ? -22.015 28.175 -3.576 1.00 64.81 735 HIS A C 1
ATOM 5800 O O . HIS A 1 735 ? -21.807 27.771 -4.719 1.00 64.81 735 HIS A O 1
ATOM 5806 N N . VAL A 1 736 ? -21.276 27.781 -2.536 1.00 68.94 736 VAL A N 1
ATOM 5807 C CA . VAL A 1 736 ? -20.170 26.817 -2.608 1.00 68.94 736 VAL A CA 1
ATOM 5808 C C . VAL A 1 736 ? -20.452 25.678 -1.638 1.00 68.94 736 VAL A C 1
ATOM 5810 O O . VAL A 1 736 ? -20.720 25.912 -0.460 1.00 68.94 736 VAL A O 1
ATOM 5813 N N . ARG A 1 737 ? -20.360 24.436 -2.116 1.00 76.19 737 ARG A N 1
ATOM 5814 C CA . ARG A 1 737 ? -20.394 23.228 -1.278 1.00 76.19 737 ARG A CA 1
ATOM 5815 C C . ARG A 1 737 ? -18.962 22.718 -1.120 1.00 76.19 737 ARG A C 1
ATOM 5817 O O . ARG A 1 737 ? -18.154 22.854 -2.033 1.00 76.19 737 ARG A O 1
ATOM 5824 N N . GLN A 1 738 ? -18.624 22.144 0.029 1.00 76.81 738 GLN A N 1
ATOM 5825 C CA . GLN A 1 738 ? -17.302 21.555 0.255 1.00 76.81 738 GLN A CA 1
ATOM 5826 C C . GLN A 1 738 ? -17.389 20.323 1.149 1.00 76.81 738 GLN A C 1
ATOM 5828 O O . GLN A 1 738 ? -18.267 20.233 2.007 1.00 76.81 738 GLN A O 1
ATOM 5833 N N . ILE A 1 739 ? -16.465 19.389 0.941 1.00 81.69 739 ILE A N 1
ATOM 5834 C CA . ILE A 1 739 ? -16.294 18.191 1.758 1.00 81.69 739 ILE A CA 1
ATOM 5835 C C . ILE A 1 739 ? -14.862 18.197 2.277 1.00 81.69 739 ILE A C 1
ATOM 5837 O O . ILE A 1 739 ? -13.906 18.255 1.500 1.00 81.69 739 ILE A O 1
ATOM 5841 N N . SER A 1 740 ? -14.738 18.160 3.601 1.00 81.25 740 SER A N 1
ATOM 5842 C CA . SER A 1 740 ? -13.465 18.266 4.307 1.00 81.25 740 SER A CA 1
ATOM 5843 C C . SER A 1 740 ? -13.382 17.179 5.364 1.00 81.25 740 SER A C 1
ATOM 5845 O O . SER A 1 740 ? -14.293 17.025 6.179 1.00 81.25 740 SER A O 1
ATOM 5847 N N . LEU A 1 741 ? -12.260 16.463 5.404 1.00 83.75 741 LEU A N 1
ATOM 5848 C CA . LEU A 1 741 ? -11.995 15.487 6.451 1.00 83.75 741 LEU A CA 1
ATOM 5849 C C . LEU A 1 741 ? -11.771 16.245 7.768 1.00 83.75 741 LEU A C 1
ATOM 5851 O O . LEU A 1 741 ? -10.676 16.762 8.018 1.00 83.75 741 LEU A O 1
ATOM 5855 N N . VAL A 1 742 ? -12.801 16.284 8.616 1.00 86.00 742 VAL A N 1
ATOM 5856 C CA . VAL A 1 742 ? -12.770 16.831 9.982 1.00 86.00 742 VAL A CA 1
ATOM 5857 C C . VAL A 1 742 ? -13.240 15.738 10.950 1.00 86.00 742 VAL A C 1
ATOM 5859 O O . VAL A 1 742 ? -14.371 15.266 10.807 1.00 86.00 742 VAL A O 1
ATOM 5862 N N . PRO A 1 743 ? -12.418 15.300 11.921 1.00 88.00 743 PRO A N 1
ATOM 5863 C CA . PRO A 1 743 ? -12.776 14.200 12.814 1.00 88.00 743 PRO A CA 1
ATOM 5864 C C . PRO A 1 743 ? -13.826 14.606 13.850 1.00 88.00 743 PRO A C 1
ATOM 5866 O O . PRO A 1 743 ? -13.979 15.788 14.163 1.00 88.00 743 PRO A O 1
ATOM 5869 N N . ASN A 1 744 ? -14.525 13.628 14.432 1.00 91.12 744 ASN A N 1
ATOM 5870 C CA . ASN A 1 744 ? -15.518 13.911 15.465 1.00 91.12 744 ASN A CA 1
ATOM 5871 C C . ASN A 1 744 ? -14.794 14.244 16.788 1.00 91.12 744 ASN A C 1
ATOM 5873 O O . ASN A 1 744 ? -14.161 13.355 17.370 1.00 91.12 744 ASN A O 1
ATOM 5877 N N . PRO A 1 745 ? -14.885 15.484 17.314 1.00 89.00 745 PRO A N 1
ATOM 5878 C CA . PRO A 1 745 ? -14.095 15.913 18.466 1.00 89.00 745 PRO A CA 1
ATOM 5879 C C . PRO A 1 745 ? -14.419 15.125 19.738 1.00 89.00 745 PRO A C 1
ATOM 5881 O O . PRO A 1 745 ? -13.539 14.947 20.576 1.00 89.00 745 PRO A O 1
ATOM 5884 N N . ALA A 1 746 ? -15.639 14.591 19.875 1.00 89.81 746 ALA A N 1
ATOM 5885 C CA . ALA A 1 746 ? -15.988 13.720 20.993 1.00 89.81 746 ALA A CA 1
ATOM 5886 C C . ALA A 1 746 ? -15.194 12.406 20.932 1.00 89.81 746 ALA A C 1
ATOM 5888 O O . ALA A 1 746 ? -14.539 12.032 21.904 1.00 89.81 746 ALA A O 1
ATOM 5889 N N . SER A 1 747 ? -15.186 11.752 19.764 1.00 90.81 747 SER A N 1
ATOM 5890 C CA . SER A 1 747 ? -14.413 10.527 19.520 1.00 90.81 747 SER A CA 1
ATOM 5891 C C . SER A 1 747 ? -12.916 10.759 19.724 1.00 90.81 747 SER A C 1
ATOM 5893 O O . SER A 1 747 ? -12.243 9.997 20.423 1.00 90.81 747 SER A O 1
ATOM 5895 N N . TRP A 1 748 ? -12.417 11.886 19.214 1.00 89.19 748 TRP A N 1
ATOM 5896 C CA . TRP A 1 748 ? -11.012 12.264 19.295 1.00 89.19 748 TRP A CA 1
ATOM 5897 C C . TRP A 1 748 ? -10.530 12.558 20.725 1.00 89.19 748 TRP A C 1
ATOM 5899 O O . TRP A 1 748 ? -9.464 12.094 21.129 1.00 89.19 748 TRP A O 1
ATOM 5909 N N . VAL A 1 749 ? -11.327 13.264 21.535 1.00 90.56 749 VAL A N 1
ATOM 5910 C CA . VAL A 1 749 ? -11.005 13.493 22.954 1.00 90.56 749 VAL A CA 1
ATOM 5911 C C . VAL A 1 749 ? -11.085 12.187 23.749 1.00 90.56 749 VAL A C 1
ATOM 5913 O O . VAL A 1 749 ? -10.170 11.898 24.522 1.00 90.56 749 VAL A O 1
ATOM 5916 N N . ILE A 1 750 ? -12.113 11.355 23.529 1.00 92.62 750 ILE A N 1
ATOM 5917 C CA . ILE A 1 750 ? -12.268 10.059 24.214 1.00 92.62 750 ILE A CA 1
ATOM 5918 C C . ILE A 1 750 ? -11.053 9.153 23.965 1.00 92.62 750 ILE A C 1
ATOM 5920 O O . ILE A 1 750 ? -10.533 8.552 24.912 1.00 92.62 750 ILE A O 1
ATOM 5924 N N . ARG A 1 751 ? -10.549 9.071 22.724 1.00 92.12 751 ARG A N 1
ATOM 5925 C CA . ARG A 1 751 ? -9.357 8.257 22.437 1.00 92.12 751 ARG A CA 1
ATOM 5926 C C . ARG A 1 751 ? -8.089 8.802 23.095 1.00 92.12 751 ARG A C 1
ATOM 5928 O O . ARG A 1 751 ? -7.354 8.024 23.695 1.00 92.12 751 ARG A O 1
ATOM 5935 N N . THR A 1 752 ? -7.851 10.113 23.042 1.00 91.69 752 THR A N 1
ATOM 5936 C CA . THR A 1 752 ? -6.602 10.717 23.532 1.00 91.69 752 THR A CA 1
ATOM 5937 C C . THR A 1 752 ? -6.546 10.709 25.057 1.00 91.69 752 THR A C 1
ATOM 5939 O O . THR A 1 752 ? -5.517 10.351 25.627 1.00 91.69 752 THR A O 1
ATOM 5942 N N . VAL A 1 753 ? -7.672 10.973 25.729 1.00 93.81 753 VAL A N 1
ATOM 5943 C CA . VAL A 1 753 ? -7.794 10.781 27.182 1.00 93.81 753 VAL A CA 1
ATOM 5944 C C . VAL A 1 753 ? -7.584 9.311 27.552 1.00 93.81 753 VAL A C 1
ATOM 5946 O O . VAL A 1 753 ? -6.839 9.026 28.485 1.00 93.81 753 VAL A O 1
ATOM 5949 N N . GLY A 1 754 ? -8.167 8.359 26.816 1.00 95.06 754 GLY A N 1
ATOM 5950 C CA . GLY A 1 754 ? -7.973 6.936 27.107 1.00 95.06 754 GLY A CA 1
ATOM 5951 C C . GLY A 1 754 ? -6.537 6.435 26.895 1.00 95.06 754 GLY A C 1
ATOM 5952 O O . GLY A 1 754 ? -6.070 5.636 27.703 1.00 95.06 754 GLY A O 1
ATOM 5953 N N . LEU A 1 755 ? -5.799 6.954 25.905 1.00 94.75 755 LEU A N 1
ATOM 5954 C CA . LEU A 1 755 ? -4.362 6.687 25.739 1.00 94.75 755 LEU A CA 1
ATOM 5955 C C . LEU A 1 755 ? -3.536 7.228 26.920 1.00 94.75 755 LEU A C 1
ATOM 5957 O O . LEU A 1 755 ? -2.694 6.511 27.455 1.00 94.75 755 LEU A O 1
ATOM 5961 N N . VAL A 1 756 ? -3.804 8.453 27.389 1.00 94.94 756 VAL A N 1
ATOM 5962 C CA . VAL A 1 756 ? -3.128 9.017 28.577 1.00 94.94 756 VAL A CA 1
ATOM 5963 C C . VAL A 1 756 ? -3.460 8.214 29.842 1.00 94.94 756 VAL A C 1
ATOM 5965 O O . VAL A 1 756 ? -2.566 7.874 30.621 1.00 94.94 756 VAL A O 1
ATOM 5968 N N . LEU A 1 757 ? -4.731 7.842 30.027 1.00 95.75 757 LEU A N 1
ATOM 5969 C CA . LEU A 1 757 ? -5.164 6.995 31.140 1.00 95.75 757 LEU A CA 1
ATOM 5970 C C . LEU A 1 757 ? -4.544 5.591 31.076 1.00 95.75 757 LEU A C 1
ATOM 5972 O O . LEU A 1 757 ? -4.221 5.048 32.130 1.00 95.75 757 LEU A O 1
ATOM 5976 N N . PHE A 1 758 ? -4.327 5.017 29.884 1.00 96.31 758 PHE A N 1
ATOM 5977 C CA . PHE A 1 758 ? -3.638 3.731 29.737 1.00 96.31 758 PHE A CA 1
ATOM 5978 C C . PHE A 1 758 ? -2.258 3.768 30.390 1.00 96.31 758 PHE A C 1
ATOM 5980 O O . PHE A 1 758 ? -1.987 2.954 31.272 1.00 96.31 758 PHE A O 1
ATOM 5987 N N . PHE A 1 759 ? -1.416 4.739 30.019 1.00 95.38 759 PHE A N 1
ATOM 5988 C CA . PHE A 1 759 ? -0.079 4.880 30.596 1.00 95.38 759 PHE A CA 1
ATOM 5989 C C . PHE A 1 759 ? -0.131 5.089 32.114 1.00 95.38 759 PHE A C 1
ATOM 5991 O O . PHE A 1 759 ? 0.596 4.413 32.840 1.00 95.38 759 PHE A O 1
ATOM 5998 N N . GLY A 1 760 ? -1.029 5.952 32.606 1.00 95.44 760 GLY A N 1
ATOM 5999 C CA . GLY A 1 760 ? -1.196 6.201 34.042 1.00 95.44 760 GLY A CA 1
ATOM 6000 C C . GLY A 1 760 ? -1.578 4.945 34.835 1.00 95.44 760 GLY A C 1
ATOM 6001 O O . GLY A 1 760 ? -0.916 4.605 35.819 1.00 95.44 760 GLY A O 1
ATOM 6002 N N . PHE A 1 761 ? -2.601 4.207 34.391 1.00 95.00 761 PHE A N 1
ATOM 6003 C CA . PHE A 1 761 ? -3.031 2.968 35.049 1.00 95.00 761 PHE A CA 1
ATOM 6004 C C . PHE A 1 761 ? -2.027 1.821 34.883 1.00 95.00 761 PHE A C 1
ATOM 6006 O O . PHE A 1 761 ? -1.874 1.021 35.808 1.00 95.00 761 PHE A O 1
ATOM 6013 N N . HIS A 1 762 ? -1.321 1.738 33.752 1.00 93.12 762 HIS A N 1
ATOM 6014 C CA . HIS A 1 762 ? -0.286 0.731 33.525 1.00 93.12 762 HIS A CA 1
ATOM 6015 C C . HIS A 1 762 ? 0.925 0.965 34.435 1.00 93.12 762 HIS A C 1
ATOM 6017 O O . HIS A 1 762 ? 1.298 0.072 35.195 1.00 93.12 762 HIS A O 1
ATOM 6023 N N . PHE A 1 763 ? 1.467 2.186 34.449 1.00 94.44 763 PHE A N 1
ATOM 6024 C CA . PHE A 1 763 ? 2.575 2.583 35.320 1.00 94.44 763 PHE A CA 1
ATOM 6025 C C . PHE A 1 763 ? 2.240 2.380 36.804 1.00 94.44 763 PHE A C 1
ATOM 6027 O O . PHE A 1 763 ? 3.006 1.746 37.530 1.00 94.44 763 PHE A O 1
ATOM 6034 N N . LEU A 1 764 ? 1.054 2.816 37.249 1.00 94.00 764 LEU A N 1
ATOM 6035 C CA . LEU A 1 764 ? 0.598 2.594 38.623 1.00 94.00 764 LEU A CA 1
ATOM 6036 C C . LEU A 1 764 ? 0.468 1.098 38.958 1.00 94.00 764 LEU A C 1
ATOM 6038 O O . LEU A 1 764 ? 0.845 0.684 40.053 1.00 94.00 764 LEU A O 1
ATOM 6042 N N . SER A 1 765 ? -0.026 0.274 38.029 1.00 90.50 765 SER A N 1
ATOM 6043 C CA . SER A 1 765 ? -0.156 -1.176 38.237 1.00 90.50 765 SER A CA 1
ATOM 6044 C C . SER A 1 765 ? 1.201 -1.874 38.350 1.00 90.50 765 SER A C 1
ATOM 6046 O O . SER A 1 765 ? 1.356 -2.754 39.197 1.00 90.50 765 SER A O 1
ATOM 6048 N N . VAL A 1 766 ? 2.191 -1.461 37.549 1.00 90.88 766 VAL A N 1
ATOM 6049 C CA . VAL A 1 766 ? 3.573 -1.963 37.629 1.00 90.88 766 VAL A CA 1
ATOM 6050 C C . VAL A 1 766 ? 4.229 -1.539 38.946 1.00 90.88 766 VAL A C 1
ATOM 6052 O O . VAL A 1 766 ? 4.784 -2.388 39.639 1.00 90.88 766 VAL A O 1
ATOM 6055 N N . LEU A 1 767 ? 4.092 -0.273 39.360 1.00 93.88 767 LEU A N 1
ATOM 6056 C CA . LEU A 1 767 ? 4.617 0.206 40.647 1.00 93.88 767 LEU A CA 1
ATOM 6057 C C . LEU A 1 767 ? 3.983 -0.502 41.854 1.00 93.88 767 LEU A C 1
ATOM 6059 O O . LEU A 1 767 ? 4.681 -0.807 42.821 1.00 93.88 767 LEU A O 1
ATOM 6063 N N . ARG A 1 768 ? 2.671 -0.779 41.822 1.00 92.06 768 ARG A N 1
ATOM 6064 C CA . ARG A 1 768 ? 1.988 -1.547 42.880 1.00 92.06 768 ARG A CA 1
ATOM 6065 C C . ARG A 1 768 ? 2.499 -2.983 42.955 1.00 92.06 768 ARG A C 1
ATOM 6067 O O . ARG A 1 768 ? 2.754 -3.468 44.054 1.00 92.06 768 ARG A O 1
ATOM 6074 N N . TYR A 1 769 ? 2.701 -3.622 41.803 1.00 87.31 769 TYR A N 1
ATOM 6075 C CA . TYR A 1 769 ? 3.260 -4.970 41.712 1.00 87.31 769 TYR A CA 1
ATOM 6076 C C . TYR A 1 769 ? 4.705 -5.027 42.236 1.00 87.31 769 TYR A C 1
ATOM 6078 O O . TYR A 1 769 ? 5.002 -5.829 43.115 1.00 87.31 769 TYR A O 1
ATOM 6086 N N . GLN A 1 770 ? 5.581 -4.118 41.789 1.00 92.31 770 GLN A N 1
ATOM 6087 C CA . GLN A 1 770 ? 6.973 -4.025 42.258 1.00 92.31 770 GLN A CA 1
ATOM 6088 C C . GLN A 1 770 ? 7.093 -3.717 43.759 1.00 92.31 770 GLN A C 1
ATOM 6090 O O . GLN A 1 770 ? 8.049 -4.146 44.397 1.00 92.31 770 GLN A O 1
ATOM 6095 N N . ARG A 1 771 ? 6.124 -2.998 44.341 1.00 93.62 771 ARG A N 1
ATOM 6096 C CA . ARG A 1 771 ? 6.044 -2.735 45.790 1.00 93.62 771 ARG A CA 1
ATOM 6097 C C . ARG A 1 771 ? 5.331 -3.836 46.592 1.00 93.62 771 ARG A C 1
ATOM 6099 O O . ARG A 1 771 ? 5.102 -3.641 47.781 1.00 93.62 771 ARG A O 1
ATOM 6106 N N . GLY A 1 772 ? 4.957 -4.959 45.974 1.00 89.25 772 GLY A N 1
ATOM 6107 C CA . GLY A 1 772 ? 4.351 -6.100 46.670 1.00 89.25 772 GLY A CA 1
ATOM 6108 C C . GLY A 1 772 ? 2.950 -5.845 47.240 1.00 89.25 772 GLY A C 1
ATOM 6109 O O . GLY A 1 772 ? 2.572 -6.471 48.227 1.00 89.25 772 GLY A O 1
ATOM 6110 N N . TYR A 1 773 ? 2.165 -4.927 46.661 1.00 88.62 773 TYR A N 1
ATOM 6111 C CA . TYR A 1 773 ? 0.801 -4.676 47.141 1.00 88.62 773 TYR A CA 1
ATOM 6112 C C . TYR A 1 773 ? -0.124 -5.871 46.872 1.00 88.62 773 TYR A C 1
ATOM 6114 O O . TYR A 1 773 ? -0.369 -6.241 45.722 1.00 88.62 773 TYR A O 1
ATOM 6122 N N . PHE A 1 774 ? -0.730 -6.402 47.936 1.00 83.81 774 PHE A N 1
ATOM 6123 C CA . PHE A 1 774 ? -1.846 -7.341 47.843 1.00 83.81 774 PHE A CA 1
ATOM 6124 C C . PHE A 1 774 ? -3.110 -6.604 47.377 1.00 83.81 774 PHE A C 1
ATOM 6126 O O . PHE A 1 774 ? -3.827 -5.973 48.153 1.00 83.81 774 PHE A O 1
ATOM 6133 N N . ASP A 1 775 ? -3.342 -6.633 46.067 1.00 87.00 775 ASP A N 1
ATOM 6134 C CA . ASP A 1 775 ? -4.487 -6.002 45.415 1.00 87.00 775 ASP A CA 1
ATOM 6135 C C . ASP A 1 775 ? -5.810 -6.732 45.713 1.00 87.00 775 ASP A C 1
ATOM 6137 O O . ASP A 1 775 ? -5.890 -7.958 45.659 1.00 87.00 775 ASP A O 1
ATOM 6141 N N . GLY A 1 776 ? -6.882 -5.971 45.963 1.00 84.88 776 GLY A N 1
ATOM 6142 C CA . GLY A 1 776 ? -8.237 -6.519 46.095 1.00 84.88 776 GLY A CA 1
ATOM 6143 C C . GLY A 1 776 ? -8.777 -7.093 44.777 1.00 84.88 776 GLY A C 1
ATOM 6144 O O . GLY A 1 776 ? -8.306 -6.744 43.692 1.00 84.88 776 GLY A O 1
ATOM 6145 N N . GLN A 1 777 ? -9.800 -7.951 44.852 1.00 84.56 777 GLN A N 1
ATOM 6146 C CA . GLN A 1 777 ? -10.307 -8.702 43.693 1.00 84.56 777 GLN A CA 1
ATOM 6147 C C . GLN A 1 777 ? -10.761 -7.803 42.523 1.00 84.56 777 GLN A C 1
ATOM 6149 O O . GLN A 1 777 ? -10.527 -8.168 41.370 1.00 84.56 777 GLN A O 1
ATOM 6154 N N . ASP A 1 778 ? -11.328 -6.618 42.775 1.00 84.00 778 ASP A N 1
ATOM 6155 C CA . ASP A 1 778 ? -11.671 -5.644 41.724 1.00 84.00 778 ASP A CA 1
ATOM 6156 C C . ASP A 1 778 ? -10.438 -5.047 41.031 1.00 84.00 778 ASP A C 1
ATOM 6158 O O . ASP A 1 778 ? -10.432 -4.889 39.812 1.00 84.00 778 ASP A O 1
ATOM 6162 N N . VAL A 1 779 ? -9.360 -4.775 41.776 1.00 86.94 779 VAL A N 1
ATOM 6163 C CA . VAL A 1 779 ? -8.085 -4.277 41.228 1.00 86.94 779 VAL A CA 1
ATOM 6164 C C . VAL A 1 779 ? -7.389 -5.373 40.415 1.00 86.94 779 VAL A C 1
ATOM 6166 O O . VAL A 1 779 ? -6.901 -5.112 39.315 1.00 86.94 779 VAL A O 1
ATOM 6169 N N . ILE A 1 780 ? -7.405 -6.619 40.906 1.00 84.88 780 ILE A N 1
ATOM 6170 C CA . ILE A 1 780 ? -6.927 -7.794 40.162 1.00 84.88 780 ILE A CA 1
ATOM 6171 C C . ILE A 1 780 ? -7.724 -7.959 38.862 1.00 84.88 780 ILE A C 1
ATOM 6173 O O . ILE A 1 780 ? -7.125 -8.113 37.800 1.00 84.88 780 ILE A O 1
ATOM 6177 N N . THR A 1 781 ? -9.055 -7.861 38.922 1.00 85.62 781 THR A N 1
ATOM 6178 C CA . THR A 1 781 ? -9.942 -7.983 37.753 1.00 85.62 781 THR A CA 1
ATOM 6179 C C . THR A 1 781 ? -9.717 -6.840 36.759 1.00 85.62 781 THR A C 1
ATOM 6181 O O . THR A 1 781 ? -9.611 -7.081 35.557 1.00 85.62 781 THR A O 1
ATOM 6184 N N . PHE A 1 782 ? -9.547 -5.604 37.236 1.00 89.62 782 PHE A N 1
ATOM 6185 C CA . PHE A 1 782 ? -9.159 -4.468 36.401 1.00 89.62 782 PHE A CA 1
ATOM 6186 C C . PHE A 1 782 ? -7.819 -4.719 35.695 1.00 89.62 782 PHE A C 1
ATOM 6188 O O . PHE A 1 782 ? -7.745 -4.557 34.478 1.00 89.62 782 PHE A O 1
ATOM 6195 N N . ARG A 1 783 ? -6.786 -5.177 36.417 1.00 88.56 783 ARG A N 1
ATOM 6196 C CA . ARG A 1 783 ? -5.455 -5.459 35.853 1.00 88.56 783 ARG A CA 1
ATOM 6197 C C . ARG A 1 783 ? -5.480 -6.605 34.836 1.00 88.56 783 ARG A C 1
ATOM 6199 O O . ARG A 1 783 ? -4.988 -6.447 33.722 1.00 88.56 783 ARG A O 1
ATOM 6206 N N . GLN A 1 784 ? -6.041 -7.752 35.213 1.00 84.94 784 GLN A N 1
ATOM 6207 C CA . GLN A 1 784 ? -6.009 -8.980 34.412 1.00 84.94 784 GLN A CA 1
ATOM 6208 C C . GLN A 1 784 ? -6.986 -8.963 33.231 1.00 84.94 784 GLN A C 1
ATOM 6210 O O . GLN A 1 784 ? -6.686 -9.569 32.209 1.00 84.94 784 GLN A O 1
ATOM 6215 N N . HIS A 1 785 ? -8.128 -8.273 33.338 1.00 85.56 785 HIS A N 1
ATOM 6216 C CA . HIS A 1 785 ? -9.118 -8.203 32.257 1.00 85.56 785 HIS A CA 1
ATOM 6217 C C . HIS A 1 785 ? -9.037 -6.889 31.483 1.00 85.56 785 HIS A C 1
ATOM 6219 O O . HIS A 1 785 ? -8.695 -6.884 30.303 1.00 85.56 785 HIS A O 1
ATOM 6225 N N . HIS A 1 786 ? -9.335 -5.754 32.114 1.00 89.88 786 HIS A N 1
ATOM 6226 C CA . HIS A 1 786 ? -9.483 -4.488 31.388 1.00 89.88 786 HIS A CA 1
ATOM 6227 C C . HIS A 1 786 ? -8.143 -3.910 30.923 1.00 89.88 786 HIS A C 1
ATOM 6229 O O . HIS A 1 786 ? -7.993 -3.588 29.748 1.00 89.88 786 HIS A O 1
ATOM 6235 N N . LEU A 1 787 ? -7.150 -3.825 31.808 1.00 92.06 787 LEU A N 1
ATOM 6236 C CA . LEU A 1 787 ? -5.838 -3.260 31.495 1.00 92.06 787 LEU A CA 1
ATOM 6237 C C . LEU A 1 787 ? -5.012 -4.177 30.576 1.00 92.06 787 LEU A C 1
ATOM 6239 O O . LEU A 1 787 ? -4.305 -3.674 29.708 1.00 92.06 787 LEU A O 1
ATOM 6243 N N . SER A 1 788 ? -5.143 -5.503 30.705 1.00 89.19 788 SER A N 1
ATOM 6244 C CA . SER A 1 788 ? -4.527 -6.468 29.781 1.00 89.19 788 SER A CA 1
ATOM 6245 C C . SER A 1 788 ? -5.118 -6.374 28.366 1.00 89.19 788 SER A C 1
ATOM 6247 O O . SER A 1 788 ? -4.371 -6.217 27.400 1.00 89.19 788 SER A O 1
ATOM 6249 N N . ASN A 1 789 ? -6.452 -6.361 28.227 1.00 91.81 789 ASN A N 1
ATOM 6250 C CA . ASN A 1 789 ? -7.095 -6.157 26.923 1.00 91.81 789 ASN A CA 1
ATOM 6251 C C . ASN A 1 789 ? -6.762 -4.776 26.333 1.00 91.81 789 ASN A C 1
ATOM 6253 O O . ASN A 1 789 ? -6.482 -4.674 25.140 1.00 91.81 789 ASN A O 1
ATOM 6257 N N . ALA A 1 790 ? -6.725 -3.723 27.157 1.00 95.19 790 ALA A N 1
ATOM 6258 C CA . ALA A 1 790 ? -6.267 -2.400 26.735 1.00 95.19 790 ALA A CA 1
ATOM 6259 C C . ALA A 1 790 ? -4.800 -2.411 26.274 1.00 95.19 790 ALA A C 1
ATOM 6261 O O . ALA A 1 790 ? -4.487 -1.758 25.288 1.00 95.19 790 ALA A O 1
ATOM 6262 N N . GLY A 1 791 ? -3.929 -3.196 26.917 1.00 94.56 791 GLY A N 1
ATOM 6263 C CA . GLY A 1 791 ? -2.543 -3.410 26.496 1.00 94.56 791 GLY A CA 1
ATOM 6264 C C . GLY A 1 791 ? -2.432 -4.075 25.124 1.00 94.56 791 GLY A C 1
ATOM 6265 O O . GLY A 1 791 ? -1.696 -3.592 24.274 1.00 94.56 791 GLY A O 1
ATOM 6266 N N . MET A 1 792 ? -3.233 -5.108 24.854 1.00 93.81 792 MET A N 1
ATOM 6267 C CA . MET A 1 792 ? -3.317 -5.732 23.525 1.00 93.81 792 MET A CA 1
ATOM 6268 C C . MET A 1 792 ? -3.760 -4.723 22.443 1.00 93.81 792 MET A C 1
ATOM 6270 O O . MET A 1 792 ? -3.187 -4.692 21.353 1.00 93.81 792 MET A O 1
ATOM 6274 N N . PHE A 1 793 ? -4.749 -3.869 22.738 1.00 97.12 793 PHE A N 1
ATOM 6275 C CA . PHE A 1 793 ? -5.152 -2.787 21.830 1.00 97.12 793 PHE A CA 1
ATOM 6276 C C . PHE A 1 793 ? -4.084 -1.684 21.716 1.00 97.12 793 PHE A C 1
ATOM 6278 O O . PHE A 1 793 ? -3.917 -1.123 20.637 1.00 97.12 793 PHE A O 1
ATOM 6285 N N . PHE A 1 794 ? -3.326 -1.404 22.782 1.00 96.94 794 PHE A N 1
ATOM 6286 C CA . PHE A 1 794 ? -2.203 -0.463 22.767 1.00 96.94 794 PHE A CA 1
ATOM 6287 C C . PHE A 1 794 ? -1.062 -0.961 21.877 1.00 96.94 794 PHE A C 1
ATOM 6289 O O . PHE A 1 794 ? -0.536 -0.185 21.088 1.00 96.94 794 PHE A O 1
ATOM 6296 N N . THR A 1 795 ? -0.711 -2.249 21.940 1.00 95.38 795 THR A N 1
ATOM 6297 C CA . THR A 1 795 ? 0.278 -2.856 21.038 1.00 95.38 795 THR A CA 1
ATOM 6298 C C . THR A 1 795 ? -0.162 -2.709 19.582 1.00 95.38 795 THR A C 1
ATOM 6300 O O . THR A 1 795 ? 0.606 -2.212 18.764 1.00 95.38 795 THR A O 1
ATOM 6303 N N . ALA A 1 796 ? -1.414 -3.047 19.258 1.00 96.50 796 ALA A N 1
ATOM 6304 C CA . ALA A 1 796 ? -1.945 -2.874 17.904 1.00 96.50 796 ALA A CA 1
ATOM 6305 C C . ALA A 1 796 ? -1.939 -1.401 17.446 1.00 96.50 796 ALA A C 1
ATOM 6307 O O . ALA A 1 796 ? -1.546 -1.112 16.318 1.00 96.50 796 ALA A O 1
ATOM 6308 N N . TRP A 1 797 ? -2.311 -0.469 18.328 1.00 97.06 797 TRP A N 1
ATOM 6309 C CA . TRP A 1 797 ? -2.238 0.974 18.086 1.00 97.06 797 TRP A CA 1
ATOM 6310 C C . TRP A 1 797 ? -0.805 1.452 17.814 1.00 97.06 797 TRP A C 1
ATOM 6312 O O . TRP A 1 797 ? -0.560 2.106 16.805 1.00 97.06 797 TRP A O 1
ATOM 6322 N N . ALA A 1 798 ? 0.144 1.087 18.678 1.00 96.00 798 ALA A N 1
ATOM 6323 C CA . ALA A 1 798 ? 1.542 1.499 18.604 1.00 96.00 798 ALA A CA 1
ATOM 6324 C C . ALA A 1 798 ? 2.202 1.030 17.301 1.00 96.00 798 ALA A C 1
ATOM 6326 O O . ALA A 1 798 ? 2.898 1.802 16.643 1.00 96.00 798 ALA A O 1
ATOM 6327 N N . LEU A 1 799 ? 1.925 -0.210 16.888 1.00 95.12 799 LEU A N 1
ATOM 6328 C CA . LEU A 1 799 ? 2.437 -0.791 15.646 1.00 95.12 799 LEU A CA 1
ATOM 6329 C C . LEU A 1 799 ? 1.832 -0.153 14.385 1.00 95.12 799 LEU A C 1
ATOM 6331 O O . LEU A 1 799 ? 2.489 -0.152 13.351 1.00 95.12 799 LEU A O 1
ATOM 6335 N N . HIS A 1 800 ? 0.637 0.438 14.473 1.00 94.81 800 HIS A N 1
ATOM 6336 C CA . HIS A 1 800 ? 0.023 1.230 13.398 1.00 94.81 800 HIS A CA 1
ATOM 6337 C C . HIS A 1 800 ? 0.257 2.748 13.546 1.00 94.81 800 HIS A C 1
ATOM 6339 O O . HIS A 1 800 ? -0.325 3.519 12.791 1.00 94.81 800 HIS A O 1
ATOM 6345 N N . PHE A 1 801 ? 1.085 3.199 14.500 1.00 94.19 801 PHE A N 1
ATOM 6346 C CA . PHE A 1 801 ? 1.356 4.626 14.721 1.00 94.19 801 PHE A CA 1
ATOM 6347 C C . PHE A 1 801 ? 2.847 4.982 14.730 1.00 94.19 801 PHE A C 1
ATOM 6349 O O . PHE A 1 801 ? 3.270 5.840 13.958 1.00 94.19 801 PHE A O 1
ATOM 6356 N N . PHE A 1 802 ? 3.662 4.329 15.564 1.00 93.06 802 PHE A N 1
ATOM 6357 C CA . PHE A 1 802 ? 5.081 4.670 15.702 1.00 93.06 802 PHE A CA 1
ATOM 6358 C C . PHE A 1 802 ? 5.893 4.592 14.396 1.00 93.06 802 PHE A C 1
ATOM 6360 O O . PHE A 1 802 ? 6.742 5.467 14.221 1.00 93.06 802 PHE A O 1
ATOM 6367 N N . PRO A 1 803 ? 5.641 3.663 13.444 1.00 91.38 803 PRO A N 1
ATOM 6368 C CA . PRO A 1 803 ? 6.324 3.679 12.149 1.00 91.38 803 PRO A CA 1
ATOM 6369 C C . PRO A 1 803 ? 6.205 5.019 11.413 1.00 91.38 803 PRO A C 1
ATOM 6371 O O . PRO A 1 803 ? 7.179 5.462 10.813 1.00 91.38 803 PRO A O 1
ATOM 6374 N N . PHE A 1 804 ? 5.066 5.712 11.514 1.00 88.12 804 PHE A N 1
ATOM 6375 C CA . PHE A 1 804 ? 4.868 6.997 10.843 1.00 88.12 804 PHE A CA 1
ATOM 6376 C C . PHE A 1 804 ? 5.774 8.111 11.389 1.00 88.12 804 PHE A C 1
ATOM 6378 O O . PHE A 1 804 ? 6.215 8.947 10.610 1.00 88.12 804 PHE A O 1
ATOM 6385 N N . ILE A 1 805 ? 6.140 8.084 12.676 1.00 87.50 805 ILE A N 1
ATOM 6386 C CA . ILE A 1 805 ? 7.097 9.047 13.259 1.00 87.50 805 ILE A CA 1
ATOM 6387 C C . ILE A 1 805 ? 8.490 8.879 12.628 1.00 87.50 805 ILE A C 1
ATOM 6389 O O . ILE A 1 805 ? 9.177 9.858 12.357 1.00 87.50 805 ILE A O 1
ATOM 6393 N N . PHE A 1 806 ? 8.908 7.643 12.342 1.00 84.94 806 PHE A N 1
ATOM 6394 C CA . PHE A 1 806 ? 10.169 7.395 11.636 1.00 84.94 806 PHE A CA 1
ATOM 6395 C C . PHE A 1 806 ? 10.064 7.734 10.142 1.00 84.94 806 PHE A C 1
ATOM 6397 O O . PHE A 1 806 ? 11.009 8.271 9.571 1.00 84.94 806 PHE A O 1
ATOM 6404 N N . LEU A 1 807 ? 8.910 7.477 9.515 1.00 79.75 807 LEU A N 1
ATOM 6405 C CA . LEU A 1 807 ? 8.665 7.797 8.103 1.00 79.75 807 LEU A CA 1
ATOM 6406 C C . LEU A 1 807 ? 8.598 9.314 7.831 1.00 79.75 807 LEU A C 1
ATOM 6408 O O . LEU A 1 807 ? 8.985 9.730 6.746 1.00 79.75 807 LEU A O 1
ATOM 6412 N N . GLU A 1 808 ? 8.222 10.143 8.814 1.00 74.94 808 GLU A N 1
ATOM 6413 C CA . GLU A 1 808 ? 8.302 11.619 8.741 1.00 74.94 808 GLU A CA 1
ATOM 6414 C C . GLU A 1 808 ? 9.730 12.126 8.448 1.00 74.94 808 GLU A C 1
ATOM 6416 O O . GLU A 1 808 ? 9.902 13.193 7.865 1.00 74.94 808 GLU A O 1
ATOM 6421 N N . SER A 1 809 ? 10.765 11.344 8.785 1.00 70.56 809 SER A N 1
ATOM 6422 C CA . SER A 1 809 ? 12.166 11.688 8.490 1.00 70.56 809 SER A CA 1
ATOM 6423 C C . SER A 1 809 ? 12.575 11.454 7.026 1.00 70.56 809 SER A C 1
ATOM 6425 O O . SER A 1 809 ? 13.685 11.824 6.643 1.00 70.56 809 SER A O 1
ATOM 6427 N N . PHE A 1 810 ? 11.721 10.840 6.198 1.00 69.44 810 PHE A N 1
ATOM 6428 C CA . PHE A 1 810 ? 12.010 10.548 4.792 1.00 69.44 810 PHE A CA 1
ATOM 6429 C C . PHE A 1 810 ? 11.268 11.537 3.877 1.00 69.44 810 PHE A C 1
ATOM 6431 O O . PHE A 1 810 ? 10.072 11.361 3.643 1.00 69.44 810 PHE A O 1
ATOM 6438 N N . PRO A 1 811 ? 11.946 12.531 3.264 1.00 59.34 811 PRO A N 1
ATOM 6439 C CA . PRO A 1 811 ? 11.287 13.567 2.454 1.00 59.34 811 PRO A CA 1
ATOM 6440 C C . PRO A 1 811 ? 10.615 13.037 1.173 1.00 59.34 811 PRO A C 1
ATOM 6442 O O . PRO A 1 811 ? 9.896 13.772 0.505 1.00 59.34 811 PRO A O 1
ATOM 6445 N N . SER A 1 812 ? 10.823 11.763 0.826 1.00 58.12 812 SER A N 1
ATOM 6446 C CA . SER A 1 812 ? 10.110 11.078 -0.256 1.00 58.12 812 SER A CA 1
ATOM 6447 C C . SER A 1 812 ? 8.701 10.591 0.120 1.00 58.12 812 SER A C 1
ATOM 6449 O O . SER A 1 812 ? 8.027 10.059 -0.755 1.00 58.12 812 SER A O 1
ATOM 6451 N N . ILE A 1 813 ? 8.261 10.703 1.381 1.00 64.81 813 ILE A N 1
ATOM 6452 C CA . ILE A 1 813 ? 6.988 10.138 1.861 1.00 64.81 813 ILE A CA 1
ATOM 6453 C C . ILE A 1 813 ? 6.132 11.241 2.493 1.00 64.81 813 ILE A C 1
ATOM 6455 O O . ILE A 1 813 ? 6.432 11.741 3.575 1.00 64.81 813 ILE A O 1
ATOM 6459 N N . ARG A 1 814 ? 5.023 11.603 1.838 1.00 69.19 814 ARG A N 1
ATOM 6460 C CA . ARG A 1 814 ? 4.066 12.586 2.366 1.00 69.19 814 ARG A CA 1
ATOM 6461 C C . ARG A 1 814 ? 3.014 11.899 3.230 1.00 69.19 814 ARG A C 1
ATOM 6463 O O . ARG A 1 814 ? 2.167 11.169 2.726 1.00 69.19 814 ARG A O 1
ATOM 6470 N N . LEU A 1 815 ? 3.067 12.156 4.534 1.00 75.38 815 LEU A N 1
ATOM 6471 C CA . LEU A 1 815 ? 2.140 11.598 5.520 1.00 75.38 815 LEU A CA 1
ATOM 6472 C C . LEU A 1 815 ? 0.945 12.523 5.774 1.00 75.38 815 LEU A C 1
ATOM 6474 O O . LEU A 1 815 ? 1.085 13.749 5.848 1.00 75.38 815 LEU A O 1
ATOM 6478 N N . ASN A 1 816 ? -0.233 11.931 5.960 1.00 76.81 816 ASN A N 1
ATOM 6479 C CA . ASN A 1 816 ? -1.478 12.652 6.197 1.00 76.81 816 ASN A CA 1
ATOM 6480 C C . ASN A 1 816 ? -2.265 11.987 7.339 1.00 76.81 816 ASN A C 1
ATOM 6482 O O . ASN A 1 816 ? -2.184 10.781 7.534 1.00 76.81 816 ASN A O 1
ATOM 6486 N N . TYR A 1 817 ? -3.065 12.737 8.101 1.00 79.19 817 TYR A N 1
ATOM 6487 C CA . TYR A 1 817 ? -3.746 12.187 9.282 1.00 79.19 817 TYR A CA 1
ATOM 6488 C C . TYR A 1 817 ? -4.746 11.055 8.970 1.00 79.19 817 TYR A C 1
ATOM 6490 O O . TYR A 1 817 ? -5.122 10.307 9.869 1.00 79.19 817 TYR A O 1
ATOM 6498 N N . ARG A 1 818 ? -5.142 10.882 7.704 1.00 84.50 818 ARG A N 1
ATOM 6499 C CA . ARG A 1 818 ? -5.887 9.705 7.225 1.00 84.50 818 ARG A CA 1
ATOM 6500 C C . ARG A 1 818 ? -5.099 8.392 7.332 1.00 84.50 818 ARG A C 1
ATOM 6502 O O . ARG A 1 818 ? -5.698 7.374 7.661 1.00 84.50 818 ARG A O 1
ATOM 6509 N N . ASP A 1 819 ? -3.767 8.415 7.237 1.00 87.06 819 ASP A N 1
ATOM 6510 C CA . ASP A 1 819 ? -2.916 7.245 7.523 1.00 87.06 819 ASP A CA 1
ATOM 6511 C C . ASP A 1 819 ? -3.018 6.782 8.995 1.00 87.06 819 ASP A C 1
ATOM 6513 O O . ASP A 1 819 ? -2.691 5.641 9.322 1.00 87.06 819 ASP A O 1
ATOM 6517 N N . TYR A 1 820 ? -3.537 7.628 9.898 1.00 90.44 820 TYR A N 1
ATOM 6518 C CA . TYR A 1 820 ? -3.838 7.257 11.284 1.00 90.44 820 TYR A CA 1
ATOM 6519 C C . TYR A 1 820 ? -5.103 6.391 11.426 1.00 90.44 820 TYR A C 1
ATOM 6521 O O . TYR A 1 820 ? -5.329 5.848 12.504 1.00 90.44 820 TYR A O 1
ATOM 6529 N N . PHE A 1 821 ? -5.962 6.240 10.409 1.00 93.00 821 PHE A N 1
ATOM 6530 C CA . PHE A 1 821 ? -7.258 5.560 10.568 1.00 93.00 821 PHE A CA 1
ATOM 6531 C C . PHE A 1 821 ? -7.186 4.096 11.077 1.00 93.00 821 PHE A C 1
ATOM 6533 O O . PHE A 1 821 ? -8.030 3.724 11.903 1.00 93.00 821 PHE A O 1
ATOM 6540 N N . PRO A 1 822 ? -6.178 3.271 10.724 1.00 94.94 822 PRO A N 1
ATOM 6541 C CA . PRO A 1 822 ? -5.969 1.970 11.367 1.00 94.94 822 PRO A CA 1
ATOM 6542 C C . PRO A 1 822 ? -5.611 2.079 12.861 1.00 94.94 822 PRO A C 1
ATOM 6544 O O . PRO A 1 822 ? -6.134 1.324 13.680 1.00 94.94 822 PRO A O 1
ATOM 6547 N N . ALA A 1 823 ? -4.783 3.052 13.259 1.00 95.06 823 ALA A N 1
ATOM 6548 C CA . ALA A 1 823 ? -4.468 3.305 14.668 1.00 95.06 823 ALA A CA 1
ATOM 6549 C C . ALA A 1 823 ? -5.681 3.867 15.435 1.00 95.06 823 ALA A C 1
ATOM 6551 O O . ALA A 1 823 ? -5.971 3.428 16.551 1.00 95.06 823 ALA A O 1
ATOM 6552 N N . LEU A 1 824 ? -6.442 4.782 14.823 1.00 93.88 824 LEU A N 1
ATOM 6553 C CA . LEU A 1 824 ? -7.690 5.344 15.346 1.00 93.88 824 LEU A CA 1
ATOM 6554 C C . LEU A 1 824 ? -8.637 4.237 15.817 1.00 93.88 824 LEU A C 1
ATOM 6556 O O . LEU A 1 824 ? -9.076 4.271 16.968 1.00 93.88 824 LEU A O 1
ATOM 6560 N N . TYR A 1 825 ? -8.870 3.226 14.976 1.00 96.75 825 TYR A N 1
ATOM 6561 C CA . TYR A 1 825 ? -9.671 2.047 15.310 1.00 96.75 825 TYR A CA 1
ATOM 6562 C C . TYR A 1 825 ? -9.217 1.403 16.632 1.00 96.75 825 TYR A C 1
ATOM 6564 O O . TYR A 1 825 ? -10.004 1.323 17.578 1.00 96.75 825 TYR A O 1
ATOM 6572 N N . PHE A 1 826 ? -7.936 1.037 16.760 1.00 97.62 826 PHE A N 1
ATOM 6573 C CA . PHE A 1 826 ? -7.408 0.412 17.982 1.00 97.62 826 PHE A CA 1
ATOM 6574 C C . PHE A 1 826 ? -7.466 1.330 19.213 1.00 97.62 826 PHE A C 1
ATOM 6576 O O . PHE A 1 826 ? -7.787 0.860 20.307 1.00 97.62 826 PHE A O 1
ATOM 6583 N N . SER A 1 827 ? -7.240 2.637 19.044 1.00 96.00 827 SER A N 1
ATOM 6584 C CA . SER A 1 827 ? -7.338 3.611 20.141 1.00 96.00 827 SER A CA 1
ATOM 6585 C C . SER A 1 827 ? -8.759 3.723 20.711 1.00 96.00 827 SER A C 1
ATOM 6587 O O . SER A 1 827 ? -8.926 3.838 21.923 1.00 96.00 827 SER A O 1
ATOM 6589 N N . VAL A 1 828 ? -9.801 3.599 19.878 1.00 96.75 828 VAL A N 1
ATOM 6590 C CA . VAL A 1 828 ? -11.200 3.588 20.341 1.00 96.75 828 VAL A CA 1
ATOM 6591 C C . VAL A 1 828 ? -11.509 2.310 21.131 1.00 96.75 828 VAL A C 1
ATOM 6593 O O . VAL A 1 828 ? -12.152 2.385 22.184 1.00 96.75 828 VAL A O 1
ATOM 6596 N N . LEU A 1 829 ? -11.015 1.145 20.683 1.00 97.62 829 LEU A N 1
ATOM 6597 C CA . LEU A 1 829 ? -11.186 -0.128 21.405 1.00 97.62 829 LEU A CA 1
ATOM 6598 C C . LEU A 1 829 ? -10.508 -0.094 22.785 1.00 97.62 829 LEU A C 1
ATOM 6600 O O . LEU A 1 829 ? -11.117 -0.490 23.785 1.00 97.62 829 LEU A O 1
ATOM 6604 N N . LEU A 1 830 ? -9.278 0.429 22.843 1.00 97.56 830 LEU A N 1
ATOM 6605 C CA . LEU A 1 830 ? -8.512 0.677 24.068 1.00 97.56 830 LEU A CA 1
ATOM 6606 C C . LEU A 1 830 ? -9.296 1.563 25.043 1.00 97.56 830 LEU A C 1
ATOM 6608 O O . LEU A 1 830 ? -9.532 1.171 26.189 1.00 97.56 830 LEU A O 1
ATOM 6612 N N . SER A 1 831 ? -9.752 2.728 24.583 1.00 96.81 831 SER A N 1
ATOM 6613 C CA . SER A 1 831 ? -10.367 3.736 25.450 1.00 96.81 831 SER A CA 1
ATOM 6614 C C . SER A 1 831 ? -11.723 3.296 25.992 1.00 96.81 831 SER A C 1
ATOM 6616 O O . SER A 1 831 ? -12.009 3.506 27.171 1.00 96.81 831 SER A O 1
ATOM 6618 N N . CYS A 1 832 ? -12.529 2.592 25.191 1.00 96.94 832 CYS A N 1
ATOM 6619 C CA . CYS A 1 832 ? -13.781 2.000 25.668 1.00 96.94 832 CYS A CA 1
ATOM 6620 C C . CYS A 1 832 ? -13.529 0.877 26.692 1.00 96.94 832 CYS A C 1
ATOM 6622 O O . CYS A 1 832 ? -14.219 0.802 27.712 1.00 96.94 832 CYS A O 1
ATOM 6624 N N . THR A 1 833 ? -12.514 0.037 26.463 1.00 95.88 833 THR A N 1
ATOM 6625 C CA . THR A 1 833 ? -12.119 -1.045 27.383 1.00 95.88 833 THR A CA 1
ATOM 6626 C C . THR A 1 833 ? -11.683 -0.499 28.745 1.00 95.88 833 THR A C 1
ATOM 6628 O O . THR A 1 833 ? -12.134 -0.999 29.780 1.00 95.88 833 THR A O 1
ATOM 6631 N N . LEU A 1 834 ? -10.867 0.562 28.760 1.00 95.44 834 LEU A N 1
ATOM 6632 C CA . LEU A 1 834 ? -10.435 1.234 29.989 1.00 95.44 834 LEU A CA 1
ATOM 6633 C C . LEU A 1 834 ? -11.585 1.946 30.695 1.00 95.44 834 LEU A C 1
ATOM 6635 O O . LEU A 1 834 ? -11.743 1.762 31.898 1.00 95.44 834 LEU A O 1
ATOM 6639 N N . LEU A 1 835 ? -12.430 2.684 29.970 1.00 95.06 835 LEU A N 1
ATOM 6640 C CA . LEU A 1 835 ? -13.621 3.328 30.531 1.00 95.06 835 LEU A CA 1
ATOM 6641 C C . LEU A 1 835 ? -14.534 2.306 31.234 1.00 95.06 835 LEU A C 1
ATOM 6643 O O . LEU A 1 835 ? -14.979 2.537 32.360 1.00 95.06 835 LEU A O 1
ATOM 6647 N N . SER A 1 836 ? -14.758 1.139 30.617 1.00 93.69 836 SER A N 1
ATOM 6648 C CA . SER A 1 836 ? -15.515 0.048 31.241 1.00 93.69 836 SER A CA 1
ATOM 6649 C C . SER A 1 836 ? -14.840 -0.504 32.499 1.00 93.69 836 SER A C 1
ATOM 6651 O O . SER A 1 836 ? -15.542 -0.848 33.451 1.00 93.69 836 SER A O 1
ATOM 6653 N N . GLY A 1 837 ? -13.507 -0.591 32.508 1.00 91.25 837 GLY A N 1
ATOM 6654 C CA . GLY A 1 837 ? -12.730 -1.035 33.663 1.00 91.25 837 GLY A CA 1
ATOM 6655 C C . GLY A 1 837 ? -12.761 -0.036 34.816 1.00 91.25 837 GLY A C 1
ATOM 6656 O O . GLY A 1 837 ? -13.018 -0.430 35.949 1.00 91.25 837 GLY A O 1
ATOM 6657 N N . ILE A 1 838 ? -12.586 1.256 34.533 1.00 93.25 838 ILE A N 1
ATOM 6658 C CA . ILE A 1 838 ? -12.638 2.343 35.522 1.00 93.25 838 ILE A CA 1
ATOM 6659 C C . ILE A 1 838 ? -14.020 2.385 36.186 1.00 93.25 838 ILE A C 1
ATOM 6661 O O . ILE A 1 838 ? -14.113 2.403 37.409 1.00 93.25 838 ILE A O 1
ATOM 6665 N N . MET A 1 839 ? -15.106 2.288 35.411 1.00 92.06 839 MET A N 1
ATOM 6666 C CA . MET A 1 839 ? -16.467 2.227 35.965 1.00 92.06 839 MET A CA 1
ATOM 6667 C C . MET A 1 839 ? -16.747 0.977 36.820 1.00 92.06 839 MET A C 1
ATOM 6669 O O . MET A 1 839 ? -17.675 1.000 37.629 1.00 92.06 839 MET A O 1
ATOM 6673 N N . HIS A 1 840 ? -15.991 -0.113 36.644 1.00 87.62 840 HIS A N 1
ATOM 6674 C CA . HIS A 1 840 ? -16.059 -1.282 37.526 1.00 87.62 840 HIS A CA 1
ATOM 6675 C C . HIS A 1 840 ? -15.203 -1.086 38.784 1.00 87.62 840 HIS A C 1
ATOM 6677 O O . HIS A 1 840 ? -15.661 -1.375 39.885 1.00 87.62 840 HIS A O 1
ATOM 6683 N N . LEU A 1 841 ? -13.985 -0.565 38.623 1.00 88.19 841 LEU A N 1
ATOM 6684 C CA . LEU A 1 841 ? -13.022 -0.323 39.696 1.00 88.19 841 LEU A CA 1
ATOM 6685 C C . LEU A 1 841 ? -13.518 0.734 40.697 1.00 88.19 841 LEU A C 1
ATOM 6687 O O . LEU A 1 841 ? -13.366 0.564 41.900 1.00 88.19 841 LEU A O 1
ATOM 6691 N N . SER A 1 842 ? -14.175 1.788 40.210 1.00 87.75 842 SER A N 1
ATOM 6692 C CA . SER A 1 842 ? -14.863 2.801 41.025 1.00 87.75 842 SER A CA 1
ATOM 6693 C C . SER A 1 842 ? -16.271 2.370 41.474 1.00 87.75 842 SER A C 1
ATOM 6695 O O . SER A 1 842 ? -17.092 3.235 41.773 1.00 87.75 842 SER A O 1
ATOM 6697 N N . THR A 1 843 ? -16.575 1.063 41.428 1.00 86.44 843 THR A N 1
ATOM 6698 C CA . THR A 1 843 ? -17.812 0.410 41.914 1.00 86.44 843 THR A CA 1
ATOM 6699 C C . THR A 1 843 ? -19.128 1.105 41.527 1.00 86.44 843 THR A C 1
ATOM 6701 O O . THR A 1 843 ? -20.134 1.025 42.235 1.00 86.44 843 THR A O 1
ATOM 6704 N N . MET A 1 844 ? -19.154 1.778 40.370 1.00 88.75 844 MET A N 1
ATOM 6705 C CA . MET A 1 844 ? -20.214 2.734 40.043 1.00 88.75 844 MET A CA 1
ATOM 6706 C C . MET A 1 844 ? -21.585 2.052 39.889 1.00 88.75 844 MET A C 1
ATOM 6708 O O . MET A 1 844 ? -21.696 1.032 39.191 1.00 88.75 844 MET A O 1
ATOM 6712 N N . PRO A 1 845 ? -22.664 2.623 40.461 1.00 91.94 845 PRO A N 1
ATOM 6713 C CA . PRO A 1 845 ? -23.991 2.029 40.386 1.00 91.94 845 PRO A CA 1
ATOM 6714 C C . PRO A 1 845 ? -24.509 1.991 38.942 1.00 91.94 845 PRO A C 1
ATOM 6716 O O . PRO A 1 845 ? -24.177 2.830 38.098 1.00 91.94 845 PRO A O 1
ATOM 6719 N N . ARG A 1 846 ? -25.359 0.996 38.655 1.00 88.94 846 ARG A N 1
ATOM 6720 C CA . ARG A 1 846 ? -25.827 0.670 37.293 1.00 88.94 846 ARG A CA 1
ATOM 6721 C C . ARG A 1 846 ? -26.453 1.868 36.566 1.00 88.94 846 ARG A C 1
ATOM 6723 O O . ARG A 1 846 ? -26.234 2.011 35.366 1.00 88.94 846 ARG A O 1
ATOM 6730 N N . LEU A 1 847 ? -27.177 2.728 37.289 1.00 91.81 847 LEU A N 1
ATOM 6731 C CA . LEU A 1 847 ? -27.815 3.927 36.737 1.00 91.81 847 LEU A CA 1
ATOM 6732 C C . LEU A 1 847 ? -26.785 4.969 36.272 1.00 91.81 847 LEU A C 1
ATOM 6734 O O . LEU A 1 847 ? -26.857 5.412 35.130 1.00 91.81 847 LEU A O 1
ATOM 6738 N N . THR A 1 848 ? -25.781 5.294 37.095 1.00 93.00 848 THR A N 1
ATOM 6739 C CA . THR A 1 848 ? -24.698 6.225 36.724 1.00 93.00 848 THR A CA 1
ATOM 6740 C C . THR A 1 848 ? -23.905 5.706 35.528 1.00 93.00 848 THR A C 1
ATOM 6742 O O . THR A 1 848 ? -23.656 6.453 34.586 1.00 93.00 848 THR A O 1
ATOM 6745 N N . ARG A 1 849 ? -23.586 4.404 35.504 1.00 92.50 849 ARG A N 1
ATOM 6746 C CA . ARG A 1 849 ? -22.908 3.769 34.360 1.00 92.50 849 ARG A CA 1
ATOM 6747 C C . ARG A 1 849 ? -23.732 3.873 33.075 1.00 92.50 849 ARG A C 1
ATOM 6749 O O . ARG A 1 849 ? -23.183 4.207 32.031 1.00 92.50 849 ARG A O 1
ATOM 6756 N N . ALA A 1 850 ? -25.041 3.618 33.142 1.00 93.06 850 ALA A N 1
ATOM 6757 C CA . ALA A 1 850 ? -25.937 3.794 31.999 1.00 93.06 850 ALA A CA 1
ATOM 6758 C C . ALA A 1 850 ? -25.994 5.263 31.542 1.00 93.06 850 ALA A C 1
ATOM 6760 O O . ALA A 1 850 ? -25.860 5.529 30.350 1.00 93.06 850 ALA A O 1
ATOM 6761 N N . GLY A 1 851 ? -26.099 6.209 32.482 1.00 95.31 851 GLY A N 1
ATOM 6762 C CA . GLY A 1 851 ? -26.062 7.647 32.210 1.00 95.31 851 GLY A CA 1
ATOM 6763 C C . GLY A 1 851 ? -24.779 8.096 31.504 1.00 95.31 851 GLY A C 1
ATOM 6764 O O . GLY A 1 851 ? -24.862 8.842 30.536 1.00 95.31 851 GLY A O 1
ATOM 6765 N N . MET A 1 852 ? -23.611 7.586 31.913 1.00 94.56 852 MET A N 1
ATOM 6766 C CA . MET A 1 852 ? -22.325 7.870 31.257 1.00 94.56 852 MET A CA 1
ATOM 6767 C C . MET A 1 852 ? -22.247 7.314 29.828 1.00 94.56 852 MET A C 1
ATOM 6769 O O . MET A 1 852 ? -21.783 8.008 28.927 1.00 94.56 852 MET A O 1
ATOM 6773 N N . TYR A 1 853 ? -22.718 6.085 29.586 1.00 95.62 853 TYR A N 1
ATOM 6774 C CA . TYR A 1 853 ? -22.772 5.545 28.220 1.00 95.62 853 TYR A CA 1
ATOM 6775 C C . TYR A 1 853 ? -23.735 6.344 27.329 1.00 95.62 853 TYR A C 1
ATOM 6777 O O . TYR A 1 853 ? -23.409 6.625 26.175 1.00 95.62 853 TYR A O 1
ATOM 6785 N N . LEU A 1 854 ? -24.897 6.740 27.859 1.00 95.19 854 LEU A N 1
ATOM 6786 C CA . LEU A 1 854 ? -25.887 7.538 27.134 1.00 95.19 854 LEU A CA 1
ATOM 6787 C C . LEU A 1 854 ? -25.386 8.959 26.842 1.00 95.19 854 LEU A C 1
ATOM 6789 O O . LEU A 1 854 ? -25.543 9.419 25.715 1.00 95.19 854 LEU A O 1
ATOM 6793 N N . SER A 1 855 ? -24.739 9.635 27.797 1.00 95.56 855 SER A N 1
ATOM 6794 C CA . SER A 1 855 ? -24.230 10.997 27.593 1.00 95.56 855 SER A CA 1
ATOM 6795 C C . SER A 1 855 ? -23.084 11.038 26.582 1.00 95.56 855 SER A C 1
ATOM 6797 O O . SER A 1 855 ? -23.137 11.840 25.654 1.00 95.56 855 SER A O 1
ATOM 6799 N N . LEU A 1 856 ? -22.104 10.131 26.669 1.00 95.81 856 LEU A N 1
ATOM 6800 C CA . LEU A 1 856 ? -21.022 10.033 25.679 1.00 95.81 856 LEU A CA 1
ATOM 6801 C C . LEU A 1 856 ? -21.557 9.710 24.275 1.00 95.81 856 LEU A C 1
ATOM 6803 O O . LEU A 1 856 ? -21.088 10.277 23.286 1.00 95.81 856 LEU A O 1
ATOM 6807 N N . THR A 1 857 ? -22.584 8.859 24.182 1.00 95.31 857 THR A N 1
ATOM 6808 C CA . THR A 1 857 ? -23.266 8.561 22.913 1.00 95.31 857 THR A CA 1
ATOM 6809 C C . THR A 1 857 ? -23.991 9.795 22.364 1.00 95.31 857 THR A C 1
ATOM 6811 O O . THR A 1 857 ? -23.809 10.142 21.199 1.00 95.31 857 THR A O 1
ATOM 6814 N N . ALA A 1 858 ? -24.754 10.510 23.196 1.00 96.19 858 ALA A N 1
ATOM 6815 C CA . ALA A 1 858 ? -25.479 11.717 22.799 1.00 96.19 858 ALA A CA 1
ATOM 6816 C C . ALA A 1 858 ? -24.539 12.859 22.375 1.00 96.19 858 ALA A C 1
ATOM 6818 O O . ALA A 1 858 ? -24.809 13.532 21.381 1.00 96.19 858 ALA A O 1
ATOM 6819 N N . ILE A 1 859 ? -23.410 13.045 23.067 1.00 95.31 859 ILE A N 1
ATOM 6820 C CA . ILE A 1 859 ? -22.363 14.009 22.694 1.00 95.31 859 ILE A CA 1
ATOM 6821 C C . ILE A 1 859 ? -21.751 13.631 21.335 1.00 95.31 859 ILE A C 1
ATOM 6823 O O . ILE A 1 859 ? -21.624 14.491 20.466 1.00 95.31 859 ILE A O 1
ATOM 6827 N N . THR A 1 860 ? -21.445 12.347 21.112 1.00 95.12 860 THR A N 1
ATOM 6828 C CA . THR A 1 860 ? -20.908 11.845 19.831 1.00 95.12 860 THR A CA 1
ATOM 6829 C C . THR A 1 860 ? -21.878 12.086 18.672 1.00 95.12 860 THR A C 1
ATOM 6831 O O . THR A 1 860 ? -21.463 12.589 17.628 1.00 95.12 860 THR A O 1
ATOM 6834 N N . ILE A 1 861 ? -23.169 11.786 18.864 1.00 95.81 861 ILE A N 1
ATOM 6835 C CA . ILE A 1 861 ? -24.234 12.038 17.880 1.00 95.81 861 ILE A CA 1
ATOM 6836 C C . ILE A 1 861 ? -24.381 13.542 17.612 1.00 95.81 861 ILE A C 1
ATOM 6838 O O . ILE A 1 861 ? -24.439 13.952 16.457 1.00 95.81 861 ILE A O 1
ATOM 6842 N N . SER A 1 862 ? -24.387 14.375 18.655 1.00 94.94 862 SER A N 1
ATOM 6843 C CA . SER A 1 862 ? -24.538 15.833 18.523 1.00 94.94 862 SER A CA 1
ATOM 6844 C C . SER A 1 862 ? -23.371 16.463 17.756 1.00 94.94 862 SER A C 1
ATOM 6846 O O . SER A 1 862 ? -23.582 17.303 16.882 1.00 94.94 862 SER A O 1
ATOM 6848 N N . ALA A 1 863 ? -22.142 16.020 18.037 1.00 92.12 863 ALA A N 1
ATOM 6849 C CA . ALA A 1 863 ? -20.946 16.438 17.312 1.00 92.12 863 ALA A CA 1
ATOM 6850 C C . ALA A 1 863 ? -20.959 15.965 15.847 1.00 92.12 863 ALA A C 1
ATOM 6852 O O . ALA A 1 863 ? -20.582 16.727 14.959 1.00 92.12 863 ALA A O 1
ATOM 6853 N N . PHE A 1 864 ? -21.453 14.750 15.576 1.00 93.94 864 PHE A N 1
ATOM 6854 C CA . PHE A 1 864 ? -21.611 14.253 14.210 1.00 93.94 864 PHE A CA 1
ATOM 6855 C C . PHE A 1 864 ? -22.667 15.040 13.422 1.00 93.94 864 PHE A C 1
ATOM 6857 O O . PHE A 1 864 ? -22.406 15.429 12.290 1.00 93.94 864 PHE A O 1
ATOM 6864 N N . ILE A 1 865 ? -23.827 15.346 14.015 1.00 92.50 865 ILE A N 1
ATOM 6865 C CA . ILE A 1 865 ? -24.867 16.168 13.373 1.00 92.50 865 ILE A CA 1
ATOM 6866 C C . ILE A 1 865 ? -24.307 17.553 13.015 1.00 92.50 865 ILE A C 1
ATOM 6868 O O . ILE A 1 865 ? -24.483 18.003 11.884 1.00 92.50 865 ILE A O 1
ATOM 6872 N N . LEU A 1 866 ? -23.563 18.186 13.929 1.00 89.12 866 LEU A N 1
ATOM 6873 C CA . LEU A 1 866 ? -22.913 19.483 13.704 1.00 89.12 866 LEU A CA 1
ATOM 6874 C C . LEU A 1 866 ? -21.875 19.455 12.560 1.00 89.12 866 LEU A C 1
ATOM 6876 O O . LEU A 1 866 ? -21.748 20.437 11.832 1.00 89.12 866 LEU A O 1
ATOM 6880 N N . LEU A 1 867 ? -21.152 18.344 12.386 1.00 88.88 867 LEU A N 1
ATOM 6881 C CA . LEU A 1 867 ? -20.146 18.159 11.328 1.00 88.88 867 LEU A CA 1
ATOM 6882 C C . LEU A 1 867 ? -20.701 17.524 10.041 1.00 88.88 867 LEU A C 1
ATOM 6884 O O . LEU A 1 867 ? -19.999 17.475 9.027 1.00 88.88 867 LEU A O 1
ATOM 6888 N N . SER A 1 868 ? -21.954 17.064 10.046 1.00 90.19 868 SER A N 1
ATOM 6889 C CA . SER A 1 868 ? -22.564 16.363 8.911 1.00 90.19 868 SER A CA 1
ATOM 6890 C C . SER A 1 868 ? -22.558 17.157 7.590 1.00 90.19 868 SER A C 1
ATOM 6892 O O . SER A 1 868 ? -22.320 16.531 6.555 1.00 90.19 868 SER A O 1
ATOM 6894 N N . PRO A 1 869 ? -22.668 18.505 7.557 1.00 86.31 869 PRO A N 1
ATOM 6895 C CA . PRO A 1 869 ? -22.597 19.244 6.295 1.00 86.31 869 PRO A CA 1
ATOM 6896 C C . PRO A 1 869 ? -21.208 19.218 5.651 1.00 86.31 869 PRO A C 1
ATOM 6898 O O . PRO A 1 869 ? -21.112 19.026 4.443 1.00 86.31 869 PRO A O 1
ATOM 6901 N N . LEU A 1 870 ? -20.134 19.294 6.450 1.00 82.75 870 LEU A N 1
ATOM 6902 C CA . LEU A 1 870 ? -18.749 19.124 5.976 1.00 82.75 870 LEU A CA 1
ATOM 6903 C C . LEU A 1 870 ? -18.426 17.665 5.607 1.00 82.75 870 LEU A C 1
ATOM 6905 O O . LEU A 1 870 ? -17.475 17.413 4.871 1.00 82.75 870 LEU A O 1
ATOM 6909 N N . THR A 1 871 ? -19.216 16.716 6.119 1.00 87.81 871 THR A N 1
ATOM 6910 C CA . THR A 1 871 ? -19.066 15.272 5.883 1.00 87.81 871 THR A CA 1
ATOM 6911 C C . THR A 1 871 ? -19.724 14.831 4.570 1.00 87.81 871 THR A C 1
ATOM 6913 O O . THR A 1 871 ? -19.172 14.003 3.850 1.00 87.81 871 THR A O 1
ATOM 6916 N N . TYR A 1 872 ? -20.904 15.378 4.252 1.00 87.38 872 TYR A N 1
ATOM 6917 C CA . TYR A 1 872 ? -21.724 14.978 3.097 1.00 87.38 872 TYR A CA 1
ATOM 6918 C C . TYR A 1 872 ? -21.824 16.039 1.983 1.00 87.38 872 TYR A C 1
ATOM 6920 O O . TYR A 1 872 ? -22.413 15.771 0.932 1.00 87.38 872 TYR A O 1
ATOM 6928 N N . GLY A 1 873 ? -21.300 17.249 2.203 1.00 79.88 873 GLY A N 1
ATOM 6929 C CA . GLY A 1 873 ? -21.359 18.360 1.248 1.00 79.88 873 GLY A CA 1
ATOM 6930 C C . GLY A 1 873 ? -22.743 19.007 1.134 1.00 79.88 873 GLY A C 1
ATOM 6931 O O . GLY A 1 873 ? -23.120 19.457 0.051 1.00 79.88 873 GLY A O 1
ATOM 6932 N N . THR A 1 874 ? -23.535 19.018 2.213 1.00 83.12 874 THR A N 1
ATOM 6933 C CA . THR A 1 874 ? -24.863 19.657 2.201 1.00 83.12 874 THR A CA 1
ATOM 6934 C C . THR A 1 874 ? -24.759 21.175 2.322 1.00 83.12 874 THR A C 1
ATOM 6936 O O . THR A 1 874 ? -23.795 21.704 2.869 1.00 83.12 874 THR A O 1
ATOM 6939 N N . LEU A 1 875 ? -25.799 21.875 1.862 1.00 76.88 875 LEU A N 1
ATOM 6940 C CA . LEU A 1 875 ? -25.946 23.316 2.063 1.00 76.88 875 LEU A CA 1
ATOM 6941 C C . LEU A 1 875 ? -25.931 23.684 3.560 1.00 76.88 875 LEU A C 1
ATOM 6943 O O . LEU A 1 875 ? -26.371 22.910 4.413 1.00 76.88 875 LEU A O 1
ATOM 6947 N N . MET A 1 876 ? -25.415 24.878 3.849 1.00 72.69 876 MET A N 1
ATOM 6948 C CA . MET A 1 876 ? -25.224 25.459 5.179 1.00 72.69 876 MET A CA 1
ATOM 6949 C C . MET A 1 876 ? -25.354 26.984 5.059 1.00 72.69 876 MET A C 1
ATOM 6951 O O . MET A 1 876 ? -24.881 27.554 4.076 1.00 72.69 876 MET A O 1
ATOM 6955 N N . SER A 1 877 ? -25.979 27.658 6.030 1.00 72.88 877 SER A N 1
ATOM 6956 C CA . SER A 1 877 ? -26.070 29.126 6.007 1.00 72.88 877 SER A CA 1
ATOM 6957 C C . SER A 1 877 ? -24.730 29.794 6.373 1.00 72.88 877 SER A C 1
ATOM 6959 O O . SER A 1 877 ? -23.932 29.199 7.104 1.00 72.88 877 SER A O 1
ATOM 6961 N N . PRO A 1 878 ? -24.468 31.045 5.939 1.00 67.81 878 PRO A N 1
ATOM 6962 C CA . PRO A 1 878 ? -23.254 31.783 6.307 1.00 67.81 878 PRO A CA 1
ATOM 6963 C C . PRO A 1 878 ? -22.976 31.839 7.819 1.00 67.81 878 PRO A C 1
ATOM 6965 O O . PRO A 1 878 ? -21.830 31.670 8.246 1.00 67.81 878 PRO A O 1
ATOM 6968 N N . ASP A 1 879 ? -24.022 31.991 8.634 1.00 69.75 879 ASP A N 1
ATOM 6969 C CA . ASP A 1 879 ? -23.917 32.059 10.097 1.00 69.75 879 ASP A CA 1
ATOM 6970 C C . ASP A 1 879 ? -23.582 30.698 10.717 1.00 69.75 879 ASP A C 1
ATOM 6972 O O . ASP A 1 879 ? -22.761 30.610 11.632 1.00 69.75 879 ASP A O 1
ATOM 6976 N N . GLN A 1 880 ? -24.158 29.612 10.186 1.00 73.06 880 GLN A N 1
ATOM 6977 C CA . GLN A 1 880 ? -23.790 28.244 10.565 1.00 73.06 880 GLN A CA 1
ATOM 6978 C C . GLN A 1 880 ? -22.334 27.949 10.181 1.00 73.06 880 GLN A C 1
ATOM 6980 O O . GLN A 1 880 ? -21.590 27.420 11.005 1.00 73.06 880 GLN A O 1
ATOM 6985 N N . CYS A 1 881 ? -21.907 28.363 8.983 1.00 72.62 881 CYS A N 1
ATOM 6986 C CA . CYS A 1 881 ? -20.523 28.260 8.509 1.00 72.62 881 CYS A CA 1
ATOM 6987 C C . CYS A 1 881 ? -19.554 28.962 9.470 1.00 72.62 881 CYS A C 1
ATOM 6989 O O . CYS A 1 881 ? -18.574 28.371 9.923 1.00 72.62 881 CYS A O 1
ATOM 6991 N N . THR A 1 882 ? -19.866 30.200 9.850 1.00 71.00 882 THR A N 1
ATOM 6992 C CA . THR A 1 882 ? -19.032 31.023 10.740 1.00 71.00 882 THR A CA 1
ATOM 6993 C C . THR A 1 882 ? -19.045 30.507 12.188 1.00 71.00 882 THR A C 1
ATOM 6995 O O . THR A 1 882 ? -17.996 30.443 12.839 1.00 71.00 882 THR A O 1
ATOM 6998 N N . SER A 1 883 ? -20.195 30.040 12.693 1.00 75.56 883 SER A N 1
ATOM 6999 C CA . SER A 1 883 ? -20.303 29.393 14.012 1.00 75.56 883 SER A CA 1
ATOM 7000 C C . SER A 1 883 ? -19.597 28.033 14.064 1.00 75.56 883 SER A C 1
ATOM 7002 O O . SER A 1 883 ? -19.132 27.625 15.127 1.00 75.56 883 SER A O 1
ATOM 7004 N N . LEU A 1 884 ? -19.484 27.323 12.938 1.00 74.56 884 LEU A N 1
ATOM 7005 C CA . LEU A 1 884 ? -18.736 26.071 12.851 1.00 74.56 884 LEU A CA 1
ATOM 7006 C C . LEU A 1 884 ? -17.226 26.325 12.724 1.00 74.56 884 LEU A C 1
ATOM 7008 O O . LEU A 1 884 ? -16.442 25.688 13.427 1.00 74.56 884 LEU A O 1
ATOM 7012 N N . ALA A 1 885 ? -16.817 27.308 11.916 1.00 67.44 885 ALA A N 1
ATOM 7013 C CA . ALA A 1 885 ? -15.421 27.725 11.768 1.00 67.44 885 ALA A CA 1
ATOM 7014 C C . ALA A 1 885 ? -14.795 28.129 13.109 1.00 67.44 885 ALA A C 1
ATOM 7016 O O . ALA A 1 885 ? -13.749 27.604 13.490 1.00 67.44 885 ALA A O 1
ATOM 7017 N N . THR A 1 886 ? -15.478 28.991 13.865 1.00 66.44 886 THR A N 1
ATOM 7018 C CA . THR A 1 886 ? -15.031 29.452 15.192 1.00 66.44 886 THR A CA 1
ATOM 7019 C C . THR A 1 886 ? -14.925 28.326 16.227 1.00 66.44 886 THR A C 1
ATOM 7021 O O . THR A 1 886 ? -14.061 28.391 17.098 1.00 66.44 886 THR A O 1
ATOM 7024 N N . ARG A 1 887 ? -15.736 27.261 16.116 1.00 70.56 887 ARG A N 1
ATOM 7025 C CA . ARG A 1 887 ? -15.649 26.064 16.980 1.00 70.56 887 ARG A CA 1
ATOM 7026 C C . ARG A 1 887 ? -14.516 25.111 16.591 1.00 70.56 887 ARG A C 1
ATOM 7028 O O . ARG A 1 887 ? -13.943 24.484 17.475 1.00 70.56 887 ARG A O 1
ATOM 7035 N N . ILE A 1 888 ? -14.219 24.970 15.297 1.00 65.62 888 ILE A N 1
ATOM 7036 C CA . ILE A 1 888 ? -13.167 24.066 14.791 1.00 65.62 888 ILE A CA 1
ATOM 7037 C C . ILE A 1 888 ? -11.778 24.714 14.899 1.00 65.62 888 ILE A C 1
ATOM 7039 O O . ILE A 1 888 ? -10.798 24.034 15.201 1.00 65.62 888 ILE A O 1
ATOM 7043 N N . ASN A 1 889 ? -11.672 26.019 14.640 1.00 62.31 889 ASN A N 1
ATOM 7044 C CA . ASN A 1 889 ? -10.408 26.747 14.670 1.00 62.31 889 ASN A CA 1
ATOM 7045 C C . ASN A 1 889 ? -10.606 28.238 15.025 1.00 62.31 889 ASN A C 1
ATOM 7047 O O . ASN A 1 889 ? -10.654 29.081 14.124 1.00 62.31 889 ASN A O 1
ATOM 7051 N N . PRO A 1 890 ? -10.642 28.605 16.320 1.00 51.47 890 PRO A N 1
ATOM 7052 C CA . PRO A 1 890 ? -10.789 30.001 16.743 1.00 51.47 890 PRO A CA 1
ATOM 7053 C C . PRO A 1 890 ? -9.612 30.909 16.334 1.00 51.47 890 PRO A C 1
ATOM 7055 O O . PRO A 1 890 ? -9.733 32.126 16.423 1.00 51.47 890 PRO A O 1
ATOM 7058 N N . ALA A 1 891 ? -8.489 30.350 15.861 1.00 45.16 891 ALA A N 1
ATOM 7059 C CA . ALA A 1 891 ? -7.314 31.102 15.415 1.00 45.16 891 ALA A CA 1
ATOM 7060 C C . ALA A 1 891 ? -7.312 31.453 13.908 1.00 45.16 891 ALA A C 1
ATOM 7062 O O . ALA A 1 891 ? -6.334 32.021 13.422 1.00 45.16 891 ALA A O 1
ATOM 7063 N N . LYS A 1 892 ? -8.369 31.122 13.147 1.00 46.84 892 LYS A N 1
ATOM 7064 C CA . LYS A 1 892 ? -8.555 31.590 11.757 1.00 46.84 892 LYS A CA 1
ATOM 7065 C C . LYS A 1 892 ? -9.995 32.040 11.504 1.00 46.84 892 LYS A C 1
ATOM 7067 O O . LYS A 1 892 ? -10.819 31.272 11.012 1.00 46.84 892 LYS A O 1
ATOM 7072 N N . ILE A 1 893 ? -10.265 33.307 11.805 1.00 32.94 893 ILE A N 1
ATOM 7073 C CA . ILE A 1 893 ? -11.465 34.015 11.347 1.00 32.94 893 ILE A CA 1
ATOM 7074 C C . ILE A 1 893 ? -11.269 34.360 9.856 1.00 32.94 893 ILE A C 1
ATOM 7076 O O . ILE A 1 893 ? -10.204 34.881 9.518 1.00 32.94 893 ILE A O 1
ATOM 7080 N N . PRO A 1 894 ? -12.229 34.080 8.954 1.00 34.19 894 PRO A N 1
ATOM 7081 C CA . PRO A 1 894 ? -12.202 34.627 7.602 1.00 34.19 894 PRO A CA 1
ATOM 7082 C C . PRO A 1 894 ? -12.608 36.109 7.626 1.00 34.19 894 PRO A C 1
ATOM 7084 O O . PRO A 1 894 ? -13.668 36.459 8.144 1.00 34.19 894 PRO A O 1
ATOM 7087 N N . ASP A 1 895 ? -11.766 36.964 7.055 1.00 32.25 895 ASP A N 1
ATOM 7088 C CA . ASP A 1 895 ? -12.057 38.383 6.817 1.00 32.25 895 ASP A CA 1
ATOM 7089 C C . ASP A 1 895 ? -13.165 38.504 5.739 1.00 32.25 895 ASP A C 1
ATOM 7091 O O . ASP A 1 895 ? -13.103 37.766 4.747 1.00 32.25 895 ASP A O 1
ATOM 7095 N N . PRO A 1 896 ? -14.208 39.350 5.888 1.00 29.06 896 PRO A N 1
ATOM 7096 C CA . PRO A 1 896 ? -15.263 39.525 4.879 1.00 29.06 896 PRO A CA 1
ATOM 7097 C C . PRO A 1 896 ? -14.814 40.345 3.643 1.00 29.06 896 PRO A C 1
ATOM 7099 O O . PRO A 1 896 ? -15.409 41.360 3.288 1.00 29.06 896 PRO A O 1
ATOM 7102 N N . GLY A 1 897 ? -13.776 39.856 2.961 1.00 31.33 897 GLY A N 1
ATOM 7103 C CA . GLY A 1 897 ? -13.192 40.337 1.703 1.00 31.33 897 GLY A CA 1
ATOM 7104 C C . GLY A 1 897 ? -12.002 39.431 1.328 1.00 31.33 897 GLY A C 1
ATOM 7105 O O . GLY A 1 897 ? -11.434 38.777 2.195 1.00 31.33 897 GLY A O 1
ATOM 7106 N N . TYR A 1 898 ? -11.576 39.272 0.077 1.00 29.30 898 TYR A N 1
ATOM 7107 C CA . TYR A 1 898 ? -11.808 40.055 -1.141 1.00 29.30 898 TYR A CA 1
ATOM 7108 C C . TYR A 1 898 ? -11.827 39.134 -2.384 1.00 29.30 898 TYR A C 1
ATOM 7110 O O . TYR A 1 898 ? -11.502 37.947 -2.292 1.00 29.30 898 TYR A O 1
ATOM 7118 N N . ALA A 1 899 ? -12.150 39.686 -3.557 1.00 30.64 899 ALA A N 1
ATOM 7119 C CA . ALA A 1 899 ? -11.826 39.064 -4.844 1.00 30.64 899 ALA A CA 1
ATOM 7120 C C . ALA A 1 899 ? -10.302 39.091 -5.124 1.00 30.64 899 ALA A C 1
ATOM 7122 O O . ALA A 1 899 ? -9.567 39.873 -4.525 1.00 30.64 899 ALA A O 1
ATOM 7123 N N . GLY A 1 900 ? -9.825 38.260 -6.060 1.00 33.94 900 GLY A N 1
ATOM 7124 C CA . GLY A 1 900 ? -8.441 38.323 -6.559 1.00 33.94 900 GLY A CA 1
ATOM 7125 C C . GLY A 1 900 ? -7.382 37.647 -5.677 1.00 33.94 900 GLY A C 1
ATOM 7126 O O . GLY A 1 900 ? -6.463 38.298 -5.187 1.00 33.94 900 GLY A O 1
ATOM 7127 N N . VAL A 1 901 ? -7.460 36.321 -5.517 1.00 30.69 901 VAL A N 1
ATOM 7128 C CA . VAL A 1 901 ? -6.408 35.526 -4.854 1.00 30.69 901 VAL A CA 1
ATOM 7129 C C . VAL A 1 901 ? -5.425 34.981 -5.896 1.00 30.69 901 VAL A C 1
ATOM 7131 O O . VAL A 1 901 ? -5.811 34.207 -6.770 1.00 30.69 901 VAL A O 1
ATOM 7134 N N . ALA A 1 902 ? -4.150 35.363 -5.800 1.00 27.83 902 ALA A N 1
ATOM 7135 C CA . ALA A 1 902 ? -3.094 34.870 -6.686 1.00 27.83 902 ALA A CA 1
ATOM 7136 C C . ALA A 1 902 ? -2.732 33.394 -6.407 1.00 27.83 902 ALA A C 1
ATOM 7138 O O . ALA A 1 902 ? -2.905 32.900 -5.284 1.00 27.83 902 ALA A O 1
ATOM 7139 N N . LYS A 1 903 ? -2.179 32.700 -7.419 1.00 27.75 903 LYS A N 1
ATOM 7140 C CA . LYS A 1 903 ? -1.580 31.359 -7.259 1.00 27.75 903 LYS A CA 1
ATOM 7141 C C . LYS A 1 903 ? -0.575 31.380 -6.091 1.00 27.75 903 LYS A C 1
ATOM 7143 O O . LYS A 1 903 ? 0.260 32.276 -6.035 1.00 27.75 903 LYS A O 1
ATOM 7148 N N . GLY A 1 904 ? -0.669 30.405 -5.181 1.00 30.22 904 GLY A N 1
ATOM 7149 C CA . GLY A 1 904 ? 0.223 30.272 -4.015 1.00 30.22 904 GLY A CA 1
ATOM 7150 C C . GLY A 1 904 ? -0.287 30.855 -2.684 1.00 30.22 904 GLY A C 1
ATOM 7151 O O . GLY A 1 904 ? 0.500 31.037 -1.757 1.00 30.22 904 GLY A O 1
ATOM 7152 N N . THR A 1 905 ? -1.582 31.179 -2.550 1.00 26.45 905 THR A N 1
ATOM 7153 C CA . THR A 1 905 ? -2.132 31.766 -1.306 1.00 26.45 905 THR A CA 1
ATOM 7154 C C . THR A 1 905 ? -2.992 30.773 -0.509 1.00 26.45 905 THR A C 1
ATOM 7156 O O . THR A 1 905 ? -3.875 30.115 -1.059 1.00 26.45 905 THR A O 1
ATOM 7159 N N . TYR A 1 906 ? -2.783 30.691 0.812 1.00 33.34 906 TYR A N 1
ATOM 7160 C CA . TYR A 1 906 ? -3.467 29.735 1.696 1.00 33.34 906 TYR A CA 1
ATOM 7161 C C . TYR A 1 906 ? -4.986 29.934 1.773 1.00 33.34 906 TYR A C 1
ATOM 7163 O O . TYR A 1 906 ? -5.470 30.829 2.467 1.00 33.34 906 TYR A O 1
ATOM 7171 N N . ILE A 1 907 ? -5.734 29.021 1.152 1.00 37.75 907 ILE A N 1
ATOM 7172 C CA . ILE A 1 907 ? -7.201 28.985 1.185 1.00 37.75 907 ILE A CA 1
ATOM 7173 C C . ILE A 1 907 ? -7.693 28.840 2.643 1.00 37.75 907 ILE A C 1
ATOM 7175 O O . ILE A 1 907 ? -7.360 27.848 3.305 1.00 37.75 907 ILE A O 1
ATOM 7179 N N . PRO A 1 908 ? -8.495 29.780 3.182 1.00 42.38 908 PRO A N 1
ATOM 7180 C CA . PRO A 1 908 ? -9.150 29.587 4.469 1.00 42.38 908 PRO A CA 1
ATOM 7181 C C . PRO A 1 908 ? -10.225 28.497 4.349 1.00 42.38 908 PRO A C 1
ATOM 7183 O O . PRO A 1 908 ? -11.035 28.495 3.424 1.00 42.38 908 PRO A O 1
ATOM 7186 N N . LEU A 1 909 ? -10.222 27.567 5.308 1.00 46.66 909 LEU A N 1
ATOM 7187 C CA . LEU A 1 909 ? -10.964 26.295 5.275 1.00 46.66 909 LEU A CA 1
ATOM 7188 C C . LEU A 1 909 ? -12.491 26.409 5.166 1.00 46.66 909 LEU A C 1
ATOM 7190 O O . LEU A 1 909 ? -13.148 25.409 4.894 1.00 46.66 909 LEU A O 1
ATOM 7194 N N . ILE A 1 910 ? -13.052 27.590 5.422 1.00 47.53 910 ILE A N 1
ATOM 7195 C CA . ILE A 1 910 ? -14.477 27.907 5.319 1.00 47.53 910 ILE A CA 1
ATOM 7196 C C . ILE A 1 910 ? -14.577 29.343 4.780 1.00 47.53 910 ILE A C 1
ATOM 7198 O O . ILE A 1 910 ? -14.036 30.266 5.388 1.00 47.53 910 ILE A O 1
ATOM 7202 N N . GLN A 1 911 ? -15.271 29.533 3.654 1.00 46.22 911 GLN A N 1
ATOM 7203 C CA . GLN A 1 911 ? -15.652 30.844 3.109 1.00 46.22 911 GLN A CA 1
ATOM 7204 C C . GLN A 1 911 ? -17.160 30.834 2.808 1.00 46.22 911 GLN A C 1
ATOM 7206 O O . GLN A 1 911 ? -17.595 29.922 2.106 1.00 46.22 911 GLN A O 1
ATOM 7211 N N . PRO A 1 912 ? -17.967 31.793 3.307 1.00 43.00 912 PRO A N 1
ATOM 7212 C CA . PRO A 1 912 ? -19.426 31.681 3.209 1.00 43.00 912 PRO A CA 1
ATOM 7213 C C . PRO A 1 912 ? -20.028 31.891 1.812 1.00 43.00 912 PRO A C 1
ATOM 7215 O O . PRO A 1 912 ? -21.029 31.261 1.484 1.00 43.00 912 PRO A O 1
ATOM 7218 N N . THR A 1 913 ? -19.462 32.799 1.013 1.00 40.25 913 THR A N 1
ATOM 7219 C CA . THR A 1 913 ? -20.044 33.265 -0.259 1.00 40.25 913 THR A CA 1
ATOM 7220 C C . THR A 1 913 ? -18.967 33.800 -1.191 1.00 40.25 913 THR A C 1
ATOM 7222 O O . THR A 1 913 ? -18.073 34.516 -0.737 1.00 40.25 913 THR A O 1
ATOM 7225 N N . LEU A 1 914 ? -19.113 33.554 -2.493 1.00 39.72 914 LEU A N 1
ATOM 7226 C CA . LEU A 1 914 ? -18.494 34.383 -3.529 1.00 39.72 914 LEU A CA 1
ATOM 7227 C C . LEU A 1 914 ? -19.485 35.464 -3.968 1.00 39.72 914 LEU A C 1
ATOM 7229 O O . LEU A 1 914 ? -20.677 35.197 -4.119 1.00 39.72 914 LEU A O 1
ATOM 7233 N N . LYS A 1 915 ? -18.972 36.674 -4.178 1.00 31.05 915 LYS A N 1
ATOM 7234 C CA . LYS A 1 915 ? -19.672 37.783 -4.824 1.00 31.05 915 LYS A CA 1
ATOM 7235 C C . LYS A 1 915 ? -18.899 38.103 -6.103 1.00 31.05 915 LYS A C 1
ATOM 7237 O O . LYS A 1 915 ? -17.669 38.073 -6.070 1.00 31.05 915 LYS A O 1
ATOM 7242 N N . LEU A 1 916 ? -19.604 38.342 -7.202 1.00 31.48 916 LEU A N 1
ATOM 7243 C CA . LEU A 1 916 ? -19.005 38.888 -8.420 1.00 31.48 916 LEU A CA 1
ATOM 7244 C C . LEU A 1 916 ? -19.043 40.421 -8.347 1.00 31.48 916 LEU A C 1
ATOM 7246 O O . LEU A 1 916 ? -20.010 40.978 -7.815 1.00 31.48 916 LEU A O 1
ATOM 7250 N N . ASP A 1 917 ? -17.986 41.049 -8.859 1.00 31.36 917 ASP A N 1
ATOM 7251 C CA . ASP A 1 917 ? -17.906 42.486 -9.158 1.00 31.36 917 ASP A CA 1
ATOM 7252 C C . ASP A 1 917 ? -18.328 42.734 -10.620 1.00 31.36 917 ASP A C 1
ATOM 7254 O O . ASP A 1 917 ? -18.005 41.866 -11.469 1.00 31.36 917 ASP A O 1
#

Solvent-accessible surface area (backbone atoms only — not comparable to full-atom values): 54729 Å² total; per-residue (Å²): 135,88,87,80,88,80,90,82,87,85,89,83,89,78,87,88,88,83,91,86,86,91,82,90,84,84,82,86,89,91,86,80,89,88,84,80,84,90,88,89,83,87,89,82,85,84,89,82,87,87,79,84,83,88,85,82,89,87,89,87,80,90,84,91,81,89,87,83,89,86,86,89,88,83,89,88,84,88,91,91,86,86,91,89,84,87,90,89,83,89,89,90,86,87,88,85,86,87,88,86,91,88,88,90,81,87,81,90,88,86,85,90,80,88,85,84,88,91,79,96,82,86,88,88,84,89,87,81,86,83,90,81,93,85,85,87,84,90,82,84,96,84,83,88,82,90,88,71,68,68,58,59,54,49,50,50,48,50,50,51,49,49,50,49,49,54,52,47,56,49,58,72,54,68,60,87,46,76,69,50,53,54,50,43,50,53,50,41,53,53,24,41,57,63,41,58,58,59,61,83,80,44,72,72,41,37,36,63,57,31,24,62,46,40,46,48,25,23,21,69,64,69,54,45,93,71,88,66,62,45,40,58,50,48,45,53,50,42,29,56,44,28,39,76,69,62,68,46,80,42,85,69,76,43,84,51,74,61,41,70,56,68,88,69,54,46,56,56,59,36,16,48,52,22,15,50,34,39,32,50,36,18,45,34,46,25,52,34,33,40,62,70,68,46,54,70,70,40,19,49,50,37,17,47,47,54,51,45,19,29,25,59,42,34,49,16,41,35,58,35,58,62,11,52,26,40,26,18,44,36,46,15,54,28,22,45,42,54,23,64,68,26,61,94,47,68,88,35,75,68,24,50,49,23,47,50,46,19,50,54,20,23,49,47,6,32,34,22,29,63,73,20,47,36,44,41,50,40,52,50,52,53,50,51,52,55,49,54,55,54,73,71,38,88,84,60,79,94,80,86,85,85,90,85,86,82,89,87,88,90,88,79,75,73,68,60,83,48,71,40,56,60,71,64,50,78,51,94,76,52,85,85,73,64,78,90,35,39,17,78,40,38,53,40,24,38,30,27,48,29,36,58,31,48,73,48,32,28,51,26,40,83,81,32,52,37,95,65,76,86,53,43,30,37,37,32,28,29,72,69,96,56,75,51,26,33,28,27,35,27,80,54,83,78,81,85,82,67,84,91,72,94,73,78,97,72,81,76,76,61,63,56,58,102,58,96,42,73,41,40,50,66,44,54,30,27,43,28,33,68,87,78,54,24,28,45,28,49,52,100,45,53,35,86,59,92,71,67,45,100,46,29,19,28,37,29,33,43,38,39,72,88,75,85,36,79,59,66,66,44,29,29,29,28,38,43,39,40,44,80,92,75,51,40,69,62,62,90,84,55,71,84,40,69,43,31,25,46,54,41,39,24,26,45,31,35,53,81,82,60,14,28,50,27,54,70,80,47,64,37,54,76,88,41,77,81,18,71,88,23,27,41,39,27,30,24,50,85,64,69,73,44,44,44,33,27,32,28,34,74,39,43,46,56,95,85,62,64,92,84,59,55,71,42,51,55,60,85,64,49,68,69,58,52,50,51,53,51,54,51,42,39,76,47,46,67,54,88,75,80,71,88,51,65,86,55,52,80,73,61,60,64,36,59,62,75,52,58,64,51,78,72,48,64,81,48,48,47,76,45,43,63,54,74,72,84,52,64,47,100,81,55,36,29,51,68,41,42,28,37,40,48,66,25,63,54,46,51,49,50,24,40,52,30,55,56,49,46,54,53,54,49,54,52,51,51,54,39,56,77,68,66,59,87,68,54,72,57,56,46,47,30,50,68,48,23,51,41,53,23,45,57,26,45,53,48,20,45,54,43,42,56,60,52,59,61,45,67,76,37,92,71,52,88,48,48,65,72,70,38,52,65,17,50,55,27,36,36,54,20,19,33,36,41,53,54,26,49,47,54,63,68,66,51,53,72,66,61,53,50,50,52,57,50,49,56,49,51,48,34,50,52,45,26,62,74,44,39,36,40,32,57,38,48,89,76,53,54,66,56,47,51,60,46,41,51,72,61,30,72,90,62,78,74,66,102,68,79,84,88,83,62,93,93,64,88,78,69,96,66,76,71,65,49,70,79,134

Organism: NCBI:txid64522